Protein AF-A0A2U1MPW7-F1 (afdb_monomer_lite)

Structure (mmCIF, N/CA/C/O backbone):
data_AF-A0A2U1MPW7-F1
#
_entry.id   AF-A0A2U1MPW7-F1
#
loop_
_atom_site.group_PDB
_atom_site.id
_atom_site.type_symbol
_atom_site.label_atom_id
_atom_site.label_alt_id
_atom_site.label_comp_id
_atom_site.label_asym_id
_atom_site.label_entity_id
_atom_site.label_seq_id
_atom_site.pdbx_PDB_ins_code
_atom_site.Cartn_x
_atom_site.Cartn_y
_atom_site.Cartn_z
_atom_site.occupancy
_atom_site.B_iso_or_equiv
_atom_site.auth_seq_id
_atom_site.auth_comp_id
_atom_site.auth_asym_id
_atom_site.auth_atom_id
_atom_site.pdbx_PDB_model_num
ATOM 1 N N . MET A 1 1 ? -28.065 -15.973 38.147 1.00 27.39 1 MET A N 1
ATOM 2 C CA . MET A 1 1 ? -29.297 -15.316 38.639 1.00 27.39 1 MET A CA 1
ATOM 3 C C . MET A 1 1 ? -30.008 -14.612 37.486 1.00 27.39 1 MET A C 1
ATOM 5 O O . MET A 1 1 ? -29.347 -13.964 36.692 1.00 27.39 1 MET A O 1
ATOM 9 N N . LYS A 1 2 ? -31.325 -14.851 37.396 1.00 27.72 2 LYS A N 1
ATOM 10 C CA . LYS A 1 2 ? -32.430 -14.132 36.723 1.00 27.72 2 LYS A CA 1
ATOM 11 C C . LYS A 1 2 ? -32.122 -13.161 35.560 1.00 27.72 2 LYS A C 1
ATOM 13 O O . LYS A 1 2 ? -31.489 -12.128 35.736 1.00 27.72 2 LYS A O 1
ATOM 18 N N . LYS A 1 3 ? -32.734 -13.450 34.399 1.00 32.84 3 LYS A N 1
ATOM 19 C CA . LYS A 1 3 ? -32.978 -12.503 33.295 1.00 32.84 3 LYS A CA 1
ATOM 20 C C . LYS A 1 3 ? -33.675 -11.244 33.835 1.00 32.84 3 LYS A C 1
ATOM 22 O O . LYS A 1 3 ? -34.776 -11.351 34.372 1.00 32.84 3 LYS A O 1
ATOM 27 N N . SER A 1 4 ? -33.063 -10.075 33.654 1.00 26.64 4 SER A N 1
ATOM 28 C CA . SER A 1 4 ? -33.720 -8.784 33.870 1.00 26.64 4 SER A CA 1
ATOM 29 C C . SER A 1 4 ? -34.611 -8.460 32.667 1.00 26.64 4 SER A C 1
ATOM 31 O O . SER A 1 4 ? -34.146 -8.431 31.525 1.00 26.64 4 SER A O 1
ATOM 33 N N . LYS A 1 5 ? -35.908 -8.284 32.938 1.00 38.72 5 LYS A N 1
ATOM 34 C CA . LYS A 1 5 ? -36.922 -7.795 32.002 1.00 38.72 5 LYS A CA 1
ATOM 35 C C . LYS A 1 5 ? -36.612 -6.326 31.687 1.00 38.72 5 LYS A C 1
ATOM 37 O O . LYS A 1 5 ? -36.672 -5.494 32.586 1.00 38.72 5 LYS A O 1
ATOM 42 N N . ARG A 1 6 ? -36.311 -5.999 30.427 1.00 33.78 6 ARG A N 1
ATOM 43 C CA . ARG A 1 6 ? -36.421 -4.615 29.939 1.00 33.78 6 ARG A CA 1
ATOM 44 C C . ARG A 1 6 ? -37.906 -4.288 29.786 1.00 33.78 6 ARG A C 1
ATOM 46 O O . ARG A 1 6 ? -38.648 -5.107 29.249 1.00 33.78 6 ARG A O 1
ATOM 53 N N . GLY A 1 7 ? -38.315 -3.139 30.321 1.00 31.50 7 GLY A N 1
ATOM 54 C CA . GLY A 1 7 ? -39.684 -2.640 30.249 1.00 31.50 7 GLY A CA 1
ATOM 55 C C . GLY A 1 7 ? -40.140 -2.435 28.806 1.00 31.50 7 GLY A C 1
ATOM 56 O O . GLY A 1 7 ? -39.353 -2.025 27.953 1.00 31.50 7 GLY A O 1
ATOM 57 N N . ASN A 1 8 ? -41.409 -2.751 28.555 1.00 31.19 8 ASN A N 1
ATOM 58 C CA . ASN A 1 8 ? -42.095 -2.413 27.314 1.00 31.19 8 ASN A CA 1
ATOM 59 C C . ASN A 1 8 ? -42.257 -0.884 27.212 1.00 31.19 8 ASN A C 1
ATOM 61 O O . ASN A 1 8 ? -42.591 -0.260 28.223 1.00 31.19 8 ASN A O 1
ATOM 65 N N . PRO A 1 9 ? -42.080 -0.279 26.023 1.00 33.84 9 PRO A N 1
ATOM 66 C CA . PRO A 1 9 ? -42.582 1.061 25.753 1.00 33.84 9 PRO A CA 1
ATOM 67 C C . PRO A 1 9 ? -44.116 1.035 25.582 1.00 33.84 9 PRO A C 1
ATOM 69 O O . PRO A 1 9 ? -44.696 -0.051 25.470 1.00 33.84 9 PRO A O 1
ATOM 72 N N . PRO A 1 10 ? -44.790 2.201 25.596 1.00 37.34 10 PRO A N 1
ATOM 73 C CA . PRO A 1 10 ? -46.246 2.279 25.582 1.00 37.34 10 PRO A CA 1
ATOM 74 C C . PRO A 1 10 ? -46.813 1.686 24.290 1.00 37.34 10 PRO A C 1
ATOM 76 O O . PRO A 1 10 ? -46.226 1.840 23.219 1.00 37.34 10 PRO A O 1
ATOM 79 N N . ASN A 1 11 ? -47.961 1.019 24.410 1.00 39.53 11 ASN A N 1
ATOM 80 C CA . ASN A 1 11 ? -48.735 0.471 23.302 1.00 39.53 11 ASN A CA 1
ATOM 81 C C . ASN A 1 11 ? -48.994 1.540 22.223 1.00 39.53 11 ASN A C 1
ATOM 83 O O . ASN A 1 11 ? -49.811 2.433 22.428 1.00 39.53 11 ASN A O 1
ATOM 87 N N . LEU A 1 12 ? -48.345 1.406 21.062 1.00 37.03 12 LEU A N 1
ATOM 88 C CA . LEU A 1 12 ? -48.948 1.798 19.791 1.00 37.03 12 LEU A CA 1
ATOM 89 C C . LEU A 1 12 ? -49.812 0.623 19.337 1.00 37.03 12 LEU A C 1
ATOM 91 O O . LEU A 1 12 ? -49.301 -0.475 19.098 1.00 37.03 12 LEU A O 1
ATOM 95 N N . GLU A 1 13 ? -51.119 0.844 19.256 1.00 43.38 13 GLU A N 1
ATOM 96 C CA . GLU A 1 13 ? -52.045 -0.078 18.608 1.00 43.38 13 GLU A CA 1
ATOM 97 C C . GLU A 1 13 ? -51.536 -0.387 17.189 1.00 43.38 13 GLU A C 1
ATOM 99 O O . GLU A 1 13 ? -51.313 0.508 16.379 1.00 43.38 13 GLU A O 1
ATOM 104 N N . ASN A 1 14 ? -51.296 -1.675 16.925 1.00 46.03 14 ASN A N 1
ATOM 105 C CA . ASN A 1 14 ? -50.856 -2.246 15.649 1.00 46.03 14 ASN A CA 1
ATOM 106 C C . ASN A 1 14 ? -49.572 -1.640 15.055 1.00 46.03 14 ASN A C 1
ATOM 108 O O . ASN A 1 14 ? -49.578 -1.048 13.978 1.00 46.03 14 ASN A O 1
ATOM 112 N N . GLY A 1 15 ? -48.436 -1.892 15.711 1.00 45.19 15 GLY A N 1
ATOM 113 C CA . GLY A 1 15 ? -47.093 -1.682 15.156 1.00 45.19 15 GLY A CA 1
ATOM 114 C C . GLY A 1 15 ? -46.772 -2.602 13.969 1.00 45.19 15 GLY A C 1
ATOM 115 O O . GLY A 1 15 ? -45.897 -3.463 14.067 1.00 45.19 15 GLY A O 1
ATOM 116 N N . VAL A 1 16 ? -47.483 -2.442 12.854 1.00 54.16 16 VAL A N 1
ATOM 117 C CA . VAL A 1 16 ? -47.157 -3.087 11.583 1.00 54.16 16 VAL A CA 1
ATOM 118 C C . VAL A 1 16 ? -46.411 -2.074 10.724 1.00 54.16 16 VAL A C 1
ATOM 120 O O . VAL A 1 16 ? -46.959 -1.053 10.322 1.00 54.16 16 VAL A O 1
ATOM 123 N N . ASP A 1 17 ? -45.135 -2.351 10.474 1.00 62.78 17 ASP A N 1
ATOM 124 C CA . ASP A 1 17 ? -44.296 -1.585 9.555 1.00 62.78 17 ASP A CA 1
ATOM 125 C C . ASP A 1 17 ? -44.970 -1.480 8.169 1.00 62.78 17 ASP A C 1
ATOM 127 O O . ASP A 1 17 ? -45.277 -2.497 7.541 1.00 62.78 17 ASP A O 1
ATOM 131 N N . PHE A 1 18 ? -45.197 -0.246 7.699 1.00 67.88 18 PHE A N 1
ATOM 132 C CA . PHE A 1 18 ? -45.831 0.074 6.412 1.00 67.88 18 PHE A CA 1
ATOM 133 C C . PHE A 1 18 ? -45.154 -0.644 5.238 1.00 67.88 18 PHE A C 1
ATOM 135 O O . PHE A 1 18 ? -45.826 -1.138 4.333 1.00 67.88 18 PHE A O 1
ATOM 142 N N . ILE A 1 19 ? -43.826 -0.772 5.289 1.00 68.69 19 ILE A N 1
ATOM 143 C CA . ILE A 1 19 ? -43.022 -1.431 4.257 1.00 68.69 19 ILE A CA 1
ATOM 144 C C . ILE A 1 19 ? -43.286 -2.947 4.248 1.00 68.69 19 ILE A C 1
ATOM 146 O O . ILE A 1 19 ? -43.340 -3.571 3.192 1.00 68.69 19 ILE A O 1
ATOM 150 N N . SER A 1 20 ? -43.514 -3.560 5.409 1.00 69.06 20 SER A N 1
ATOM 151 C CA . SER A 1 20 ? -43.817 -4.994 5.531 1.00 69.06 20 SER A CA 1
ATOM 152 C C . SER A 1 20 ? -45.252 -5.374 5.117 1.00 69.06 20 SER A C 1
ATOM 154 O O . SER A 1 20 ? -45.516 -6.552 4.852 1.00 69.06 20 SER A O 1
ATOM 156 N N . ASN A 1 21 ? -46.160 -4.397 5.021 1.00 78.50 21 ASN A N 1
ATOM 157 C CA . ASN A 1 21 ? -47.552 -4.582 4.590 1.00 78.50 21 ASN A CA 1
ATOM 158 C C . ASN A 1 21 ? -47.783 -4.414 3.081 1.00 78.50 21 ASN A C 1
ATOM 160 O O . ASN A 1 21 ? -48.885 -4.687 2.604 1.00 78.50 21 ASN A O 1
ATOM 164 N N . MET A 1 22 ? -46.778 -3.985 2.318 1.00 81.38 22 MET A N 1
ATOM 165 C CA . MET A 1 22 ? -46.928 -3.813 0.874 1.00 81.38 22 MET A CA 1
ATOM 166 C C . MET A 1 22 ? -47.131 -5.158 0.141 1.00 81.38 22 MET A C 1
ATOM 168 O O . MET A 1 22 ? -46.574 -6.180 0.556 1.00 81.38 22 MET A O 1
ATOM 172 N N . PRO A 1 23 ? -47.891 -5.173 -0.972 1.00 83.75 23 PRO A N 1
ATOM 173 C CA . PRO A 1 23 ? -47.997 -6.330 -1.858 1.00 83.75 23 PRO A CA 1
ATOM 174 C C . PRO A 1 23 ? -46.641 -6.761 -2.425 1.00 83.75 23 PRO A C 1
ATOM 176 O O . PRO A 1 23 ? -45.826 -5.917 -2.805 1.00 83.75 23 PRO A O 1
ATOM 179 N N . ASP A 1 24 ? -46.437 -8.072 -2.576 1.00 76.00 24 ASP A N 1
ATOM 180 C CA . ASP A 1 24 ? -45.188 -8.649 -3.093 1.00 76.00 24 ASP A CA 1
ATOM 181 C C . ASP A 1 24 ? -44.716 -8.040 -4.431 1.00 76.00 24 ASP A C 1
ATOM 183 O O . ASP A 1 24 ? -43.516 -7.801 -4.550 1.00 76.00 24 ASP A O 1
ATOM 187 N N . PRO A 1 25 ? -45.587 -7.683 -5.402 1.00 80.00 25 PRO A N 1
ATOM 188 C CA . PRO A 1 25 ? -45.154 -7.001 -6.626 1.00 80.00 25 PRO A CA 1
ATOM 189 C C . PRO A 1 25 ? -44.447 -5.659 -6.381 1.00 80.00 25 PRO A C 1
ATOM 191 O O . PRO A 1 25 ? -43.469 -5.339 -7.053 1.00 80.00 25 PRO A O 1
ATOM 194 N N . ILE A 1 26 ? -44.899 -4.880 -5.391 1.00 81.06 26 ILE A N 1
ATOM 195 C CA . ILE A 1 26 ? -44.270 -3.599 -5.032 1.00 81.06 26 ILE A CA 1
ATOM 196 C C . ILE A 1 26 ? -42.929 -3.854 -4.347 1.00 81.06 26 ILE A C 1
ATOM 198 O O . ILE A 1 26 ? -41.939 -3.188 -4.640 1.00 81.06 26 ILE A O 1
ATOM 202 N N . LEU A 1 27 ? -42.866 -4.865 -3.480 1.00 81.31 27 LEU A N 1
ATOM 203 C CA . LEU A 1 27 ? -41.620 -5.250 -2.823 1.00 81.31 27 LEU A CA 1
ATOM 204 C C . LEU A 1 27 ? -40.571 -5.738 -3.825 1.00 81.31 27 LEU A C 1
ATOM 206 O O . LEU A 1 27 ? -39.396 -5.394 -3.715 1.00 81.31 27 LEU A O 1
ATOM 210 N N . GLN A 1 28 ? -41.000 -6.483 -4.841 1.00 76.62 28 GLN A N 1
ATOM 211 C CA . GLN A 1 28 ? -40.144 -6.903 -5.943 1.00 76.62 28 GLN A CA 1
ATOM 212 C C . GLN A 1 28 ? -39.645 -5.707 -6.764 1.00 76.62 28 GLN A C 1
ATOM 214 O O . GLN A 1 28 ? -38.462 -5.679 -7.088 1.00 76.62 28 GLN A O 1
ATOM 219 N N . LEU A 1 29 ? -40.484 -4.698 -7.036 1.00 79.00 29 LEU A N 1
ATOM 220 C CA . LEU A 1 29 ? -40.064 -3.451 -7.698 1.00 79.00 29 LEU A CA 1
ATOM 221 C C . LEU A 1 29 ? -39.019 -2.677 -6.879 1.00 79.00 29 LEU A C 1
ATOM 223 O O . LEU A 1 29 ? -38.037 -2.191 -7.436 1.00 79.00 29 LEU A O 1
ATOM 227 N N . ILE A 1 30 ? -39.180 -2.606 -5.554 1.00 82.38 30 ILE A N 1
ATOM 228 C CA . ILE A 1 30 ? -38.185 -1.975 -4.669 1.00 82.38 30 ILE A CA 1
ATOM 229 C C . ILE A 1 30 ? -36.849 -2.723 -4.749 1.00 82.38 30 ILE A C 1
ATOM 231 O O . ILE A 1 30 ? -35.796 -2.103 -4.890 1.00 82.38 30 ILE A O 1
ATOM 235 N N . LEU A 1 31 ? -36.884 -4.057 -4.696 1.00 77.06 31 LEU A N 1
ATOM 236 C CA . LEU A 1 31 ? -35.681 -4.883 -4.793 1.00 77.06 31 LEU A CA 1
ATOM 237 C C . LEU A 1 31 ? -35.023 -4.807 -6.180 1.00 77.06 31 LEU A C 1
ATOM 239 O O . LEU A 1 31 ? -33.799 -4.855 -6.255 1.00 77.06 31 LEU A O 1
ATOM 243 N N . GLN A 1 32 ? -35.795 -4.628 -7.256 1.00 72.38 32 GLN A N 1
ATOM 244 C CA . GLN A 1 32 ? -35.274 -4.384 -8.611 1.00 72.38 32 GLN A CA 1
ATOM 245 C C . GLN A 1 32 ? -34.520 -3.052 -8.733 1.00 72.38 32 GLN A C 1
ATOM 247 O O . GLN A 1 32 ? -33.635 -2.931 -9.575 1.00 72.38 32 GLN A O 1
ATOM 252 N N . GLY A 1 33 ? -34.827 -2.068 -7.884 1.00 70.94 33 GLY A N 1
ATOM 253 C CA . GLY A 1 33 ? -34.105 -0.795 -7.832 1.00 70.94 33 GLY A CA 1
ATOM 254 C C . GLY A 1 33 ? -32.721 -0.874 -7.174 1.00 70.94 33 GLY A C 1
ATOM 255 O O . GLY A 1 33 ? -31.994 0.119 -7.170 1.00 70.94 33 GLY A O 1
ATOM 256 N N . LEU A 1 34 ? -32.341 -2.021 -6.597 1.00 77.06 34 LEU A N 1
ATOM 257 C CA . LEU A 1 34 ? -31.064 -2.186 -5.904 1.00 77.06 34 LEU A CA 1
ATOM 258 C C . LEU A 1 34 ? -29.951 -2.655 -6.857 1.00 77.06 34 LEU A C 1
ATOM 260 O O . LEU A 1 34 ? -30.167 -3.526 -7.697 1.00 77.06 34 LEU A O 1
ATOM 264 N N . PRO A 1 35 ? -28.718 -2.137 -6.700 1.00 66.94 35 PRO A N 1
ATOM 265 C CA . PRO A 1 35 ? -27.664 -2.283 -7.705 1.00 66.94 35 PRO A CA 1
ATOM 266 C C . PRO A 1 35 ? -27.043 -3.684 -7.774 1.00 66.94 35 PRO A C 1
ATOM 268 O O . PRO A 1 35 ? -26.368 -4.006 -8.750 1.00 66.94 35 PRO A O 1
ATOM 271 N N . ASN A 1 36 ? -27.178 -4.507 -6.729 1.00 66.50 36 ASN A N 1
ATOM 272 C CA . ASN A 1 36 ? -26.606 -5.851 -6.695 1.00 66.50 36 ASN A CA 1
ATOM 273 C C . ASN A 1 36 ? -27.277 -6.757 -5.648 1.00 66.50 36 ASN A C 1
ATOM 275 O O . ASN A 1 36 ? -27.924 -6.299 -4.707 1.00 66.50 36 ASN A O 1
ATOM 279 N N . THR A 1 37 ? -27.042 -8.062 -5.789 1.00 67.81 37 THR A N 1
ATOM 280 C CA . THR A 1 37 ? -27.591 -9.129 -4.938 1.00 67.81 37 THR A CA 1
ATOM 281 C C . THR A 1 37 ? -27.194 -9.001 -3.466 1.00 67.81 37 THR A C 1
ATOM 283 O O . THR A 1 37 ? -27.939 -9.443 -2.598 1.00 67.81 37 THR A O 1
ATOM 286 N N . GLU A 1 38 ? -26.049 -8.386 -3.150 1.00 68.88 38 GLU A N 1
ATOM 287 C CA . GLU A 1 38 ? -25.628 -8.164 -1.761 1.00 68.88 38 GLU A CA 1
ATOM 288 C C . GLU A 1 38 ? -26.580 -7.182 -1.058 1.00 68.88 38 GLU A C 1
ATOM 290 O O . GLU A 1 38 ? -27.080 -7.490 0.023 1.00 68.88 38 GLU A O 1
ATOM 295 N N . GLU A 1 39 ? -26.895 -6.047 -1.692 1.00 72.50 39 GLU A N 1
ATOM 296 C CA . GLU A 1 39 ? -27.840 -5.054 -1.155 1.00 72.50 39 GLU A CA 1
ATOM 297 C C . GLU A 1 39 ? -29.265 -5.609 -1.068 1.00 72.50 39 GLU A C 1
ATOM 299 O O . GLU A 1 39 ? -29.955 -5.429 -0.064 1.00 72.50 39 GLU A O 1
ATOM 304 N N . VAL A 1 40 ? -29.677 -6.374 -2.079 1.00 74.81 40 VAL A N 1
ATOM 305 C CA . VAL A 1 40 ? -30.972 -7.065 -2.105 1.00 74.81 40 VAL A CA 1
ATOM 306 C C . VAL A 1 40 ? -31.080 -8.048 -0.939 1.00 74.81 40 VAL A C 1
ATOM 308 O O . VAL A 1 40 ? -32.052 -8.010 -0.189 1.00 74.81 40 VAL A O 1
ATOM 311 N N . VAL A 1 41 ? -30.063 -8.886 -0.712 1.00 73.75 41 VAL A N 1
ATOM 312 C CA . VAL A 1 41 ? -30.040 -9.817 0.426 1.00 73.75 41 VAL A CA 1
ATOM 313 C C . VAL A 1 41 ? -29.989 -9.062 1.756 1.00 73.75 41 VAL A C 1
ATOM 315 O O . VAL A 1 41 ? -30.627 -9.507 2.709 1.00 73.75 41 VAL A O 1
ATOM 318 N N . ARG A 1 42 ? -29.305 -7.911 1.853 1.00 74.75 42 ARG A N 1
ATOM 319 C CA . ARG A 1 42 ? -29.278 -7.099 3.086 1.00 74.75 42 ARG A CA 1
ATOM 320 C C . ARG A 1 42 ? -30.662 -6.624 3.514 1.00 74.75 42 ARG A C 1
ATOM 322 O O . ARG A 1 42 ? -30.912 -6.593 4.715 1.00 74.75 42 ARG A O 1
ATOM 329 N N . THR A 1 43 ? -31.587 -6.366 2.587 1.00 78.38 43 THR A N 1
ATOM 330 C CA . THR A 1 43 ? -32.983 -6.026 2.942 1.00 78.38 43 THR A CA 1
ATOM 331 C C . THR A 1 43 ? -33.699 -7.124 3.743 1.00 78.38 43 THR A C 1
ATOM 333 O O . THR A 1 43 ? -34.663 -6.847 4.451 1.00 78.38 43 THR A O 1
ATOM 336 N N . SER A 1 44 ? -33.171 -8.356 3.753 1.00 75.00 44 SER A N 1
ATOM 337 C CA . SER A 1 44 ? -33.657 -9.471 4.584 1.00 75.00 44 SER A CA 1
ATOM 338 C C . SER A 1 44 ? -33.644 -9.188 6.093 1.00 75.00 44 SER A C 1
ATOM 340 O O . SER A 1 44 ? -34.220 -9.964 6.863 1.00 75.00 44 SER A O 1
ATOM 342 N N . ILE A 1 45 ? -32.948 -8.132 6.538 1.00 76.00 45 ILE A N 1
ATOM 343 C CA . ILE A 1 45 ? -32.937 -7.686 7.938 1.00 76.00 45 ILE A CA 1
ATOM 344 C C . ILE A 1 45 ? -34.155 -6.831 8.304 1.00 76.00 45 ILE A C 1
ATOM 346 O O . ILE A 1 45 ? -34.441 -6.714 9.493 1.00 76.00 45 ILE A O 1
ATOM 350 N N . LEU A 1 46 ? -34.850 -6.251 7.315 1.00 73.69 46 LEU A N 1
ATOM 351 C CA . LEU A 1 46 ? -35.948 -5.305 7.534 1.00 73.69 46 LEU A CA 1
ATOM 352 C C . LEU A 1 46 ? -37.142 -5.992 8.204 1.00 73.69 46 LEU A C 1
ATOM 354 O O . LEU A 1 46 ? -37.651 -5.502 9.207 1.00 73.69 46 LEU A O 1
ATOM 358 N N . SER A 1 47 ? -37.541 -7.172 7.716 1.00 76.12 47 SER A N 1
ATOM 359 C CA . SER A 1 47 ? -38.528 -8.011 8.402 1.00 76.12 47 SER A CA 1
ATOM 360 C C . SER A 1 47 ? -38.465 -9.481 7.981 1.00 76.12 47 SER A C 1
ATOM 362 O O . SER A 1 47 ? -37.734 -9.876 7.069 1.00 76.12 47 SER A O 1
ATOM 364 N N . THR A 1 48 ? -39.236 -10.333 8.662 1.00 74.94 48 THR A N 1
ATOM 365 C CA . THR A 1 48 ? -39.352 -11.762 8.330 1.00 74.94 48 THR A CA 1
ATOM 366 C C . THR A 1 48 ? -39.908 -12.001 6.929 1.00 74.94 48 THR A C 1
ATOM 368 O O . THR A 1 48 ? -39.529 -12.997 6.318 1.00 74.94 48 THR A O 1
ATOM 371 N N . ARG A 1 49 ? -40.742 -11.085 6.415 1.00 77.06 49 ARG A N 1
ATOM 372 C CA . ARG A 1 49 ? -41.298 -11.147 5.057 1.00 77.06 49 ARG A CA 1
ATOM 373 C C . ARG A 1 49 ? -40.212 -10.931 4.004 1.00 77.06 49 ARG A C 1
ATOM 375 O O . ARG A 1 49 ? -40.104 -11.715 3.072 1.00 77.06 49 ARG A O 1
ATOM 382 N N . TRP A 1 50 ? -39.338 -9.945 4.209 1.00 76.19 50 TRP A N 1
ATOM 383 C CA . TRP A 1 50 ? -38.270 -9.583 3.267 1.00 76.19 50 TRP A CA 1
ATOM 384 C C . TRP A 1 50 ? -37.148 -10.611 3.158 1.00 76.19 50 TRP A C 1
ATOM 386 O O . TRP A 1 50 ? -36.428 -10.64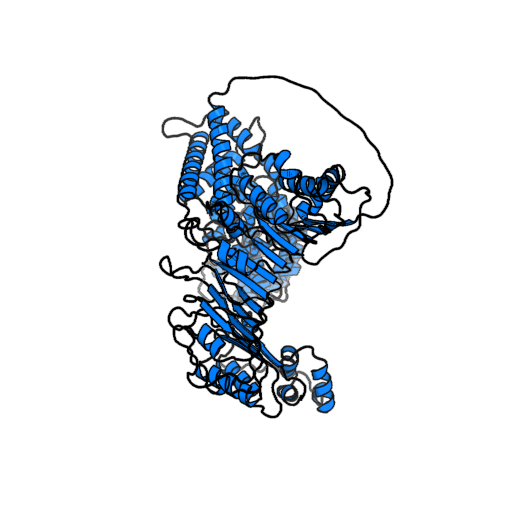6 2.163 1.00 76.19 50 TRP A O 1
ATOM 396 N N . ARG A 1 51 ? -37.030 -11.497 4.153 1.00 71.56 51 ARG A N 1
ATOM 397 C CA . ARG A 1 51 ? -35.972 -12.510 4.238 1.00 71.56 51 ARG A CA 1
ATOM 398 C C . ARG A 1 51 ? -35.853 -13.407 3.005 1.00 71.56 51 ARG A C 1
ATOM 400 O O . ARG A 1 51 ? -34.766 -13.913 2.726 1.00 71.56 51 ARG A O 1
ATOM 407 N N . TYR A 1 52 ? -36.963 -13.611 2.299 1.00 69.06 52 TYR A N 1
ATOM 408 C CA . TYR A 1 52 ? -37.071 -14.556 1.189 1.00 69.06 52 TYR A CA 1
ATOM 409 C C . TYR A 1 52 ? -37.608 -13.922 -0.102 1.00 69.06 52 TYR A C 1
ATOM 411 O O . TYR A 1 52 ? -37.731 -14.602 -1.112 1.00 69.06 52 TYR A O 1
ATOM 419 N N . LEU A 1 53 ? -37.902 -12.619 -0.122 1.00 72.19 53 LEU A N 1
ATOM 420 C CA . LEU A 1 53 ? -38.471 -11.979 -1.317 1.00 72.19 53 LEU A CA 1
ATOM 421 C C . LEU A 1 53 ? -37.501 -11.978 -2.494 1.00 72.19 53 LEU A C 1
ATOM 423 O O . LEU A 1 53 ? -37.908 -12.175 -3.635 1.00 72.19 53 LEU A O 1
ATOM 427 N N . TRP A 1 54 ? -36.209 -11.841 -2.208 1.00 71.94 54 TRP A N 1
ATOM 428 C CA . TRP A 1 54 ? -35.170 -11.822 -3.227 1.00 71.94 54 TRP A CA 1
ATOM 429 C C . TRP A 1 54 ? -35.055 -13.128 -4.022 1.00 71.94 54 TRP A C 1
ATOM 431 O O . TRP A 1 54 ? -34.594 -13.104 -5.159 1.00 71.94 54 TRP A O 1
ATOM 441 N N . THR A 1 55 ? -35.499 -14.260 -3.463 1.00 64.19 55 THR A N 1
ATOM 442 C CA . THR A 1 55 ? -35.479 -15.555 -4.159 1.00 64.19 55 THR A CA 1
ATOM 443 C C . THR A 1 55 ? -36.624 -15.697 -5.160 1.00 64.19 55 THR A C 1
ATOM 445 O O . THR A 1 55 ? -36.568 -16.556 -6.029 1.00 64.19 55 THR A O 1
ATOM 448 N N . SER A 1 56 ? -37.653 -14.856 -5.055 1.00 62.94 56 SER A N 1
ATOM 449 C CA . SER A 1 56 ? -38.831 -14.879 -5.932 1.00 62.94 56 SER A CA 1
ATOM 450 C C . SER A 1 56 ? -38.707 -13.906 -7.107 1.00 62.94 56 SER A C 1
ATOM 452 O O . SER A 1 56 ? -39.654 -13.747 -7.870 1.00 62.94 56 SER A O 1
ATOM 454 N N . ILE A 1 57 ? -37.565 -13.220 -7.237 1.00 64.25 57 ILE A N 1
ATOM 455 C CA . ILE A 1 57 ? -37.324 -12.242 -8.296 1.00 64.25 57 ILE A CA 1
ATOM 456 C C . ILE A 1 57 ? -36.668 -12.957 -9.484 1.00 64.25 57 ILE A C 1
ATOM 458 O O . ILE A 1 57 ? -35.517 -13.385 -9.364 1.00 64.25 57 ILE A O 1
ATOM 462 N N . PRO A 1 58 ? -37.346 -13.044 -10.644 1.00 55.72 58 PRO A N 1
ATOM 463 C CA . PRO A 1 58 ? -36.845 -13.751 -11.829 1.00 55.72 58 PRO A CA 1
ATOM 464 C C . PRO A 1 58 ? -35.565 -13.152 -12.434 1.00 55.72 58 PRO A C 1
ATOM 466 O O . PRO A 1 58 ? -34.925 -13.778 -13.268 1.00 55.72 58 PRO A O 1
ATOM 469 N N . TYR A 1 59 ? -35.197 -11.933 -12.028 1.00 55.31 59 TYR A N 1
ATOM 470 C CA . TYR A 1 59 ? -34.172 -11.105 -12.669 1.00 55.31 59 TYR A CA 1
ATOM 471 C C . TYR A 1 59 ? -32.863 -10.977 -11.877 1.00 55.31 59 TYR A C 1
ATOM 473 O O . TYR A 1 59 ? -32.033 -10.139 -12.222 1.00 55.31 59 TYR A O 1
ATOM 481 N N . PHE A 1 60 ? -32.631 -11.805 -10.849 1.00 62.66 60 PHE A N 1
ATOM 482 C CA . PHE A 1 60 ? -31.313 -11.906 -10.202 1.00 62.66 60 PHE A CA 1
ATOM 483 C C . PHE A 1 60 ? -30.578 -13.188 -10.615 1.00 62.66 60 PHE A C 1
ATOM 485 O O . PHE A 1 60 ? -30.415 -14.098 -9.800 1.00 62.66 60 PHE A O 1
ATOM 492 N N . PRO A 1 61 ? -30.078 -13.276 -11.860 1.00 65.88 61 PRO A N 1
ATOM 493 C CA . PRO A 1 61 ? -29.376 -14.458 -12.333 1.00 65.88 61 PRO A CA 1
ATOM 494 C C . PRO A 1 61 ? -27.917 -14.503 -11.843 1.00 65.88 61 PRO A C 1
ATOM 496 O O . PRO A 1 61 ? -27.202 -15.456 -12.124 1.00 65.88 61 PRO A O 1
ATOM 499 N N . SER A 1 62 ? -27.448 -13.492 -11.099 1.00 74.25 62 SER A N 1
ATOM 500 C CA . SER A 1 62 ? -26.080 -13.423 -10.578 1.00 74.25 62 SER A CA 1
ATOM 501 C C . SER A 1 62 ? -26.048 -13.459 -9.050 1.00 74.25 62 SER A C 1
ATOM 503 O O . SER A 1 62 ? -26.511 -12.538 -8.378 1.00 74.25 62 SER A O 1
ATOM 505 N N . LEU A 1 63 ? -25.457 -14.506 -8.478 1.00 78.75 63 LEU A N 1
ATOM 506 C CA . LEU A 1 63 ? -25.250 -14.661 -7.040 1.00 78.75 63 LEU A CA 1
ATOM 507 C C . LEU A 1 63 ? -23.763 -14.485 -6.715 1.00 78.75 63 LEU A C 1
ATOM 509 O O . LEU A 1 63 ? -22.952 -15.352 -7.028 1.00 78.75 63 LEU A O 1
ATOM 513 N N . ASN A 1 64 ? -23.400 -13.371 -6.073 1.00 80.12 64 ASN A N 1
ATOM 514 C CA . ASN A 1 64 ? -22.028 -13.083 -5.649 1.00 80.12 64 ASN A CA 1
ATOM 515 C C . ASN A 1 64 ? -21.934 -13.040 -4.121 1.00 80.12 64 ASN A C 1
ATOM 517 O O . ASN A 1 64 ? -22.498 -12.155 -3.481 1.00 80.12 64 ASN A O 1
ATOM 521 N N . LEU A 1 65 ? -21.216 -13.999 -3.546 1.00 78.75 65 LEU A N 1
ATOM 522 C CA . LEU A 1 65 ? -21.054 -14.174 -2.111 1.00 78.75 65 LEU A CA 1
ATOM 523 C C . LEU A 1 65 ? -19.576 -14.034 -1.747 1.00 78.75 65 LEU A C 1
ATOM 525 O O . LEU A 1 65 ? -18.761 -14.899 -2.069 1.00 78.75 65 LEU A O 1
ATOM 529 N N . ASP A 1 66 ? -19.236 -12.948 -1.057 1.00 75.25 66 ASP A N 1
ATOM 530 C CA . ASP A 1 66 ? -17.879 -12.655 -0.595 1.00 75.25 66 ASP A CA 1
ATOM 531 C C . ASP A 1 66 ? -17.847 -12.690 0.935 1.00 75.25 66 ASP A C 1
ATOM 533 O O . ASP A 1 66 ? -18.277 -11.749 1.607 1.00 75.25 66 ASP A O 1
ATOM 537 N N . CYS A 1 67 ? -17.399 -13.815 1.503 1.00 68.12 67 CYS A N 1
ATOM 538 C CA . CYS A 1 67 ? -17.385 -13.958 2.956 1.00 68.12 67 CYS A CA 1
ATOM 539 C C . CYS A 1 67 ? -16.252 -13.162 3.610 1.00 68.12 67 CYS A C 1
ATOM 541 O O . CYS A 1 67 ? -16.363 -12.827 4.787 1.00 68.12 67 CYS A O 1
ATOM 543 N N . ASP A 1 68 ? -15.204 -12.814 2.859 1.00 63.56 68 ASP A N 1
ATOM 544 C CA . ASP A 1 68 ? -14.014 -12.143 3.388 1.00 63.56 68 ASP A CA 1
ATOM 545 C C . ASP A 1 68 ? -14.307 -10.666 3.702 1.00 63.56 68 ASP A C 1
ATOM 547 O O . ASP A 1 68 ? -13.753 -10.101 4.647 1.00 63.56 68 ASP A O 1
ATOM 551 N N . ARG A 1 69 ? -15.282 -10.058 3.007 1.00 60.41 69 ARG A N 1
ATOM 552 C CA . ARG A 1 69 ? -15.829 -8.728 3.349 1.00 60.41 69 ARG A CA 1
ATOM 553 C C . ARG A 1 69 ? -16.466 -8.669 4.741 1.00 60.41 69 ARG A C 1
ATOM 555 O O . ARG A 1 69 ? -16.446 -7.618 5.378 1.00 60.41 69 ARG A O 1
ATOM 562 N N . VAL A 1 70 ? -17.006 -9.787 5.231 1.00 53.56 70 VAL A N 1
ATOM 563 C CA . VAL A 1 70 ? -17.716 -9.877 6.522 1.00 53.56 70 VAL A CA 1
ATOM 564 C C . VAL A 1 70 ? -16.737 -10.001 7.707 1.00 53.56 70 VAL A C 1
ATOM 566 O O . VAL A 1 70 ? -17.104 -9.741 8.852 1.00 53.56 70 VAL A O 1
ATOM 569 N N . VAL A 1 71 ? -15.465 -10.339 7.455 1.00 49.16 71 VAL A N 1
ATOM 570 C CA . VAL A 1 71 ? -14.455 -10.673 8.484 1.00 49.16 71 VAL A CA 1
ATOM 571 C C . VAL A 1 71 ? -13.850 -9.440 9.185 1.00 49.16 71 VAL A C 1
ATOM 573 O O . VAL A 1 71 ? -13.139 -9.587 10.174 1.00 49.16 71 VAL A O 1
ATOM 576 N N . LYS A 1 72 ? -14.205 -8.208 8.787 1.00 46.88 72 LYS A N 1
ATOM 577 C CA . LYS A 1 72 ? -13.829 -6.988 9.537 1.00 46.88 72 LYS A CA 1
ATOM 578 C C . LYS A 1 72 ? -14.604 -6.787 10.854 1.00 46.88 72 LYS A C 1
ATOM 580 O O . LYS A 1 72 ? -14.326 -5.834 11.573 1.00 46.88 72 LYS A O 1
ATOM 585 N N . ALA A 1 73 ? -15.552 -7.663 11.198 1.00 43.28 73 ALA A N 1
ATOM 586 C CA . ALA A 1 73 ? -16.283 -7.603 12.464 1.00 43.28 73 ALA A CA 1
ATOM 587 C C . ALA A 1 73 ? -15.658 -8.524 13.538 1.00 43.28 73 ALA A C 1
ATOM 589 O O . ALA A 1 73 ? -15.602 -9.746 13.345 1.00 43.28 73 ALA A O 1
ATOM 590 N N . PRO A 1 74 ? -15.250 -8.001 14.710 1.00 40.62 74 PRO A N 1
ATOM 591 C CA . PRO A 1 74 ? -14.798 -8.835 15.810 1.00 40.62 74 PRO A CA 1
ATOM 592 C C . PRO A 1 74 ? -16.011 -9.479 16.503 1.00 40.62 74 PRO A C 1
ATOM 594 O O . PRO A 1 74 ? -16.899 -8.786 16.992 1.00 40.62 74 PRO A O 1
ATOM 597 N N . LYS A 1 75 ? -15.984 -10.821 16.587 1.00 45.12 75 LYS A N 1
ATOM 598 C CA . LYS A 1 75 ? -16.813 -11.767 17.384 1.00 45.12 75 LYS A CA 1
ATOM 599 C C . LYS A 1 75 ? -17.715 -12.711 16.563 1.00 45.12 75 LYS A C 1
ATOM 601 O O . LYS A 1 75 ? -18.804 -12.378 16.115 1.00 45.12 75 LYS A O 1
ATOM 606 N N . LYS A 1 76 ? -17.280 -13.981 16.512 1.00 52.12 76 LYS A N 1
ATOM 607 C CA . LYS A 1 76 ? -18.070 -15.219 16.307 1.00 52.12 76 LYS A CA 1
ATOM 608 C C . LYS A 1 76 ? -19.141 -15.180 15.199 1.00 52.12 76 LYS A C 1
ATOM 610 O O . LYS A 1 76 ? -20.314 -15.467 15.453 1.00 52.12 76 LYS A O 1
ATOM 615 N N . PHE A 1 77 ? -18.737 -15.001 13.940 1.00 57.56 77 PHE A N 1
ATOM 616 C CA . PHE A 1 77 ? -19.583 -15.450 12.830 1.00 57.56 77 PHE A CA 1
ATOM 617 C C . PHE A 1 77 ? -19.694 -16.987 12.861 1.00 57.56 77 PHE A C 1
ATOM 619 O O . PHE A 1 77 ? -18.695 -17.707 12.797 1.00 57.56 77 PHE A O 1
ATOM 626 N N . LYS A 1 78 ? -20.908 -17.525 13.034 1.00 64.06 78 LYS A N 1
ATOM 627 C CA . LYS A 1 78 ? -21.118 -18.978 13.173 1.00 64.06 78 LYS A CA 1
ATOM 628 C C . LYS A 1 78 ? -20.965 -19.663 11.809 1.00 64.06 78 LYS A C 1
ATOM 630 O O . LYS A 1 78 ? -21.886 -19.586 10.999 1.00 64.06 78 LYS A O 1
ATOM 635 N N . LYS A 1 79 ? -19.871 -20.413 11.596 1.00 69.00 79 LYS A N 1
ATOM 636 C CA . LYS A 1 79 ? -19.572 -21.172 10.356 1.00 69.00 79 LYS A CA 1
ATOM 637 C C . LYS A 1 79 ? -20.768 -21.937 9.774 1.00 69.00 79 LYS A C 1
ATOM 639 O O . LYS A 1 79 ? -21.012 -21.892 8.573 1.00 69.00 79 LYS A O 1
ATOM 644 N N . ASN A 1 80 ? -21.572 -22.572 10.625 1.00 73.31 80 ASN A N 1
ATOM 645 C CA . ASN A 1 80 ? -22.739 -23.338 10.176 1.00 73.31 80 ASN A CA 1
ATOM 646 C C . ASN A 1 80 ? -23.891 -22.477 9.634 1.00 73.31 80 ASN A C 1
ATOM 648 O O . ASN A 1 80 ? -24.658 -22.969 8.812 1.00 73.31 80 ASN A O 1
ATOM 652 N N . LYS A 1 81 ? -24.029 -21.211 10.053 1.00 74.00 81 LYS A N 1
ATOM 653 C CA . LYS A 1 81 ? -25.067 -20.315 9.515 1.00 74.00 81 LYS A CA 1
ATOM 654 C C . LYS A 1 81 ? -24.765 -19.923 8.070 1.00 74.00 81 LYS A C 1
ATOM 656 O O . LYS A 1 81 ? -25.668 -19.977 7.247 1.00 74.00 81 LYS A O 1
ATOM 661 N N . PHE A 1 82 ? -23.501 -19.623 7.761 1.00 77.00 82 PHE A N 1
ATOM 662 C CA . PHE A 1 82 ? -23.062 -19.340 6.393 1.00 77.00 82 PHE A CA 1
ATOM 663 C C . PHE A 1 82 ? -23.318 -20.525 5.468 1.00 77.00 82 PHE A C 1
ATOM 665 O O . PHE A 1 82 ? -23.980 -20.385 4.448 1.00 77.00 82 PHE A O 1
ATOM 672 N N . LYS A 1 83 ? -22.879 -21.723 5.876 1.00 77.94 83 LYS A N 1
ATOM 673 C CA . LYS A 1 83 ? -23.074 -22.941 5.081 1.00 77.94 83 LYS A CA 1
ATOM 674 C C . LYS A 1 83 ? -24.544 -23.198 4.756 1.00 77.94 83 LYS A C 1
ATOM 676 O O . LYS A 1 83 ? -24.874 -23.523 3.618 1.00 77.94 83 LYS A O 1
ATOM 681 N N . LYS A 1 84 ? -25.418 -23.044 5.758 1.00 79.31 84 LYS A N 1
ATOM 682 C CA . LYS A 1 84 ? -26.870 -23.180 5.586 1.00 79.31 84 LYS A CA 1
ATOM 683 C C . LYS A 1 84 ? -27.421 -22.121 4.640 1.00 79.31 84 LYS A C 1
ATOM 685 O O . LYS A 1 84 ? -28.212 -22.469 3.779 1.00 79.31 84 LYS A O 1
ATOM 690 N N . PHE A 1 85 ? -26.966 -20.877 4.767 1.00 78.69 85 PHE A N 1
ATOM 691 C CA . PHE A 1 85 ? -27.373 -19.789 3.885 1.00 78.69 85 PHE A CA 1
ATOM 692 C C . PHE A 1 85 ? -26.989 -20.048 2.423 1.00 78.69 85 PHE A C 1
ATOM 694 O O . PHE A 1 85 ? -27.868 -20.003 1.576 1.00 78.69 85 PHE A O 1
ATOM 701 N N . VAL A 1 86 ? -25.726 -20.389 2.129 1.00 81.19 86 VAL A N 1
ATOM 702 C CA . VAL A 1 86 ? -25.276 -20.671 0.749 1.00 81.19 86 VAL A CA 1
ATOM 703 C C . VAL A 1 86 ? -26.048 -21.850 0.154 1.00 81.19 86 VAL A C 1
ATOM 705 O O . VAL A 1 86 ? -26.527 -21.774 -0.971 1.00 81.19 86 VAL A O 1
ATOM 708 N N . SER A 1 87 ? -26.209 -22.929 0.927 1.00 83.31 87 SER A N 1
ATOM 709 C CA . SER A 1 87 ? -26.944 -24.115 0.465 1.00 83.31 87 SER A CA 1
ATOM 710 C C . SER A 1 87 ? -28.411 -23.791 0.190 1.00 83.31 87 SER A C 1
ATOM 712 O O . SER A 1 87 ? -28.954 -24.233 -0.810 1.00 83.31 87 SER A O 1
ATOM 714 N N . TRP A 1 88 ? -29.039 -22.993 1.053 1.00 79.00 88 TRP A N 1
ATOM 715 C CA . TRP A 1 88 ? -30.418 -22.555 0.874 1.00 79.00 88 TRP A CA 1
ATOM 716 C C . TRP A 1 88 ? -30.579 -21.609 -0.328 1.00 79.00 88 TRP A C 1
ATOM 718 O O . TRP A 1 88 ? -31.488 -21.802 -1.126 1.00 79.00 88 TRP A O 1
ATOM 728 N N . ALA A 1 89 ? -29.668 -20.648 -0.508 1.00 77.12 89 ALA A N 1
ATOM 729 C CA . ALA A 1 89 ? -29.664 -19.724 -1.645 1.00 77.12 89 ALA A CA 1
ATOM 730 C C . ALA A 1 89 ? -29.582 -20.454 -2.998 1.00 77.12 89 ALA A C 1
ATOM 732 O O . ALA A 1 89 ? -30.187 -20.026 -3.980 1.00 77.12 89 ALA A O 1
ATOM 733 N N . LEU A 1 90 ? -28.837 -21.561 -3.043 1.00 79.50 90 LEU A N 1
ATOM 734 C CA . LEU A 1 90 ? -28.695 -22.393 -4.235 1.00 79.50 90 LEU A CA 1
ATOM 735 C C . LEU A 1 90 ? -29.831 -23.412 -4.408 1.00 79.50 90 LEU A C 1
ATOM 737 O O . LEU A 1 90 ? -30.090 -23.803 -5.538 1.00 79.50 90 LEU A O 1
ATOM 741 N N . ALA A 1 91 ? -30.517 -23.810 -3.330 1.00 75.19 91 ALA A N 1
ATOM 742 C CA . ALA A 1 91 ? -31.610 -24.791 -3.358 1.00 75.19 91 ALA A CA 1
ATOM 743 C C . ALA A 1 91 ? -32.919 -24.260 -3.966 1.00 75.19 91 ALA A C 1
ATOM 745 O O . ALA A 1 91 ? -33.856 -25.027 -4.163 1.00 75.19 91 ALA A O 1
ATOM 746 N N . ASN A 1 92 ? -33.017 -22.957 -4.241 1.00 68.38 92 ASN A N 1
ATOM 747 C CA . ASN A 1 92 ? -34.161 -22.414 -4.956 1.00 68.38 92 ASN A CA 1
ATOM 748 C C . ASN A 1 92 ? -34.007 -22.650 -6.470 1.00 68.38 92 ASN A C 1
ATOM 750 O O . ASN A 1 92 ? -33.283 -21.916 -7.143 1.00 68.38 92 ASN A O 1
ATOM 754 N N . GLU A 1 93 ? -34.684 -23.676 -6.985 1.00 63.16 93 GLU A N 1
ATOM 755 C CA . GLU A 1 93 ? -34.607 -24.145 -8.381 1.00 63.16 93 GLU A CA 1
ATOM 756 C C . GLU A 1 93 ? -35.541 -23.396 -9.348 1.00 63.16 93 GLU A C 1
ATOM 758 O O . GLU A 1 93 ? -35.659 -23.761 -10.511 1.00 63.16 93 GLU A O 1
ATOM 763 N N . THR A 1 94 ? -36.219 -22.341 -8.896 1.00 60.91 94 THR A N 1
ATOM 764 C CA . THR A 1 94 ? -37.269 -21.669 -9.684 1.00 60.91 94 THR A CA 1
ATOM 765 C C . THR A 1 94 ? -36.757 -20.850 -10.875 1.00 60.91 94 THR A C 1
ATOM 767 O O . THR A 1 94 ? -37.558 -20.483 -11.732 1.00 60.91 94 THR A O 1
ATOM 770 N N . VAL A 1 95 ? -35.450 -20.558 -10.952 1.00 70.00 95 VAL A N 1
ATOM 771 C CA . VAL A 1 95 ? -34.845 -19.717 -12.003 1.00 70.00 95 VAL A CA 1
ATOM 772 C C . VAL A 1 95 ? -33.423 -20.188 -12.337 1.00 70.00 95 VAL A C 1
ATOM 774 O O . VAL A 1 95 ? -32.628 -20.456 -11.424 1.00 70.00 95 VAL A O 1
ATOM 777 N N . ASP A 1 96 ? -33.083 -20.220 -13.628 1.00 78.06 96 ASP A N 1
ATOM 778 C CA . ASP A 1 96 ? -31.712 -20.423 -14.118 1.00 78.06 96 ASP A CA 1
ATOM 779 C C . ASP A 1 96 ? -30.758 -19.340 -13.561 1.00 78.06 96 ASP A C 1
ATOM 781 O O . ASP A 1 96 ? -31.152 -18.210 -13.264 1.00 78.06 96 ASP A O 1
ATOM 785 N N . LEU A 1 97 ? -29.488 -19.687 -13.364 1.00 80.94 97 LEU A N 1
ATOM 786 C CA . LEU A 1 97 ? -28.503 -18.847 -12.684 1.00 80.94 97 LEU A CA 1
ATOM 787 C C . LEU A 1 97 ? -27.390 -18.432 -13.650 1.00 80.94 97 LEU A C 1
ATOM 789 O O . LEU A 1 97 ? -26.403 -19.136 -13.745 1.00 80.94 97 LEU A O 1
ATOM 793 N N . ASP A 1 98 ? -27.461 -17.286 -14.328 1.00 83.81 98 ASP A N 1
ATOM 794 C CA . ASP A 1 98 ? -26.390 -16.863 -15.255 1.00 83.81 98 ASP A CA 1
ATOM 795 C C . ASP A 1 98 ? -24.984 -16.839 -14.621 1.00 83.81 98 ASP A C 1
ATOM 797 O O . ASP A 1 98 ? -24.004 -17.195 -15.274 1.00 83.81 98 ASP A O 1
ATOM 801 N N . SER A 1 99 ? -24.847 -16.429 -13.357 1.00 87.12 99 SER A N 1
ATOM 802 C CA . SER A 1 99 ? -23.545 -16.272 -12.703 1.00 87.12 99 SER A CA 1
ATOM 803 C C . SER A 1 99 ? -23.567 -16.672 -11.229 1.00 87.12 99 SER A C 1
ATOM 805 O O . SER A 1 99 ? -24.378 -16.196 -10.440 1.00 87.12 99 SER A O 1
ATOM 807 N N . PHE A 1 100 ? -22.596 -17.476 -10.809 1.00 89.75 100 PHE A N 1
ATOM 808 C CA . PHE A 1 100 ? -22.340 -17.793 -9.410 1.00 89.75 100 PHE A CA 1
ATOM 809 C C . PHE A 1 100 ? -20.891 -17.486 -9.056 1.00 89.75 100 PHE A C 1
ATOM 811 O O . PHE A 1 100 ? -19.965 -18.094 -9.590 1.00 89.75 100 PHE A O 1
ATOM 818 N N . ARG A 1 101 ? -20.679 -16.563 -8.116 1.00 88.69 101 ARG A N 1
ATOM 819 C CA . ARG A 1 101 ? -19.364 -16.250 -7.562 1.00 88.69 101 ARG A CA 1
ATOM 820 C C . ARG A 1 101 ? -19.356 -16.486 -6.060 1.00 88.69 101 ARG A C 1
ATOM 822 O O . ARG A 1 101 ? -20.136 -15.882 -5.333 1.00 88.69 101 ARG A O 1
ATOM 829 N N . LEU A 1 102 ? -18.428 -17.310 -5.588 1.00 86.94 102 LEU A N 1
ATOM 830 C CA . LEU A 1 102 ? -18.234 -17.583 -4.171 1.00 86.94 102 LEU A CA 1
ATOM 831 C C . LEU A 1 102 ? -16.765 -17.386 -3.790 1.00 86.94 102 LEU A C 1
ATOM 833 O O . LEU A 1 102 ? -15.878 -18.053 -4.324 1.00 86.94 102 LEU A O 1
ATOM 837 N N . ARG A 1 103 ? -16.516 -16.474 -2.847 1.00 83.75 103 ARG A N 1
ATOM 838 C CA . ARG A 1 103 ? -15.210 -16.263 -2.213 1.00 83.75 103 ARG A CA 1
ATOM 839 C C . ARG A 1 103 ? -15.304 -16.637 -0.747 1.00 83.75 103 ARG A C 1
ATOM 841 O O . ARG A 1 103 ? -16.064 -16.017 0.004 1.00 83.75 103 ARG A O 1
ATOM 848 N N . CYS A 1 104 ? -14.600 -17.701 -0.374 1.00 76.94 104 CYS A N 1
ATOM 849 C CA . CYS A 1 104 ? -14.655 -18.220 0.976 1.00 76.94 104 CYS A CA 1
ATOM 850 C C . CYS A 1 104 ? -13.374 -18.929 1.409 1.00 76.94 104 CYS A C 1
ATOM 852 O O . CYS A 1 104 ? -13.146 -20.074 1.030 1.00 76.94 104 CYS A O 1
ATOM 854 N N . ASP A 1 105 ? -12.596 -18.306 2.296 1.00 72.19 105 ASP A N 1
ATOM 855 C CA . ASP A 1 105 ? -11.312 -18.879 2.719 1.00 72.19 105 ASP A CA 1
ATOM 856 C C . ASP A 1 105 ? -11.389 -19.743 3.999 1.00 72.19 105 ASP A C 1
ATOM 858 O O . ASP A 1 105 ? -10.519 -20.583 4.215 1.00 72.19 105 ASP A O 1
ATOM 862 N N . SER A 1 106 ? -12.425 -19.620 4.849 1.00 66.88 106 SER A N 1
ATOM 863 C CA . SER A 1 106 ? -12.424 -20.294 6.175 1.00 66.88 106 SER A CA 1
ATOM 864 C C . SER A 1 106 ? -13.763 -20.868 6.692 1.00 66.88 106 SER A C 1
ATOM 866 O O . SER A 1 106 ? -13.827 -21.389 7.820 1.00 66.88 106 SER A O 1
ATOM 868 N N . TYR A 1 107 ? -14.832 -20.845 5.878 1.00 69.44 107 TYR A N 1
ATOM 869 C CA . TYR A 1 107 ? -16.211 -21.166 6.302 1.00 69.44 107 TYR A CA 1
ATOM 870 C C . TYR A 1 107 ? -16.880 -22.346 5.566 1.00 69.44 107 TYR A C 1
ATOM 872 O O . TYR A 1 107 ? -18.108 -22.437 5.540 1.00 69.44 107 TYR A O 1
ATOM 880 N N . TYR A 1 108 ? -16.119 -23.304 5.031 1.00 73.06 108 TYR A N 1
ATOM 881 C CA . TYR A 1 108 ? -16.669 -24.425 4.254 1.00 73.06 108 TYR A CA 1
ATOM 882 C C . TYR A 1 108 ? -16.088 -25.796 4.661 1.00 73.06 108 TYR A C 1
ATOM 884 O O . TYR A 1 108 ? -15.201 -25.893 5.505 1.00 73.06 108 TYR A O 1
ATOM 892 N N . THR A 1 109 ? -16.675 -26.872 4.133 1.00 78.00 109 THR A N 1
ATOM 893 C CA . THR A 1 109 ? -16.010 -28.180 3.966 1.00 78.00 109 THR A CA 1
ATOM 894 C C . THR A 1 109 ? -16.012 -28.508 2.480 1.00 78.00 109 THR A C 1
ATOM 896 O O . THR A 1 109 ? -16.889 -28.018 1.765 1.00 78.00 109 THR A O 1
ATOM 899 N N . MET A 1 110 ? -15.079 -29.331 1.999 1.00 77.06 110 MET A N 1
ATOM 900 C CA . MET A 1 110 ? -15.030 -29.683 0.573 1.00 77.06 110 MET A CA 1
ATOM 901 C C . MET A 1 110 ? -16.337 -30.303 0.069 1.00 77.06 110 MET A C 1
ATOM 903 O O . MET A 1 110 ? -16.799 -29.951 -1.012 1.00 77.06 110 MET A O 1
ATOM 907 N N . SER A 1 111 ? -17.009 -31.115 0.887 1.00 82.69 111 SER A N 1
ATOM 908 C CA . SER A 1 111 ? -18.337 -31.650 0.568 1.00 82.69 111 SER A CA 1
ATOM 909 C C . SER A 1 111 ? -19.378 -30.548 0.352 1.00 82.69 111 SER A C 1
ATOM 911 O O . SER A 1 111 ? -20.224 -30.668 -0.529 1.00 82.69 111 SER A O 1
ATOM 913 N N . ASN A 1 112 ? -19.312 -29.445 1.112 1.00 83.69 112 ASN A N 1
ATOM 914 C CA . ASN A 1 112 ? -20.188 -28.295 0.875 1.00 83.69 112 ASN A CA 1
ATOM 915 C C . ASN A 1 112 ? -19.885 -27.629 -0.468 1.00 83.69 112 ASN A C 1
ATOM 917 O O . ASN A 1 112 ? -20.816 -27.369 -1.216 1.00 83.69 112 ASN A O 1
ATOM 921 N N . VAL A 1 113 ? -18.608 -27.396 -0.783 1.00 82.44 113 VAL A N 1
ATOM 922 C CA . VAL A 1 113 ? -18.198 -26.770 -2.052 1.00 82.44 113 VAL A CA 1
ATOM 923 C C . VAL A 1 113 ? -18.650 -27.610 -3.243 1.00 82.44 113 VAL A C 1
ATOM 925 O O . VAL A 1 113 ? -19.257 -27.074 -4.162 1.00 82.44 113 VAL A O 1
ATOM 928 N N . ILE A 1 114 ? -18.441 -28.927 -3.195 1.00 84.94 114 ILE A N 1
ATOM 929 C CA . ILE A 1 114 ? -18.898 -29.852 -4.240 1.00 84.94 114 ILE A CA 1
ATOM 930 C C . ILE A 1 114 ? -20.424 -29.778 -4.406 1.00 84.94 114 ILE A C 1
ATOM 932 O O . ILE A 1 114 ? -20.915 -29.707 -5.531 1.00 84.94 114 ILE A O 1
ATOM 936 N N . ASN A 1 115 ? -21.181 -29.746 -3.305 1.00 87.62 115 ASN A N 1
ATOM 937 C CA . ASN A 1 115 ? -22.641 -29.637 -3.362 1.00 87.62 115 ASN A CA 1
ATOM 938 C C . ASN A 1 115 ? -23.112 -28.277 -3.895 1.00 87.62 115 ASN A C 1
ATOM 940 O O . ASN A 1 115 ? -24.086 -28.226 -4.639 1.00 87.62 115 ASN A O 1
ATOM 944 N N . TRP A 1 116 ? -22.422 -27.185 -3.564 1.00 88.81 116 TRP A N 1
ATOM 945 C CA . TRP A 1 116 ? -22.734 -25.858 -4.098 1.00 88.81 116 TRP A CA 1
ATOM 946 C C . TRP A 1 116 ? -22.447 -25.762 -5.595 1.00 88.81 116 TRP A C 1
ATOM 948 O O . TRP A 1 116 ? -23.250 -25.197 -6.329 1.00 88.81 116 TRP A O 1
ATOM 958 N N . ILE A 1 117 ? -21.347 -26.363 -6.055 1.00 88.38 117 ILE A N 1
ATOM 959 C CA . ILE A 1 117 ? -21.026 -26.467 -7.483 1.00 88.38 117 ILE A CA 1
ATOM 960 C C . ILE A 1 117 ? -22.119 -27.252 -8.212 1.00 88.38 117 ILE A C 1
ATOM 962 O O . ILE A 1 117 ? -22.638 -26.768 -9.212 1.00 88.38 117 ILE A O 1
ATOM 966 N N . ARG A 1 118 ? -22.521 -28.418 -7.683 1.00 88.62 118 ARG A N 1
ATOM 967 C CA . ARG A 1 118 ? -23.627 -29.211 -8.246 1.00 88.62 118 ARG A CA 1
ATOM 968 C C . ARG A 1 118 ? -24.913 -28.398 -8.351 1.00 88.62 118 ARG A C 1
ATOM 970 O O . ARG A 1 118 ? -25.496 -28.355 -9.421 1.00 88.62 118 ARG A O 1
ATOM 977 N N . ALA A 1 119 ? -25.312 -27.715 -7.279 1.00 87.88 119 ALA A N 1
ATOM 978 C CA . ALA A 1 119 ? -26.537 -26.919 -7.273 1.00 87.88 119 ALA A CA 1
ATOM 979 C C . ALA A 1 119 ? -26.494 -25.755 -8.282 1.00 87.88 119 ALA A C 1
ATOM 981 O O . ALA A 1 119 ? -27.485 -25.490 -8.954 1.00 87.88 119 ALA A O 1
ATOM 982 N N . ALA A 1 120 ? -25.343 -25.090 -8.439 1.00 88.88 120 ALA A N 1
ATOM 983 C CA . ALA A 1 120 ? -25.172 -24.057 -9.461 1.00 88.88 120 ALA A CA 1
ATOM 984 C C . ALA A 1 120 ? -25.276 -24.632 -10.887 1.00 88.88 120 ALA A C 1
ATOM 986 O O . ALA A 1 120 ? -25.908 -24.029 -11.749 1.00 88.88 120 ALA A O 1
ATOM 987 N N . ILE A 1 121 ? -24.703 -25.815 -11.127 1.00 88.12 121 ILE A N 1
ATOM 988 C CA . ILE A 1 121 ? -24.772 -26.511 -12.422 1.00 88.12 121 ILE A CA 1
ATOM 989 C C . ILE A 1 121 ? -26.198 -26.965 -12.745 1.00 88.12 121 ILE A C 1
ATOM 991 O O . ILE A 1 121 ? -26.644 -26.767 -13.870 1.00 88.12 121 ILE A O 1
ATOM 995 N N . THR A 1 122 ? -26.945 -27.499 -11.771 1.00 87.31 122 THR A N 1
ATOM 996 C CA . THR A 1 122 ? -28.364 -27.861 -11.951 1.00 87.31 122 THR A CA 1
ATOM 997 C C . THR A 1 122 ? -29.203 -26.661 -12.400 1.00 87.31 122 THR A C 1
ATOM 999 O O . THR A 1 122 ? -30.152 -26.821 -13.160 1.00 87.31 122 THR A O 1
ATOM 1002 N N . ARG A 1 123 ? -28.807 -25.446 -12.000 1.00 85.00 123 ARG A N 1
ATOM 1003 C CA . ARG A 1 123 ? -29.419 -24.176 -12.419 1.00 85.00 123 ARG A CA 1
ATOM 1004 C C . ARG A 1 123 ? -28.815 -23.594 -13.705 1.00 85.00 123 ARG A C 1
ATOM 1006 O O . ARG A 1 123 ? -28.919 -22.392 -13.929 1.00 85.00 123 ARG A O 1
ATOM 1013 N N . LYS A 1 124 ? -28.157 -24.422 -14.525 1.00 87.38 124 LYS A N 1
ATOM 1014 C CA . LYS A 1 124 ? -27.586 -24.064 -15.836 1.00 87.38 124 LYS A CA 1
ATOM 1015 C C . LYS A 1 124 ? -26.677 -22.836 -15.791 1.00 87.38 124 LYS A C 1
ATOM 1017 O O . LYS A 1 124 ? -26.811 -21.905 -16.587 1.00 87.38 124 LYS A O 1
ATOM 1022 N N . VAL A 1 125 ? -25.740 -22.830 -14.843 1.00 90.38 125 VAL A N 1
ATOM 1023 C CA . VAL A 1 125 ? -24.840 -21.689 -14.680 1.00 90.38 125 VAL A CA 1
ATOM 1024 C C . VAL A 1 125 ? -23.975 -21.431 -15.907 1.00 90.38 125 VAL A C 1
ATOM 1026 O O . VAL A 1 125 ? -23.360 -22.359 -16.435 1.00 90.38 125 VAL A O 1
ATOM 1029 N N . LYS A 1 126 ? -23.912 -20.164 -16.341 1.00 92.25 126 LYS A N 1
ATOM 1030 C CA . LYS A 1 126 ? -23.049 -19.725 -17.450 1.00 92.25 126 LYS A CA 1
ATOM 1031 C C . LYS A 1 126 ? -21.676 -19.273 -16.979 1.00 92.25 126 LYS A C 1
ATOM 1033 O O . LYS A 1 126 ? -20.678 -19.532 -17.642 1.00 92.25 126 LYS A O 1
ATOM 1038 N N . SER A 1 127 ? -21.604 -18.624 -15.819 1.00 93.62 127 SER A N 1
ATOM 1039 C CA . SER A 1 127 ? -20.364 -18.103 -15.243 1.00 93.62 127 SER A CA 1
ATOM 1040 C C . SER A 1 127 ? -20.160 -18.582 -13.812 1.00 93.62 127 SER A C 1
ATOM 1042 O O . SER A 1 127 ? -20.928 -18.247 -12.915 1.00 93.62 127 SER A O 1
ATOM 1044 N N . LEU A 1 128 ? -19.102 -19.354 -13.575 1.00 93.50 128 LEU A N 1
ATOM 1045 C CA . LEU A 1 128 ? -18.770 -19.912 -12.269 1.00 93.50 128 LEU A CA 1
ATOM 1046 C C . LEU A 1 128 ? -17.426 -19.367 -11.776 1.00 93.50 128 LEU A C 1
ATOM 1048 O O . LEU A 1 128 ? -16.381 -19.625 -12.366 1.00 93.50 128 LEU A O 1
ATOM 1052 N N . GLY A 1 129 ? -17.442 -18.626 -10.668 1.00 92.44 129 GLY A N 1
ATOM 1053 C CA . GLY A 1 129 ? -16.260 -18.048 -10.032 1.00 92.44 129 GLY A CA 1
ATOM 1054 C C . GLY A 1 129 ? -16.059 -18.555 -8.609 1.00 92.44 129 GLY A C 1
ATOM 1055 O O . GLY A 1 129 ? -16.893 -18.322 -7.742 1.00 92.44 129 GLY A O 1
ATOM 1056 N N . LEU A 1 130 ? -14.933 -19.199 -8.330 1.00 89.38 130 LEU A N 1
ATOM 1057 C CA . LEU A 1 130 ? -14.677 -19.879 -7.063 1.00 89.38 130 LEU A CA 1
ATOM 1058 C C . LEU A 1 130 ? -13.319 -19.471 -6.486 1.00 89.38 130 LEU A C 1
ATOM 1060 O O . LEU A 1 130 ? -12.294 -19.605 -7.154 1.00 89.38 130 LEU A O 1
ATOM 1064 N N . ARG A 1 131 ? -13.298 -19.002 -5.234 1.00 87.50 131 ARG A N 1
ATOM 1065 C CA . ARG A 1 131 ? -12.069 -18.764 -4.459 1.00 87.50 131 ARG A CA 1
ATOM 1066 C C . ARG A 1 131 ? -12.150 -19.484 -3.118 1.00 87.50 131 ARG A C 1
ATOM 1068 O O . ARG A 1 131 ? -13.011 -19.144 -2.307 1.00 87.50 131 ARG A O 1
ATOM 1075 N N . PHE A 1 132 ? -11.249 -20.442 -2.909 1.00 80.12 132 PHE A N 1
ATOM 1076 C CA . PHE A 1 132 ? -11.198 -21.288 -1.717 1.00 80.12 132 PHE A CA 1
ATOM 1077 C C . PHE A 1 132 ? -9.754 -21.675 -1.365 1.00 80.12 132 PHE A C 1
ATOM 1079 O O . PHE A 1 132 ? -8.912 -21.793 -2.254 1.00 80.12 132 PHE A O 1
ATOM 1086 N N . TYR A 1 133 ? -9.482 -21.951 -0.085 1.00 76.75 133 TYR A N 1
ATOM 1087 C CA . TYR A 1 133 ? -8.224 -22.545 0.406 1.00 76.75 133 TYR A CA 1
ATOM 1088 C C . TYR A 1 133 ? -8.414 -24.028 0.789 1.00 76.75 133 TYR A C 1
ATOM 1090 O O . TYR A 1 133 ? -8.749 -24.299 1.948 1.00 76.75 133 TYR A O 1
ATOM 1098 N N . PRO A 1 134 ? -8.316 -24.998 -0.141 1.00 66.00 134 PRO A N 1
ATOM 1099 C CA . PRO A 1 134 ? -8.706 -26.391 0.122 1.00 66.00 134 PRO A CA 1
ATOM 1100 C C . PRO A 1 134 ? -7.754 -27.144 1.074 1.00 66.00 134 PRO A C 1
ATOM 1102 O O . PRO A 1 134 ? -8.005 -28.306 1.390 1.00 66.00 134 PRO A O 1
ATOM 1105 N N . GLY A 1 135 ? -6.715 -26.480 1.593 1.00 65.69 135 GLY A N 1
ATOM 1106 C CA . GLY A 1 135 ? -5.719 -27.066 2.486 1.00 65.69 135 GLY A CA 1
ATOM 1107 C C . GLY A 1 135 ? -4.682 -27.920 1.744 1.00 65.69 135 GLY A C 1
ATOM 1108 O O . GLY A 1 135 ? -4.687 -27.978 0.514 1.00 65.69 135 GLY A O 1
ATOM 1109 N N . PRO A 1 136 ? -3.764 -28.574 2.476 1.00 56.06 136 PRO A N 1
ATOM 1110 C CA . PRO A 1 136 ? -2.761 -29.448 1.878 1.00 56.06 136 PRO A CA 1
ATOM 1111 C C . PRO A 1 136 ? -3.424 -30.739 1.365 1.00 56.06 136 PRO A C 1
ATOM 1113 O O . PRO A 1 136 ? -3.725 -31.646 2.137 1.00 56.06 136 PRO A O 1
ATOM 1116 N N . GLY A 1 137 ? -3.690 -30.812 0.057 1.00 63.56 137 GLY A N 1
ATOM 1117 C CA . GLY A 1 137 ? -4.291 -31.978 -0.597 1.00 63.56 137 GLY A CA 1
ATOM 1118 C C . GLY A 1 137 ? -4.651 -31.736 -2.067 1.00 63.56 137 GLY A C 1
ATOM 1119 O O . GLY A 1 137 ? -4.495 -30.630 -2.586 1.00 63.56 137 GLY A O 1
ATOM 1120 N N . TYR A 1 138 ? -5.133 -32.783 -2.746 1.00 65.19 138 TYR A N 1
ATOM 1121 C CA . TYR A 1 138 ? -5.701 -32.671 -4.092 1.00 65.19 138 TYR A CA 1
ATOM 1122 C C . TYR A 1 138 ? -7.188 -32.345 -4.005 1.00 65.19 138 TYR A C 1
ATOM 1124 O O . TYR A 1 138 ? -7.954 -33.068 -3.364 1.00 65.19 138 TYR A O 1
ATOM 1132 N N . MET A 1 139 ? -7.612 -31.294 -4.700 1.00 70.94 139 MET A N 1
ATOM 1133 C CA . MET A 1 139 ? -9.030 -31.043 -4.929 1.00 70.94 139 MET A CA 1
ATOM 1134 C C . MET A 1 139 ? -9.486 -31.807 -6.175 1.00 70.94 139 MET A C 1
ATOM 1136 O O . MET A 1 139 ? -8.884 -31.681 -7.241 1.00 70.94 139 MET A O 1
ATOM 1140 N N . VAL A 1 140 ? -10.569 -32.573 -6.039 1.00 73.56 140 VAL A N 1
ATOM 1141 C CA . VAL A 1 140 ? -11.258 -33.225 -7.160 1.00 73.56 140 VAL A CA 1
ATOM 1142 C C . VAL A 1 140 ? -12.549 -32.458 -7.429 1.00 73.56 140 VAL A C 1
ATOM 1144 O O . VAL A 1 140 ? -13.384 -32.316 -6.532 1.00 73.56 140 VAL A O 1
ATOM 1147 N N . PHE A 1 141 ? -12.704 -31.932 -8.644 1.00 76.56 141 PHE A N 1
ATOM 1148 C CA . PHE A 1 141 ? -13.976 -31.343 -9.071 1.00 76.56 141 PHE A CA 1
ATOM 1149 C C . PHE A 1 141 ? -14.998 -32.434 -9.409 1.00 76.56 141 PHE A C 1
ATOM 1151 O O . PHE A 1 141 ? -14.606 -33.515 -9.846 1.00 76.56 141 PHE A O 1
ATOM 1158 N N . PRO A 1 142 ? -16.305 -32.169 -9.225 1.00 77.19 142 PRO A N 1
ATOM 1159 C CA . PRO A 1 142 ? -17.332 -33.119 -9.618 1.00 77.19 142 PRO A CA 1
ATOM 1160 C C . PRO A 1 142 ? -17.425 -33.226 -11.146 1.00 77.19 142 PRO A C 1
ATOM 1162 O O . PRO A 1 142 ? -17.330 -32.218 -11.847 1.00 77.19 142 PRO A O 1
ATOM 1165 N N . ASP A 1 143 ? -17.701 -34.430 -11.647 1.00 79.44 143 ASP A N 1
ATOM 1166 C CA . ASP A 1 143 ? -17.833 -34.716 -13.087 1.00 79.44 143 ASP A CA 1
ATOM 1167 C C . ASP A 1 143 ? -18.931 -33.877 -13.762 1.00 79.44 143 ASP A C 1
ATOM 1169 O O . ASP A 1 143 ? -18.832 -33.526 -14.939 1.00 79.44 143 ASP A O 1
ATOM 1173 N N . CYS A 1 144 ? -19.944 -33.465 -12.988 1.00 80.06 144 CYS A N 1
ATOM 1174 C CA . CYS A 1 144 ? -21.013 -32.583 -13.452 1.00 80.06 144 CYS A CA 1
ATOM 1175 C C . CYS A 1 144 ? -20.500 -31.228 -13.975 1.00 80.06 144 CYS A C 1
ATOM 1177 O O . CYS A 1 144 ? -21.163 -30.587 -14.778 1.00 80.06 144 CYS A O 1
ATOM 1179 N N . LEU A 1 145 ? -19.321 -30.773 -13.526 1.00 82.50 145 LEU A N 1
ATOM 1180 C CA . LEU A 1 145 ? -18.730 -29.511 -13.977 1.00 82.50 145 LEU A CA 1
ATOM 1181 C C . LEU A 1 145 ? -18.321 -29.571 -15.451 1.00 82.50 145 LEU A C 1
ATOM 1183 O O . LEU A 1 145 ? -18.453 -28.584 -16.166 1.00 82.50 145 LEU A O 1
ATOM 1187 N N . VAL A 1 146 ? -17.836 -30.731 -15.891 1.00 78.88 146 VAL A N 1
ATOM 1188 C CA . VAL A 1 146 ? -17.355 -30.950 -17.260 1.00 78.88 146 VAL A CA 1
ATOM 1189 C C . VAL A 1 146 ? -18.519 -31.219 -18.219 1.00 78.88 146 VAL A C 1
ATOM 1191 O O . VAL A 1 146 ? -18.434 -30.880 -19.391 1.00 78.88 146 VAL A O 1
ATOM 1194 N N . THR A 1 147 ? -19.621 -31.774 -17.711 1.00 79.31 147 THR A N 1
ATOM 1195 C CA . THR A 1 147 ? -20.860 -32.051 -18.466 1.00 79.31 147 THR A CA 1
ATOM 1196 C C . THR A 1 147 ? -21.841 -30.881 -18.498 1.00 79.31 147 THR A C 1
ATOM 1198 O O . THR A 1 147 ? -22.944 -31.020 -19.015 1.00 79.31 147 THR A O 1
ATOM 1201 N N . CYS A 1 148 ? -21.476 -29.730 -17.931 1.00 83.31 148 CYS A N 1
ATOM 1202 C CA . CYS A 1 148 ? -22.334 -28.555 -17.934 1.00 83.31 148 CYS A CA 1
ATOM 1203 C C . CYS A 1 148 ? -22.298 -27.864 -19.307 1.00 83.31 148 CYS A C 1
ATOM 1205 O O . CYS A 1 148 ? -21.353 -27.134 -19.612 1.00 83.31 148 CYS A O 1
ATOM 1207 N N . ASP A 1 149 ? -23.346 -28.058 -20.109 1.00 86.19 149 ASP A N 1
ATOM 1208 C CA . ASP A 1 149 ? -23.457 -27.488 -21.462 1.00 86.19 149 ASP A CA 1
ATOM 1209 C C . ASP A 1 149 ? -23.725 -25.975 -21.477 1.00 86.19 149 ASP A C 1
ATOM 1211 O O . ASP A 1 149 ? -23.599 -25.337 -22.516 1.00 86.19 149 ASP A O 1
ATOM 1215 N N . SER A 1 150 ? -24.086 -25.378 -20.337 1.00 90.31 150 SER A N 1
ATOM 1216 C CA . SER A 1 150 ? -24.291 -23.930 -20.218 1.00 90.31 150 SER A CA 1
ATOM 1217 C C . SER A 1 150 ? -23.041 -23.171 -19.777 1.00 90.31 150 SER A C 1
ATOM 1219 O O . SER A 1 150 ? -23.030 -21.949 -19.869 1.00 90.31 150 SER A O 1
ATOM 1221 N N . LEU A 1 151 ? -22.014 -23.850 -19.246 1.00 92.75 151 LEU A N 1
ATOM 1222 C CA . LEU A 1 151 ? -20.883 -23.196 -18.583 1.00 92.75 151 LEU A CA 1
ATOM 1223 C C . LEU A 1 151 ? -19.905 -22.593 -19.598 1.00 92.75 151 LEU A C 1
ATOM 1225 O O . LEU A 1 151 ? -19.053 -23.288 -20.146 1.00 92.75 151 LEU A O 1
ATOM 1229 N N . GLU A 1 152 ? -19.985 -21.277 -19.777 1.00 94.69 152 GLU A N 1
ATOM 1230 C CA . GLU A 1 152 ? -19.143 -20.500 -20.689 1.00 94.69 152 GLU A CA 1
ATOM 1231 C C . GLU A 1 152 ? -17.891 -19.920 -20.015 1.00 94.69 152 GLU A C 1
ATOM 1233 O O . GLU A 1 152 ? -16.846 -19.786 -20.655 1.00 94.69 152 GLU A O 1
ATOM 1238 N N . VAL A 1 153 ? -17.972 -19.580 -18.723 1.00 95.56 153 VAL A N 1
ATOM 1239 C CA . VAL A 1 153 ? -16.899 -18.903 -17.978 1.00 95.56 153 VAL A CA 1
ATOM 1240 C C . VAL A 1 153 ? -16.589 -19.650 -16.685 1.00 95.56 153 VAL A C 1
ATOM 1242 O O . VAL A 1 153 ? -17.449 -19.782 -15.816 1.00 95.56 153 VAL A O 1
ATOM 1245 N N . LEU A 1 154 ? -15.335 -20.065 -16.504 1.00 94.00 154 LEU A N 1
ATOM 1246 C CA . LEU A 1 154 ? -14.847 -20.699 -15.280 1.00 94.00 154 LEU A CA 1
ATOM 1247 C C . LEU A 1 154 ? -13.664 -19.912 -14.710 1.00 94.00 154 LEU A C 1
ATOM 1249 O O . LEU A 1 154 ? -12.626 -19.778 -15.353 1.00 94.00 154 LEU A O 1
ATOM 1253 N N . ARG A 1 155 ? -13.803 -19.406 -13.480 1.00 94.06 155 ARG A N 1
ATOM 1254 C CA . ARG A 1 155 ? -12.744 -18.683 -12.760 1.00 94.06 155 ARG A CA 1
ATOM 1255 C C . ARG A 1 155 ? -12.431 -19.377 -11.444 1.00 94.06 155 ARG A C 1
ATOM 1257 O O . ARG A 1 155 ? -13.296 -19.464 -10.576 1.00 94.06 155 ARG A O 1
ATOM 1264 N N . LEU A 1 156 ? -11.200 -19.838 -11.268 1.00 90.00 156 LEU A N 1
ATOM 1265 C CA . LEU A 1 156 ? -10.770 -20.600 -10.098 1.00 90.00 156 LEU A CA 1
ATOM 1266 C C . LEU A 1 156 ? -9.596 -19.918 -9.402 1.00 90.00 156 LEU A C 1
ATOM 1268 O O . LEU A 1 156 ? -8.632 -19.509 -10.037 1.00 90.00 156 LEU A O 1
ATOM 1272 N N . SER A 1 157 ? -9.652 -19.825 -8.076 1.00 88.19 157 SER A N 1
ATOM 1273 C CA . SER A 1 157 ? -8.570 -19.307 -7.244 1.00 88.19 157 SER A CA 1
ATOM 1274 C C . SER A 1 157 ? -8.345 -20.229 -6.050 1.00 88.19 157 SER A C 1
ATOM 1276 O O . SER A 1 157 ? -9.175 -20.264 -5.144 1.00 88.19 157 SER A O 1
ATOM 1278 N N . LEU A 1 158 ? -7.254 -21.006 -6.073 1.00 78.00 158 LEU A N 1
ATOM 1279 C CA . LEU A 1 158 ? -7.064 -22.152 -5.165 1.00 78.00 158 LEU A CA 1
ATOM 1280 C C . LEU A 1 158 ? -5.802 -22.067 -4.287 1.00 78.00 158 LEU A C 1
ATOM 1282 O O . LEU A 1 158 ? -5.321 -23.094 -3.819 1.00 78.00 158 LEU A O 1
ATOM 1286 N N . HIS A 1 159 ? -5.256 -20.870 -4.048 1.00 78.31 159 HIS A N 1
ATOM 1287 C CA . HIS A 1 159 ? -4.198 -20.615 -3.046 1.00 78.31 159 HIS A CA 1
ATOM 1288 C C . HIS A 1 159 ? -3.047 -21.655 -3.004 1.00 78.31 159 HIS A C 1
ATOM 1290 O O . HIS A 1 159 ? -2.665 -22.140 -1.943 1.00 78.31 159 HIS A O 1
ATOM 1296 N N . ARG A 1 160 ? -2.480 -21.977 -4.170 1.00 73.44 160 ARG A N 1
ATOM 1297 C CA . ARG A 1 160 ? -1.385 -22.939 -4.422 1.00 73.44 160 ARG A CA 1
ATOM 1298 C C . ARG A 1 160 ? -1.734 -24.409 -4.174 1.00 73.44 160 ARG A C 1
ATOM 1300 O O . ARG A 1 160 ? -0.858 -25.211 -3.863 1.00 73.44 160 ARG A O 1
ATOM 1307 N N . SER A 1 161 ? -2.996 -24.779 -4.349 1.00 75.62 161 SER A N 1
ATOM 1308 C CA . SER A 1 161 ? -3.439 -26.169 -4.199 1.00 75.62 161 SER A CA 1
ATOM 1309 C C . SER A 1 161 ? -3.309 -26.958 -5.499 1.00 75.62 161 SER A C 1
ATOM 1311 O O . SER A 1 161 ? -3.387 -26.388 -6.591 1.00 75.62 161 SER A O 1
ATOM 1313 N N . ASN A 1 162 ? -3.143 -28.277 -5.373 1.00 74.25 162 ASN A N 1
ATOM 1314 C CA . ASN A 1 162 ? -3.115 -29.183 -6.515 1.00 74.25 162 ASN A CA 1
ATOM 1315 C C . ASN A 1 162 ? -4.541 -29.504 -6.965 1.00 74.25 162 ASN A C 1
ATOM 1317 O O . ASN A 1 162 ? -5.409 -29.825 -6.145 1.00 74.25 162 ASN A O 1
ATOM 1321 N N . LEU A 1 163 ? -4.769 -29.475 -8.276 1.00 77.31 163 LEU A N 1
ATOM 1322 C CA . LEU A 1 163 ? -6.066 -29.783 -8.858 1.00 77.31 163 LEU A CA 1
ATOM 1323 C C . LEU A 1 163 ? -6.020 -31.068 -9.681 1.00 77.31 163 LEU A C 1
ATOM 1325 O O . LEU A 1 163 ? -5.125 -31.252 -10.502 1.00 77.31 163 LEU A O 1
ATOM 1329 N N . ARG A 1 164 ? -7.024 -31.931 -9.496 1.00 77.75 164 ARG A N 1
ATOM 1330 C CA . ARG A 1 164 ? -7.250 -33.105 -10.340 1.00 77.75 164 ARG A CA 1
ATOM 1331 C C . ARG A 1 164 ? -8.593 -32.984 -11.051 1.00 77.75 164 ARG A C 1
ATOM 1333 O O . ARG A 1 164 ? -9.635 -32.844 -10.409 1.00 77.75 164 ARG A O 1
ATOM 1340 N N . LEU A 1 165 ? -8.553 -33.061 -12.377 1.00 75.12 165 LEU A N 1
ATOM 1341 C CA . LEU A 1 165 ? -9.743 -33.043 -13.219 1.00 75.12 165 LEU A CA 1
ATOM 1342 C C . LEU A 1 165 ? -10.235 -34.459 -13.552 1.00 75.12 165 LEU A C 1
ATOM 1344 O O . LEU A 1 165 ? -9.415 -35.383 -13.652 1.00 75.12 165 LEU A O 1
ATOM 1348 N N . PRO A 1 166 ? -11.550 -34.625 -13.780 1.00 73.69 166 PRO A N 1
ATOM 1349 C CA . PRO A 1 166 ? -12.129 -35.842 -14.344 1.00 73.69 166 PRO A CA 1
ATOM 1350 C C . PRO A 1 166 ? -11.471 -36.250 -15.668 1.00 73.69 166 PRO A C 1
ATOM 1352 O O . PRO A 1 166 ? -11.042 -35.405 -16.453 1.00 73.69 166 PRO A O 1
ATOM 1355 N N . SER A 1 167 ? -11.365 -37.556 -15.920 1.00 65.31 167 SER A N 1
ATOM 1356 C CA . SER A 1 167 ? -10.526 -38.103 -17.001 1.00 65.31 167 SER A CA 1
ATOM 1357 C C . SER A 1 167 ? -11.229 -38.244 -18.359 1.00 65.31 167 SER A C 1
ATOM 1359 O O . SER A 1 167 ? -10.541 -38.412 -19.364 1.00 65.31 167 SER A O 1
ATOM 1361 N N . SER A 1 168 ? -12.566 -38.215 -18.408 1.00 62.84 168 SER A N 1
ATOM 1362 C CA . SER A 1 168 ? -13.341 -38.831 -19.502 1.00 62.84 168 SER A CA 1
ATOM 1363 C C . SER A 1 168 ? -14.165 -37.886 -20.389 1.00 62.84 168 SER A C 1
ATOM 1365 O O . SER A 1 168 ? -14.511 -38.286 -21.497 1.00 62.84 168 SER A O 1
ATOM 1367 N N . GLN A 1 169 ? -14.474 -36.656 -19.968 1.00 72.44 169 GLN A N 1
ATOM 1368 C CA . GLN A 1 169 ? -15.384 -35.756 -20.700 1.00 72.44 169 GLN A CA 1
ATOM 1369 C C . GLN A 1 169 ? -14.741 -34.417 -21.082 1.00 72.44 169 GLN A C 1
ATOM 1371 O O . GLN A 1 169 ? -13.694 -34.044 -20.557 1.00 72.44 169 GLN A O 1
ATOM 1376 N N . LYS A 1 170 ? -15.355 -33.718 -22.044 1.00 82.19 170 LYS A N 1
ATOM 1377 C CA . LYS A 1 170 ? -14.941 -32.395 -22.536 1.00 82.19 170 LYS A CA 1
ATOM 1378 C C . LYS A 1 170 ? -15.973 -31.348 -22.126 1.00 82.19 170 LYS A C 1
ATOM 1380 O O . LYS A 1 170 ? -17.159 -31.652 -22.122 1.00 82.19 170 LYS A O 1
ATOM 1385 N N . PHE A 1 171 ? -15.517 -30.132 -21.847 1.00 86.06 171 PHE A N 1
ATOM 1386 C CA . PHE A 1 171 ? -16.384 -28.979 -21.643 1.00 86.06 171 PHE A CA 1
ATOM 1387 C C . PHE A 1 171 ? -17.072 -28.608 -22.962 1.00 86.06 171 PHE A C 1
ATOM 1389 O O . PHE A 1 171 ? -16.395 -28.294 -23.942 1.00 86.06 171 PHE A O 1
ATOM 1396 N N . GLY A 1 172 ? -18.406 -28.648 -22.982 1.00 83.62 172 GLY A N 1
ATOM 1397 C CA . GLY A 1 172 ? -19.205 -28.413 -24.190 1.00 83.62 172 GLY A CA 1
ATOM 1398 C C . GLY A 1 172 ? -19.268 -26.949 -24.632 1.00 83.62 172 GLY A C 1
ATOM 1399 O O . GLY A 1 172 ? -19.281 -26.687 -25.831 1.00 83.62 172 GLY A O 1
ATOM 1400 N N . ALA A 1 173 ? -19.253 -26.006 -23.683 1.00 90.12 173 ALA A N 1
ATOM 1401 C CA . ALA A 1 173 ? -19.480 -24.580 -23.948 1.00 90.12 173 ALA A CA 1
ATOM 1402 C C . ALA A 1 173 ? -18.420 -23.634 -23.358 1.00 90.12 173 ALA A C 1
ATOM 1404 O O . ALA A 1 173 ? -18.569 -22.420 -23.467 1.00 90.12 173 ALA A O 1
ATOM 1405 N N . LEU A 1 174 ? -17.348 -24.149 -22.742 1.00 93.25 174 LEU A N 1
ATOM 1406 C CA . LEU A 1 174 ? -16.382 -23.307 -22.031 1.00 93.25 174 LEU A CA 1
ATOM 1407 C C . LEU A 1 174 ? -15.553 -22.452 -23.000 1.00 93.25 174 LEU A C 1
ATOM 1409 O O . LEU A 1 174 ? -14.791 -22.982 -23.810 1.00 93.25 174 LEU A O 1
ATOM 1413 N N . ARG A 1 175 ? -15.668 -21.127 -22.854 1.00 94.88 175 ARG A N 1
ATOM 1414 C CA . ARG A 1 175 ? -15.008 -20.106 -23.684 1.00 94.88 175 ARG A CA 1
ATOM 1415 C C . ARG A 1 175 ? -13.947 -19.324 -22.920 1.00 94.88 175 ARG A C 1
ATOM 1417 O O . ARG A 1 175 ? -12.947 -18.941 -23.517 1.00 94.88 175 ARG A O 1
ATOM 1424 N N . VAL A 1 176 ? -14.133 -19.112 -21.616 1.00 96.50 176 VAL A N 1
ATOM 1425 C CA . VAL A 1 176 ? -13.213 -18.333 -20.773 1.00 96.50 176 VAL A CA 1
ATOM 1426 C C . VAL A 1 176 ? -12.777 -19.156 -19.569 1.00 96.50 176 VAL A C 1
ATOM 1428 O O . VAL A 1 176 ? -13.605 -19.567 -18.754 1.00 96.50 176 VAL A O 1
ATOM 1431 N N . LEU A 1 177 ? -11.467 -19.341 -19.421 1.00 94.94 177 LEU A N 1
ATOM 1432 C CA . LEU A 1 177 ? -10.857 -20.023 -18.286 1.00 94.94 177 LEU A CA 1
ATOM 1433 C C . LEU A 1 177 ? -9.845 -19.106 -17.594 1.00 94.94 177 LEU A C 1
ATOM 1435 O O . LEU A 1 177 ? -8.836 -18.720 -18.179 1.00 94.94 177 LEU A O 1
ATOM 1439 N N . GLU A 1 178 ? -10.093 -18.791 -16.324 1.00 94.62 178 GLU A N 1
ATOM 1440 C CA . GLU A 1 178 ? -9.166 -18.045 -15.469 1.00 94.62 178 GLU A CA 1
ATOM 1441 C C . GLU A 1 178 ? -8.730 -18.915 -14.290 1.00 94.62 178 GLU A C 1
ATOM 1443 O O . GLU A 1 178 ? -9.558 -19.362 -13.493 1.00 94.62 178 GLU A O 1
ATOM 1448 N N . LEU A 1 179 ? -7.427 -19.135 -14.155 1.00 90.50 179 LEU A N 1
ATOM 1449 C CA . LEU A 1 179 ? -6.834 -19.947 -13.103 1.00 90.50 179 LEU A CA 1
ATOM 1450 C C . LEU A 1 179 ? -5.839 -19.107 -12.302 1.00 90.50 179 LEU A C 1
ATOM 1452 O O . LEU A 1 179 ? -4.877 -18.577 -12.849 1.00 90.50 179 LEU A O 1
ATOM 1456 N N . ASN A 1 180 ? -6.063 -19.012 -10.993 1.00 88.81 180 ASN A N 1
ATOM 1457 C CA . ASN A 1 180 ? -5.305 -18.155 -10.089 1.00 88.81 180 ASN A CA 1
ATOM 1458 C C . ASN A 1 180 ? -4.696 -18.960 -8.934 1.00 88.81 180 ASN A C 1
ATOM 1460 O O . ASN A 1 180 ? -5.415 -19.653 -8.206 1.00 88.81 180 ASN A O 1
ATOM 1464 N N . ASN A 1 181 ? -3.400 -18.782 -8.677 1.00 80.75 181 ASN A N 1
ATOM 1465 C CA . ASN A 1 181 ? -2.656 -19.474 -7.625 1.00 80.75 181 ASN A CA 1
ATOM 1466 C C . ASN A 1 181 ? -2.860 -21.004 -7.688 1.00 80.75 181 ASN A C 1
ATOM 1468 O O . ASN A 1 181 ? -3.294 -21.598 -6.704 1.00 80.75 181 ASN A O 1
ATOM 1472 N N . LEU A 1 182 ? -2.619 -21.658 -8.826 1.00 78.94 182 LEU A N 1
ATOM 1473 C CA . LEU A 1 182 ? -2.616 -23.129 -8.906 1.00 78.94 182 LEU A CA 1
ATOM 1474 C C . LEU A 1 182 ? -1.214 -23.702 -8.704 1.00 78.94 182 LEU A C 1
ATOM 1476 O O . LEU A 1 182 ? -0.237 -23.094 -9.131 1.00 78.94 182 LEU A O 1
ATOM 1480 N N . CYS A 1 183 ? -1.118 -24.895 -8.112 1.00 76.31 183 CYS A N 1
ATOM 1481 C CA . CYS A 1 183 ? 0.107 -25.692 -8.128 1.00 76.31 183 CYS A CA 1
ATOM 1482 C C . CYS A 1 183 ? -0.057 -26.884 -9.085 1.00 76.31 183 CYS A C 1
ATOM 1484 O O . CYS A 1 183 ? -0.934 -27.723 -8.888 1.00 76.31 183 CYS A O 1
ATOM 1486 N N . CYS A 1 184 ? 0.759 -26.936 -10.140 1.00 68.12 184 CYS A N 1
ATOM 1487 C CA . CYS A 1 184 ? 0.731 -27.949 -11.206 1.00 68.12 184 CYS A CA 1
ATOM 1488 C C . CYS A 1 184 ? 2.085 -28.674 -11.356 1.00 68.12 184 CYS A C 1
ATOM 1490 O O . CYS A 1 184 ? 2.412 -29.176 -12.427 1.00 68.12 184 CYS A O 1
ATOM 1492 N N . LEU A 1 185 ? 2.896 -28.732 -10.294 1.00 63.06 185 LEU A N 1
ATOM 1493 C CA . LEU A 1 185 ? 4.235 -29.349 -10.330 1.00 63.06 185 LEU A CA 1
ATOM 1494 C C . LEU A 1 185 ? 4.200 -30.872 -10.549 1.00 63.06 185 LEU A C 1
ATOM 1496 O O . LEU A 1 185 ? 5.152 -31.445 -11.066 1.00 63.06 185 LEU A O 1
ATOM 1500 N N . TYR A 1 186 ? 3.101 -31.527 -10.165 1.00 59.59 186 TYR A N 1
ATOM 1501 C CA . TYR A 1 186 ? 2.949 -32.988 -10.223 1.00 59.59 186 TYR A CA 1
ATOM 1502 C C . TYR A 1 186 ? 1.873 -33.455 -11.211 1.00 59.59 186 TYR A C 1
ATOM 1504 O O . TYR A 1 186 ? 1.889 -34.600 -11.651 1.00 59.59 186 TYR A O 1
ATOM 1512 N N . LEU A 1 187 ? 0.921 -32.582 -11.546 1.00 62.97 187 LEU A N 1
ATOM 1513 C CA . LEU A 1 187 ? -0.196 -32.860 -12.443 1.00 62.97 187 LEU A CA 1
ATOM 1514 C C . LEU A 1 187 ? -0.337 -31.688 -13.409 1.00 62.97 187 LEU A C 1
ATOM 1516 O O . LEU A 1 187 ? -0.513 -30.553 -12.967 1.00 62.97 187 LEU A O 1
ATOM 1520 N N . ASP A 1 188 ? -0.311 -31.967 -14.712 1.00 74.75 188 ASP A N 1
ATOM 1521 C CA . ASP A 1 188 ? -0.511 -30.953 -15.752 1.00 74.75 188 ASP A CA 1
ATOM 1522 C C . ASP A 1 188 ? -2.007 -30.646 -15.946 1.00 74.75 188 ASP A C 1
ATOM 1524 O O . ASP A 1 188 ? -2.629 -30.922 -16.976 1.00 74.75 188 ASP A O 1
ATOM 1528 N N . ALA A 1 189 ? -2.618 -30.114 -14.885 1.00 78.50 189 ALA A N 1
ATOM 1529 C CA . ALA A 1 189 ? -4.035 -29.774 -14.864 1.00 78.50 189 ALA A CA 1
ATOM 1530 C C . ALA A 1 189 ? -4.383 -28.712 -15.920 1.00 78.50 189 ALA A C 1
ATOM 1532 O O . ALA A 1 189 ? -5.491 -28.719 -16.453 1.00 78.50 189 ALA A O 1
ATOM 1533 N N . ILE A 1 190 ? -3.441 -27.821 -16.248 1.00 83.75 190 ILE A N 1
ATOM 1534 C CA . ILE A 1 190 ? -3.642 -26.752 -17.231 1.00 83.75 190 ILE A CA 1
ATOM 1535 C C . ILE A 1 190 ? -3.710 -27.332 -18.643 1.00 83.75 190 ILE A C 1
ATOM 1537 O O . ILE A 1 190 ? -4.688 -27.063 -19.343 1.00 83.75 190 ILE A O 1
ATOM 1541 N N . ALA A 1 191 ? -2.754 -28.174 -19.055 1.00 83.00 191 ALA A N 1
ATOM 1542 C CA . ALA A 1 191 ? -2.847 -28.825 -20.362 1.00 83.00 191 ALA A CA 1
ATOM 1543 C C . ALA A 1 191 ? -4.093 -29.716 -20.456 1.00 83.00 191 ALA A C 1
ATOM 1545 O O . ALA A 1 191 ? -4.746 -29.769 -21.501 1.00 83.00 191 ALA A O 1
ATOM 1546 N N . GLN A 1 192 ? -4.482 -30.370 -19.353 1.00 83.75 192 GLN A N 1
ATOM 1547 C CA . GLN A 1 192 ? -5.725 -31.134 -19.300 1.00 83.75 192 GLN A CA 1
ATOM 1548 C C . GLN A 1 192 ? -6.962 -30.244 -19.514 1.00 83.75 192 GLN A C 1
ATOM 1550 O O . GLN A 1 192 ? -7.814 -30.613 -20.321 1.00 83.75 192 GLN A O 1
ATOM 1555 N N . PHE A 1 193 ? -7.051 -29.074 -18.872 1.00 87.12 193 PHE A N 1
ATOM 1556 C CA . PHE A 1 193 ? -8.134 -28.112 -19.112 1.00 87.12 193 PHE A CA 1
ATOM 1557 C C . PHE A 1 193 ? -8.206 -27.676 -20.572 1.00 87.12 193 PHE A C 1
ATOM 1559 O O . PHE A 1 193 ? -9.285 -27.711 -21.162 1.00 87.12 193 PHE A O 1
ATOM 1566 N N . VAL A 1 194 ? -7.067 -27.293 -21.156 1.00 87.19 194 VAL A N 1
ATOM 1567 C CA . VAL A 1 194 ? -6.997 -26.840 -22.553 1.00 87.19 194 VAL A CA 1
ATOM 1568 C C . VAL A 1 194 ? -7.451 -27.958 -23.494 1.00 87.19 194 VAL A C 1
ATOM 1570 O O . VAL A 1 194 ? -8.320 -27.746 -24.335 1.00 87.19 194 VAL A O 1
ATOM 1573 N N . ARG A 1 195 ? -6.963 -29.187 -23.286 1.00 86.75 195 ARG A N 1
ATOM 1574 C CA . ARG A 1 195 ? -7.366 -30.369 -24.068 1.00 86.75 195 ARG A CA 1
ATOM 1575 C C . ARG A 1 195 ? -8.854 -30.701 -23.925 1.00 86.75 195 ARG A C 1
ATOM 1577 O O . ARG A 1 195 ? -9.470 -31.203 -24.866 1.00 86.75 195 ARG A O 1
ATOM 1584 N N . MET A 1 196 ? -9.424 -30.465 -22.746 1.00 86.94 196 MET A N 1
ATOM 1585 C CA . MET A 1 196 ? -10.836 -30.713 -22.456 1.00 86.94 196 MET A CA 1
ATOM 1586 C C . MET A 1 196 ? -11.763 -29.592 -22.942 1.00 86.94 196 MET A C 1
ATOM 1588 O O . MET A 1 196 ? -12.970 -29.806 -22.930 1.00 86.94 196 MET A O 1
ATOM 1592 N N . SER A 1 197 ? -11.246 -28.441 -23.382 1.00 89.56 197 SER A N 1
ATOM 1593 C CA . SER A 1 197 ? -12.043 -27.242 -23.694 1.00 89.56 197 SER A CA 1
ATOM 1594 C C . SER A 1 197 ? -11.847 -26.809 -25.156 1.00 89.56 197 SER A C 1
ATOM 1596 O O . SER A 1 197 ? -11.078 -25.889 -25.432 1.00 89.56 197 SER A O 1
ATOM 1598 N N . PRO A 1 198 ? -12.511 -27.465 -26.126 1.00 87.50 198 PRO A N 1
ATOM 1599 C CA . PRO A 1 198 ? -12.266 -27.238 -27.554 1.00 87.50 198 PRO A CA 1
ATOM 1600 C C . PRO A 1 198 ? -12.712 -25.858 -28.067 1.00 87.50 198 PRO A C 1
ATOM 1602 O O . PRO A 1 198 ? -12.206 -25.408 -29.092 1.00 87.50 198 PRO A O 1
ATOM 1605 N N . LEU A 1 199 ? -13.647 -25.198 -27.376 1.00 91.94 199 LEU A N 1
ATOM 1606 C CA . LEU A 1 199 ? -14.178 -23.873 -27.727 1.00 91.94 199 LEU A CA 1
ATOM 1607 C C . LEU A 1 199 ? -13.527 -22.732 -26.926 1.00 91.94 199 LEU A C 1
ATOM 1609 O O . LEU A 1 199 ? -14.045 -21.619 -26.913 1.00 91.94 199 LEU A O 1
ATOM 1613 N N . LEU A 1 200 ? -12.411 -23.002 -26.241 1.00 95.00 200 LEU A N 1
ATOM 1614 C CA . LEU A 1 200 ? -11.758 -22.025 -25.376 1.00 95.00 200 LEU A CA 1
ATOM 1615 C C . LEU A 1 200 ? -11.205 -20.850 -26.194 1.00 95.00 200 LEU A C 1
ATOM 1617 O O . LEU A 1 200 ? -10.293 -21.036 -26.997 1.00 95.00 200 LEU A O 1
ATOM 1621 N N . GLU A 1 201 ? -11.728 -19.649 -25.942 1.00 96.50 201 GLU A N 1
ATOM 1622 C CA . GLU A 1 201 ? -11.339 -18.390 -26.588 1.00 96.50 201 GLU A CA 1
ATOM 1623 C C . GLU A 1 201 ? -10.366 -17.573 -25.728 1.00 96.50 201 GLU A C 1
ATOM 1625 O O . GLU A 1 201 ? -9.482 -16.907 -26.270 1.00 96.50 201 GLU A O 1
ATOM 1630 N N . GLU A 1 202 ? -10.481 -17.651 -24.399 1.00 97.12 202 GLU A N 1
ATOM 1631 C CA . GLU A 1 202 ? -9.652 -16.893 -23.458 1.00 97.12 202 GLU A CA 1
ATOM 1632 C C . GLU A 1 202 ? -9.089 -17.786 -22.347 1.00 97.12 202 GLU A C 1
ATOM 1634 O O . GLU A 1 202 ? -9.833 -18.443 -21.615 1.00 97.12 202 GLU A O 1
ATOM 1639 N N . LEU A 1 203 ? -7.767 -17.760 -22.178 1.00 96.00 203 LEU A N 1
ATOM 1640 C CA . LEU A 1 203 ? -7.056 -18.436 -21.098 1.00 96.00 203 LEU A CA 1
ATOM 1641 C C . LEU A 1 203 ? -6.228 -17.421 -20.312 1.00 96.00 203 LEU A C 1
ATOM 1643 O O . LEU A 1 203 ? -5.321 -16.793 -20.855 1.00 96.00 203 LEU A O 1
ATOM 1647 N N . THR A 1 204 ? -6.519 -17.290 -19.021 1.00 95.12 204 THR A N 1
ATOM 1648 C CA . THR A 1 204 ? -5.766 -16.439 -18.094 1.00 95.12 204 THR A CA 1
ATOM 1649 C C . THR A 1 204 ? -5.182 -17.278 -16.963 1.00 95.12 204 THR A C 1
ATOM 1651 O O . THR A 1 204 ? -5.911 -17.964 -16.249 1.00 95.12 204 THR A O 1
ATOM 1654 N N . LEU A 1 205 ? -3.868 -17.204 -16.778 1.00 91.12 205 LEU A N 1
ATOM 1655 C CA . LEU A 1 205 ? -3.120 -17.877 -15.721 1.00 91.12 205 LEU A CA 1
ATOM 1656 C C . LEU A 1 205 ? -2.460 -16.816 -14.837 1.00 91.12 205 LEU A C 1
ATOM 1658 O O . LEU A 1 205 ? -1.657 -16.030 -15.334 1.00 91.12 205 LEU A O 1
ATOM 1662 N N . ILE A 1 206 ? -2.773 -16.787 -13.540 1.00 88.94 206 ILE A N 1
ATOM 1663 C CA . ILE A 1 206 ? -2.180 -15.837 -12.585 1.00 88.94 206 ILE A CA 1
ATOM 1664 C C . ILE A 1 206 ? -1.522 -16.594 -11.433 1.00 88.94 206 ILE A C 1
ATOM 1666 O O . ILE A 1 206 ? -2.167 -17.412 -10.779 1.00 88.94 206 ILE A O 1
ATOM 1670 N N . ASP A 1 207 ? -0.251 -16.313 -11.155 1.00 82.12 207 ASP A N 1
ATOM 1671 C CA . ASP A 1 207 ? 0.549 -16.910 -10.077 1.00 82.12 207 ASP A CA 1
ATOM 1672 C C . ASP A 1 207 ? 0.473 -18.454 -10.029 1.00 82.12 207 ASP A C 1
ATOM 1674 O O . ASP A 1 207 ? 0.402 -19.055 -8.953 1.00 82.12 207 ASP A O 1
ATOM 1678 N N . CYS A 1 208 ? 0.438 -19.112 -11.191 1.00 79.38 208 CYS A N 1
ATOM 1679 C CA . CYS A 1 208 ? 0.355 -20.571 -11.293 1.00 79.38 208 CYS A CA 1
ATOM 1680 C C . CYS A 1 208 ? 1.759 -21.191 -11.362 1.00 79.38 208 CYS A C 1
ATOM 1682 O O . CYS A 1 208 ? 2.557 -20.811 -12.214 1.00 79.38 208 CYS A O 1
ATOM 1684 N N . LEU A 1 209 ? 2.050 -22.168 -10.495 1.00 70.81 209 LEU A N 1
ATOM 1685 C CA . LEU A 1 209 ? 3.279 -22.972 -10.530 1.00 70.81 209 LEU A CA 1
ATOM 1686 C C . LEU A 1 209 ? 3.095 -24.102 -11.543 1.00 70.81 209 LEU A C 1
ATOM 1688 O O . LEU A 1 209 ? 2.205 -24.929 -11.351 1.00 70.81 209 LEU A O 1
ATOM 1692 N N . VAL A 1 210 ? 3.900 -24.158 -12.603 1.00 68.38 210 VAL A N 1
ATOM 1693 C CA . VAL A 1 210 ? 3.720 -25.128 -13.694 1.00 68.38 210 VAL A CA 1
ATOM 1694 C C . VAL A 1 210 ? 5.042 -25.800 -14.072 1.00 68.38 210 VAL A C 1
ATOM 1696 O O . VAL A 1 210 ? 6.111 -25.213 -13.933 1.00 68.38 210 VAL A O 1
ATOM 1699 N N . ASN A 1 211 ? 4.940 -27.040 -14.548 1.00 66.56 211 ASN A N 1
ATOM 1700 C CA . ASN A 1 211 ? 5.963 -27.736 -15.341 1.00 66.56 211 ASN A CA 1
ATOM 1701 C C . ASN A 1 211 ? 5.998 -27.164 -16.780 1.00 66.56 211 ASN A C 1
ATOM 1703 O O . ASN A 1 211 ? 5.194 -26.269 -17.037 1.00 66.56 211 ASN A O 1
ATOM 1707 N N . PRO A 1 212 ? 6.882 -27.589 -17.719 1.00 72.31 212 PRO A N 1
ATOM 1708 C CA . PRO A 1 212 ? 6.978 -26.906 -19.013 1.00 72.31 212 PRO A CA 1
ATOM 1709 C C . PRO A 1 212 ? 5.605 -26.799 -19.673 1.00 72.31 212 PRO A C 1
ATOM 1711 O O . PRO A 1 212 ? 4.949 -27.807 -19.931 1.00 72.31 212 PRO A O 1
ATOM 1714 N N . LEU A 1 213 ? 5.156 -25.563 -19.881 1.00 81.38 213 LEU A N 1
ATOM 1715 C CA . LEU A 1 213 ? 3.767 -25.277 -20.207 1.00 81.38 213 LEU A CA 1
ATOM 1716 C C . LEU A 1 213 ? 3.578 -25.387 -21.713 1.00 81.38 213 LEU A C 1
ATOM 1718 O O . LEU A 1 213 ? 4.084 -24.551 -22.460 1.00 81.38 213 LEU A O 1
ATOM 1722 N N . ILE A 1 214 ? 2.843 -26.405 -22.154 1.00 85.25 214 ILE A N 1
ATOM 1723 C CA . ILE A 1 214 ? 2.516 -26.614 -23.566 1.00 85.25 214 ILE A CA 1
ATOM 1724 C C . ILE A 1 214 ? 1.041 -26.282 -23.770 1.00 85.25 214 ILE A C 1
ATOM 1726 O O . ILE A 1 214 ? 0.160 -26.992 -23.285 1.00 85.25 214 ILE A O 1
ATOM 1730 N N . ILE A 1 215 ? 0.769 -25.199 -24.494 1.00 88.50 215 ILE A N 1
ATOM 1731 C CA . ILE A 1 215 ? -0.593 -24.762 -24.805 1.00 88.50 215 ILE A CA 1
ATOM 1732 C C . ILE A 1 215 ? -0.831 -24.929 -26.298 1.00 88.50 215 ILE A C 1
ATOM 1734 O O . ILE A 1 215 ? -0.182 -24.286 -27.127 1.00 88.50 215 ILE A O 1
ATOM 1738 N N . SER A 1 216 ? -1.800 -25.778 -26.631 1.00 90.06 216 SER A N 1
ATOM 1739 C CA . SER A 1 216 ? -2.279 -25.953 -27.996 1.00 90.06 216 SER A CA 1
ATOM 1740 C C . SER A 1 216 ? -3.798 -25.954 -28.024 1.00 90.06 216 SER A C 1
ATOM 1742 O O . SER A 1 216 ? -4.429 -26.854 -27.474 1.00 90.06 216 SER A O 1
ATOM 1744 N N . SER A 1 217 ? -4.379 -24.927 -28.641 1.00 88.06 217 SER A N 1
ATOM 1745 C CA . SER A 1 217 ? -5.827 -24.773 -28.776 1.00 88.06 217 SER A CA 1
ATOM 1746 C C . SER A 1 217 ? -6.173 -24.135 -30.125 1.00 88.06 217 SER A C 1
ATOM 1748 O O . SER A 1 217 ? -5.552 -23.138 -30.496 1.00 88.06 217 SER A O 1
ATOM 1750 N N . PRO A 1 218 ? -7.157 -24.678 -30.865 1.00 88.06 218 PRO A N 1
ATOM 1751 C CA . PRO A 1 218 ? -7.508 -24.183 -32.194 1.00 88.06 218 PRO A CA 1
ATOM 1752 C C . PRO A 1 218 ? -8.285 -22.859 -32.172 1.00 88.06 218 PRO A C 1
ATOM 1754 O O . PRO A 1 218 ? -8.198 -22.107 -33.133 1.00 88.06 218 PRO A O 1
ATOM 1757 N N . LYS A 1 219 ? -9.041 -22.576 -31.100 1.00 92.81 219 LYS A N 1
ATOM 1758 C CA . LYS A 1 219 ? -9.958 -21.422 -30.992 1.00 92.81 219 LYS A CA 1
ATOM 1759 C C . LYS A 1 219 ? -9.499 -20.341 -30.014 1.00 92.81 219 LYS A C 1
ATOM 1761 O O . LYS A 1 219 ? -10.210 -19.358 -29.810 1.00 92.81 219 LYS A O 1
ATOM 1766 N N . LEU A 1 220 ? -8.323 -20.513 -29.412 1.00 95.62 220 LEU A N 1
ATOM 1767 C CA . LEU A 1 220 ? -7.817 -19.591 -28.403 1.00 95.62 220 LEU A CA 1
ATOM 1768 C C . LEU A 1 220 ? -7.392 -18.277 -29.053 1.00 95.62 220 LEU A C 1
ATOM 1770 O O . LEU A 1 220 ? -6.448 -18.261 -29.833 1.00 95.62 220 LEU A O 1
ATOM 1774 N N . LYS A 1 221 ? -8.068 -17.188 -28.680 1.00 96.31 221 LYS A N 1
ATOM 1775 C CA . LYS A 1 221 ? -7.823 -15.821 -29.162 1.00 96.31 221 LYS A CA 1
ATOM 1776 C C . LYS A 1 221 ? -6.971 -15.011 -28.194 1.00 96.31 221 LYS A C 1
ATOM 1778 O O . LYS A 1 221 ? -6.202 -14.160 -28.633 1.00 96.31 221 LYS A O 1
ATOM 1783 N N . THR A 1 222 ? -7.094 -15.273 -26.893 1.00 97.25 222 THR A N 1
ATOM 1784 C CA . THR A 1 222 ? -6.389 -14.529 -25.844 1.00 97.25 222 THR A CA 1
ATOM 1785 C C . THR A 1 222 ? -5.703 -15.474 -24.870 1.00 97.25 222 THR A C 1
ATOM 1787 O O . THR A 1 222 ? -6.352 -16.317 -24.251 1.00 97.25 222 THR A O 1
ATOM 1790 N N . LEU A 1 223 ? -4.394 -15.296 -24.699 1.00 96.06 223 LEU A N 1
ATOM 1791 C CA . LEU A 1 223 ? -3.591 -15.999 -23.706 1.00 96.06 223 LEU A CA 1
ATOM 1792 C C . LEU A 1 223 ? -2.859 -14.988 -22.821 1.00 96.06 223 LEU A C 1
ATOM 1794 O O . LEU A 1 223 ? -2.008 -14.243 -23.302 1.00 96.06 223 LEU A O 1
ATOM 1798 N N . ILE A 1 224 ? -3.172 -14.990 -21.527 1.00 94.81 224 ILE A N 1
ATOM 1799 C CA . ILE A 1 224 ? -2.564 -14.112 -20.523 1.00 94.81 224 ILE A CA 1
ATOM 1800 C C . ILE A 1 224 ? -1.913 -14.974 -19.442 1.00 94.81 224 ILE A C 1
ATOM 1802 O O . ILE A 1 224 ? -2.574 -15.796 -18.811 1.00 94.81 224 ILE A O 1
ATOM 1806 N N . ILE A 1 225 ? -0.623 -14.770 -19.197 1.00 90.81 225 ILE A N 1
ATOM 1807 C CA . ILE A 1 225 ? 0.165 -15.460 -18.173 1.00 90.81 225 ILE A CA 1
ATOM 1808 C C . ILE A 1 225 ? 0.823 -14.395 -17.290 1.00 90.81 225 ILE A C 1
ATOM 1810 O O . ILE A 1 225 ? 1.661 -13.633 -17.763 1.00 90.81 225 ILE A O 1
ATOM 1814 N N . ARG A 1 226 ? 0.448 -14.330 -16.007 1.00 89.19 226 ARG A N 1
ATOM 1815 C CA . ARG A 1 226 ? 0.938 -13.344 -15.027 1.00 89.19 226 ARG A CA 1
ATOM 1816 C C . ARG A 1 226 ? 1.393 -14.014 -13.733 1.00 89.19 226 ARG A C 1
ATOM 1818 O O . ARG A 1 226 ? 0.593 -14.233 -12.832 1.00 89.19 226 ARG A O 1
ATOM 1825 N N . ASN A 1 227 ? 2.676 -14.311 -13.607 1.00 76.81 227 ASN A N 1
ATOM 1826 C CA . ASN A 1 227 ? 3.270 -14.937 -12.428 1.00 76.81 227 ASN A CA 1
ATOM 1827 C C . ASN A 1 227 ? 4.138 -13.927 -11.672 1.00 76.81 227 ASN A C 1
ATOM 1829 O O . ASN A 1 227 ? 5.347 -13.877 -11.868 1.00 76.81 227 ASN A O 1
ATOM 1833 N N . CYS A 1 228 ? 3.521 -13.115 -10.814 1.00 60.59 228 CYS A N 1
ATOM 1834 C CA . CYS A 1 228 ? 4.184 -11.987 -10.151 1.00 60.59 228 CYS A CA 1
ATOM 1835 C C . CYS A 1 228 ? 4.637 -12.298 -8.714 1.00 60.59 228 CYS A C 1
ATOM 1837 O O . CYS A 1 228 ? 5.386 -11.525 -8.121 1.00 60.59 228 CYS A O 1
ATOM 1839 N N . LYS A 1 229 ? 4.179 -13.401 -8.107 1.00 60.06 229 LYS A N 1
ATOM 1840 C CA . LYS A 1 229 ? 4.577 -13.768 -6.736 1.00 60.06 229 LYS A CA 1
ATOM 1841 C C . LYS A 1 229 ? 5.839 -14.620 -6.709 1.00 60.06 229 LYS A C 1
ATOM 1843 O O . LYS A 1 229 ? 5.910 -15.653 -7.369 1.00 60.06 229 LYS A O 1
ATOM 1848 N N . GLN A 1 230 ? 6.780 -14.240 -5.840 1.00 50.41 230 GLN A N 1
ATOM 1849 C CA . GLN A 1 230 ? 8.000 -15.001 -5.582 1.00 50.41 230 GLN A CA 1
ATOM 1850 C C . GLN A 1 230 ? 7.667 -16.462 -5.232 1.00 50.41 230 GLN A C 1
ATOM 1852 O O . GLN A 1 230 ? 6.905 -16.754 -4.296 1.00 50.41 230 GLN A O 1
ATOM 1857 N N . ILE A 1 231 ? 8.260 -17.386 -5.987 1.00 51.59 231 ILE A N 1
ATOM 1858 C CA . ILE A 1 231 ? 8.319 -18.811 -5.661 1.00 51.59 231 ILE A CA 1
ATOM 1859 C C . ILE A 1 231 ? 9.380 -18.954 -4.563 1.00 51.59 231 ILE A C 1
ATOM 1861 O O . ILE A 1 231 ? 10.502 -19.383 -4.795 1.00 51.59 231 ILE A O 1
ATOM 1865 N N . VAL A 1 232 ? 9.059 -18.480 -3.362 1.00 42.06 232 VAL A N 1
ATOM 1866 C CA . VAL A 1 232 ? 9.907 -18.672 -2.185 1.00 42.06 232 VAL A CA 1
ATOM 1867 C C . VAL A 1 232 ? 9.687 -20.123 -1.748 1.00 42.06 232 VAL A C 1
ATOM 1869 O O . VAL A 1 232 ? 8.558 -20.459 -1.386 1.00 42.06 232 VAL A O 1
ATOM 1872 N N . ASN A 1 233 ? 10.729 -20.961 -1.805 1.00 40.12 233 ASN A N 1
ATOM 1873 C CA . ASN A 1 233 ? 10.824 -22.332 -1.251 1.00 40.12 233 ASN A CA 1
ATOM 1874 C C . ASN A 1 233 ? 10.709 -23.537 -2.206 1.00 40.12 233 ASN A C 1
ATOM 1876 O O . ASN A 1 233 ? 10.354 -24.620 -1.747 1.00 40.12 233 ASN A O 1
ATOM 1880 N N . LEU A 1 234 ? 11.037 -23.418 -3.490 1.00 45.56 234 LEU A N 1
ATOM 1881 C CA . LEU A 1 234 ? 11.445 -24.607 -4.249 1.00 45.56 234 LEU A CA 1
ATOM 1882 C C . LEU A 1 234 ? 12.929 -24.460 -4.540 1.00 45.56 234 LEU A C 1
ATOM 1884 O O . LEU A 1 234 ? 13.342 -23.389 -4.987 1.00 45.56 234 LEU A O 1
ATOM 1888 N N . ASP A 1 235 ? 13.701 -25.497 -4.212 1.00 43.75 235 ASP A N 1
ATOM 1889 C CA . ASP A 1 235 ? 15.117 -25.586 -4.553 1.00 43.75 235 ASP A CA 1
ATOM 1890 C C . ASP A 1 235 ? 15.321 -25.150 -6.012 1.00 43.75 235 ASP A C 1
ATOM 1892 O O . ASP A 1 235 ? 14.486 -25.424 -6.880 1.00 43.75 235 ASP A O 1
ATOM 1896 N N . ASP A 1 236 ? 16.393 -24.391 -6.233 1.00 44.53 236 ASP A N 1
ATOM 1897 C CA . ASP A 1 236 ? 16.758 -23.772 -7.505 1.00 44.53 236 ASP A CA 1
ATOM 1898 C C . ASP A 1 236 ? 16.462 -24.690 -8.721 1.00 44.53 236 ASP A C 1
ATOM 1900 O O . ASP A 1 236 ? 16.859 -25.850 -8.726 1.00 44.53 236 ASP A O 1
ATOM 1904 N N . ASP A 1 237 ? 15.823 -24.140 -9.771 1.00 48.47 237 ASP A N 1
ATOM 1905 C CA . ASP A 1 237 ? 15.703 -24.674 -11.155 1.00 48.47 237 ASP A CA 1
ATOM 1906 C C . ASP A 1 237 ? 14.348 -25.260 -11.678 1.00 48.47 237 ASP A C 1
ATOM 1908 O O . ASP A 1 237 ? 14.323 -25.749 -12.806 1.00 48.47 237 ASP A O 1
ATOM 1912 N N . VAL A 1 238 ? 13.181 -25.156 -11.014 1.00 50.09 238 VAL A N 1
ATOM 1913 C CA . VAL A 1 238 ? 11.940 -25.851 -11.499 1.00 50.09 238 VAL A CA 1
ATOM 1914 C C . VAL A 1 238 ? 10.950 -25.021 -12.359 1.00 50.09 238 VAL A C 1
ATOM 1916 O O . VAL A 1 238 ? 9.756 -25.307 -12.359 1.00 50.09 238 VAL A O 1
ATOM 1919 N N . TRP A 1 239 ? 11.376 -24.009 -13.130 1.00 54.22 239 TRP A N 1
ATOM 1920 C CA . TRP A 1 239 ? 10.503 -23.438 -14.186 1.00 54.22 239 TRP A CA 1
ATOM 1921 C C . TRP A 1 239 ? 11.037 -23.759 -15.580 1.00 54.22 239 TRP A C 1
ATOM 1923 O O . TRP A 1 239 ? 11.993 -23.153 -16.068 1.00 54.22 239 TRP A O 1
ATOM 1933 N N . PHE A 1 240 ? 10.385 -24.709 -16.241 1.00 62.53 240 PHE A N 1
ATOM 1934 C CA . PHE A 1 240 ? 10.681 -25.102 -17.612 1.00 62.53 240 PHE A CA 1
ATOM 1935 C C . PHE A 1 240 ? 9.809 -24.278 -18.578 1.00 62.53 240 PHE A C 1
ATOM 1937 O O . PHE A 1 240 ? 8.691 -23.905 -18.241 1.00 62.53 240 PHE A O 1
ATOM 1944 N N . GLY A 1 241 ? 10.340 -23.933 -19.753 1.00 75.44 241 GLY A N 1
ATOM 1945 C CA . GLY A 1 241 ? 9.784 -22.916 -20.660 1.00 75.44 241 GLY A CA 1
ATOM 1946 C C . GLY A 1 241 ? 8.323 -23.076 -21.110 1.00 75.44 241 GLY A C 1
ATOM 1947 O O . GLY A 1 241 ? 7.675 -24.096 -20.887 1.00 75.44 241 GLY A O 1
ATOM 1948 N N . VAL A 1 242 ? 7.820 -22.047 -21.795 1.00 83.88 242 VAL A N 1
ATOM 1949 C CA . VAL A 1 242 ? 6.457 -21.987 -22.341 1.00 83.88 242 VAL A CA 1
ATOM 1950 C C . VAL A 1 242 ? 6.494 -22.240 -23.847 1.00 83.88 242 VAL A C 1
ATOM 1952 O O . VAL A 1 242 ? 7.187 -21.539 -24.588 1.00 83.88 242 VAL A O 1
ATOM 1955 N N . LYS A 1 243 ? 5.721 -23.225 -24.307 1.00 88.44 243 LYS A N 1
ATOM 1956 C CA . LYS A 1 243 ? 5.476 -23.513 -25.721 1.00 88.44 243 LYS A CA 1
ATOM 1957 C C . LYS A 1 243 ? 4.019 -23.204 -26.059 1.00 88.44 243 LYS A C 1
ATOM 1959 O O . LYS A 1 243 ? 3.111 -23.795 -25.477 1.00 88.44 243 LYS A O 1
ATOM 1964 N N . VAL A 1 244 ? 3.796 -22.317 -27.026 1.00 91.06 244 VAL A N 1
ATOM 1965 C CA . VAL A 1 244 ? 2.452 -21.931 -27.480 1.00 91.06 244 VAL A CA 1
ATOM 1966 C C . VAL A 1 244 ? 2.289 -22.272 -28.954 1.00 91.06 244 VAL A C 1
ATOM 1968 O O . VAL A 1 244 ? 3.109 -21.865 -29.778 1.00 91.06 244 VAL A O 1
ATOM 1971 N N . SER A 1 245 ? 1.216 -22.996 -29.274 1.00 92.69 245 SER A N 1
ATOM 1972 C CA . SER A 1 245 ? 0.781 -23.218 -30.650 1.00 92.69 245 SER A CA 1
ATOM 1973 C C . SER A 1 245 ? -0.723 -23.054 -30.804 1.00 92.69 245 SER A C 1
ATOM 1975 O O . SER A 1 245 ? -1.495 -23.942 -30.449 1.00 92.69 245 SER A O 1
ATOM 1977 N N . CYS A 1 246 ? -1.149 -21.873 -31.247 1.00 92.62 246 CYS A N 1
ATOM 1978 C CA . CYS A 1 246 ? -2.552 -21.461 -31.284 1.00 92.62 246 CYS A CA 1
ATOM 1979 C C . CYS A 1 246 ? -2.791 -20.594 -32.538 1.00 92.62 246 CYS A C 1
ATOM 1981 O O . CYS A 1 246 ? -2.428 -19.418 -32.523 1.00 92.62 246 CYS A O 1
ATOM 1983 N N . PRO A 1 247 ? -3.390 -21.143 -33.613 1.00 92.44 247 PRO A N 1
ATOM 1984 C CA . PRO A 1 247 ? -3.464 -20.471 -34.915 1.00 92.44 247 PRO A CA 1
ATOM 1985 C C . PRO A 1 247 ? -4.370 -19.232 -34.928 1.00 92.44 247 PRO A C 1
ATOM 1987 O O . PRO A 1 247 ? -4.088 -18.286 -35.658 1.00 92.44 247 PRO A O 1
ATOM 1990 N N . GLU A 1 248 ? -5.432 -19.207 -34.116 1.00 94.56 248 GLU A N 1
ATOM 1991 C CA . GLU A 1 248 ? -6.359 -18.067 -33.984 1.00 94.56 248 GLU A CA 1
ATOM 1992 C C . GLU A 1 248 ? -5.958 -17.089 -32.854 1.00 94.56 248 GLU A C 1
ATOM 1994 O O . GLU A 1 248 ? -6.745 -16.217 -32.481 1.00 94.56 248 GLU A O 1
ATOM 1999 N N . LEU A 1 249 ? -4.748 -17.218 -32.285 1.00 96.62 249 LEU A N 1
ATOM 2000 C CA . LEU A 1 249 ? -4.304 -16.378 -31.170 1.00 96.62 249 LEU A CA 1
ATOM 2001 C C . LEU A 1 249 ? -4.075 -14.942 -31.634 1.00 96.62 249 LEU A C 1
ATOM 2003 O O . LEU A 1 249 ? -3.222 -14.696 -32.473 1.00 96.62 249 LEU A O 1
ATOM 2007 N N . MET A 1 250 ? -4.799 -13.996 -31.037 1.00 96.38 250 MET A N 1
ATOM 2008 C CA . MET A 1 250 ? -4.760 -12.568 -31.363 1.00 96.38 250 MET A CA 1
ATOM 2009 C C . MET A 1 250 ? -3.934 -11.767 -30.351 1.00 96.38 250 MET A C 1
ATOM 2011 O O . MET A 1 250 ? -3.268 -10.798 -30.726 1.00 96.38 250 MET A O 1
ATOM 2015 N N . LEU A 1 251 ? -3.989 -12.162 -29.073 1.00 97.25 251 LEU A N 1
ATOM 2016 C CA . LEU A 1 251 ? -3.301 -11.507 -27.961 1.00 97.25 251 LEU A CA 1
ATOM 2017 C C . LEU A 1 251 ? -2.531 -12.526 -27.123 1.00 97.25 251 LEU A C 1
ATOM 2019 O O . LEU A 1 251 ? -3.110 -13.475 -26.590 1.00 97.25 251 LEU A O 1
ATOM 2023 N N . PHE A 1 252 ? -1.237 -12.271 -26.953 1.00 96.25 252 PHE A N 1
ATOM 2024 C CA . PHE A 1 252 ? -0.370 -12.987 -26.027 1.00 96.25 252 PHE A CA 1
ATOM 2025 C C . PHE A 1 252 ? 0.225 -12.013 -25.008 1.00 96.25 252 PHE A C 1
ATOM 2027 O O . PHE A 1 252 ? 0.867 -11.034 -25.387 1.00 96.25 252 PHE A O 1
ATOM 2034 N N . GLU A 1 253 ? 0.039 -12.288 -23.720 1.00 95.12 253 GLU A N 1
ATOM 2035 C CA . GLU A 1 253 ? 0.648 -11.534 -22.626 1.00 95.12 253 GLU A CA 1
ATOM 2036 C C . GLU A 1 253 ? 1.387 -12.470 -21.668 1.00 95.12 253 GLU A C 1
ATOM 2038 O O . GLU A 1 253 ? 0.821 -13.434 -21.156 1.00 95.12 253 GLU A O 1
ATOM 2043 N N . TYR A 1 254 ? 2.648 -12.149 -21.397 1.00 90.62 254 TYR A N 1
ATOM 2044 C CA . TYR A 1 254 ? 3.515 -12.836 -20.456 1.00 90.62 254 TYR A CA 1
ATOM 2045 C C . TYR A 1 254 ? 4.156 -11.835 -19.493 1.00 90.62 254 TYR A C 1
ATOM 2047 O O . TYR A 1 254 ? 4.900 -10.950 -19.914 1.00 90.62 254 TYR A O 1
ATOM 2055 N N . ILE A 1 255 ? 3.910 -12.012 -18.197 1.00 88.00 255 ILE A N 1
ATOM 2056 C CA . ILE A 1 255 ? 4.543 -11.279 -17.098 1.00 88.00 255 ILE A CA 1
ATOM 2057 C C . ILE A 1 255 ? 4.964 -12.302 -16.044 1.00 88.00 255 ILE A C 1
ATOM 2059 O O . ILE A 1 255 ? 4.136 -13.091 -15.597 1.00 88.00 255 ILE A O 1
ATOM 2063 N N . GLY A 1 256 ? 6.230 -12.326 -15.637 1.00 79.88 256 GLY A N 1
ATOM 2064 C CA . GLY A 1 256 ? 6.720 -13.270 -14.621 1.00 79.88 256 GLY A CA 1
ATOM 2065 C C . GLY A 1 256 ? 8.141 -13.765 -14.883 1.00 79.88 256 GLY A C 1
ATOM 2066 O O . GLY A 1 256 ? 8.806 -13.213 -15.746 1.00 79.88 256 GLY A O 1
ATOM 2067 N N . PRO A 1 257 ? 8.648 -14.790 -14.180 1.00 75.50 257 PRO A N 1
ATOM 2068 C CA . PRO A 1 257 ? 10.056 -15.204 -14.223 1.00 75.50 257 PRO A CA 1
ATOM 2069 C C . PRO A 1 257 ? 10.660 -15.329 -15.629 1.00 75.50 257 PRO A C 1
ATOM 2071 O O . PRO A 1 257 ? 9.990 -15.761 -16.563 1.00 75.50 257 PRO A O 1
ATOM 2074 N N . ILE A 1 258 ? 11.945 -15.021 -15.809 1.00 74.75 258 ILE A N 1
ATOM 2075 C CA . ILE A 1 258 ? 12.627 -15.291 -17.090 1.00 74.75 258 ILE A CA 1
ATOM 2076 C C . ILE A 1 258 ? 12.542 -16.793 -17.426 1.00 74.75 258 ILE A C 1
ATOM 2078 O O . ILE A 1 258 ? 13.072 -17.622 -16.686 1.00 74.75 258 ILE A O 1
ATOM 2082 N N . CYS A 1 259 ? 11.933 -17.138 -18.566 1.00 75.25 259 CYS A N 1
ATOM 2083 C CA . CYS A 1 259 ? 11.834 -18.514 -19.052 1.00 75.25 259 CYS A CA 1
ATOM 2084 C C . CYS A 1 259 ? 12.022 -18.623 -20.580 1.00 75.25 259 CYS A C 1
ATOM 2086 O O . CYS A 1 259 ? 11.808 -17.643 -21.299 1.00 75.25 259 CYS A O 1
ATOM 2088 N N . PRO A 1 260 ? 12.407 -19.804 -21.103 1.00 76.81 260 PRO A N 1
ATOM 2089 C CA . PRO A 1 260 ? 12.431 -20.047 -22.543 1.00 76.81 260 PRO A CA 1
ATOM 2090 C C . PRO A 1 260 ? 11.022 -19.964 -23.148 1.00 76.81 260 PRO A C 1
ATOM 2092 O O . PRO A 1 260 ? 10.108 -20.622 -22.658 1.00 76.81 260 PRO A O 1
ATOM 2095 N N . LEU A 1 261 ? 10.861 -19.206 -24.235 1.00 83.06 261 LEU A N 1
ATOM 2096 C CA . LEU A 1 261 ? 9.617 -19.117 -25.007 1.00 83.06 261 LEU A CA 1
ATOM 2097 C C . LEU A 1 261 ? 9.793 -19.799 -26.367 1.00 83.06 261 LEU A C 1
ATOM 2099 O O . LEU A 1 261 ? 10.798 -19.574 -27.049 1.00 83.06 261 LEU A O 1
ATOM 2103 N N . ASN A 1 262 ? 8.814 -20.610 -26.764 1.00 86.19 262 ASN A N 1
ATOM 2104 C CA . ASN A 1 262 ? 8.730 -21.212 -28.091 1.00 86.19 262 ASN A CA 1
ATOM 2105 C C . ASN A 1 262 ? 7.338 -20.979 -28.695 1.00 86.19 262 ASN A C 1
ATOM 2107 O O . ASN A 1 262 ? 6.322 -21.285 -28.069 1.00 86.19 262 ASN A O 1
ATOM 2111 N N . PHE A 1 263 ? 7.308 -20.459 -29.917 1.00 89.31 263 PHE A N 1
ATOM 2112 C CA . PHE A 1 263 ? 6.097 -20.094 -30.640 1.00 89.31 263 PHE A CA 1
ATOM 2113 C C . PHE A 1 263 ? 6.041 -20.846 -31.966 1.00 89.31 263 PHE A C 1
ATOM 2115 O O . PHE A 1 263 ? 6.986 -20.791 -32.752 1.00 89.31 263 PHE A O 1
ATOM 2122 N N . GLU A 1 264 ? 4.929 -21.534 -32.208 1.00 87.88 264 GLU A N 1
ATOM 2123 C CA . GLU A 1 264 ? 4.677 -22.319 -33.420 1.00 87.88 264 GLU A CA 1
ATOM 2124 C C . GLU A 1 264 ? 3.247 -22.029 -33.902 1.00 87.88 264 GLU A C 1
ATOM 2126 O O . GLU A 1 264 ? 2.328 -22.089 -33.096 1.00 87.88 264 GLU A O 1
ATOM 2131 N N . ASN A 1 265 ? 3.015 -21.761 -35.190 1.00 86.62 265 ASN A N 1
ATOM 2132 C CA . ASN A 1 265 ? 1.677 -21.481 -35.749 1.00 86.62 265 ASN A CA 1
ATOM 2133 C C . ASN A 1 265 ? 0.928 -20.344 -35.021 1.00 86.62 265 ASN A C 1
ATOM 2135 O O . ASN A 1 265 ? -0.124 -20.574 -34.423 1.00 86.62 265 ASN A O 1
ATOM 2139 N N . LEU A 1 266 ? 1.488 -19.131 -35.037 1.00 88.69 266 LEU A N 1
ATOM 2140 C CA . LEU A 1 266 ? 0.888 -17.932 -34.431 1.00 88.69 266 LEU A CA 1
ATOM 2141 C C . LEU A 1 266 ? 0.527 -16.870 -35.480 1.00 88.69 266 LEU A C 1
ATOM 2143 O O . LEU A 1 266 ? 0.646 -15.686 -35.204 1.00 88.69 266 LEU A O 1
ATOM 2147 N N . ASP A 1 267 ? 0.106 -17.274 -36.679 1.00 87.62 267 ASP A N 1
ATOM 2148 C CA . ASP A 1 267 ? -0.029 -16.372 -37.838 1.00 87.62 267 ASP A CA 1
ATOM 2149 C C . ASP A 1 267 ? -1.084 -15.259 -37.661 1.00 87.62 267 ASP A C 1
ATOM 2151 O O . ASP A 1 267 ? -1.048 -14.251 -38.365 1.00 87.62 267 ASP A O 1
ATOM 2155 N N . SER A 1 268 ? -2.017 -15.423 -36.715 1.00 93.12 268 SER A N 1
ATOM 2156 C CA . SER A 1 268 ? -3.059 -14.431 -36.399 1.00 93.12 268 SER A CA 1
ATOM 2157 C C . SER A 1 268 ? -2.661 -13.433 -35.301 1.00 93.12 268 SER A C 1
ATOM 2159 O O . SER A 1 268 ? -3.466 -12.563 -34.947 1.00 93.12 268 SER A O 1
ATOM 2161 N N . LEU A 1 269 ? -1.452 -13.541 -34.733 1.00 95.75 269 LEU A N 1
ATOM 2162 C CA . LEU A 1 269 ? -1.056 -12.757 -33.565 1.00 95.75 269 LEU A CA 1
ATOM 2163 C C . LEU A 1 269 ? -0.938 -11.273 -33.915 1.00 95.75 269 LEU A C 1
ATOM 2165 O O . LEU A 1 269 ? -0.104 -10.855 -34.713 1.00 95.75 269 LEU A O 1
ATOM 2169 N N . LYS A 1 270 ? -1.758 -10.448 -33.256 1.00 95.81 270 LYS A N 1
ATOM 2170 C CA . LYS A 1 270 ? -1.748 -8.989 -33.433 1.00 95.81 270 LYS A CA 1
ATOM 2171 C C . LYS A 1 270 ? -0.989 -8.269 -32.335 1.00 95.81 270 LYS A C 1
ATOM 2173 O O . LYS A 1 270 ? -0.334 -7.267 -32.613 1.00 95.81 270 LYS A O 1
ATOM 2178 N N . LYS A 1 271 ? -1.087 -8.752 -31.094 1.00 97.00 271 LYS A N 1
ATOM 2179 C CA . LYS A 1 271 ? -0.473 -8.111 -29.928 1.00 97.00 271 LYS A CA 1
ATOM 2180 C C . LYS A 1 271 ? 0.326 -9.103 -29.094 1.00 97.00 271 LYS A C 1
ATOM 2182 O O . LYS A 1 271 ? -0.223 -10.098 -28.626 1.00 97.00 271 LYS A O 1
ATOM 2187 N N . ALA A 1 272 ? 1.590 -8.774 -28.845 1.00 95.88 272 ALA A N 1
ATOM 2188 C CA . ALA A 1 272 ? 2.470 -9.519 -27.953 1.00 95.88 272 ALA A CA 1
ATOM 2189 C C . ALA A 1 272 ? 3.001 -8.608 -26.836 1.00 95.88 272 ALA A C 1
ATOM 2191 O O . ALA A 1 272 ? 3.596 -7.566 -27.101 1.00 95.88 272 ALA A O 1
ATOM 2192 N N . VAL A 1 273 ? 2.809 -9.010 -25.582 1.00 94.81 273 VAL A N 1
ATOM 2193 C CA . VAL A 1 273 ? 3.331 -8.331 -24.387 1.00 94.81 273 VAL A CA 1
ATOM 2194 C C . VAL A 1 273 ? 4.211 -9.320 -23.635 1.00 94.81 273 VAL A C 1
ATOM 2196 O O . VAL A 1 273 ? 3.723 -10.348 -23.183 1.00 94.81 273 VAL A O 1
ATOM 2199 N N . ILE A 1 274 ? 5.513 -9.055 -23.534 1.00 91.19 274 ILE A N 1
ATOM 2200 C CA . ILE A 1 274 ? 6.495 -9.976 -22.945 1.00 91.19 274 ILE A CA 1
ATOM 2201 C C . ILE A 1 274 ? 7.369 -9.195 -21.962 1.00 91.19 274 ILE A C 1
ATOM 2203 O O . ILE A 1 274 ? 8.339 -8.537 -22.341 1.00 91.19 274 ILE A O 1
ATOM 2207 N N . LEU A 1 275 ? 7.011 -9.278 -20.681 1.00 88.19 275 LEU A N 1
ATOM 2208 C CA . LEU A 1 275 ? 7.602 -8.515 -19.582 1.00 88.19 275 LEU A CA 1
ATOM 2209 C C . LEU A 1 275 ? 8.126 -9.462 -18.479 1.00 88.19 275 LEU A C 1
ATOM 2211 O O . LEU A 1 275 ? 7.525 -9.568 -17.408 1.00 88.19 275 LEU A O 1
ATOM 2215 N N . PRO A 1 276 ? 9.222 -10.202 -18.726 1.00 82.44 276 PRO A N 1
ATOM 2216 C CA . PRO A 1 276 ? 9.780 -11.121 -17.743 1.00 82.44 276 PRO A CA 1
ATOM 2217 C C . PRO A 1 276 ? 10.373 -10.410 -16.510 1.00 82.44 276 PRO A C 1
ATOM 2219 O O . PRO A 1 276 ? 10.882 -9.307 -16.628 1.00 82.44 276 PRO A O 1
ATOM 2222 N N . ASP A 1 277 ? 10.378 -11.046 -15.343 1.00 74.31 277 ASP A N 1
ATOM 2223 C CA . ASP A 1 277 ? 10.910 -10.528 -14.075 1.00 74.31 277 ASP A CA 1
ATOM 2224 C C . ASP A 1 277 ? 12.180 -11.291 -13.639 1.00 74.31 277 ASP A C 1
ATOM 2226 O O . ASP A 1 277 ? 12.371 -12.471 -13.967 1.00 74.31 277 ASP A O 1
ATOM 2230 N N . ALA A 1 278 ? 13.074 -10.619 -12.909 1.00 61.88 278 ALA A N 1
ATOM 2231 C CA . ALA A 1 278 ? 14.351 -11.166 -12.465 1.00 61.88 278 ALA A CA 1
ATOM 2232 C C . ALA A 1 278 ? 14.176 -12.249 -11.392 1.00 61.88 278 ALA A C 1
ATOM 2234 O O . ALA A 1 278 ? 13.956 -11.961 -10.217 1.00 61.88 278 ALA A O 1
ATOM 2235 N N . MET A 1 279 ? 14.433 -13.502 -11.768 1.00 52.91 279 MET A N 1
ATOM 2236 C CA . MET A 1 279 ? 14.875 -14.516 -10.808 1.00 52.91 279 MET A CA 1
ATOM 2237 C C . MET A 1 279 ? 16.360 -14.292 -10.470 1.00 52.91 279 MET A C 1
ATOM 2239 O O . MET A 1 279 ? 17.107 -13.710 -11.258 1.00 52.91 279 MET A O 1
ATOM 2243 N N . THR A 1 280 ? 16.760 -14.720 -9.272 1.00 45.78 280 THR A N 1
ATOM 2244 C CA . THR A 1 280 ? 18.115 -14.727 -8.683 1.00 45.78 280 THR A CA 1
ATOM 2245 C C . THR A 1 280 ? 19.291 -14.561 -9.667 1.00 45.78 280 THR A C 1
ATOM 2247 O O . THR A 1 280 ? 19.381 -15.205 -10.708 1.00 45.78 280 THR A O 1
ATOM 2250 N N . ARG A 1 281 ? 20.260 -13.706 -9.289 1.00 40.25 281 ARG A N 1
ATOM 2251 C CA . ARG A 1 281 ? 21.409 -13.183 -10.077 1.00 40.25 281 ARG A CA 1
ATOM 2252 C C . ARG A 1 281 ? 22.310 -14.193 -10.820 1.00 40.25 281 ARG A C 1
ATOM 2254 O O . ARG A 1 281 ? 23.294 -13.760 -11.416 1.00 40.25 281 ARG A O 1
ATOM 2261 N N . GLN A 1 282 ? 22.050 -15.496 -10.783 1.00 41.69 282 GLN A N 1
ATOM 2262 C CA . GLN A 1 282 ? 23.036 -16.509 -11.150 1.00 41.69 282 GLN A CA 1
ATOM 2263 C C . GLN A 1 282 ? 22.966 -17.088 -12.575 1.00 41.69 282 GLN A C 1
ATOM 2265 O O . GLN A 1 282 ? 23.937 -17.729 -12.957 1.00 41.69 282 GLN A O 1
ATOM 2270 N N . LYS A 1 283 ? 21.946 -16.838 -13.415 1.00 47.31 283 LYS A N 1
ATOM 2271 C CA . LYS A 1 283 ? 21.893 -17.449 -14.775 1.00 47.31 283 LYS A CA 1
ATOM 2272 C C . LYS A 1 283 ? 21.218 -16.594 -15.879 1.00 47.31 283 LYS A C 1
ATOM 2274 O O . LYS A 1 283 ? 20.485 -17.107 -16.718 1.00 47.31 283 LYS A O 1
ATOM 2279 N N . ILE A 1 284 ? 21.479 -15.281 -15.955 1.00 48.16 284 ILE A N 1
ATOM 2280 C CA . ILE A 1 284 ? 20.932 -14.427 -17.048 1.00 48.16 284 ILE A CA 1
ATOM 2281 C C . ILE A 1 284 ? 21.497 -14.820 -18.433 1.00 48.16 284 ILE A C 1
ATOM 2283 O O . ILE A 1 284 ? 20.825 -14.649 -19.448 1.00 48.16 284 ILE A O 1
ATOM 2287 N N . SER A 1 285 ? 22.705 -15.392 -18.502 1.00 46.56 285 SER A N 1
ATOM 2288 C CA . SER A 1 285 ? 23.347 -15.760 -19.774 1.00 46.56 285 SER A CA 1
ATOM 2289 C C . SER A 1 285 ? 22.794 -17.032 -20.432 1.00 46.56 285 SER A C 1
ATOM 2291 O O . SER A 1 285 ? 23.023 -17.220 -21.624 1.00 46.56 285 SER A O 1
ATOM 2293 N N . SER A 1 286 ? 22.066 -17.895 -19.708 1.00 49.75 286 SER A N 1
ATOM 2294 C CA . SER A 1 286 ? 21.618 -19.205 -20.218 1.00 49.75 286 SER A CA 1
ATOM 2295 C C . SER A 1 286 ? 20.110 -19.337 -20.467 1.00 49.75 286 SER A C 1
ATOM 2297 O O . SER A 1 286 ? 19.708 -20.252 -21.185 1.00 49.75 286 SER A O 1
ATOM 2299 N N . ASN A 1 287 ? 19.267 -18.450 -19.919 1.00 52.03 287 ASN A N 1
ATOM 2300 C CA . ASN A 1 287 ? 17.836 -18.757 -19.738 1.00 52.03 287 ASN A CA 1
ATOM 2301 C C . ASN A 1 287 ? 16.877 -18.195 -20.810 1.00 52.03 287 ASN A C 1
ATOM 2303 O O . ASN A 1 287 ? 15.724 -18.612 -20.855 1.00 52.03 287 ASN A O 1
ATOM 2307 N N . LEU A 1 288 ? 17.341 -17.339 -21.731 1.00 58.06 288 LEU A N 1
ATOM 2308 C CA . LEU A 1 288 ? 16.584 -16.919 -22.931 1.00 58.06 288 LEU A CA 1
ATOM 2309 C C . LEU A 1 288 ? 17.177 -17.518 -24.216 1.00 58.06 288 LEU A C 1
ATOM 2311 O O . LEU A 1 288 ? 17.330 -16.859 -25.250 1.00 58.06 288 LEU A O 1
ATOM 2315 N N . ARG A 1 289 ? 17.537 -18.804 -24.149 1.00 57.97 289 ARG A N 1
ATOM 2316 C CA . ARG A 1 289 ? 17.954 -19.583 -25.318 1.00 57.97 289 ARG A CA 1
ATOM 2317 C C . ARG A 1 289 ? 16.819 -19.553 -26.348 1.00 57.97 289 ARG A C 1
ATOM 2319 O O . ARG A 1 289 ? 15.693 -19.915 -26.035 1.00 57.97 289 ARG A O 1
ATOM 2326 N N . GLY A 1 290 ? 17.111 -19.103 -27.568 1.00 66.56 290 GLY A N 1
ATOM 2327 C CA . GLY A 1 290 ? 16.108 -19.011 -28.634 1.00 66.56 290 GLY A CA 1
ATOM 2328 C C . GLY A 1 290 ? 15.365 -17.676 -28.739 1.00 66.56 290 GLY A C 1
ATOM 2329 O O . GLY A 1 290 ? 14.410 -17.621 -29.507 1.00 66.56 290 GLY A O 1
ATOM 2330 N N . ILE A 1 291 ? 15.822 -16.600 -28.071 1.00 76.81 291 ILE A N 1
ATOM 2331 C CA . ILE A 1 291 ? 15.217 -15.254 -28.184 1.00 76.81 291 ILE A CA 1
ATOM 2332 C C . ILE A 1 291 ? 14.943 -14.819 -29.626 1.00 76.81 291 ILE A C 1
ATOM 2334 O O . ILE A 1 291 ? 13.883 -14.305 -29.955 1.00 76.81 291 ILE A O 1
ATOM 2338 N N . ARG A 1 292 ? 15.886 -15.123 -30.515 1.00 74.75 292 ARG A N 1
ATOM 2339 C CA . ARG A 1 292 ? 15.792 -14.833 -31.947 1.00 74.75 292 ARG A CA 1
ATOM 2340 C C . ARG A 1 292 ? 14.694 -15.619 -32.650 1.00 74.75 292 ARG A C 1
ATOM 2342 O O . ARG A 1 292 ? 14.000 -15.057 -33.485 1.00 74.75 292 ARG A O 1
ATOM 2349 N N . LYS A 1 293 ? 14.539 -16.905 -32.311 1.00 78.56 293 LYS A N 1
ATOM 2350 C CA . LYS A 1 293 ? 13.548 -17.791 -32.937 1.00 78.56 293 LYS A CA 1
ATOM 2351 C C . LYS A 1 293 ? 12.140 -17.307 -32.633 1.00 78.56 293 LYS A C 1
ATOM 2353 O O . LYS A 1 293 ? 11.329 -17.190 -33.543 1.00 78.56 293 LYS A O 1
ATOM 2358 N N . TRP A 1 294 ? 11.877 -16.976 -31.372 1.00 84.50 294 TRP A N 1
ATOM 2359 C CA . TRP A 1 294 ? 10.554 -16.512 -30.992 1.00 84.50 294 TRP A CA 1
ATOM 2360 C C . TRP A 1 294 ? 10.296 -15.066 -31.439 1.00 84.50 294 TRP A C 1
ATOM 2362 O O . TRP A 1 294 ? 9.184 -14.784 -31.866 1.00 84.50 294 TRP A O 1
ATOM 2372 N N . LEU A 1 295 ? 11.303 -14.175 -31.458 1.00 85.44 295 LEU A N 1
ATOM 2373 C CA . LEU A 1 295 ? 11.160 -12.830 -32.046 1.00 85.44 295 LEU A CA 1
ATOM 2374 C C . LEU A 1 295 ? 10.834 -12.884 -33.545 1.00 85.44 295 LEU A C 1
ATOM 2376 O O . LEU A 1 295 ? 10.007 -12.112 -34.018 1.00 85.44 295 LEU A O 1
ATOM 2380 N N . ALA A 1 296 ? 11.456 -13.805 -34.287 1.00 84.19 296 ALA A N 1
ATOM 2381 C CA . ALA A 1 296 ? 11.127 -14.035 -35.691 1.00 84.19 296 ALA A CA 1
ATOM 2382 C C . ALA A 1 296 ? 9.692 -14.561 -35.858 1.00 84.19 296 ALA A C 1
ATOM 2384 O O . ALA A 1 296 ? 8.966 -14.074 -36.725 1.00 84.19 296 ALA A O 1
ATOM 2385 N N . ALA A 1 297 ? 9.264 -15.489 -34.995 1.00 86.88 297 ALA A N 1
ATOM 2386 C CA . ALA A 1 297 ? 7.913 -16.053 -35.019 1.00 86.88 297 ALA A CA 1
ATOM 2387 C C . ALA A 1 297 ? 6.808 -15.004 -34.789 1.00 86.88 297 ALA A C 1
ATOM 2389 O O . ALA A 1 297 ? 5.716 -15.158 -35.324 1.00 86.88 297 ALA A O 1
ATOM 2390 N N . ILE A 1 298 ? 7.091 -13.926 -34.049 1.00 90.06 298 ILE A N 1
ATOM 2391 C CA . ILE A 1 298 ? 6.137 -12.831 -33.787 1.00 90.06 298 ILE A CA 1
ATOM 2392 C C . ILE A 1 298 ? 6.425 -11.564 -34.606 1.00 90.06 298 ILE A C 1
ATOM 2394 O O . ILE A 1 298 ? 5.922 -10.494 -34.288 1.00 90.06 298 ILE A O 1
ATOM 2398 N N . SER A 1 299 ? 7.254 -11.638 -35.648 1.00 89.81 299 SER A N 1
ATOM 2399 C CA . SER A 1 299 ? 7.663 -10.448 -36.416 1.00 89.81 299 SER A CA 1
ATOM 2400 C C . SER A 1 299 ? 6.510 -9.730 -37.137 1.00 89.81 299 SER A C 1
ATOM 2402 O O . SER A 1 299 ? 6.624 -8.550 -37.460 1.00 89.81 299 SER A O 1
ATOM 2404 N N . HIS A 1 300 ? 5.389 -10.419 -37.360 1.00 90.88 300 HIS A N 1
ATOM 2405 C CA . HIS A 1 300 ? 4.211 -9.927 -38.077 1.00 90.88 300 HIS A CA 1
ATOM 2406 C C . HIS A 1 300 ? 3.197 -9.163 -37.199 1.00 90.88 300 HIS A C 1
ATOM 2408 O O . HIS A 1 300 ? 2.180 -8.720 -37.734 1.00 90.88 300 HIS A O 1
ATOM 2414 N N . VAL A 1 301 ? 3.443 -9.014 -35.889 1.00 94.81 301 VAL A N 1
ATOM 2415 C CA . VAL A 1 301 ? 2.511 -8.364 -34.943 1.00 94.81 301 VAL A CA 1
ATOM 2416 C C . VAL A 1 301 ? 2.334 -6.865 -35.214 1.00 94.81 301 VAL A C 1
ATOM 2418 O O . VAL A 1 301 ? 3.257 -6.181 -35.652 1.00 94.81 301 VAL A O 1
ATOM 2421 N N . GLU A 1 302 ? 1.155 -6.334 -34.883 1.00 95.75 302 GLU A N 1
ATOM 2422 C CA . GLU A 1 302 ? 0.826 -4.903 -34.975 1.00 95.75 302 GLU A CA 1
ATOM 2423 C C . GLU A 1 302 ? 1.259 -4.123 -33.721 1.00 95.75 302 GLU A C 1
ATOM 2425 O O . GLU A 1 302 ? 1.572 -2.932 -33.797 1.00 95.75 302 GLU A O 1
ATOM 2430 N N . SER A 1 303 ? 1.297 -4.789 -32.561 1.00 96.81 303 SER A N 1
ATOM 2431 C CA . SER A 1 303 ? 1.682 -4.201 -31.276 1.00 96.81 303 SER A CA 1
ATOM 2432 C C . SER A 1 303 ? 2.622 -5.117 -30.490 1.00 96.81 303 SER A C 1
ATOM 2434 O O . SER A 1 303 ? 2.312 -6.287 -30.251 1.00 96.81 303 SER A O 1
ATOM 2436 N N . LEU A 1 304 ? 3.758 -4.572 -30.053 1.00 95.62 304 LEU A N 1
ATOM 2437 C CA . LEU A 1 304 ? 4.787 -5.295 -29.308 1.00 95.62 304 LEU A CA 1
ATOM 2438 C C . LEU A 1 304 ? 5.180 -4.516 -28.051 1.00 95.62 304 LEU A C 1
ATOM 2440 O O . LEU A 1 304 ? 5.541 -3.346 -28.142 1.00 95.62 304 LEU A O 1
ATOM 2444 N N . SER A 1 305 ? 5.143 -5.175 -26.892 1.00 95.19 305 SER A N 1
ATOM 2445 C CA . SER A 1 305 ? 5.583 -4.615 -25.612 1.00 95.19 305 SER A CA 1
ATOM 2446 C C . SER A 1 305 ? 6.674 -5.484 -24.989 1.00 95.19 305 SER A C 1
ATOM 2448 O O . SER A 1 305 ? 6.458 -6.678 -24.774 1.00 95.19 305 SER A O 1
ATOM 2450 N N . LEU A 1 306 ? 7.852 -4.907 -24.735 1.00 91.62 306 LEU A N 1
ATOM 2451 C CA . LEU A 1 306 ? 9.036 -5.601 -24.212 1.00 91.62 306 LEU A CA 1
ATOM 2452 C C . LEU A 1 306 ? 9.634 -4.843 -23.027 1.00 91.62 306 LEU A C 1
ATOM 2454 O O . LEU A 1 306 ? 9.599 -3.613 -22.987 1.00 91.62 306 LEU A O 1
ATOM 2458 N N . ASN A 1 307 ? 10.267 -5.558 -22.097 1.00 87.50 307 ASN A N 1
ATOM 2459 C CA . ASN A 1 307 ? 10.993 -4.926 -20.998 1.00 87.50 307 ASN A CA 1
ATOM 2460 C C . ASN A 1 307 ? 12.523 -5.081 -21.071 1.00 87.50 307 ASN A C 1
ATOM 2462 O O . ASN A 1 307 ? 13.082 -5.749 -21.947 1.00 87.50 307 ASN A O 1
ATOM 2466 N N . PHE A 1 308 ? 13.191 -4.471 -20.093 1.00 84.19 308 PHE A N 1
ATOM 2467 C CA . PHE A 1 308 ? 14.634 -4.382 -19.940 1.00 84.19 308 PHE A CA 1
ATOM 2468 C C . PHE A 1 308 ? 15.326 -5.738 -20.068 1.00 84.19 308 PHE A C 1
ATOM 2470 O O . PHE A 1 308 ? 16.356 -5.838 -20.731 1.00 84.19 308 PHE A O 1
ATOM 2477 N N . PHE A 1 309 ? 14.767 -6.795 -19.477 1.00 80.12 309 PHE A N 1
ATOM 2478 C CA . PHE A 1 309 ? 15.390 -8.116 -19.491 1.00 80.12 309 PHE A CA 1
ATOM 2479 C C . PHE A 1 309 ? 15.441 -8.705 -20.899 1.00 80.12 309 PHE A C 1
ATOM 2481 O O . PHE A 1 309 ? 16.474 -9.248 -21.288 1.00 80.12 309 PHE A O 1
ATOM 2488 N N . VAL A 1 310 ? 14.377 -8.537 -21.690 1.00 81.69 310 VAL A N 1
ATOM 2489 C CA . VAL A 1 310 ? 14.366 -8.965 -23.097 1.00 81.69 310 VAL A CA 1
ATOM 2490 C C . VAL A 1 310 ? 15.395 -8.168 -23.898 1.00 81.69 310 VAL A C 1
ATOM 2492 O O . VAL A 1 310 ? 16.215 -8.758 -24.603 1.00 81.69 310 VAL A O 1
ATOM 2495 N N . ILE A 1 311 ? 15.405 -6.838 -23.746 1.00 81.31 311 ILE A N 1
ATOM 2496 C CA . ILE A 1 311 ? 16.327 -5.934 -24.456 1.00 81.31 311 ILE A CA 1
ATOM 2497 C C . ILE A 1 311 ? 17.786 -6.270 -24.122 1.00 81.31 311 ILE A C 1
ATOM 2499 O O . ILE A 1 311 ? 18.633 -6.406 -25.008 1.00 81.31 311 ILE A O 1
ATOM 2503 N N . ARG A 1 312 ? 18.077 -6.495 -22.841 1.00 78.44 312 ARG A N 1
ATOM 2504 C CA . ARG A 1 312 ? 19.389 -6.920 -22.358 1.00 78.44 312 ARG A CA 1
ATOM 2505 C C . ARG A 1 312 ? 19.771 -8.297 -22.897 1.00 78.44 312 ARG A C 1
ATOM 2507 O O . ARG A 1 312 ? 20.919 -8.509 -23.272 1.00 78.44 312 ARG A O 1
ATOM 2514 N N . SER A 1 313 ? 18.842 -9.242 -22.995 1.00 74.94 313 SER A N 1
ATOM 2515 C CA . SER A 1 313 ? 19.131 -10.555 -23.585 1.00 74.94 313 SER A CA 1
ATOM 2516 C C . SER A 1 313 ? 19.416 -10.498 -25.085 1.00 74.94 313 SER A C 1
ATOM 2518 O O . SER A 1 313 ? 20.235 -11.283 -25.565 1.00 74.94 313 SER A O 1
ATOM 2520 N N . ILE A 1 314 ? 18.830 -9.543 -25.817 1.00 76.12 314 ILE A N 1
ATOM 2521 C CA . ILE A 1 314 ? 19.195 -9.277 -27.218 1.00 76.12 314 ILE A CA 1
ATOM 2522 C C . ILE A 1 314 ? 20.667 -8.847 -27.315 1.00 76.12 314 ILE A C 1
ATOM 2524 O O . ILE A 1 314 ? 21.380 -9.342 -28.186 1.00 76.12 314 ILE A O 1
ATOM 2528 N N . GLN A 1 315 ? 21.145 -7.995 -26.398 1.00 70.00 315 GLN A N 1
ATOM 2529 C CA . GLN A 1 315 ? 22.544 -7.545 -26.353 1.00 70.00 315 GLN A CA 1
ATOM 2530 C C . GLN A 1 315 ? 23.540 -8.711 -26.203 1.00 70.00 315 GLN A C 1
ATOM 2532 O O . GLN A 1 315 ? 24.593 -8.712 -26.838 1.00 70.00 315 GLN A O 1
ATOM 2537 N N . PHE A 1 316 ? 23.231 -9.707 -25.362 1.00 66.19 316 PHE A N 1
ATOM 2538 C CA . PHE A 1 316 ? 24.138 -10.833 -25.086 1.00 66.19 316 PHE A CA 1
ATOM 2539 C C . PHE A 1 316 ? 24.150 -11.918 -26.167 1.00 66.19 316 PHE A C 1
ATOM 2541 O O . PHE A 1 316 ? 25.061 -12.750 -26.182 1.00 66.19 316 PHE A O 1
ATOM 2548 N N . ALA A 1 317 ? 23.178 -11.930 -27.080 1.00 64.44 317 ALA A N 1
ATOM 2549 C CA . ALA A 1 317 ? 23.173 -12.860 -28.199 1.00 64.44 317 ALA A CA 1
ATOM 2550 C C . ALA A 1 317 ? 24.263 -12.437 -29.210 1.00 64.44 317 ALA A C 1
ATOM 2552 O O . ALA A 1 317 ? 24.020 -11.590 -30.065 1.00 64.44 317 ALA A O 1
ATOM 2553 N N . ARG A 1 318 ? 25.474 -13.000 -29.089 1.00 52.09 318 ARG A N 1
ATOM 2554 C CA . ARG A 1 318 ? 26.695 -12.604 -29.827 1.00 52.09 318 ARG A CA 1
ATOM 2555 C C . ARG A 1 318 ? 26.743 -12.971 -31.321 1.00 52.09 318 ARG A C 1
ATOM 2557 O O . ARG A 1 318 ? 27.615 -12.459 -32.014 1.00 52.09 318 ARG A O 1
ATOM 2564 N N . ASP A 1 319 ? 25.836 -13.794 -31.846 1.00 49.00 319 ASP A N 1
ATOM 2565 C CA . ASP A 1 319 ? 25.934 -14.246 -33.246 1.00 49.00 319 ASP A CA 1
ATOM 2566 C C . ASP A 1 319 ? 25.411 -13.200 -34.243 1.00 49.00 319 ASP A C 1
ATOM 2568 O O . ASP A 1 319 ? 24.354 -12.610 -34.045 1.00 49.00 319 ASP A O 1
ATOM 2572 N N . ARG A 1 320 ? 26.109 -12.942 -35.348 1.00 48.53 320 ARG A N 1
ATOM 2573 C CA . ARG A 1 320 ? 25.686 -11.925 -36.335 1.00 48.53 320 ARG A CA 1
ATOM 2574 C C . ARG A 1 320 ? 24.528 -12.362 -37.242 1.00 48.53 320 ARG A C 1
ATOM 2576 O O . ARG A 1 320 ? 23.977 -11.525 -37.948 1.00 48.53 320 ARG A O 1
ATOM 2583 N N . GLU A 1 321 ? 24.101 -13.617 -37.171 1.00 46.97 321 GLU A N 1
ATOM 2584 C CA . GLU A 1 321 ? 23.086 -14.177 -38.065 1.00 46.97 321 GLU A CA 1
ATOM 2585 C C . GLU A 1 321 ? 21.726 -14.307 -37.345 1.00 46.97 321 GLU A C 1
ATOM 2587 O O . GLU A 1 321 ? 21.600 -14.981 -36.320 1.00 46.97 321 GLU A O 1
ATOM 2592 N N . ASN A 1 322 ? 20.693 -13.640 -37.876 1.00 52.91 322 ASN A N 1
ATOM 2593 C CA . ASN A 1 322 ? 19.262 -13.830 -37.562 1.00 52.91 322 ASN A CA 1
ATOM 2594 C C . ASN A 1 322 ? 18.664 -13.087 -36.343 1.00 52.91 322 ASN A C 1
ATOM 2596 O O . ASN A 1 322 ? 17.842 -13.643 -35.617 1.00 52.91 322 ASN A O 1
ATOM 2600 N N . PHE A 1 323 ? 18.997 -11.811 -36.118 1.00 62.41 323 PHE A N 1
ATOM 2601 C CA . PHE A 1 323 ? 17.988 -10.895 -35.542 1.00 62.41 323 PHE A CA 1
ATOM 2602 C C . PHE A 1 323 ? 16.891 -10.679 -36.605 1.00 62.41 323 PHE A C 1
ATOM 2604 O O . PHE A 1 323 ? 17.265 -10.656 -37.781 1.00 62.41 323 PHE A O 1
ATOM 2611 N N . PRO A 1 324 ? 15.588 -10.550 -36.266 1.00 65.94 324 PRO A N 1
ATOM 2612 C CA . PRO A 1 324 ? 14.561 -10.310 -37.281 1.00 65.94 324 PRO A CA 1
ATOM 2613 C C . PRO A 1 324 ? 14.964 -9.131 -38.170 1.00 65.94 324 PRO A C 1
ATOM 2615 O O . PRO A 1 324 ? 15.350 -8.074 -37.672 1.00 65.94 324 PRO A O 1
ATOM 2618 N N . ALA A 1 325 ? 14.928 -9.348 -39.486 1.00 66.81 325 ALA A N 1
ATOM 2619 C CA . ALA A 1 325 ? 15.342 -8.345 -40.462 1.00 66.81 325 ALA A CA 1
ATOM 2620 C C . ALA A 1 325 ? 14.406 -7.126 -40.448 1.00 66.81 325 ALA A C 1
ATOM 2622 O O . ALA A 1 325 ? 14.843 -6.011 -40.720 1.00 66.81 325 ALA A O 1
ATOM 2623 N N . SER A 1 326 ? 13.128 -7.341 -40.115 1.00 80.56 326 SER A N 1
ATOM 2624 C CA . SER A 1 326 ? 12.111 -6.302 -40.004 1.00 80.56 326 SER A CA 1
ATOM 2625 C C . SER A 1 326 ? 10.895 -6.793 -39.202 1.00 80.56 326 SER A C 1
ATOM 2627 O O . SER A 1 326 ? 10.632 -7.993 -39.135 1.00 80.56 326 SER A O 1
ATOM 2629 N N . PHE A 1 327 ? 10.159 -5.847 -38.624 1.00 87.44 327 PHE A N 1
ATOM 2630 C CA . PHE A 1 327 ? 8.811 -5.946 -38.078 1.00 87.44 327 PHE A CA 1
ATOM 2631 C C . PHE A 1 327 ? 7.866 -5.154 -39.002 1.00 87.44 327 PHE A C 1
ATOM 2633 O O . PHE A 1 327 ? 7.582 -3.982 -38.742 1.00 87.44 327 PHE A O 1
ATOM 2640 N N . PRO A 1 328 ? 7.424 -5.740 -40.128 1.00 86.50 328 PRO A N 1
ATOM 2641 C CA . PRO A 1 328 ? 6.790 -4.993 -41.216 1.00 86.50 328 PRO A CA 1
ATOM 2642 C C . PRO A 1 328 ? 5.418 -4.412 -40.854 1.00 86.50 328 PRO A C 1
ATOM 2644 O O . PRO A 1 328 ? 5.046 -3.370 -41.384 1.00 86.50 328 PRO A O 1
ATOM 2647 N N . ASN A 1 329 ? 4.677 -5.049 -39.947 1.00 91.44 329 ASN A N 1
ATOM 2648 C CA . ASN A 1 329 ? 3.314 -4.643 -39.588 1.00 91.44 329 ASN A CA 1
ATOM 2649 C C . ASN A 1 329 ? 3.244 -3.856 -38.274 1.00 91.44 329 ASN A C 1
ATOM 2651 O O . ASN A 1 329 ? 2.152 -3.478 -37.849 1.00 91.44 329 ASN A O 1
ATOM 2655 N N . LEU A 1 330 ? 4.381 -3.638 -37.608 1.00 93.31 330 LEU A N 1
ATOM 2656 C CA . LEU A 1 330 ? 4.402 -3.085 -36.262 1.00 93.31 330 LEU A CA 1
ATOM 2657 C C . LEU A 1 330 ? 4.039 -1.600 -36.281 1.00 93.31 330 LEU A C 1
ATOM 2659 O O . LEU A 1 330 ? 4.817 -0.778 -36.758 1.00 93.31 330 LEU A O 1
ATOM 2663 N N . LYS A 1 331 ? 2.881 -1.272 -35.705 1.00 93.44 331 LYS A N 1
ATOM 2664 C CA . LYS A 1 331 ? 2.366 0.096 -35.559 1.00 93.44 331 LYS A CA 1
ATOM 2665 C C . LYS A 1 331 ? 2.631 0.672 -34.179 1.00 93.44 331 LYS A C 1
ATOM 2667 O O . LYS A 1 331 ? 2.814 1.879 -34.052 1.00 93.44 331 LYS A O 1
ATOM 2672 N N . THR A 1 332 ? 2.648 -0.166 -33.142 1.00 94.12 332 THR A N 1
ATOM 2673 C CA . THR A 1 332 ? 2.860 0.275 -31.757 1.00 94.12 332 THR A CA 1
ATOM 2674 C C . THR A 1 332 ? 3.967 -0.519 -31.082 1.00 94.12 332 THR A C 1
ATOM 2676 O O . THR A 1 332 ? 3.850 -1.732 -30.909 1.00 94.12 332 THR A O 1
ATOM 2679 N N . LEU A 1 333 ? 5.011 0.175 -30.637 1.00 93.69 333 LEU A N 1
ATOM 2680 C CA . LEU A 1 333 ? 6.121 -0.406 -29.888 1.00 93.69 333 LEU A CA 1
ATOM 2681 C C . LEU A 1 333 ? 6.164 0.208 -28.492 1.00 93.69 333 LEU A C 1
ATOM 2683 O O . LEU A 1 333 ? 6.327 1.417 -28.354 1.00 93.69 333 LEU A O 1
ATOM 2687 N N . GLU A 1 334 ? 6.049 -0.626 -27.465 1.00 93.88 334 GLU A N 1
ATOM 2688 C CA . GLU A 1 334 ? 6.168 -0.230 -26.066 1.00 93.88 334 GLU A CA 1
ATOM 2689 C C . GLU A 1 334 ? 7.412 -0.869 -25.450 1.00 93.88 334 GLU A C 1
ATOM 2691 O O . GLU A 1 334 ? 7.570 -2.088 -25.440 1.00 93.88 334 GLU A O 1
ATOM 2696 N N . LEU A 1 335 ? 8.326 -0.048 -24.943 1.00 91.94 335 LEU A N 1
ATOM 2697 C CA . LEU A 1 335 ? 9.558 -0.513 -24.319 1.00 91.94 335 LEU A CA 1
ATOM 2698 C C . LEU A 1 335 ? 9.632 -0.013 -22.887 1.00 91.94 335 LEU A C 1
ATOM 2700 O O . LEU A 1 335 ? 9.546 1.182 -22.630 1.00 91.94 335 LEU A O 1
ATOM 2704 N N . THR A 1 336 ? 9.861 -0.931 -21.957 1.00 87.88 336 THR A N 1
ATOM 2705 C CA . THR A 1 336 ? 10.179 -0.604 -20.566 1.00 87.88 336 THR A CA 1
ATOM 2706 C C . THR A 1 336 ? 11.650 -0.904 -20.319 1.00 87.88 336 THR A C 1
ATOM 2708 O O . THR A 1 336 ? 12.025 -2.066 -20.275 1.00 87.88 336 THR A O 1
ATOM 2711 N N . THR A 1 337 ? 12.517 0.098 -20.215 1.00 84.19 337 THR A N 1
ATOM 2712 C CA . THR A 1 337 ? 13.976 -0.116 -20.220 1.00 84.19 337 THR A CA 1
ATOM 2713 C C . THR A 1 337 ? 14.727 0.898 -19.366 1.00 84.19 337 THR A C 1
ATOM 2715 O O . THR A 1 337 ? 14.115 1.794 -18.810 1.00 84.19 337 THR A O 1
ATOM 2718 N N . ILE A 1 338 ? 16.050 0.780 -19.259 1.00 77.00 338 ILE A N 1
ATOM 2719 C CA . ILE A 1 338 ? 16.909 1.751 -18.563 1.00 77.00 338 ILE A CA 1
ATOM 2720 C C . ILE A 1 338 ? 17.735 2.545 -19.580 1.00 77.00 338 ILE A C 1
ATOM 2722 O O . ILE A 1 338 ? 17.934 2.094 -20.711 1.00 77.00 338 ILE A O 1
ATOM 2726 N N . VAL A 1 339 ? 18.287 3.689 -19.169 1.00 70.38 339 VAL A N 1
ATOM 2727 C CA . VAL A 1 339 ? 19.167 4.489 -20.036 1.00 70.38 339 VAL A CA 1
ATOM 2728 C C . VAL A 1 339 ? 20.631 4.069 -19.870 1.00 70.38 339 VAL A C 1
ATOM 2730 O O . VAL A 1 339 ? 21.327 4.480 -18.939 1.00 70.38 339 VAL A O 1
ATOM 2733 N N . ASP A 1 340 ? 21.103 3.251 -20.808 1.00 71.06 340 ASP A N 1
ATOM 2734 C CA . ASP A 1 340 ? 22.500 2.836 -20.975 1.00 71.06 340 ASP A CA 1
ATOM 2735 C C . ASP A 1 340 ? 22.892 2.884 -22.459 1.00 71.06 340 ASP A C 1
ATOM 2737 O O . ASP A 1 340 ? 22.060 2.606 -23.322 1.00 71.06 340 ASP A O 1
ATOM 2741 N N . ALA A 1 341 ? 24.162 3.172 -22.758 1.00 66.69 341 ALA A N 1
ATOM 2742 C CA . ALA A 1 341 ? 24.672 3.251 -24.129 1.00 66.69 341 ALA A CA 1
ATOM 2743 C C . ALA A 1 341 ? 24.373 1.983 -24.950 1.00 66.69 341 ALA A C 1
ATOM 2745 O O . ALA A 1 341 ? 23.932 2.060 -26.096 1.00 66.69 341 ALA A O 1
ATOM 2746 N N . PHE A 1 342 ? 24.573 0.797 -24.366 1.00 70.00 342 PHE A N 1
ATOM 2747 C CA . PHE A 1 342 ? 24.363 -0.457 -25.085 1.00 70.00 342 PHE A CA 1
ATOM 2748 C C . PHE A 1 342 ? 22.884 -0.753 -25.297 1.00 70.00 342 PHE A C 1
ATOM 2750 O O . PHE A 1 342 ? 22.492 -1.239 -26.355 1.00 70.00 342 PHE A O 1
ATOM 2757 N N . ILE A 1 343 ? 22.058 -0.450 -24.301 1.00 74.75 343 ILE A N 1
ATOM 2758 C CA . ILE A 1 343 ? 20.613 -0.676 -24.358 1.00 74.75 343 ILE A CA 1
ATOM 2759 C C . ILE A 1 343 ? 19.966 0.259 -25.368 1.00 74.75 343 ILE A C 1
ATOM 2761 O O . ILE A 1 343 ? 19.134 -0.184 -26.159 1.00 74.75 343 ILE A O 1
ATOM 2765 N N . MET A 1 344 ? 20.407 1.514 -25.414 1.00 76.81 344 MET A N 1
ATOM 2766 C CA . MET A 1 344 ? 19.931 2.476 -26.399 1.00 76.81 344 MET A CA 1
ATOM 2767 C C . MET A 1 344 ? 20.300 2.074 -27.827 1.00 76.81 344 MET A C 1
ATOM 2769 O O . MET A 1 344 ? 19.465 2.222 -28.715 1.00 76.81 344 MET A O 1
ATOM 2773 N N . ASN A 1 345 ? 21.460 1.449 -28.056 1.00 76.12 345 ASN A N 1
ATOM 2774 C CA . ASN A 1 345 ? 21.780 0.869 -29.367 1.00 76.12 345 ASN A CA 1
ATOM 2775 C C . ASN A 1 345 ? 20.789 -0.236 -29.773 1.00 76.12 345 ASN A C 1
ATOM 2777 O O . ASN A 1 345 ? 20.425 -0.345 -30.945 1.00 76.12 345 ASN A O 1
ATOM 2781 N N . ILE A 1 346 ? 20.306 -1.044 -28.821 1.00 79.25 346 ILE A N 1
ATOM 2782 C CA . ILE A 1 346 ? 19.274 -2.053 -29.100 1.00 79.25 346 ILE A CA 1
ATOM 2783 C C . ILE A 1 346 ? 17.910 -1.403 -29.353 1.00 79.25 346 ILE A C 1
ATOM 2785 O O . ILE A 1 346 ? 17.219 -1.818 -30.281 1.00 79.25 346 ILE A O 1
ATOM 2789 N N . VAL A 1 347 ? 17.534 -0.370 -28.593 1.00 82.38 347 VAL A N 1
ATOM 2790 C CA . VAL A 1 347 ? 16.307 0.412 -28.837 1.00 82.38 347 VAL A CA 1
ATOM 2791 C C . VAL A 1 347 ? 16.333 1.016 -30.242 1.00 82.38 347 VAL A C 1
ATOM 2793 O O . VAL A 1 347 ? 15.396 0.824 -31.011 1.00 82.38 347 VAL A O 1
ATOM 2796 N N . ILE A 1 348 ? 17.442 1.655 -30.621 1.00 78.56 348 ILE A N 1
ATOM 2797 C CA . ILE A 1 348 ? 17.664 2.190 -31.968 1.00 78.56 348 ILE A CA 1
ATOM 2798 C C . ILE A 1 348 ? 17.541 1.082 -33.018 1.00 78.56 348 ILE A C 1
ATOM 2800 O O . ILE A 1 348 ? 16.871 1.259 -34.034 1.00 78.56 348 ILE A O 1
ATOM 2804 N N . ARG A 1 349 ? 18.144 -0.087 -32.778 1.00 79.75 349 ARG A N 1
ATOM 2805 C CA . ARG A 1 349 ? 18.032 -1.233 -33.686 1.00 79.75 349 ARG A CA 1
ATOM 2806 C C . ARG A 1 349 ? 16.584 -1.706 -33.842 1.00 79.75 349 ARG A C 1
ATOM 2808 O O . ARG A 1 349 ? 16.183 -1.997 -34.964 1.00 79.75 349 ARG A O 1
ATOM 2815 N N . LEU A 1 350 ? 15.802 -1.759 -32.762 1.00 84.25 350 LEU A N 1
ATOM 2816 C CA . LEU A 1 350 ? 14.379 -2.118 -32.797 1.00 84.25 350 LEU A CA 1
ATOM 2817 C C . LEU A 1 350 ? 13.559 -1.100 -33.598 1.00 84.25 350 LEU A C 1
ATOM 2819 O O . LEU A 1 350 ? 12.769 -1.502 -34.451 1.00 84.25 350 LEU A O 1
ATOM 2823 N N . LEU A 1 351 ? 13.806 0.198 -33.397 1.00 83.81 351 LEU A N 1
ATOM 2824 C CA . LEU A 1 351 ? 13.176 1.265 -34.180 1.00 83.81 351 LEU A CA 1
ATOM 2825 C C . LEU A 1 351 ? 13.509 1.134 -35.674 1.00 83.81 351 LEU A C 1
ATOM 2827 O O . LEU A 1 351 ? 12.615 1.206 -36.509 1.00 83.81 351 LEU A O 1
ATOM 2831 N N . ARG A 1 352 ? 14.769 0.837 -36.025 1.00 79.31 352 ARG A N 1
ATOM 2832 C CA . ARG A 1 352 ? 15.192 0.609 -37.425 1.00 79.31 352 ARG A CA 1
ATOM 2833 C C . ARG A 1 352 ? 14.547 -0.618 -38.056 1.00 79.31 352 ARG A C 1
ATOM 2835 O O . ARG A 1 352 ? 14.308 -0.630 -39.257 1.00 79.31 352 ARG A O 1
ATOM 2842 N N . CYS A 1 353 ? 14.271 -1.647 -37.261 1.00 82.56 353 CYS A N 1
ATOM 2843 C CA . CYS A 1 353 ? 13.581 -2.835 -37.748 1.00 82.56 353 CYS A CA 1
ATOM 2844 C C . CYS A 1 353 ? 12.076 -2.594 -37.937 1.00 82.56 353 CYS A C 1
ATOM 2846 O O . CYS A 1 353 ? 11.427 -3.457 -38.512 1.00 82.56 353 CYS A O 1
ATOM 2848 N N . SER A 1 354 ? 11.521 -1.459 -37.503 1.00 87.94 354 SER A N 1
ATOM 2849 C CA . SER A 1 354 ? 10.077 -1.191 -37.464 1.00 87.94 354 SER A CA 1
ATOM 2850 C C . SER A 1 354 ? 9.694 -0.065 -38.441 1.00 87.94 354 SER A C 1
ATOM 2852 O O . SER A 1 354 ? 9.458 1.064 -38.012 1.00 87.94 354 SER A O 1
ATOM 2854 N N . PRO A 1 355 ? 9.664 -0.326 -39.764 1.00 85.25 355 PRO A N 1
ATOM 2855 C CA . PRO A 1 355 ? 9.517 0.721 -40.779 1.00 85.25 355 PRO A CA 1
ATOM 2856 C C . PRO A 1 355 ? 8.176 1.465 -40.710 1.00 85.25 355 PRO A C 1
ATOM 2858 O O . PRO A 1 355 ? 8.145 2.666 -40.951 1.00 85.25 355 PRO A O 1
ATOM 2861 N N . ASN A 1 356 ? 7.092 0.777 -40.338 1.00 87.62 356 ASN A N 1
ATOM 2862 C CA . ASN A 1 356 ? 5.725 1.313 -40.311 1.00 87.62 356 ASN A CA 1
ATOM 2863 C C . ASN A 1 356 ? 5.262 1.724 -38.903 1.00 87.62 356 ASN A C 1
ATOM 2865 O O . ASN A 1 356 ? 4.065 1.753 -38.621 1.00 87.62 356 ASN A O 1
ATOM 2869 N N . LEU A 1 357 ? 6.207 2.009 -38.003 1.00 89.69 357 LEU A N 1
ATOM 2870 C CA . LEU A 1 357 ? 5.898 2.349 -36.620 1.00 89.69 357 LEU A CA 1
ATOM 2871 C C . LEU A 1 357 ? 5.182 3.701 -36.537 1.00 89.69 357 LEU A C 1
ATOM 2873 O O . LEU A 1 357 ? 5.767 4.720 -36.886 1.00 89.69 357 LEU A O 1
ATOM 2877 N N . GLU A 1 358 ? 3.949 3.710 -36.027 1.00 91.06 358 GLU A N 1
ATOM 2878 C CA . GLU A 1 358 ? 3.118 4.912 -35.867 1.00 91.06 358 GLU A CA 1
ATOM 2879 C C . GLU A 1 358 ? 3.212 5.496 -34.450 1.00 91.06 358 GLU A C 1
ATOM 2881 O O . GLU A 1 358 ? 3.183 6.715 -34.266 1.00 91.06 358 GLU A O 1
ATOM 2886 N N . SER A 1 359 ? 3.340 4.630 -33.441 1.00 91.19 359 SER A N 1
ATOM 2887 C CA . SER A 1 359 ? 3.331 5.004 -32.029 1.00 91.19 359 SER A CA 1
ATOM 2888 C C . SER A 1 359 ? 4.441 4.306 -31.244 1.00 91.19 359 SER A C 1
ATOM 2890 O O . SER A 1 359 ? 4.565 3.079 -31.259 1.00 91.19 359 SER A O 1
ATOM 2892 N N . PHE A 1 360 ? 5.242 5.091 -30.528 1.00 91.00 360 PHE A N 1
ATOM 2893 C CA . PHE A 1 360 ? 6.323 4.601 -29.681 1.00 91.00 360 PHE A CA 1
ATOM 2894 C C . PHE A 1 360 ? 6.089 5.001 -28.226 1.00 91.00 360 PHE A C 1
ATOM 2896 O O . PHE A 1 360 ? 5.976 6.183 -27.908 1.00 91.00 360 PHE A O 1
ATOM 2903 N N . HIS A 1 361 ? 6.030 4.021 -27.330 1.00 91.31 361 HIS A N 1
ATOM 2904 C CA . HIS A 1 361 ? 5.903 4.229 -25.893 1.00 91.31 361 HIS A CA 1
ATOM 2905 C C . HIS A 1 361 ? 7.195 3.799 -25.202 1.00 91.31 361 HIS A C 1
ATOM 2907 O O . HIS A 1 361 ? 7.653 2.670 -25.373 1.00 91.31 361 HIS A O 1
ATOM 2913 N N . LEU A 1 362 ? 7.775 4.690 -24.407 1.00 88.00 362 LEU A N 1
ATOM 2914 C CA . LEU A 1 362 ? 8.999 4.432 -23.668 1.00 88.00 362 LEU A CA 1
ATOM 2915 C C . LEU A 1 362 ? 8.767 4.681 -22.181 1.00 88.00 362 LEU A C 1
ATOM 2917 O O . LEU A 1 362 ? 8.494 5.804 -21.764 1.00 88.00 362 LEU A O 1
ATOM 2921 N N . THR A 1 363 ? 8.926 3.629 -21.389 1.00 85.12 363 THR A N 1
ATOM 2922 C CA . THR A 1 363 ? 8.938 3.681 -19.928 1.00 85.12 363 THR A CA 1
ATOM 2923 C C . THR A 1 363 ? 10.377 3.522 -19.462 1.00 85.12 363 THR A C 1
ATOM 2925 O O . THR A 1 363 ? 10.988 2.473 -19.685 1.00 85.12 363 THR A O 1
ATOM 2928 N N . ILE A 1 364 ? 10.937 4.547 -18.825 1.00 75.44 364 ILE A N 1
ATOM 2929 C CA . ILE A 1 364 ? 12.313 4.502 -18.325 1.00 75.44 364 ILE A CA 1
ATOM 2930 C C . ILE A 1 364 ? 12.299 4.052 -16.862 1.00 75.44 364 ILE A C 1
ATOM 2932 O O . ILE A 1 364 ? 11.761 4.719 -15.984 1.00 75.44 364 ILE A O 1
ATOM 2936 N N . GLN A 1 365 ? 12.880 2.885 -16.599 1.00 67.81 365 GLN A N 1
ATOM 2937 C CA . GLN A 1 365 ? 13.088 2.347 -15.261 1.00 67.81 365 GLN A CA 1
ATOM 2938 C C . GLN A 1 365 ? 14.447 2.801 -14.721 1.00 67.81 365 GLN A C 1
ATOM 2940 O O . GLN A 1 365 ? 15.464 2.764 -15.416 1.00 67.81 365 GLN A O 1
ATOM 2945 N N . MET A 1 366 ? 14.478 3.196 -13.451 1.00 54.53 366 MET A N 1
ATOM 2946 C CA . MET A 1 366 ? 15.709 3.552 -12.748 1.00 54.53 366 MET A CA 1
ATOM 2947 C C . MET A 1 366 ? 16.475 2.282 -12.352 1.00 54.53 366 MET A C 1
ATOM 2949 O O . MET A 1 366 ? 16.209 1.709 -11.299 1.00 54.53 366 MET A O 1
ATOM 2953 N N . GLU A 1 367 ? 17.446 1.836 -13.157 1.00 43.09 367 GLU A N 1
ATOM 2954 C CA . GLU A 1 367 ? 18.454 0.867 -12.698 1.00 43.09 367 GLU A CA 1
ATOM 2955 C C . GLU A 1 367 ? 19.797 1.535 -12.383 1.00 43.09 367 GLU A C 1
ATOM 2957 O O . GLU A 1 367 ? 20.278 2.440 -13.060 1.00 43.09 367 GLU A O 1
ATOM 2962 N N . HIS A 1 368 ? 20.454 1.009 -11.354 1.00 39.78 368 HIS A N 1
ATOM 2963 C CA . HIS A 1 368 ? 21.655 1.551 -10.709 1.00 39.78 368 HIS A CA 1
ATOM 2964 C C . HIS A 1 368 ? 22.970 1.181 -11.394 1.00 39.78 368 HIS A C 1
ATOM 2966 O O . HIS A 1 368 ? 24.019 1.083 -10.745 1.00 39.78 368 HIS A O 1
ATOM 2972 N N . LEU A 1 369 ? 22.936 0.915 -12.697 1.00 35.12 369 LEU A N 1
ATOM 2973 C CA . LEU A 1 369 ? 24.158 0.644 -13.435 1.00 35.12 369 LEU A CA 1
ATOM 2974 C C . LEU A 1 369 ? 24.900 1.970 -13.641 1.00 35.12 369 LEU A C 1
ATOM 2976 O O . LEU A 1 369 ? 24.370 2.923 -14.204 1.00 35.12 369 LEU A O 1
ATOM 2980 N N . ARG A 1 370 ? 26.144 2.035 -13.144 1.00 37.78 370 ARG A N 1
ATOM 2981 C CA . ARG A 1 370 ? 27.106 3.090 -13.486 1.00 37.78 370 ARG A CA 1
ATOM 2982 C C . ARG A 1 370 ? 27.339 3.023 -14.989 1.00 37.78 370 ARG A C 1
ATOM 2984 O O . ARG A 1 370 ? 28.164 2.237 -15.448 1.00 37.78 370 ARG A O 1
ATOM 2991 N N . THR A 1 371 ? 26.616 3.825 -15.747 1.00 35.78 371 THR A N 1
ATOM 2992 C CA . THR A 1 371 ? 26.821 3.930 -17.183 1.00 35.78 371 THR A CA 1
ATOM 2993 C C . THR A 1 371 ? 27.558 5.232 -17.444 1.00 35.78 371 THR A C 1
ATOM 2995 O O . THR A 1 371 ? 27.214 6.296 -16.924 1.00 35.78 371 THR A O 1
ATOM 2998 N N . LYS A 1 372 ? 28.683 5.115 -18.159 1.00 40.84 372 LYS A N 1
ATOM 2999 C CA . LYS A 1 372 ? 29.423 6.267 -18.677 1.00 40.84 372 LYS A CA 1
ATOM 3000 C C . LYS A 1 372 ? 28.448 7.102 -19.507 1.00 40.84 372 LYS A C 1
ATOM 3002 O O . LYS A 1 372 ? 27.563 6.530 -20.140 1.00 40.84 372 LYS A O 1
ATOM 3007 N N . PHE A 1 373 ? 28.618 8.424 -19.500 1.00 40.97 373 PHE A N 1
ATOM 3008 C CA . PHE A 1 373 ? 27.890 9.311 -20.406 1.00 40.97 373 PHE A CA 1
ATOM 3009 C C . PHE A 1 373 ? 27.894 8.705 -21.813 1.00 40.97 373 PHE A C 1
ATOM 3011 O O . PHE A 1 373 ? 28.955 8.442 -22.378 1.00 40.97 373 PHE A O 1
ATOM 3018 N N . TRP A 1 374 ? 26.703 8.422 -22.330 1.00 45.62 374 TRP A N 1
ATOM 3019 C CA . TRP A 1 374 ? 26.523 8.024 -23.713 1.00 45.62 374 TRP A CA 1
ATOM 3020 C C . TRP A 1 374 ? 26.453 9.293 -24.555 1.00 45.62 374 TRP A C 1
ATOM 3022 O O . TRP A 1 374 ? 25.677 10.197 -24.245 1.00 45.62 374 TRP A O 1
ATOM 3032 N N . ALA A 1 375 ? 27.274 9.356 -25.597 1.00 47.84 375 ALA A N 1
ATOM 3033 C CA . ALA A 1 375 ? 27.090 10.270 -26.711 1.00 47.84 375 ALA A CA 1
ATOM 3034 C C . ALA A 1 375 ? 26.588 9.434 -27.893 1.00 47.84 375 ALA A C 1
ATOM 3036 O O . ALA A 1 375 ? 27.134 8.361 -28.162 1.00 47.84 375 ALA A O 1
ATOM 3037 N N . LEU A 1 376 ? 25.526 9.898 -28.551 1.00 53.34 376 LEU A N 1
ATOM 3038 C CA . LEU A 1 376 ? 25.053 9.316 -29.803 1.00 53.34 376 LEU A CA 1
ATOM 3039 C C . LEU A 1 376 ? 26.148 9.477 -30.860 1.00 53.34 376 LEU A C 1
ATOM 3041 O O . LEU A 1 376 ? 26.664 10.575 -31.046 1.00 53.34 376 LEU A O 1
ATOM 3045 N N . ASP A 1 377 ? 26.501 8.388 -31.538 1.00 51.44 377 ASP A N 1
ATOM 3046 C CA . ASP A 1 377 ? 27.364 8.456 -32.714 1.00 51.44 377 ASP A CA 1
ATOM 3047 C C . ASP A 1 377 ? 26.545 9.058 -33.874 1.00 51.44 377 ASP A C 1
ATOM 3049 O O . ASP A 1 377 ? 25.530 8.487 -34.294 1.00 51.44 377 ASP A O 1
ATOM 3053 N N . GLU A 1 378 ? 26.936 10.245 -34.351 1.00 46.50 378 GLU A N 1
ATOM 3054 C CA . GLU A 1 378 ? 26.246 11.020 -35.404 1.00 46.50 378 GLU A CA 1
ATOM 3055 C C . GLU A 1 378 ? 26.142 10.248 -36.738 1.00 46.50 378 GLU A C 1
ATOM 3057 O O . GLU A 1 378 ? 25.267 10.507 -37.567 1.00 46.50 378 GLU A O 1
ATOM 3062 N N . VAL A 1 379 ? 27.002 9.245 -36.948 1.00 46.22 379 VAL A N 1
ATOM 3063 C CA . VAL A 1 379 ? 27.055 8.478 -38.202 1.00 46.22 379 VAL A CA 1
ATOM 3064 C C . VAL A 1 379 ? 26.010 7.354 -38.239 1.00 46.22 379 VAL A C 1
ATOM 3066 O O . VAL A 1 379 ? 25.386 7.126 -39.280 1.00 46.22 379 VAL A O 1
ATOM 3069 N N . GLU A 1 380 ? 25.748 6.671 -37.115 1.00 49.75 380 GLU A N 1
ATOM 3070 C CA . GLU A 1 380 ? 24.728 5.606 -37.048 1.00 49.75 380 GLU A CA 1
ATOM 3071 C C . GLU A 1 380 ? 23.286 6.141 -36.976 1.00 49.75 380 GLU A C 1
ATOM 3073 O O . GLU A 1 380 ? 22.340 5.436 -37.350 1.00 49.75 380 GLU A O 1
ATOM 3078 N N . THR A 1 381 ? 23.127 7.387 -36.525 1.00 51.59 381 THR A N 1
ATOM 3079 C CA . THR A 1 381 ? 21.852 8.070 -36.242 1.00 51.59 381 THR A CA 1
ATOM 3080 C C . THR A 1 381 ? 21.161 8.642 -37.481 1.00 51.59 381 THR A C 1
ATOM 3082 O O . THR A 1 381 ? 19.932 8.623 -37.554 1.00 51.59 381 THR A O 1
ATOM 3085 N N . SER A 1 382 ? 21.925 9.007 -38.515 1.00 48.56 382 SER A N 1
ATOM 3086 C CA . SER A 1 382 ? 21.431 9.579 -39.785 1.00 48.56 382 SER A CA 1
ATOM 3087 C C . SER A 1 382 ? 20.481 8.684 -40.608 1.00 48.56 382 SER A C 1
ATOM 3089 O O . SER A 1 382 ? 19.900 9.129 -41.597 1.00 48.56 382 SER A O 1
ATOM 3091 N N . ARG A 1 383 ? 20.301 7.410 -40.224 1.00 53.00 383 ARG A N 1
ATOM 3092 C CA . ARG A 1 383 ? 19.465 6.419 -40.935 1.00 53.00 383 ARG A CA 1
ATOM 3093 C C . ARG A 1 383 ? 18.236 5.947 -40.150 1.00 53.00 383 ARG A C 1
ATOM 3095 O O . ARG A 1 383 ? 17.593 4.983 -40.566 1.00 53.00 383 ARG A O 1
ATOM 3102 N N . ILE A 1 384 ? 17.898 6.584 -39.029 1.00 55.47 384 ILE A N 1
ATOM 3103 C CA . ILE A 1 384 ? 16.679 6.281 -38.259 1.00 55.47 384 ILE A CA 1
ATOM 3104 C C . ILE A 1 384 ? 15.534 7.102 -38.859 1.00 55.47 384 ILE A C 1
ATOM 3106 O O . ILE A 1 384 ? 15.033 8.055 -38.278 1.00 55.47 384 ILE A O 1
ATOM 3110 N N . LEU A 1 385 ? 15.150 6.754 -40.085 1.00 52.88 385 LEU A N 1
ATOM 3111 C CA . LEU A 1 385 ? 14.000 7.351 -40.756 1.00 52.88 385 LEU A CA 1
ATOM 3112 C C . LEU A 1 385 ? 12.748 6.605 -40.300 1.00 52.88 385 LEU A C 1
ATOM 3114 O O . LEU A 1 385 ? 12.241 5.727 -40.992 1.00 52.88 385 LEU A O 1
ATOM 3118 N N . THR A 1 386 ? 12.255 6.949 -39.112 1.00 61.00 386 THR A N 1
ATOM 3119 C CA . THR A 1 386 ? 10.898 6.577 -38.688 1.00 61.00 386 THR A CA 1
ATOM 3120 C C . THR A 1 386 ? 9.894 7.460 -39.437 1.00 61.00 386 THR A C 1
ATOM 3122 O O . THR A 1 386 ? 9.247 8.327 -38.862 1.00 61.00 386 THR A O 1
ATOM 3125 N N . GLN A 1 387 ? 9.802 7.277 -40.761 1.00 65.06 387 GLN A N 1
ATOM 3126 C CA . GLN A 1 387 ? 9.004 8.122 -41.670 1.00 65.06 387 GLN A CA 1
ATOM 3127 C C . GLN A 1 387 ? 7.505 8.128 -41.353 1.00 65.06 387 GLN A C 1
ATOM 3129 O O . GLN A 1 387 ? 6.762 8.903 -41.943 1.00 65.06 387 GLN A O 1
ATOM 3134 N N . HIS A 1 388 ? 7.055 7.236 -40.474 1.00 77.25 388 HIS A N 1
ATOM 3135 C CA . HIS A 1 388 ? 5.655 7.061 -40.122 1.00 77.25 388 HIS A CA 1
ATOM 3136 C C . HIS A 1 388 ? 5.378 7.272 -38.630 1.00 77.25 388 HIS A C 1
ATOM 3138 O O . HIS A 1 388 ? 4.224 7.163 -38.223 1.00 77.25 388 HIS A O 1
ATOM 3144 N N . LEU A 1 389 ? 6.392 7.608 -37.820 1.00 83.81 389 LEU A N 1
ATOM 3145 C CA . LEU A 1 389 ? 6.212 7.802 -36.382 1.00 83.81 389 LEU A CA 1
ATOM 3146 C C . LEU A 1 389 ? 5.478 9.117 -36.134 1.00 83.81 389 LEU A C 1
ATOM 3148 O O . LEU A 1 389 ? 6.005 10.192 -36.422 1.00 83.81 389 LEU A O 1
ATOM 3152 N N . LYS A 1 390 ? 4.256 9.008 -35.608 1.00 83.88 390 LYS A N 1
ATOM 3153 C CA . LYS A 1 390 ? 3.351 10.129 -35.328 1.00 83.88 390 LYS A CA 1
ATOM 3154 C C . LYS A 1 390 ? 3.333 10.491 -33.856 1.00 83.88 390 LYS A C 1
ATOM 3156 O O . LYS A 1 390 ? 3.380 11.671 -33.526 1.00 83.88 390 LYS A O 1
ATOM 3161 N N . THR A 1 391 ? 3.318 9.490 -32.978 1.00 83.94 391 THR A N 1
ATOM 3162 C CA . THR A 1 391 ? 3.166 9.707 -31.536 1.00 83.94 391 THR A CA 1
ATOM 3163 C C . THR A 1 391 ? 4.301 9.064 -30.753 1.00 83.94 391 THR A C 1
ATOM 3165 O O . THR A 1 391 ? 4.549 7.865 -30.876 1.00 83.94 391 THR A O 1
ATOM 3168 N N . VAL A 1 392 ? 4.938 9.833 -29.872 1.00 86.00 392 VAL A N 1
ATOM 3169 C CA . VAL A 1 392 ? 5.880 9.319 -28.868 1.00 86.00 392 VAL A CA 1
ATOM 3170 C C . VAL A 1 392 ? 5.324 9.590 -27.477 1.00 86.00 392 VAL A C 1
ATOM 3172 O O . VAL A 1 392 ? 4.980 10.727 -27.169 1.00 86.00 392 VAL A O 1
ATOM 3175 N N . LYS A 1 393 ? 5.256 8.573 -26.615 1.00 85.69 393 LYS A N 1
ATOM 3176 C CA . LYS A 1 393 ? 4.847 8.738 -25.214 1.00 85.69 393 LYS A CA 1
ATOM 3177 C C . LYS A 1 393 ? 5.953 8.288 -24.275 1.00 85.69 393 LYS A C 1
ATOM 3179 O O . LYS A 1 393 ? 6.342 7.125 -24.288 1.00 85.69 393 LYS A O 1
ATOM 3184 N N . PHE A 1 394 ? 6.416 9.199 -23.435 1.00 83.31 394 PHE A N 1
ATOM 3185 C CA . PHE A 1 394 ? 7.250 8.895 -22.284 1.00 83.31 394 PHE A CA 1
ATOM 3186 C C . PHE A 1 394 ? 6.335 8.613 -21.095 1.00 83.31 394 PHE A C 1
ATOM 3188 O O . PHE A 1 394 ? 5.605 9.496 -20.646 1.00 83.31 394 PHE A O 1
ATOM 3195 N N . LEU A 1 395 ? 6.340 7.372 -20.616 1.00 79.00 395 LEU A N 1
ATOM 3196 C CA . LEU A 1 395 ? 5.511 6.919 -19.501 1.00 79.00 395 LEU A CA 1
ATOM 3197 C C . LEU A 1 395 ? 6.361 6.851 -18.226 1.00 79.00 395 LEU A C 1
ATOM 3199 O O . LEU A 1 395 ? 7.447 6.275 -18.238 1.00 79.00 395 LEU A O 1
ATOM 3203 N N . GLY A 1 396 ? 5.876 7.428 -17.124 1.00 66.81 396 GLY A N 1
ATOM 3204 C CA . GLY A 1 396 ? 6.639 7.501 -15.870 1.00 66.81 396 GLY A CA 1
ATOM 3205 C C . GLY A 1 396 ? 7.827 8.470 -15.930 1.00 66.81 396 GLY A C 1
ATOM 3206 O O . GLY A 1 396 ? 8.866 8.202 -15.336 1.00 66.81 396 GLY A O 1
ATOM 3207 N N . PHE A 1 397 ? 7.677 9.562 -16.680 1.00 69.69 397 PHE A N 1
ATOM 3208 C CA . PHE A 1 397 ? 8.697 10.584 -16.901 1.00 69.69 397 PHE A CA 1
ATOM 3209 C C . PHE A 1 397 ? 9.007 11.370 -15.616 1.00 69.69 397 PHE A C 1
ATOM 3211 O O . PHE A 1 397 ? 8.086 11.779 -14.905 1.00 69.69 397 PHE A O 1
ATOM 3218 N N . ASN A 1 398 ? 10.293 11.611 -15.343 1.00 69.25 398 ASN A N 1
ATOM 3219 C CA . ASN A 1 398 ? 10.774 12.273 -14.116 1.00 69.25 398 ASN A CA 1
ATOM 3220 C C . ASN A 1 398 ? 11.566 13.570 -14.388 1.00 69.25 398 ASN A C 1
ATOM 3222 O O . ASN A 1 398 ? 11.980 14.255 -13.444 1.00 69.25 398 ASN A O 1
ATOM 3226 N N . GLY A 1 399 ? 11.766 13.923 -15.664 1.00 66.06 399 GLY A N 1
ATOM 3227 C CA . GLY A 1 399 ? 12.440 15.157 -16.076 1.00 66.06 399 GLY A CA 1
ATOM 3228 C C . GLY A 1 399 ? 13.967 15.089 -16.030 1.00 66.06 399 GLY A C 1
ATOM 3229 O O . GLY A 1 399 ? 14.631 16.124 -16.011 1.00 66.06 399 GLY A O 1
ATOM 3230 N N . GLU A 1 400 ? 14.566 13.897 -15.989 1.00 70.75 400 GLU A N 1
ATOM 3231 C CA . GLU A 1 400 ? 16.021 13.773 -16.013 1.00 70.75 400 GLU A CA 1
ATOM 3232 C C . GLU A 1 400 ? 16.626 14.135 -17.379 1.00 70.75 400 GLU A C 1
ATOM 3234 O O . GLU A 1 400 ? 16.136 13.750 -18.442 1.00 70.75 400 GLU A O 1
ATOM 3239 N N . LYS A 1 401 ? 17.806 14.776 -17.353 1.00 69.56 401 LYS A N 1
ATOM 3240 C CA . LYS A 1 401 ? 18.574 15.152 -18.560 1.00 69.56 401 LYS A CA 1
ATOM 3241 C C . LYS A 1 401 ? 18.781 13.993 -19.540 1.00 69.56 401 LYS A C 1
ATOM 3243 O O . LYS A 1 401 ? 18.884 14.214 -20.740 1.00 69.56 401 LYS A O 1
ATOM 3248 N N . ARG A 1 402 ? 18.860 12.755 -19.045 1.00 69.81 402 ARG A N 1
ATOM 3249 C CA . ARG A 1 402 ? 19.050 11.548 -19.865 1.00 69.81 402 ARG A CA 1
ATOM 3250 C C . ARG A 1 402 ? 17.809 11.201 -20.688 1.00 69.81 402 ARG A C 1
ATOM 3252 O O . ARG A 1 402 ? 17.944 10.829 -21.849 1.00 69.81 402 ARG A O 1
ATOM 3259 N N . GLU A 1 403 ? 16.620 11.353 -20.109 1.00 69.75 403 GLU A N 1
ATOM 3260 C CA . GLU A 1 403 ? 15.342 11.153 -20.805 1.00 69.75 403 GLU A CA 1
ATOM 3261 C C . GLU A 1 403 ? 15.161 12.229 -21.885 1.00 69.75 403 GLU A C 1
ATOM 3263 O O . GLU A 1 403 ? 14.747 11.938 -23.008 1.00 69.75 403 GLU A O 1
ATOM 3268 N N . LEU A 1 404 ? 15.597 13.457 -21.579 1.00 73.31 404 LEU A N 1
ATOM 3269 C CA . LEU A 1 404 ? 15.598 14.584 -22.511 1.00 73.31 404 LEU A CA 1
ATOM 3270 C C . LEU A 1 404 ? 16.527 14.394 -23.710 1.00 73.31 404 LEU A C 1
ATOM 3272 O O . LEU A 1 404 ? 16.194 14.854 -24.797 1.00 73.31 404 LEU A O 1
ATOM 3276 N N . VAL A 1 405 ? 17.649 13.680 -23.567 1.00 74.69 405 VAL A N 1
ATOM 3277 C CA . VAL A 1 405 ? 18.511 13.326 -24.713 1.00 74.69 405 VAL A CA 1
ATOM 3278 C C . VAL A 1 405 ? 17.769 12.424 -25.701 1.00 74.69 405 VAL A C 1
ATOM 3280 O O . VAL A 1 405 ? 17.902 12.604 -26.908 1.00 74.69 405 VAL A O 1
ATOM 3283 N N . ILE A 1 406 ? 16.952 11.488 -25.210 1.00 76.31 406 ILE A N 1
ATOM 3284 C CA . ILE A 1 406 ? 16.157 10.595 -26.066 1.00 76.31 406 ILE A CA 1
ATOM 3285 C C . ILE A 1 406 ? 15.025 11.376 -26.735 1.00 76.31 406 ILE A C 1
ATOM 3287 O O . ILE A 1 406 ? 14.814 11.237 -27.939 1.00 76.31 406 ILE A O 1
ATOM 3291 N N . ALA A 1 407 ? 14.328 12.226 -25.974 1.00 77.75 407 ALA A N 1
ATOM 3292 C CA . ALA A 1 407 ? 13.302 13.112 -26.518 1.00 77.75 407 ALA A CA 1
ATOM 3293 C C . ALA A 1 407 ? 13.882 14.024 -27.609 1.00 77.75 407 ALA A C 1
ATOM 3295 O O . ALA A 1 407 ? 13.330 14.093 -28.705 1.00 77.75 407 ALA A O 1
ATOM 3296 N N . ARG A 1 408 ? 15.043 14.639 -27.348 1.00 75.94 408 ARG A N 1
ATOM 3297 C CA . ARG A 1 408 ? 15.794 15.441 -28.319 1.00 75.94 408 ARG A CA 1
ATOM 3298 C C . ARG A 1 408 ? 16.110 14.643 -29.575 1.00 75.94 408 ARG A C 1
ATOM 3300 O O . ARG A 1 408 ? 15.779 15.079 -30.667 1.00 75.94 408 ARG A O 1
ATOM 3307 N N . PHE A 1 409 ? 16.700 13.464 -29.415 1.00 75.94 409 PHE A N 1
ATOM 3308 C CA . PHE A 1 409 ? 17.054 12.598 -30.530 1.00 75.94 409 PHE A CA 1
ATOM 3309 C C . PHE A 1 409 ? 15.834 12.265 -31.415 1.00 75.94 409 PHE A C 1
ATOM 3311 O O . PHE A 1 409 ? 15.913 12.386 -32.638 1.00 75.94 409 PHE A O 1
ATOM 3318 N N . LEU A 1 410 ? 14.694 11.908 -30.812 1.00 77.81 410 LEU A N 1
ATOM 3319 C CA . LEU A 1 410 ? 13.458 11.605 -31.545 1.00 77.81 410 LEU A CA 1
ATOM 3320 C C . LEU A 1 410 ? 12.846 12.850 -32.213 1.00 77.81 410 LEU A C 1
ATOM 3322 O O . LEU A 1 410 ? 12.272 12.730 -33.292 1.00 77.81 410 LEU A O 1
ATOM 3326 N N . LEU A 1 411 ? 12.991 14.039 -31.619 1.00 74.50 411 LEU A N 1
ATOM 3327 C CA . LEU A 1 411 ? 12.561 15.312 -32.217 1.00 74.50 411 LEU A CA 1
ATOM 3328 C C . LEU A 1 411 ? 13.434 15.726 -33.413 1.00 74.50 411 LEU A C 1
ATOM 3330 O O . LEU A 1 411 ? 12.912 16.230 -34.411 1.00 74.50 411 LEU A O 1
ATOM 3334 N N . GLU A 1 412 ? 14.745 15.494 -33.332 1.00 71.19 412 GLU A N 1
ATOM 3335 C CA . GLU A 1 412 ? 15.710 15.820 -34.390 1.00 71.19 412 GLU A CA 1
ATOM 3336 C C . GLU A 1 412 ? 15.581 14.906 -35.622 1.00 71.19 412 GLU A C 1
ATOM 3338 O O . GLU A 1 412 ? 16.003 15.303 -36.702 1.00 71.19 412 GLU A O 1
ATOM 3343 N N . HIS A 1 413 ? 14.986 13.712 -35.491 1.00 70.75 413 HIS A N 1
ATOM 3344 C CA . HIS A 1 413 ? 14.911 12.711 -36.573 1.00 70.75 413 HIS A CA 1
ATOM 3345 C C . HIS A 1 413 ? 13.474 12.272 -36.937 1.00 70.75 413 HIS A C 1
ATOM 3347 O O . HIS A 1 413 ? 13.274 11.518 -37.891 1.00 70.75 413 HIS A O 1
ATOM 3353 N N . GLY A 1 414 ? 12.458 12.724 -36.193 1.00 69.38 414 GLY A N 1
ATOM 3354 C CA . GLY A 1 414 ? 11.047 12.384 -36.400 1.00 69.38 414 GLY A CA 1
ATOM 3355 C C . GLY A 1 414 ? 10.328 13.354 -37.339 1.00 69.38 414 GLY A C 1
ATOM 3356 O O . GLY A 1 414 ? 9.580 14.219 -36.885 1.00 69.38 414 GLY A O 1
ATOM 3357 N N . ASN A 1 415 ? 10.523 13.207 -38.652 1.00 68.69 415 ASN A N 1
ATOM 3358 C CA . ASN A 1 415 ? 9.969 14.131 -39.657 1.00 68.69 415 ASN A CA 1
ATOM 3359 C C . ASN A 1 415 ? 8.430 14.207 -39.660 1.00 68.69 415 ASN A C 1
ATOM 3361 O O . ASN A 1 415 ? 7.872 15.235 -40.037 1.00 68.69 415 ASN A O 1
ATOM 3365 N N . THR A 1 416 ? 7.749 13.139 -39.241 1.00 73.94 416 THR A N 1
ATOM 3366 C CA . THR A 1 416 ? 6.279 13.023 -39.214 1.00 73.94 416 THR A CA 1
ATOM 3367 C C . THR A 1 416 ? 5.686 13.073 -37.809 1.00 73.94 416 THR A C 1
ATOM 3369 O O . THR A 1 416 ? 4.521 12.735 -37.630 1.00 73.94 416 THR A O 1
ATOM 3372 N N . LEU A 1 417 ? 6.475 13.457 -36.801 1.00 73.94 417 LEU A N 1
ATOM 3373 C CA . LEU A 1 417 ? 6.049 13.414 -35.406 1.00 73.94 417 LEU A CA 1
ATOM 3374 C C . LEU A 1 417 ? 5.011 14.511 -35.091 1.00 73.94 417 LEU A C 1
ATOM 3376 O O . LEU A 1 417 ? 5.342 15.699 -34.973 1.00 73.94 417 LEU A O 1
ATOM 3380 N N . GLU A 1 418 ? 3.763 14.082 -34.904 1.00 77.38 418 GLU A N 1
ATOM 3381 C CA . GLU A 1 418 ? 2.566 14.888 -34.624 1.00 77.38 418 GLU A CA 1
ATOM 3382 C C . GLU A 1 418 ? 2.345 15.143 -33.126 1.00 77.38 418 GLU A C 1
ATOM 3384 O O . GLU A 1 418 ? 1.792 16.178 -32.752 1.00 77.38 418 GLU A O 1
ATOM 3389 N N . GLU A 1 419 ? 2.774 14.224 -32.260 1.00 76.69 419 GLU A N 1
ATOM 3390 C CA . GLU A 1 419 ? 2.501 14.301 -30.826 1.00 76.69 419 GLU A CA 1
ATOM 3391 C C . GLU A 1 419 ? 3.658 13.728 -29.998 1.00 76.69 419 GLU A C 1
ATOM 3393 O O . GLU A 1 419 ? 4.143 12.621 -30.247 1.00 76.69 419 GLU A O 1
ATOM 3398 N N . MET A 1 420 ? 4.087 14.470 -28.974 1.00 80.25 420 MET A N 1
ATOM 3399 C CA . MET A 1 420 ? 4.974 13.945 -27.934 1.00 80.25 420 MET A CA 1
ATOM 3400 C C . MET A 1 420 ? 4.330 14.152 -26.566 1.00 80.25 420 MET A C 1
ATOM 3402 O O . MET A 1 420 ? 3.963 15.269 -26.198 1.00 80.25 420 MET A O 1
ATOM 3406 N N . VAL A 1 421 ? 4.171 13.058 -25.831 1.00 77.75 421 VAL A N 1
ATOM 3407 C CA . VAL A 1 421 ? 3.441 13.008 -24.568 1.00 77.75 421 VAL A CA 1
ATOM 3408 C C . VAL A 1 421 ? 4.397 12.663 -23.440 1.00 77.75 421 VAL A C 1
ATOM 3410 O O . VAL A 1 421 ? 5.094 11.653 -23.506 1.00 77.75 421 VAL A O 1
ATOM 3413 N N . PHE A 1 422 ? 4.388 13.467 -22.384 1.00 78.56 422 PHE A N 1
ATOM 3414 C CA . PHE A 1 422 ? 5.122 13.206 -21.151 1.00 78.56 422 PHE A CA 1
ATOM 3415 C C . PHE A 1 422 ? 4.120 12.908 -20.038 1.00 78.56 422 PHE A C 1
ATOM 3417 O O . PHE A 1 422 ? 3.444 13.804 -19.526 1.00 78.56 422 PHE A O 1
ATOM 3424 N N . SER A 1 423 ? 3.998 11.632 -19.687 1.00 74.06 423 SER A N 1
ATOM 3425 C CA . SER A 1 423 ? 3.192 11.166 -18.562 1.00 74.06 423 SER A CA 1
ATOM 3426 C C . SER A 1 423 ? 4.091 11.031 -17.342 1.00 74.06 423 SER A C 1
ATOM 3428 O O . SER A 1 423 ? 4.939 10.142 -17.285 1.00 74.06 423 SER A O 1
ATOM 3430 N N . TRP A 1 424 ? 3.912 11.924 -16.375 1.00 67.38 424 TRP A N 1
ATOM 3431 C CA . TRP A 1 424 ? 4.791 12.038 -15.214 1.00 67.38 424 TRP A CA 1
ATOM 3432 C C . TRP A 1 424 ? 4.559 10.912 -14.208 1.00 67.38 424 TRP A C 1
ATOM 3434 O O . TRP A 1 424 ? 3.421 10.483 -14.001 1.00 67.38 424 TRP A O 1
ATOM 3444 N N . SER A 1 425 ? 5.635 10.444 -13.570 1.00 62.97 425 SER A N 1
ATOM 3445 C CA . SER A 1 425 ? 5.588 9.354 -12.584 1.00 62.97 425 SER A CA 1
ATOM 3446 C C . SER A 1 425 ? 4.813 9.699 -11.315 1.00 62.97 425 SER A C 1
ATOM 3448 O O . SER A 1 425 ? 4.218 8.808 -10.715 1.00 62.97 425 SER A O 1
ATOM 3450 N N . ASN A 1 426 ? 4.818 10.962 -10.879 1.00 62.50 426 ASN A N 1
ATOM 3451 C CA . ASN A 1 426 ? 4.046 11.415 -9.722 1.00 62.50 426 ASN A CA 1
ATOM 3452 C C . ASN A 1 426 ? 3.690 12.915 -9.805 1.00 62.50 426 ASN A C 1
ATOM 3454 O O . ASN A 1 426 ? 4.283 13.675 -10.571 1.00 62.50 426 ASN A O 1
ATOM 3458 N N . GLN A 1 427 ? 2.707 13.337 -9.000 1.00 50.16 427 GLN A N 1
ATOM 3459 C CA . GLN A 1 427 ? 2.189 14.714 -8.975 1.00 50.16 427 GLN A CA 1
ATOM 3460 C C . GLN A 1 427 ? 3.192 15.749 -8.465 1.00 50.16 427 GLN A C 1
ATOM 3462 O O . GLN A 1 427 ? 3.125 16.905 -8.875 1.00 50.16 427 GLN A O 1
ATOM 3467 N N . VAL A 1 428 ? 4.130 15.344 -7.610 1.00 56.44 428 VAL A N 1
ATOM 3468 C CA . VAL A 1 428 ? 5.147 16.238 -7.045 1.00 56.44 428 VAL A CA 1
ATOM 3469 C C . VAL A 1 428 ? 6.161 16.634 -8.119 1.00 56.44 428 VAL A C 1
ATOM 3471 O O . VAL A 1 428 ? 6.325 17.819 -8.389 1.00 56.44 428 VAL A O 1
ATOM 3474 N N . GLU A 1 429 ? 6.750 15.659 -8.819 1.00 57.28 429 GLU A N 1
ATOM 3475 C CA . GLU A 1 429 ? 7.690 15.882 -9.927 1.00 57.28 429 GLU A CA 1
ATOM 3476 C C . GLU A 1 429 ? 7.037 16.683 -11.060 1.00 57.28 429 GLU A C 1
ATOM 3478 O O . GLU A 1 429 ? 7.661 17.592 -11.608 1.00 57.28 429 GLU A O 1
ATOM 3483 N N . TYR A 1 430 ? 5.764 16.403 -11.366 1.00 57.03 430 TYR A N 1
ATOM 3484 C CA . TYR A 1 430 ? 4.991 17.216 -12.303 1.00 57.03 430 TYR A CA 1
ATOM 3485 C C . TYR A 1 430 ? 4.889 18.677 -11.839 1.00 57.03 430 TYR A C 1
ATOM 3487 O O . TYR A 1 430 ? 5.204 19.581 -12.608 1.00 57.03 430 TYR A O 1
ATOM 3495 N N . ASN A 1 431 ? 4.483 18.939 -10.594 1.00 50.97 431 ASN A N 1
ATOM 3496 C CA . ASN A 1 431 ? 4.310 20.309 -10.103 1.00 50.97 431 ASN A CA 1
ATOM 3497 C C . ASN A 1 431 ? 5.642 21.079 -10.010 1.00 50.97 431 ASN A C 1
ATOM 3499 O O . ASN A 1 431 ? 5.665 22.279 -10.271 1.00 50.97 431 ASN A O 1
ATOM 3503 N N . GLU A 1 432 ? 6.739 20.404 -9.660 1.00 64.69 432 GLU A N 1
ATOM 3504 C CA . GLU A 1 432 ? 8.055 21.027 -9.468 1.00 64.69 432 GLU A CA 1
ATOM 3505 C C . GLU A 1 432 ? 8.820 21.243 -10.778 1.00 64.69 432 GLU A C 1
ATOM 3507 O O . GLU A 1 432 ? 9.388 22.312 -10.996 1.00 64.69 432 GLU A O 1
ATOM 3512 N N . LYS A 1 433 ? 8.869 20.226 -11.647 1.00 65.62 433 LYS A N 1
ATOM 3513 C CA . LYS A 1 433 ? 9.823 20.173 -12.769 1.00 65.62 433 LYS A CA 1
ATOM 3514 C C . LYS A 1 433 ? 9.179 20.272 -14.137 1.00 65.62 433 LYS A C 1
ATOM 3516 O O . LYS A 1 433 ? 9.901 20.500 -15.111 1.00 65.62 433 LYS A O 1
ATOM 3521 N N . SER A 1 434 ? 7.860 20.096 -14.257 1.00 62.91 434 SER A N 1
ATOM 3522 C CA . SER A 1 434 ? 7.233 20.057 -15.583 1.00 62.91 434 SER A CA 1
ATOM 3523 C C . SER A 1 434 ? 7.420 21.355 -16.346 1.00 62.91 434 SER A C 1
ATOM 3525 O O . SER A 1 434 ? 7.823 21.312 -17.501 1.00 62.91 434 SER A O 1
ATOM 3527 N N . MET A 1 435 ? 7.237 22.509 -15.707 1.00 62.75 435 MET A N 1
ATOM 3528 C CA . MET A 1 435 ? 7.349 23.796 -16.392 1.00 62.75 435 MET A CA 1
ATOM 3529 C C . MET A 1 435 ? 8.773 24.061 -16.904 1.00 62.75 435 MET A C 1
ATOM 3531 O O . MET A 1 435 ? 8.950 24.460 -18.053 1.00 62.75 435 MET A O 1
ATOM 3535 N N . GLU A 1 436 ? 9.795 23.781 -16.091 1.00 67.12 436 GLU A N 1
ATOM 3536 C CA . GLU A 1 436 ? 11.203 23.906 -16.491 1.00 67.12 436 GLU A CA 1
ATOM 3537 C C . GLU A 1 436 ? 11.561 22.911 -17.601 1.00 67.12 436 GLU A C 1
ATOM 3539 O O . GLU A 1 436 ? 12.118 23.295 -18.629 1.00 67.12 436 GLU A O 1
ATOM 3544 N N . THR A 1 437 ? 11.153 21.651 -17.449 1.00 66.56 437 THR A N 1
ATOM 3545 C CA . THR A 1 437 ? 11.433 20.597 -18.429 1.00 66.56 437 THR A CA 1
ATOM 3546 C C . THR A 1 437 ? 10.761 20.882 -19.771 1.00 66.56 437 THR A C 1
ATOM 3548 O O . THR A 1 437 ? 11.375 20.741 -20.826 1.00 66.56 437 THR A O 1
ATOM 3551 N N . MET A 1 438 ? 9.514 21.355 -19.753 1.00 64.25 438 MET A N 1
ATOM 3552 C CA . MET A 1 438 ? 8.791 21.743 -20.964 1.00 64.25 438 MET A CA 1
ATOM 3553 C C . MET A 1 438 ? 9.404 22.979 -21.630 1.00 64.25 438 MET A C 1
ATOM 3555 O O . MET A 1 438 ? 9.381 23.072 -22.858 1.00 64.25 438 MET A O 1
ATOM 3559 N N . ASN A 1 439 ? 9.987 23.895 -20.848 1.00 65.12 439 ASN A N 1
ATOM 3560 C CA . ASN A 1 439 ? 10.766 25.021 -21.364 1.00 65.12 439 ASN A CA 1
ATOM 3561 C C . ASN A 1 439 ? 12.105 24.587 -21.976 1.00 65.12 439 ASN A C 1
ATOM 3563 O O . ASN A 1 439 ? 12.604 25.268 -22.869 1.00 65.12 439 ASN A O 1
ATOM 3567 N N . GLU A 1 440 ? 12.718 23.499 -21.509 1.00 68.56 440 GLU A N 1
ATOM 3568 C CA . GLU A 1 440 ? 13.910 22.929 -22.147 1.00 68.56 440 GLU A CA 1
ATOM 3569 C C . GLU A 1 440 ? 13.554 22.185 -23.437 1.00 68.56 440 GLU A C 1
ATOM 3571 O O . GLU A 1 440 ? 14.172 22.437 -24.472 1.00 68.56 440 GLU A O 1
ATOM 3576 N N . VAL A 1 441 ? 12.525 21.329 -23.412 1.00 66.56 441 VAL A N 1
ATOM 3577 C CA . VAL A 1 441 ? 12.077 20.557 -24.585 1.00 66.56 441 VAL A CA 1
ATOM 3578 C C . VAL A 1 441 ? 11.611 21.474 -25.717 1.00 66.56 441 VAL A C 1
ATOM 3580 O O . VAL A 1 441 ? 11.914 21.207 -26.879 1.00 66.56 441 VAL A O 1
ATOM 3583 N N . SER A 1 442 ? 10.932 22.584 -25.405 1.00 63.41 442 SER A N 1
ATOM 3584 C CA . SER A 1 442 ? 10.465 23.548 -26.415 1.00 63.41 442 SER A CA 1
ATOM 3585 C C . SER A 1 442 ? 11.595 24.295 -27.134 1.00 63.41 442 SER A C 1
ATOM 3587 O O . SER A 1 442 ? 11.375 24.824 -28.222 1.00 63.41 442 SER A O 1
ATOM 3589 N N . LYS A 1 443 ? 12.805 24.324 -26.559 1.00 64.81 443 LYS A N 1
ATOM 3590 C CA . LYS A 1 443 ? 13.993 24.960 -27.154 1.00 64.81 443 LYS A CA 1
ATOM 3591 C C . LYS A 1 443 ? 14.781 24.025 -28.078 1.00 64.81 443 LYS A C 1
ATOM 3593 O O . LYS A 1 443 ? 15.733 24.478 -28.713 1.00 64.81 443 LYS A O 1
ATOM 3598 N N . LEU A 1 444 ? 14.439 22.736 -28.134 1.00 64.31 444 LEU A N 1
ATOM 3599 C CA . LEU A 1 444 ? 15.166 21.743 -28.925 1.00 64.31 444 LEU A CA 1
ATOM 3600 C C . LEU A 1 444 ? 14.866 21.871 -30.424 1.00 64.31 444 LEU A C 1
ATOM 3602 O O . LEU A 1 444 ? 13.752 22.201 -30.828 1.00 64.31 444 LEU A O 1
ATOM 3606 N N . TYR A 1 445 ? 15.873 21.585 -31.255 1.00 56.12 445 TYR A N 1
ATOM 3607 C CA . TYR A 1 445 ? 15.715 21.542 -32.709 1.00 56.12 445 TYR A CA 1
ATOM 3608 C C . TYR A 1 445 ? 14.775 20.398 -33.109 1.00 56.12 445 TYR A C 1
ATOM 3610 O O . TYR A 1 445 ? 14.915 19.274 -32.626 1.00 56.12 445 TYR A O 1
ATOM 3618 N N . LYS A 1 446 ? 13.825 20.686 -34.004 1.00 54.84 446 LYS A N 1
ATOM 3619 C CA . LYS A 1 446 ? 12.857 19.716 -34.526 1.00 54.84 446 LYS A CA 1
ATOM 3620 C C . LYS A 1 446 ? 13.002 19.626 -36.041 1.00 54.84 446 LYS A C 1
ATOM 3622 O O . LYS A 1 446 ? 13.030 20.655 -36.713 1.00 54.84 446 LYS A O 1
ATOM 3627 N N . ALA A 1 447 ? 13.046 18.408 -36.577 1.00 55.12 447 ALA A N 1
ATOM 3628 C CA . ALA A 1 447 ? 13.077 18.200 -38.026 1.00 55.12 447 ALA A CA 1
ATOM 3629 C C . ALA A 1 447 ? 11.739 18.525 -38.715 1.00 55.12 447 ALA A C 1
ATOM 3631 O O . ALA A 1 447 ? 11.724 18.880 -39.891 1.00 55.12 447 ALA A O 1
ATOM 3632 N N . SER A 1 448 ? 10.614 18.454 -37.995 1.00 52.25 448 SER A N 1
ATOM 3633 C CA . SER A 1 448 ? 9.311 18.899 -38.502 1.00 52.25 448 SER A CA 1
ATOM 3634 C C . SER A 1 448 ? 9.094 20.392 -38.206 1.00 52.25 448 SER A C 1
ATOM 3636 O O . SER A 1 448 ? 9.188 20.810 -37.049 1.00 52.25 448 SER A O 1
ATOM 3638 N N . SER A 1 449 ? 8.729 21.190 -39.205 1.00 42.31 449 SER A N 1
ATOM 3639 C CA . SER A 1 449 ? 8.380 22.608 -39.042 1.00 42.31 449 SER A CA 1
ATOM 3640 C C . SER A 1 449 ? 7.064 22.802 -38.261 1.00 42.31 449 SER A C 1
ATOM 3642 O O . SER A 1 449 ? 6.077 22.172 -38.636 1.00 42.31 449 SER A O 1
ATOM 3644 N N . ASN A 1 450 ? 7.048 23.722 -37.268 1.00 49.62 450 ASN A N 1
ATOM 3645 C CA . ASN A 1 450 ? 5.899 24.429 -36.623 1.00 49.62 450 ASN A CA 1
ATOM 3646 C C . ASN A 1 450 ? 5.663 24.138 -35.114 1.00 49.62 450 ASN A C 1
ATOM 3648 O O . ASN A 1 450 ? 5.612 22.979 -34.711 1.00 49.62 450 ASN A O 1
ATOM 3652 N N . ALA A 1 451 ? 5.484 25.187 -34.283 1.00 37.28 451 ALA A N 1
ATOM 3653 C CA . ALA A 1 451 ? 5.302 25.084 -32.822 1.00 37.28 451 ALA A CA 1
ATOM 3654 C C . ALA A 1 451 ? 4.351 26.138 -32.200 1.00 37.28 451 ALA A C 1
ATOM 3656 O O . ALA A 1 451 ? 4.547 27.331 -32.418 1.00 37.28 451 ALA A O 1
ATOM 3657 N N . LEU A 1 452 ? 3.405 25.673 -31.361 1.00 35.75 452 LEU A N 1
ATOM 3658 C CA . LEU A 1 452 ? 2.696 26.371 -30.262 1.00 35.75 452 LEU A CA 1
ATOM 3659 C C . LEU A 1 452 ? 2.238 25.316 -29.214 1.00 35.75 452 LEU A C 1
ATOM 3661 O O . LEU A 1 452 ? 2.118 24.143 -29.555 1.00 35.75 452 LEU A O 1
ATOM 3665 N N . GLN A 1 453 ? 2.036 25.706 -27.944 1.00 39.78 453 GLN A N 1
ATOM 3666 C CA . GLN A 1 453 ? 1.904 24.823 -26.757 1.00 39.78 453 GLN A CA 1
ATOM 3667 C C . GLN A 1 453 ? 0.509 24.923 -26.064 1.00 39.78 453 GLN A C 1
ATOM 3669 O O . GLN A 1 453 ? -0.033 26.025 -26.006 1.00 39.78 453 GLN A O 1
ATOM 3674 N N . TYR A 1 454 ? 0.035 23.807 -25.451 1.00 37.56 454 TYR A N 1
ATOM 3675 C CA . TYR A 1 454 ? -1.143 23.569 -24.544 1.00 37.56 454 TYR A CA 1
ATOM 3676 C C . TYR A 1 454 ? -2.527 23.256 -25.189 1.00 37.56 454 TYR A C 1
ATOM 3678 O O . TYR A 1 454 ? -2.813 23.839 -26.231 1.00 37.56 454 TYR A O 1
ATOM 3686 N N . PRO A 1 455 ? -3.408 22.370 -24.614 1.00 40.19 455 PRO A N 1
ATOM 3687 C CA . PRO A 1 455 ? -3.705 22.210 -23.174 1.00 40.19 455 PRO A CA 1
ATOM 3688 C C . PRO A 1 455 ? -3.871 20.782 -22.578 1.00 40.19 455 PRO A C 1
ATOM 3690 O O . PRO A 1 455 ? -3.912 19.762 -23.257 1.00 40.19 455 PRO A O 1
ATOM 3693 N N . ASN A 1 456 ? -3.985 20.795 -21.241 1.00 43.19 456 ASN A N 1
ATOM 3694 C CA . A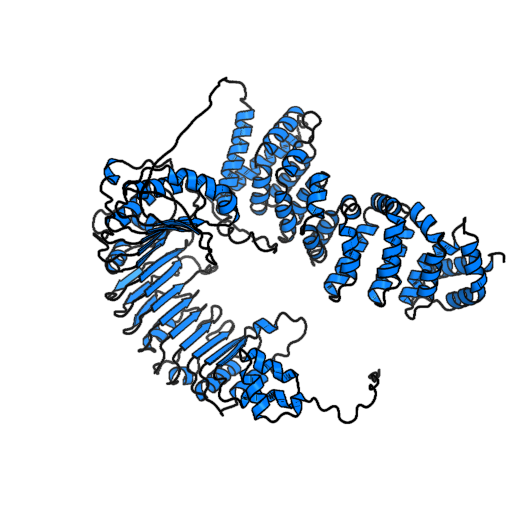SN A 1 456 ? -4.240 19.726 -20.267 1.00 43.19 456 ASN A CA 1
ATOM 3695 C C . ASN A 1 456 ? -5.321 18.697 -20.637 1.00 43.19 456 ASN A C 1
ATOM 3697 O O . ASN A 1 456 ? -6.467 19.060 -20.901 1.00 43.19 456 ASN A O 1
ATOM 3701 N N . VAL A 1 457 ? -5.007 17.415 -20.407 1.00 33.66 457 VAL A N 1
ATOM 3702 C CA . VAL A 1 457 ? -6.009 16.371 -20.145 1.00 33.66 457 VAL A CA 1
ATOM 3703 C C . VAL A 1 457 ? -5.603 15.589 -18.893 1.00 33.66 457 VAL A C 1
ATOM 3705 O O . VAL A 1 457 ? -4.566 14.928 -18.855 1.00 33.66 457 VAL A O 1
ATOM 3708 N N . MET A 1 458 ? -6.435 15.656 -17.851 1.00 28.75 458 MET A N 1
ATOM 3709 C CA . MET A 1 458 ? -6.313 14.788 -16.678 1.00 28.75 458 MET A CA 1
ATOM 3710 C C . MET A 1 458 ? -6.814 13.385 -17.029 1.00 28.75 458 MET A C 1
ATOM 3712 O O . MET A 1 458 ? -7.985 13.202 -17.361 1.00 28.75 458 MET A O 1
ATOM 3716 N N . SER A 1 459 ? -5.933 12.388 -16.919 1.00 29.45 459 SER A N 1
ATOM 3717 C CA . SER A 1 459 ? -6.304 10.971 -16.924 1.00 29.45 459 SER A CA 1
ATOM 3718 C C . SER A 1 459 ? -6.242 10.421 -15.491 1.00 29.45 459 SER A C 1
ATOM 3720 O O . SER A 1 459 ? -5.395 10.859 -14.713 1.00 29.45 459 SER A O 1
ATOM 3722 N N . PRO A 1 460 ? -7.065 9.429 -15.116 1.00 26.09 460 PRO A N 1
ATOM 3723 C CA . PRO A 1 460 ? -7.128 8.916 -13.744 1.00 26.09 460 PRO A CA 1
ATOM 3724 C C . PRO A 1 460 ? -5.904 8.084 -13.296 1.00 26.09 460 PRO A C 1
ATOM 3726 O O . PRO A 1 460 ? -5.939 7.516 -12.208 1.00 26.09 460 PRO A O 1
ATOM 3729 N N . LYS A 1 461 ? -4.837 7.973 -14.109 1.00 27.59 461 LYS A N 1
ATOM 3730 C CA . LYS A 1 461 ? -3.612 7.213 -13.772 1.00 27.59 461 LYS A CA 1
ATOM 3731 C C . LYS A 1 461 ? -2.289 7.978 -13.924 1.00 27.59 461 LYS A C 1
ATOM 3733 O O . LYS A 1 461 ? -1.331 7.595 -13.269 1.00 27.59 461 LYS A O 1
ATOM 3738 N N . TYR A 1 462 ? -2.225 9.031 -14.741 1.00 27.45 462 TYR A N 1
ATOM 3739 C CA . TYR A 1 462 ? -1.016 9.840 -14.957 1.00 27.45 462 TYR A CA 1
ATOM 3740 C C . TYR A 1 462 ? -1.381 11.298 -15.247 1.00 27.45 462 TYR A C 1
ATOM 3742 O O . TYR A 1 462 ? -2.366 11.557 -15.953 1.00 27.45 462 TYR A O 1
ATOM 3750 N N . ILE A 1 463 ? -0.546 12.240 -14.792 1.00 34.34 463 ILE A N 1
ATOM 3751 C CA . ILE A 1 463 ? -0.624 13.638 -15.237 1.00 34.34 463 ILE A CA 1
ATOM 3752 C C . ILE A 1 463 ? 0.159 13.736 -16.529 1.00 34.34 463 ILE A C 1
ATOM 3754 O O . ILE A 1 463 ? 1.338 13.382 -16.596 1.00 34.34 463 ILE A O 1
ATOM 3758 N N . THR A 1 464 ? -0.539 14.149 -17.570 1.00 33.78 464 THR A N 1
ATOM 3759 C CA . THR A 1 464 ? -0.055 14.017 -18.931 1.00 33.78 464 THR A CA 1
ATOM 3760 C C . THR A 1 464 ? 0.102 15.405 -19.521 1.00 33.78 464 THR A C 1
ATOM 3762 O O . THR A 1 464 ? -0.871 16.152 -19.604 1.00 33.78 464 THR A O 1
ATOM 3765 N N . VAL A 1 465 ? 1.329 15.749 -19.915 1.00 44.19 465 VAL A N 1
ATOM 3766 C CA . VAL A 1 465 ? 1.582 16.911 -20.766 1.00 44.19 465 VAL A CA 1
ATOM 3767 C C . VAL A 1 465 ? 1.646 16.418 -22.195 1.00 44.19 465 VAL A C 1
ATOM 3769 O O . VAL A 1 465 ? 2.519 15.625 -22.545 1.00 44.19 465 VAL A O 1
ATOM 3772 N N . THR A 1 466 ? 0.723 16.899 -23.012 1.00 40.38 466 THR A N 1
ATOM 3773 C CA . THR A 1 466 ? 0.664 16.565 -24.428 1.00 40.38 466 THR A CA 1
ATOM 3774 C C . THR A 1 466 ? 1.107 17.762 -25.255 1.00 40.38 466 THR A C 1
ATOM 3776 O O . THR A 1 466 ? 0.567 18.860 -25.112 1.00 40.38 466 THR A O 1
ATOM 3779 N N . LEU A 1 467 ? 2.089 17.554 -26.129 1.00 42.12 467 LEU A N 1
ATOM 3780 C CA . LEU A 1 467 ? 2.465 18.518 -27.158 1.00 42.12 467 LEU A CA 1
ATOM 3781 C C . LEU A 1 467 ? 1.767 18.141 -28.468 1.00 42.12 467 LEU A C 1
ATOM 3783 O O . LEU A 1 467 ? 2.160 17.161 -29.099 1.00 42.12 467 LEU A O 1
ATOM 3787 N N . HIS A 1 468 ? 0.757 18.918 -28.866 1.00 33.28 468 HIS A N 1
ATOM 3788 C CA . HIS A 1 468 ? 0.113 18.844 -30.183 1.00 33.28 468 HIS A CA 1
ATOM 3789 C C . HIS A 1 468 ? 0.682 19.927 -31.112 1.00 33.28 468 HIS A C 1
ATOM 3791 O O . HIS A 1 468 ? 0.926 21.045 -30.660 1.00 33.28 468 HIS A O 1
ATOM 3797 N N . TRP A 1 469 ? 0.858 19.639 -32.408 1.00 45.50 469 TRP A N 1
ATOM 3798 C CA . TRP A 1 469 ? 1.439 20.591 -33.369 1.00 45.50 469 TRP A CA 1
ATOM 3799 C C . TRP A 1 469 ? 0.450 20.967 -34.489 1.00 45.50 469 TRP A C 1
ATOM 3801 O O . TRP A 1 469 ? 0.109 20.129 -35.318 1.00 45.50 469 TRP A O 1
ATOM 3811 N N . LEU A 1 470 ? 0.026 22.239 -34.548 1.00 32.41 470 LEU A N 1
ATOM 3812 C CA . LEU A 1 470 ? -0.792 22.823 -35.628 1.00 32.41 470 LEU A CA 1
ATOM 3813 C C . LEU A 1 470 ? -0.379 24.293 -35.896 1.00 32.41 470 LEU A C 1
ATOM 3815 O O . LEU A 1 470 ? -0.601 25.151 -35.050 1.00 32.41 470 LEU A O 1
ATOM 3819 N N . GLY A 1 471 ? 0.161 24.589 -37.090 1.00 36.75 471 GLY A N 1
ATOM 3820 C CA . GLY A 1 471 ? 0.258 25.947 -37.687 1.00 36.75 471 GLY A CA 1
ATOM 3821 C C . GLY A 1 471 ? 1.325 26.939 -37.143 1.00 36.75 471 GLY A C 1
ATOM 3822 O O . GLY A 1 471 ? 1.911 26.676 -36.098 1.00 36.75 471 GLY A O 1
ATOM 3823 N N . PRO A 1 472 ? 1.650 28.055 -37.856 1.00 29.53 472 PRO A N 1
ATOM 3824 C CA . PRO A 1 472 ? 2.937 28.772 -37.717 1.00 29.53 472 PRO A CA 1
ATOM 3825 C C . PRO A 1 472 ? 2.900 30.116 -36.938 1.00 29.53 472 PRO A C 1
ATOM 3827 O O . PRO A 1 472 ? 1.939 30.866 -37.104 1.00 29.53 472 PRO A O 1
ATOM 3830 N N . SER A 1 473 ? 3.980 30.464 -36.187 1.00 27.19 473 SER A N 1
ATOM 3831 C CA . SER A 1 473 ? 4.752 31.759 -36.202 1.00 27.19 473 SER A CA 1
ATOM 3832 C C . SER A 1 473 ? 5.612 32.088 -34.934 1.00 27.19 473 SER A C 1
ATOM 3834 O O . SER A 1 473 ? 5.076 32.380 -33.877 1.00 27.19 473 SER A O 1
ATOM 3836 N N . ASN A 1 474 ? 6.950 32.117 -35.111 1.00 26.39 474 ASN A N 1
ATOM 3837 C CA . ASN A 1 474 ? 8.085 32.933 -34.567 1.00 26.39 474 ASN A CA 1
ATOM 3838 C C . ASN A 1 474 ? 8.230 33.580 -33.138 1.00 26.39 474 ASN A C 1
ATOM 3840 O O . ASN A 1 474 ? 7.526 34.522 -32.801 1.00 26.39 474 ASN A O 1
ATOM 3844 N N . ARG A 1 475 ? 9.397 33.244 -32.512 1.00 25.52 475 ARG A N 1
ATOM 3845 C CA . ARG A 1 475 ? 10.493 34.014 -31.802 1.00 25.52 475 ARG A CA 1
ATOM 3846 C C . ARG A 1 475 ? 10.296 34.813 -30.480 1.00 25.52 475 ARG A C 1
ATOM 3848 O O . ARG A 1 475 ? 9.488 35.726 -30.454 1.00 25.52 475 ARG A O 1
ATOM 3855 N N . LEU A 1 476 ? 11.246 34.654 -29.512 1.00 20.27 476 LEU A N 1
ATOM 3856 C CA . LEU A 1 476 ? 12.160 35.701 -28.932 1.00 20.27 476 LEU A CA 1
ATOM 3857 C C . LEU A 1 476 ? 13.152 35.206 -27.819 1.00 20.27 476 LEU A C 1
ATOM 3859 O O . LEU A 1 476 ? 13.014 34.101 -27.311 1.00 20.27 476 LEU A O 1
ATOM 3863 N N . PHE A 1 477 ? 14.182 36.028 -27.514 1.00 20.67 477 PHE A N 1
ATOM 3864 C CA . PHE A 1 477 ? 15.519 35.796 -26.883 1.00 20.67 477 PHE A CA 1
ATOM 3865 C C . PHE A 1 477 ? 15.733 36.453 -25.471 1.00 20.67 477 PHE A C 1
ATOM 3867 O O . PHE A 1 477 ? 14.988 37.368 -25.141 1.00 20.67 477 PHE A O 1
ATOM 3874 N N . VAL A 1 478 ? 16.845 36.102 -24.759 1.00 21.95 478 VAL A N 1
ATOM 3875 C CA . VAL A 1 478 ? 17.931 36.967 -24.137 1.00 21.95 478 VAL A CA 1
ATOM 3876 C C . VAL A 1 478 ? 18.442 36.610 -22.689 1.00 21.95 478 VAL A C 1
ATOM 3878 O O . VAL A 1 478 ? 17.647 36.529 -21.765 1.00 21.95 478 VAL A O 1
ATOM 3881 N N . GLN A 1 479 ? 19.795 36.459 -22.573 1.00 22.16 479 GLN A N 1
ATOM 3882 C CA . GLN A 1 479 ? 20.876 36.716 -21.537 1.00 22.16 479 GLN A CA 1
ATOM 3883 C C . GLN A 1 479 ? 20.617 36.766 -20.002 1.00 22.16 479 GLN A C 1
ATOM 3885 O O . GLN A 1 479 ? 19.539 37.131 -19.575 1.00 22.16 479 GLN A O 1
ATOM 3890 N N . GLY A 1 480 ? 21.574 36.545 -19.070 1.00 21.62 480 GLY A N 1
ATOM 3891 C CA . GLY A 1 480 ? 23.046 36.354 -19.064 1.00 21.62 480 GLY A CA 1
ATOM 3892 C C . GLY A 1 480 ? 23.637 36.461 -17.622 1.00 21.62 480 GLY A C 1
ATOM 3893 O O . GLY A 1 480 ? 22.891 36.747 -16.693 1.00 21.62 480 GLY A O 1
ATOM 3894 N N . GLY A 1 481 ? 24.958 36.261 -17.424 1.00 19.83 481 GLY A N 1
ATOM 3895 C CA . GLY A 1 481 ? 25.699 36.616 -16.180 1.00 19.83 481 GLY A CA 1
ATOM 3896 C C . GLY A 1 481 ? 26.835 35.651 -15.763 1.00 19.83 481 GLY A C 1
ATOM 3897 O O . GLY A 1 481 ? 26.653 34.443 -15.817 1.00 19.83 481 GLY A O 1
ATOM 3898 N N . LYS A 1 482 ? 28.024 36.160 -15.383 1.00 20.28 482 LYS A N 1
ATOM 3899 C CA . LYS A 1 482 ? 29.324 35.437 -15.298 1.00 20.28 482 LYS A CA 1
ATOM 3900 C C . LYS A 1 482 ? 30.186 35.916 -14.094 1.00 20.28 482 LYS A C 1
ATOM 3902 O O . LYS A 1 482 ? 29.975 37.039 -13.652 1.00 20.28 482 LYS A O 1
ATOM 3907 N N . ILE A 1 483 ? 31.244 35.137 -13.756 1.00 21.70 483 ILE A N 1
ATOM 3908 C CA . ILE A 1 483 ? 32.497 35.427 -12.968 1.00 21.70 483 ILE A CA 1
ATOM 3909 C C . ILE A 1 483 ? 32.436 35.049 -11.459 1.00 21.70 483 ILE A C 1
ATOM 3911 O O . ILE A 1 483 ? 31.416 35.303 -10.841 1.00 21.70 483 ILE A O 1
ATOM 3915 N N . GLY A 1 484 ? 33.432 34.458 -10.758 1.00 22.30 484 GLY A N 1
ATOM 3916 C CA . GLY A 1 484 ? 34.840 34.032 -10.988 1.00 22.30 484 GLY A CA 1
ATOM 3917 C C . GLY A 1 484 ? 35.385 33.267 -9.738 1.00 22.30 484 GLY A C 1
ATOM 3918 O O . GLY A 1 484 ? 34.838 33.430 -8.657 1.00 22.30 484 GLY A O 1
ATOM 3919 N N . SER A 1 485 ? 36.209 32.214 -9.892 1.00 22.41 485 SER A N 1
ATOM 3920 C CA . SER A 1 485 ? 37.681 32.084 -9.663 1.00 22.41 485 SER A CA 1
ATOM 3921 C C . SER A 1 485 ? 38.211 31.959 -8.211 1.00 22.41 485 SER A C 1
ATOM 3923 O O . SER A 1 485 ? 38.024 32.876 -7.422 1.00 22.41 485 SER A O 1
ATOM 3925 N N . GLY A 1 486 ? 39.022 30.915 -7.929 1.00 22.17 486 GLY A N 1
ATOM 3926 C CA . GLY A 1 486 ? 40.060 30.926 -6.870 1.00 22.17 486 GLY A CA 1
ATOM 3927 C C . GLY A 1 486 ? 40.346 29.595 -6.136 1.00 22.17 486 GLY A C 1
ATOM 3928 O O . GLY A 1 486 ? 39.510 29.125 -5.381 1.00 22.17 486 GLY A O 1
ATOM 3929 N N . SER A 1 487 ? 41.542 29.027 -6.348 1.00 23.14 487 SER A N 1
ATOM 3930 C CA . SER A 1 487 ? 42.185 27.780 -5.841 1.00 23.14 487 SER A CA 1
ATOM 3931 C C . SER A 1 487 ? 42.433 27.697 -4.313 1.00 23.14 487 SER A C 1
ATOM 3933 O O . SER A 1 487 ? 42.641 28.736 -3.702 1.00 23.14 487 SER A O 1
ATOM 3935 N N . GLY A 1 488 ? 42.370 26.532 -3.629 1.00 24.08 488 GLY A N 1
ATOM 3936 C CA . GLY A 1 488 ? 43.421 25.484 -3.448 1.00 24.08 488 GLY A CA 1
ATOM 3937 C C . GLY A 1 488 ? 44.408 25.858 -2.311 1.00 24.08 488 GLY A C 1
ATOM 3938 O O . GLY A 1 488 ? 44.885 26.979 -2.320 1.00 24.08 488 GLY A O 1
ATOM 3939 N N . LEU A 1 489 ? 44.813 25.077 -1.294 1.00 24.64 489 LEU A N 1
ATOM 3940 C CA . LEU A 1 489 ? 44.948 23.632 -1.024 1.00 24.64 489 LEU A CA 1
ATOM 3941 C C . LEU A 1 489 ? 45.329 23.472 0.478 1.00 24.64 489 LEU A C 1
ATOM 3943 O O . LEU A 1 489 ? 46.136 24.272 0.945 1.00 24.64 489 LEU A O 1
ATOM 3947 N N . ARG A 1 490 ? 44.845 22.437 1.196 1.00 24.20 490 ARG A N 1
ATOM 3948 C CA . ARG A 1 490 ? 45.550 21.680 2.280 1.00 24.20 490 ARG A CA 1
ATOM 3949 C C . ARG A 1 490 ? 44.572 20.802 3.069 1.00 24.20 490 ARG A C 1
ATOM 3951 O O . ARG A 1 490 ? 44.067 21.245 4.089 1.00 24.20 490 ARG A O 1
ATOM 3958 N N . LEU A 1 491 ? 44.317 19.559 2.649 1.00 31.70 491 LEU A N 1
ATOM 3959 C CA . LEU A 1 491 ? 43.404 18.674 3.388 1.00 31.70 491 LEU A CA 1
ATOM 3960 C C . LEU A 1 491 ? 43.681 17.172 3.161 1.00 31.70 491 LEU A C 1
ATOM 3962 O O . LEU A 1 491 ? 42.860 16.441 2.624 1.00 31.70 491 LEU A O 1
ATOM 3966 N N . PHE A 1 492 ? 44.824 16.676 3.644 1.00 32.22 492 PHE A N 1
ATOM 3967 C CA . PHE A 1 492 ? 45.148 15.238 3.580 1.00 32.22 492 PHE A CA 1
ATOM 3968 C C . PHE A 1 492 ? 44.326 14.374 4.569 1.00 32.22 492 PHE A C 1
ATOM 3970 O O . PHE A 1 492 ? 44.242 13.159 4.423 1.00 32.22 492 PHE A O 1
ATOM 3977 N N . TRP A 1 493 ? 43.659 14.992 5.554 1.00 29.16 493 TRP A N 1
ATOM 3978 C CA . TRP A 1 493 ? 42.745 14.304 6.483 1.00 29.16 493 TRP A CA 1
ATOM 3979 C C . TRP A 1 493 ? 41.264 14.455 6.113 1.00 29.16 493 TRP A C 1
ATOM 3981 O O . TRP A 1 493 ? 40.475 13.541 6.348 1.00 29.16 493 TRP A O 1
ATOM 3991 N N . VAL A 1 494 ? 40.891 15.546 5.440 1.00 33.84 494 VAL A N 1
ATOM 3992 C CA . VAL A 1 494 ? 39.519 15.748 4.953 1.00 33.84 494 VAL A CA 1
ATOM 3993 C C . VAL A 1 494 ? 39.268 15.022 3.632 1.00 33.84 494 VAL A C 1
ATOM 3995 O O . VAL A 1 494 ? 38.142 14.618 3.402 1.00 33.84 494 VAL A O 1
ATOM 3998 N N . GLU A 1 495 ? 40.282 14.682 2.829 1.00 35.78 495 GLU A N 1
ATOM 3999 C CA . GLU A 1 495 ? 40.092 13.746 1.704 1.00 35.78 495 GLU A CA 1
ATOM 4000 C C . GLU A 1 495 ? 39.685 12.338 2.162 1.00 35.78 495 GLU A C 1
ATOM 4002 O O . GLU A 1 495 ? 38.915 11.681 1.469 1.00 35.78 495 GLU A O 1
ATOM 4007 N N . LYS A 1 496 ? 40.106 11.880 3.350 1.00 36.31 496 LYS A N 1
ATOM 4008 C CA . LYS A 1 496 ? 39.635 10.604 3.920 1.00 36.31 496 LYS A CA 1
ATOM 4009 C C . LYS A 1 496 ? 38.216 10.691 4.479 1.00 36.31 496 LYS A C 1
ATOM 4011 O O . LYS A 1 496 ? 37.486 9.720 4.350 1.00 36.31 496 LYS A O 1
ATOM 4016 N N . LEU A 1 497 ? 37.808 11.833 5.038 1.00 36.00 497 LEU A N 1
ATOM 4017 C CA . LEU A 1 497 ? 36.445 12.079 5.537 1.00 36.00 497 LEU A CA 1
ATOM 4018 C C . LEU A 1 497 ? 35.445 12.399 4.415 1.00 36.00 497 LEU A C 1
ATOM 4020 O O . LEU A 1 497 ? 34.306 11.954 4.481 1.00 36.00 497 LEU A O 1
ATOM 4024 N N . ILE A 1 498 ? 35.879 13.074 3.349 1.00 40.22 498 ILE A N 1
ATOM 4025 C CA . ILE A 1 498 ? 35.114 13.286 2.114 1.00 40.22 498 ILE A CA 1
ATOM 4026 C C . ILE A 1 498 ? 35.060 11.991 1.307 1.00 40.22 498 ILE A C 1
ATOM 4028 O O . ILE A 1 498 ? 33.998 11.667 0.804 1.00 40.22 498 ILE A O 1
ATOM 4032 N N . SER A 1 499 ? 36.130 11.190 1.255 1.00 39.78 499 SER A N 1
ATOM 4033 C CA . SER A 1 499 ? 36.116 9.859 0.629 1.00 39.78 499 SER A CA 1
ATOM 4034 C C . SER A 1 499 ? 35.315 8.845 1.442 1.00 39.78 499 SER A C 1
ATOM 4036 O O . SER A 1 499 ? 34.607 8.046 0.852 1.00 39.78 499 SER A O 1
ATOM 4038 N N . ALA A 1 500 ? 35.322 8.910 2.777 1.00 38.84 500 ALA A N 1
ATOM 4039 C CA . ALA A 1 500 ? 34.459 8.105 3.642 1.00 38.84 500 ALA A CA 1
ATOM 4040 C C . ALA A 1 500 ? 33.005 8.585 3.613 1.00 38.84 500 ALA A C 1
ATOM 4042 O O . ALA A 1 500 ? 32.106 7.761 3.611 1.00 38.84 500 ALA A O 1
ATOM 4043 N N . GLY A 1 501 ? 32.751 9.891 3.546 1.00 37.75 501 GLY A N 1
ATOM 4044 C CA . GLY A 1 501 ? 31.423 10.486 3.398 1.00 37.75 501 GLY A CA 1
ATOM 4045 C C . GLY A 1 501 ? 30.838 10.254 2.006 1.00 37.75 501 GLY A C 1
ATOM 4046 O O . GLY A 1 501 ? 29.667 9.916 1.903 1.00 37.75 501 GLY A O 1
ATOM 4047 N N . GLN A 1 502 ? 31.650 10.322 0.945 1.00 43.31 502 GLN A N 1
ATOM 4048 C CA . GLN A 1 502 ? 31.296 9.965 -0.433 1.00 43.31 502 GLN A CA 1
ATOM 4049 C C . GLN A 1 502 ? 31.275 8.459 -0.654 1.00 43.31 502 GLN A C 1
ATOM 4051 O O . GLN A 1 502 ? 30.411 8.015 -1.385 1.00 43.31 502 GLN A O 1
ATOM 4056 N N . GLN A 1 503 ? 32.113 7.642 -0.010 1.00 43.72 503 GLN A N 1
ATOM 4057 C CA . GLN A 1 503 ? 31.926 6.189 0.023 1.00 43.72 503 GLN A CA 1
ATOM 4058 C C . GLN A 1 503 ? 30.684 5.865 0.822 1.00 43.72 503 GLN A C 1
ATOM 4060 O O . GLN A 1 503 ? 29.925 5.027 0.375 1.00 43.72 503 GLN A O 1
ATOM 4065 N N . PHE A 1 504 ? 30.409 6.528 1.943 1.00 43.28 504 PHE A N 1
ATOM 4066 C CA . PHE A 1 504 ? 29.165 6.355 2.676 1.00 43.28 504 PHE A CA 1
ATOM 4067 C C . PHE A 1 504 ? 27.995 6.757 1.791 1.00 43.28 504 PHE A C 1
ATOM 4069 O O . PHE A 1 504 ? 27.054 5.997 1.695 1.00 43.28 504 PHE A O 1
ATOM 4076 N N . LYS A 1 505 ? 28.077 7.853 1.035 1.00 43.78 505 LYS A N 1
ATOM 4077 C CA . LYS A 1 505 ? 27.055 8.266 0.067 1.00 43.78 505 LYS A CA 1
ATOM 4078 C C . LYS A 1 505 ? 26.930 7.286 -1.090 1.00 43.78 505 LYS A C 1
ATOM 4080 O O . LYS A 1 505 ? 25.847 6.808 -1.338 1.00 43.78 505 LYS A O 1
ATOM 4085 N N . GLU A 1 506 ? 28.002 6.914 -1.772 1.00 44.28 506 GLU A N 1
ATOM 4086 C CA . GLU A 1 506 ? 28.012 5.981 -2.903 1.00 44.28 506 GLU A CA 1
ATOM 4087 C C . GLU A 1 506 ? 27.649 4.558 -2.488 1.00 44.28 506 GLU A C 1
ATOM 4089 O O . GLU A 1 506 ? 27.119 3.795 -3.291 1.00 44.28 506 GLU A O 1
ATOM 4094 N N . THR A 1 507 ? 27.933 4.183 -1.246 1.00 42.84 507 THR A N 1
ATOM 4095 C CA . THR A 1 507 ? 27.682 2.856 -0.686 1.00 42.84 507 THR A CA 1
ATOM 4096 C C . THR A 1 507 ? 26.307 2.809 -0.042 1.00 42.84 507 THR A C 1
ATOM 4098 O O . THR A 1 507 ? 25.617 1.830 -0.268 1.00 42.84 507 THR A O 1
ATOM 4101 N N . ALA A 1 508 ? 25.850 3.860 0.645 1.00 38.78 508 ALA A N 1
ATOM 4102 C CA . ALA A 1 508 ? 24.475 4.031 1.120 1.00 38.78 508 ALA A CA 1
ATOM 4103 C C . ALA A 1 508 ? 23.542 4.177 -0.073 1.00 38.78 508 ALA A C 1
ATOM 4105 O O . ALA A 1 508 ? 22.607 3.412 -0.163 1.00 38.78 508 ALA A O 1
ATOM 4106 N N . ILE A 1 509 ? 23.853 5.006 -1.068 1.00 44.03 509 ILE A N 1
ATOM 4107 C CA . ILE A 1 509 ? 23.121 5.073 -2.339 1.00 44.03 509 ILE A CA 1
ATOM 4108 C C . ILE A 1 509 ? 23.166 3.704 -3.025 1.00 44.03 509 ILE A C 1
ATOM 4110 O O . ILE A 1 509 ? 22.110 3.175 -3.321 1.00 44.03 509 ILE A O 1
ATOM 4114 N N . ALA A 1 510 ? 24.320 3.038 -3.185 1.00 40.00 510 ALA A N 1
ATOM 4115 C CA . ALA A 1 510 ? 24.378 1.717 -3.840 1.00 40.00 510 ALA A CA 1
ATOM 4116 C C . ALA A 1 510 ? 23.789 0.542 -3.036 1.00 40.00 510 ALA A C 1
ATOM 4118 O O . ALA A 1 510 ? 23.640 -0.554 -3.594 1.00 40.00 510 ALA A O 1
ATOM 4119 N N . ALA A 1 511 ? 23.523 0.717 -1.745 1.00 37.91 511 ALA A N 1
ATOM 4120 C CA . ALA A 1 511 ? 22.963 -0.305 -0.871 1.00 37.91 511 ALA A CA 1
ATOM 4121 C C . ALA A 1 511 ? 21.487 -0.006 -0.530 1.00 37.91 511 ALA A C 1
ATOM 4123 O O . ALA A 1 511 ? 20.694 -0.932 -0.364 1.00 37.91 511 ALA A O 1
ATOM 4124 N N . ASP A 1 512 ? 21.080 1.261 -0.587 1.00 40.00 512 ASP A N 1
ATOM 4125 C CA . ASP A 1 512 ? 19.702 1.741 -0.555 1.00 40.00 512 ASP A CA 1
ATOM 4126 C C . ASP A 1 512 ? 18.958 1.425 -1.846 1.00 40.00 512 ASP A C 1
ATOM 4128 O O . ASP A 1 512 ? 17.916 0.775 -1.849 1.00 40.00 512 ASP A O 1
ATOM 4132 N N . MET A 1 513 ? 19.630 1.657 -2.961 1.00 33.78 513 MET A N 1
ATOM 4133 C CA . MET A 1 513 ? 19.220 1.234 -4.293 1.00 33.78 513 MET A CA 1
ATOM 4134 C C . MET A 1 513 ? 19.162 -0.299 -4.496 1.00 33.78 513 MET A C 1
ATOM 4136 O O . MET A 1 513 ? 18.658 -0.783 -5.502 1.00 33.78 513 MET A O 1
ATOM 4140 N N . LYS A 1 514 ? 19.665 -1.114 -3.556 1.00 37.44 514 LYS A N 1
ATOM 4141 C CA . LYS A 1 514 ? 19.545 -2.589 -3.620 1.00 37.44 514 LYS A CA 1
ATOM 4142 C C . LYS A 1 514 ? 18.424 -3.163 -2.754 1.00 37.44 514 LYS A C 1
ATOM 4144 O O . LYS A 1 514 ? 18.108 -4.339 -2.916 1.00 37.44 514 LYS A O 1
ATOM 4149 N N . SER A 1 515 ? 17.826 -2.374 -1.865 1.00 35.41 515 SER A N 1
ATOM 4150 C CA . SER A 1 515 ? 16.656 -2.779 -1.073 1.00 35.41 515 SER A CA 1
ATOM 4151 C C . SER A 1 515 ? 15.373 -2.065 -1.510 1.00 35.41 515 SER A C 1
ATOM 4153 O O . SER A 1 515 ? 14.292 -2.613 -1.340 1.00 35.41 515 SER A O 1
ATOM 4155 N N . CYS A 1 516 ? 15.489 -0.892 -2.135 1.00 31.56 516 CYS A N 1
ATOM 4156 C CA . CYS A 1 516 ? 14.390 -0.163 -2.764 1.00 31.56 516 CYS A CA 1
ATOM 4157 C C . CYS A 1 516 ? 14.075 -0.723 -4.159 1.00 31.56 516 CYS A C 1
ATOM 4159 O O . CYS A 1 516 ? 14.202 -0.007 -5.146 1.00 31.56 516 CYS A O 1
ATOM 4161 N N . THR A 1 517 ? 13.683 -1.995 -4.280 1.00 29.31 517 THR A N 1
ATOM 4162 C CA . THR A 1 517 ? 13.057 -2.457 -5.538 1.00 29.31 517 THR A CA 1
ATOM 4163 C C . THR A 1 517 ? 11.536 -2.375 -5.528 1.00 29.31 517 THR A C 1
ATOM 4165 O O . THR A 1 517 ? 10.957 -2.562 -6.584 1.00 29.31 517 THR A O 1
ATOM 4168 N N . HIS A 1 518 ? 10.881 -1.976 -4.430 1.00 30.59 518 HIS A N 1
ATOM 4169 C CA . HIS A 1 518 ? 9.438 -1.671 -4.397 1.00 30.59 518 HIS A CA 1
ATOM 4170 C C . HIS A 1 518 ? 9.136 -0.482 -3.465 1.00 30.59 518 HIS A C 1
ATOM 4172 O O . HIS A 1 518 ? 8.631 -0.669 -2.362 1.00 30.59 518 HIS A O 1
ATOM 4178 N N . TYR A 1 519 ? 9.465 0.748 -3.873 1.00 25.84 519 TYR A N 1
ATOM 4179 C CA . TYR A 1 519 ? 8.979 1.948 -3.176 1.00 25.84 519 TYR A CA 1
ATOM 4180 C C . TYR A 1 519 ? 8.870 3.133 -4.140 1.00 25.84 519 TYR A C 1
ATOM 4182 O O . TYR A 1 519 ? 9.765 3.967 -4.211 1.00 25.84 519 TYR A O 1
ATOM 4190 N N . ARG A 1 520 ? 7.792 3.170 -4.931 1.00 29.05 520 ARG A N 1
ATOM 4191 C CA . ARG A 1 520 ? 7.222 4.398 -5.519 1.00 29.05 520 ARG A CA 1
ATOM 4192 C C . ARG A 1 520 ? 5.795 4.131 -6.014 1.00 29.05 520 ARG A C 1
ATOM 4194 O O . ARG A 1 520 ? 5.475 4.279 -7.177 1.00 29.05 520 ARG A O 1
ATOM 4201 N N . ASP A 1 521 ? 4.971 3.711 -5.067 1.00 27.22 521 ASP A N 1
ATOM 4202 C CA . ASP A 1 521 ? 3.537 3.979 -5.005 1.00 27.22 521 ASP A CA 1
ATOM 4203 C C . ASP A 1 521 ? 3.271 4.117 -3.507 1.00 27.22 521 ASP A C 1
ATOM 4205 O O . ASP A 1 521 ? 3.240 3.105 -2.824 1.00 27.22 521 ASP A O 1
ATOM 4209 N N . VAL A 1 522 ? 3.288 5.351 -2.992 1.00 28.31 522 VAL A N 1
ATOM 4210 C CA . VAL A 1 522 ? 2.608 5.892 -1.790 1.00 28.31 522 VAL A CA 1
ATOM 4211 C C . VAL A 1 522 ? 3.315 7.213 -1.449 1.00 28.31 522 VAL A C 1
ATOM 4213 O O . VAL A 1 522 ? 4.232 7.254 -0.638 1.00 28.31 522 VAL A O 1
ATOM 4216 N N . GLN A 1 523 ? 2.875 8.309 -2.064 1.00 29.89 523 GLN A N 1
ATOM 4217 C CA . GLN A 1 523 ? 2.637 9.556 -1.334 1.00 29.89 523 GLN A CA 1
ATOM 4218 C C . GLN A 1 523 ? 1.410 10.214 -1.958 1.00 29.89 523 GLN A C 1
ATOM 4220 O O . GLN A 1 523 ? 1.408 10.628 -3.113 1.00 29.89 523 GLN A O 1
ATOM 4225 N N . GLY A 1 524 ? 0.332 10.168 -1.185 1.00 26.98 524 GLY A N 1
ATOM 4226 C CA . GLY A 1 524 ? -1.030 10.424 -1.625 1.00 26.98 524 GLY A CA 1
ATOM 4227 C C . GLY A 1 524 ? -2.057 9.500 -0.973 1.00 26.98 524 GLY A C 1
ATOM 4228 O O . GLY A 1 524 ? -3.117 9.318 -1.547 1.00 26.98 524 GLY A O 1
ATOM 4229 N N . LEU A 1 525 ? -1.747 8.883 0.176 1.00 24.62 525 LEU A N 1
ATOM 4230 C CA . LEU A 1 525 ? -2.711 8.471 1.198 1.00 24.62 525 LEU A CA 1
ATOM 4231 C C . LEU A 1 525 ? -1.959 8.195 2.504 1.00 24.62 525 LEU A C 1
ATOM 4233 O O . LEU A 1 525 ? -0.913 7.549 2.527 1.00 24.62 525 LEU A O 1
ATOM 4237 N N . GLU A 1 526 ? -2.518 8.712 3.589 1.00 28.16 526 GLU A N 1
ATOM 4238 C CA . GLU A 1 526 ? -2.151 8.403 4.960 1.00 28.16 526 GLU A CA 1
ATOM 4239 C C . GLU A 1 526 ? -2.309 6.900 5.235 1.00 28.16 526 GLU A C 1
ATOM 4241 O O . GLU A 1 526 ? -3.387 6.432 5.585 1.00 28.16 526 GLU A O 1
ATOM 4246 N N . THR A 1 527 ? -1.230 6.132 5.155 1.00 24.67 527 THR A N 1
ATOM 4247 C CA . THR A 1 527 ? -1.060 4.935 5.985 1.00 24.67 527 THR A CA 1
ATOM 4248 C C . THR A 1 527 ? 0.419 4.736 6.236 1.00 24.67 527 THR A C 1
ATOM 4250 O O . THR A 1 527 ? 1.188 4.765 5.273 1.00 24.67 527 THR A O 1
ATOM 4253 N N . PRO A 1 528 ? 0.837 4.525 7.484 1.00 29.81 528 PRO A N 1
ATOM 4254 C CA . PRO A 1 528 ? 2.206 4.173 7.754 1.00 29.81 528 PRO A CA 1
ATOM 4255 C C . PRO A 1 528 ? 2.229 2.614 7.647 1.00 29.81 528 PRO A C 1
ATOM 4257 O O . PRO A 1 528 ? 1.291 1.936 8.055 1.00 29.81 528 PRO A O 1
ATOM 4260 N N . PHE A 1 529 ? 3.207 2.030 6.945 1.00 28.00 529 PHE A N 1
ATOM 4261 C CA . PHE A 1 529 ? 3.653 0.641 7.164 1.00 28.00 529 PHE A CA 1
ATOM 4262 C C . PHE A 1 529 ? 5.012 0.461 6.477 1.00 28.00 529 PHE A C 1
ATOM 4264 O O . PHE A 1 529 ? 5.113 0.441 5.250 1.00 28.00 529 PHE A O 1
ATOM 4271 N N . LEU A 1 530 ? 6.070 0.327 7.273 1.00 27.77 530 LEU A N 1
ATOM 4272 C CA . LEU A 1 530 ? 7.422 -0.005 6.816 1.00 27.77 530 LEU A CA 1
ATOM 4273 C C . LEU A 1 530 ? 7.493 -1.442 6.259 1.00 27.77 530 LEU A C 1
ATOM 4275 O O . LEU A 1 530 ? 7.161 -2.391 6.976 1.00 27.77 530 LEU A O 1
ATOM 4279 N N . PRO A 1 531 ? 7.962 -1.666 5.015 1.00 29.48 531 PRO A N 1
ATOM 4280 C CA . PRO A 1 531 ? 8.210 -3.008 4.512 1.00 29.48 531 PRO A CA 1
ATOM 4281 C C . PRO A 1 531 ? 9.566 -3.524 5.009 1.00 29.48 531 PRO A C 1
ATOM 4283 O O . PRO A 1 531 ? 10.617 -2.973 4.688 1.00 29.48 531 PRO A O 1
ATOM 4286 N N . ARG A 1 532 ? 9.547 -4.646 5.737 1.00 26.23 532 ARG A N 1
ATOM 4287 C CA . ARG A 1 532 ? 10.738 -5.441 6.078 1.00 26.23 532 ARG A CA 1
ATOM 4288 C C . ARG A 1 532 ? 11.519 -5.817 4.809 1.00 26.23 532 ARG A C 1
ATOM 4290 O O . ARG A 1 532 ? 11.027 -6.578 3.975 1.00 26.23 532 ARG A O 1
ATOM 4297 N N . TRP A 1 533 ? 12.753 -5.328 4.676 1.00 31.89 533 TRP A N 1
ATOM 4298 C CA . TRP A 1 533 ? 13.650 -5.627 3.551 1.00 31.89 533 TRP A CA 1
ATOM 4299 C C . TRP A 1 533 ? 14.777 -6.586 3.954 1.00 31.89 533 TRP A C 1
ATOM 4301 O O . TRP A 1 533 ? 15.639 -6.241 4.759 1.00 31.89 533 TRP A O 1
ATOM 4311 N N . SER A 1 534 ? 14.842 -7.768 3.332 1.00 28.00 534 SER A N 1
ATOM 4312 C CA . SER A 1 534 ? 15.993 -8.680 3.426 1.00 28.00 534 SER A CA 1
ATOM 4313 C C . SER A 1 534 ? 16.751 -8.738 2.094 1.00 28.00 534 SER A C 1
ATOM 4315 O O . SER A 1 534 ? 16.354 -9.441 1.167 1.00 28.00 534 SER A O 1
ATOM 4317 N N . CYS A 1 535 ? 17.865 -8.009 1.982 1.00 33.09 535 CYS A N 1
ATOM 4318 C CA . CYS A 1 535 ? 18.728 -8.010 0.794 1.00 33.09 535 CYS A CA 1
ATOM 4319 C C . CYS A 1 535 ? 19.893 -9.014 0.955 1.00 33.09 535 CYS A C 1
ATOM 4321 O O . CYS A 1 535 ? 20.893 -8.708 1.601 1.00 33.09 535 CYS A O 1
ATOM 4323 N N . GLN A 1 536 ? 19.810 -10.195 0.325 1.00 36.44 536 GLN A N 1
ATOM 4324 C CA . GLN A 1 536 ? 20.842 -11.257 0.374 1.00 36.44 536 GLN A CA 1
ATOM 4325 C C . GLN A 1 536 ? 21.840 -11.244 -0.808 1.00 36.44 536 GLN A C 1
ATOM 4327 O O . GLN A 1 536 ? 22.430 -12.258 -1.175 1.00 36.44 536 GLN A O 1
ATOM 4332 N N . ALA A 1 537 ? 22.097 -10.091 -1.430 1.00 37.38 537 ALA A N 1
ATOM 4333 C CA . ALA A 1 537 ? 23.142 -9.991 -2.450 1.00 37.38 537 ALA A CA 1
ATOM 4334 C C . ALA A 1 537 ? 24.549 -9.907 -1.816 1.00 37.38 537 ALA A C 1
ATOM 4336 O O . ALA A 1 537 ? 24.863 -8.923 -1.149 1.00 37.38 537 ALA A O 1
ATOM 4337 N N . LYS A 1 538 ? 25.444 -10.863 -2.114 1.00 35.44 538 LYS A N 1
ATOM 4338 C CA . LYS A 1 538 ? 26.837 -10.934 -1.597 1.00 35.44 538 LYS A CA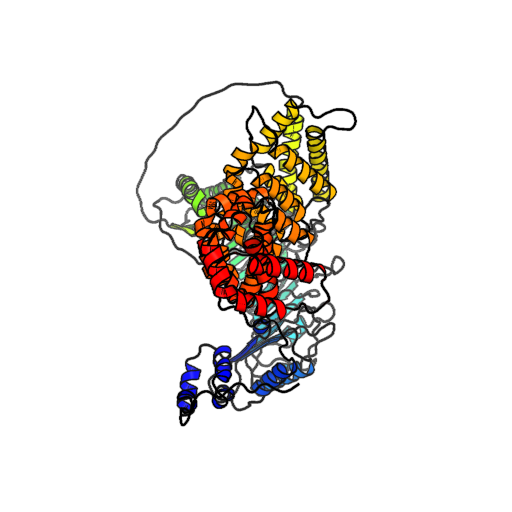 1
ATOM 4339 C C . LYS A 1 538 ? 27.632 -9.617 -1.751 1.00 35.44 538 LYS A C 1
ATOM 4341 O O . LYS A 1 538 ? 28.339 -9.214 -0.842 1.00 35.44 538 LYS A O 1
ATOM 4346 N N . SER A 1 539 ? 27.432 -8.880 -2.851 1.00 37.78 539 SER A N 1
ATOM 4347 C CA . SER A 1 539 ? 28.025 -7.544 -3.094 1.00 37.78 539 SER A CA 1
ATOM 4348 C C . SER A 1 539 ? 27.392 -6.403 -2.271 1.00 37.78 539 SER A C 1
ATOM 4350 O O . SER A 1 539 ? 28.030 -5.378 -2.056 1.00 37.78 539 SER A O 1
ATOM 4352 N N . CYS A 1 540 ? 26.133 -6.537 -1.842 1.00 41.75 540 CYS A N 1
ATOM 4353 C CA . CYS A 1 540 ? 25.472 -5.575 -0.951 1.00 41.75 540 CYS A CA 1
ATOM 4354 C C . CYS A 1 540 ? 25.952 -5.743 0.496 1.00 41.75 540 CYS A C 1
ATOM 4356 O O . CYS A 1 540 ? 26.185 -4.762 1.188 1.00 41.75 540 CYS A O 1
ATOM 4358 N N . LEU A 1 541 ? 26.184 -6.991 0.916 1.00 45.22 541 LEU A N 1
ATOM 4359 C CA . LEU A 1 541 ? 26.698 -7.313 2.249 1.00 45.22 541 LEU A CA 1
ATOM 4360 C C . LEU A 1 541 ? 28.108 -6.752 2.491 1.00 45.22 541 LEU A C 1
ATOM 4362 O O . LEU A 1 541 ? 28.370 -6.254 3.579 1.00 45.22 541 LEU A O 1
ATOM 4366 N N . VAL A 1 542 ? 28.985 -6.769 1.477 1.00 49.91 542 VAL A N 1
ATOM 4367 C CA . VAL A 1 542 ? 30.329 -6.154 1.557 1.00 49.91 542 VAL A CA 1
ATOM 4368 C C . VAL A 1 542 ? 30.228 -4.637 1.741 1.00 49.91 542 VAL A C 1
ATOM 4370 O O . VAL A 1 542 ? 30.857 -4.071 2.626 1.00 49.91 542 VAL A O 1
ATOM 4373 N N . LYS A 1 543 ? 29.345 -3.994 0.975 1.00 53.22 543 LYS A N 1
ATOM 4374 C CA . LYS A 1 543 ? 29.089 -2.552 1.032 1.00 53.22 543 LYS A CA 1
ATOM 4375 C C . LYS A 1 543 ? 28.478 -2.098 2.367 1.00 53.22 543 LYS A C 1
ATOM 4377 O O . LYS A 1 543 ? 28.924 -1.121 2.958 1.00 53.22 543 LYS A O 1
ATOM 4382 N N . PHE A 1 544 ? 27.507 -2.835 2.905 1.00 56.25 544 PHE A N 1
ATOM 4383 C CA . PHE A 1 544 ? 26.975 -2.556 4.244 1.00 56.25 544 PHE A CA 1
ATOM 4384 C C . PHE A 1 544 ? 27.985 -2.829 5.364 1.00 56.25 544 PHE A C 1
ATOM 4386 O O . PHE A 1 544 ? 27.925 -2.172 6.403 1.00 56.25 544 PHE A O 1
ATOM 4393 N N . ALA A 1 545 ? 28.921 -3.763 5.168 1.00 65.62 545 ALA A N 1
ATOM 4394 C CA . ALA A 1 545 ? 30.017 -3.978 6.108 1.00 65.62 545 ALA A CA 1
ATOM 4395 C C . ALA A 1 545 ? 31.010 -2.802 6.106 1.00 65.62 545 ALA A C 1
ATOM 4397 O O . ALA A 1 545 ? 31.431 -2.378 7.180 1.00 65.62 545 ALA A O 1
ATOM 4398 N N . GLU A 1 546 ? 31.320 -2.233 4.936 1.00 62.44 546 GLU A N 1
ATOM 4399 C CA . GLU A 1 546 ? 32.132 -1.013 4.804 1.00 62.44 546 GLU A CA 1
ATOM 4400 C C . GLU A 1 546 ? 31.447 0.193 5.462 1.00 62.44 546 GLU A C 1
ATOM 4402 O O . GLU A 1 546 ? 32.042 0.843 6.318 1.00 62.44 546 GLU A O 1
ATOM 4407 N N . LEU A 1 547 ? 30.163 0.427 5.170 1.00 63.41 547 LEU A N 1
ATOM 4408 C CA . LEU A 1 547 ? 29.358 1.458 5.842 1.00 63.41 547 LEU A CA 1
ATOM 4409 C C . LEU A 1 547 ? 29.346 1.285 7.368 1.00 63.41 547 LEU A C 1
ATOM 4411 O O . LEU A 1 547 ? 29.483 2.252 8.113 1.00 63.41 547 LEU A O 1
ATOM 4415 N N . GLY A 1 548 ? 29.219 0.045 7.844 1.00 70.69 548 GLY A N 1
ATOM 4416 C CA . GLY A 1 548 ? 29.258 -0.269 9.270 1.00 70.69 548 GLY A CA 1
ATOM 4417 C C . GLY A 1 548 ? 30.635 -0.108 9.920 1.00 70.69 548 GLY A C 1
ATOM 4418 O O . GLY A 1 548 ? 30.716 -0.034 11.147 1.00 70.69 548 GLY A O 1
ATOM 4419 N N . LYS A 1 549 ? 31.717 -0.061 9.134 1.00 76.69 549 LYS A N 1
ATOM 4420 C CA . LYS A 1 549 ? 33.055 0.314 9.609 1.00 76.69 549 LYS A CA 1
ATOM 4421 C C . LYS A 1 549 ? 33.168 1.834 9.728 1.00 76.69 549 LYS A C 1
ATOM 4423 O O . LYS A 1 549 ? 33.588 2.319 10.771 1.00 76.69 549 LYS A O 1
ATOM 4428 N N . LEU A 1 550 ? 32.680 2.567 8.728 1.00 70.50 550 LEU A N 1
ATOM 4429 C CA . LEU A 1 550 ? 32.664 4.033 8.730 1.00 70.50 550 LEU A CA 1
ATOM 4430 C C . LEU A 1 550 ? 31.838 4.608 9.889 1.00 70.50 550 LEU A C 1
ATOM 4432 O O . LEU A 1 550 ? 32.297 5.507 10.579 1.00 70.50 550 LEU A O 1
ATOM 4436 N N . ILE A 1 551 ? 30.659 4.044 10.178 1.00 78.00 551 ILE A N 1
ATOM 4437 C CA . ILE A 1 551 ? 29.839 4.458 11.335 1.00 78.00 551 ILE A CA 1
ATOM 4438 C C . ILE A 1 551 ? 30.602 4.277 12.659 1.00 78.00 551 ILE A C 1
ATOM 4440 O O . ILE A 1 551 ? 30.481 5.099 13.566 1.00 78.00 551 ILE A O 1
ATOM 4444 N N . ARG A 1 552 ? 31.423 3.227 12.772 1.00 81.31 552 ARG A N 1
ATOM 4445 C CA . ARG A 1 552 ? 32.262 2.999 13.955 1.00 81.31 552 ARG A CA 1
ATOM 4446 C C . ARG A 1 552 ? 33.417 3.990 14.055 1.00 81.31 552 ARG A C 1
ATOM 4448 O O . ARG A 1 552 ? 33.715 4.438 15.156 1.00 81.31 552 ARG A O 1
ATOM 4455 N N . GLU A 1 553 ? 34.013 4.371 12.931 1.00 77.88 553 GLU A N 1
ATOM 4456 C CA . GLU A 1 553 ? 35.028 5.431 12.880 1.00 77.88 553 GLU A CA 1
ATOM 4457 C C . GLU A 1 553 ? 34.427 6.789 13.288 1.00 77.88 553 GLU A C 1
ATOM 4459 O O . GLU A 1 553 ? 34.996 7.480 14.129 1.00 77.88 553 GLU A O 1
ATOM 4464 N N . LEU A 1 554 ? 33.221 7.129 12.807 1.00 78.38 554 LEU A N 1
ATOM 4465 C CA . LEU A 1 554 ? 32.489 8.329 13.243 1.00 78.38 554 LEU A CA 1
ATOM 4466 C C . LEU A 1 554 ? 32.227 8.324 14.755 1.00 78.38 554 LEU A C 1
ATOM 4468 O O . LEU A 1 554 ? 32.418 9.335 15.428 1.00 78.38 554 LEU A O 1
ATOM 4472 N N . LYS A 1 555 ? 31.830 7.174 15.309 1.00 84.06 555 LYS A N 1
ATOM 4473 C CA . LYS A 1 555 ? 31.632 7.013 16.753 1.00 84.06 555 LYS A CA 1
ATOM 4474 C C . LYS A 1 555 ? 32.932 7.218 17.536 1.00 84.06 555 LYS A C 1
ATOM 4476 O O . LYS A 1 555 ? 32.897 7.886 18.561 1.00 84.06 555 LYS A O 1
ATOM 4481 N N . GLN A 1 556 ? 34.062 6.695 17.059 1.00 81.38 556 GLN A N 1
ATOM 4482 C CA . GLN A 1 556 ? 35.368 6.901 17.701 1.00 81.38 556 GLN A CA 1
ATOM 4483 C C . GLN A 1 556 ? 35.803 8.370 17.680 1.00 81.38 556 GLN A C 1
ATOM 4485 O O . GLN A 1 556 ? 36.380 8.837 18.653 1.00 81.38 556 GLN A O 1
ATOM 4490 N N . ILE A 1 557 ? 35.488 9.119 16.619 1.00 77.06 557 ILE A N 1
ATOM 4491 C CA . ILE A 1 557 ? 35.763 10.564 16.569 1.00 77.06 557 ILE A CA 1
ATOM 4492 C C . ILE A 1 557 ? 34.924 11.312 17.616 1.00 77.06 557 ILE A C 1
ATOM 4494 O O . ILE A 1 557 ? 35.447 12.181 18.307 1.00 77.06 557 ILE A O 1
ATOM 4498 N N . LEU A 1 558 ? 33.640 10.962 17.753 1.00 78.94 558 LEU A N 1
ATOM 4499 C CA . LEU A 1 558 ? 32.686 11.672 18.618 1.00 78.94 558 LEU A CA 1
ATOM 4500 C C . LEU A 1 558 ? 32.757 11.286 20.102 1.00 78.94 558 LEU A C 1
ATOM 4502 O O . LEU A 1 558 ? 32.361 12.077 20.956 1.00 78.94 558 LEU A O 1
ATOM 4506 N N . TYR A 1 559 ? 33.208 10.070 20.411 1.00 80.75 559 TYR A N 1
ATOM 4507 C CA . TYR A 1 559 ? 33.252 9.529 21.774 1.00 80.75 559 TYR A CA 1
ATOM 4508 C C . TYR A 1 559 ? 34.668 9.182 22.257 1.00 80.75 559 TYR A C 1
ATOM 4510 O O . TYR A 1 559 ? 34.827 8.828 23.422 1.00 80.75 559 TYR A O 1
ATOM 4518 N N . GLY A 1 560 ? 35.684 9.289 21.397 1.00 73.62 560 GLY A N 1
ATOM 4519 C CA . GLY A 1 560 ? 37.045 8.842 21.690 1.00 73.62 560 GLY A CA 1
ATOM 4520 C C . GLY A 1 560 ? 37.215 7.322 21.589 1.00 73.62 560 GLY A C 1
ATOM 4521 O O . GLY A 1 560 ? 36.292 6.574 21.243 1.00 73.62 560 GLY A O 1
ATOM 4522 N N . ASN A 1 561 ? 38.422 6.848 21.887 1.00 75.00 561 ASN A N 1
ATOM 4523 C CA . ASN A 1 561 ? 38.739 5.427 22.046 1.00 75.00 561 ASN A CA 1
ATOM 4524 C C . ASN A 1 561 ? 39.424 5.191 23.409 1.00 75.00 561 ASN A C 1
ATOM 4526 O O . ASN A 1 561 ? 39.510 6.097 24.230 1.00 75.00 561 ASN A O 1
ATOM 4530 N N . SER A 1 562 ? 39.903 3.975 23.676 1.00 64.00 562 SER A N 1
ATOM 4531 C CA . SER A 1 562 ? 40.585 3.643 24.939 1.00 64.00 562 SER A CA 1
ATOM 4532 C C . SER A 1 562 ? 41.906 4.393 25.171 1.00 64.00 562 SER A C 1
ATOM 4534 O O . SER A 1 562 ? 42.461 4.290 26.259 1.00 64.00 562 SER A O 1
ATOM 4536 N N . GLU A 1 563 ? 42.415 5.112 24.167 1.00 57.00 563 GLU A N 1
ATOM 4537 C CA . GLU A 1 563 ? 43.729 5.767 24.175 1.00 57.00 563 GLU A CA 1
ATOM 4538 C C . GLU A 1 563 ? 43.656 7.299 24.005 1.00 57.00 563 GLU A C 1
ATOM 4540 O O . GLU A 1 563 ? 44.612 7.985 24.359 1.00 57.00 563 GLU A O 1
ATOM 4545 N N . ALA A 1 564 ? 42.553 7.857 23.486 1.00 64.25 564 ALA A N 1
ATOM 4546 C CA . ALA A 1 564 ? 42.409 9.284 23.193 1.00 64.25 564 ALA A CA 1
ATOM 4547 C C . ALA A 1 564 ? 40.965 9.793 23.366 1.00 64.25 564 ALA A C 1
ATOM 4549 O O . ALA A 1 564 ? 40.007 9.178 22.886 1.00 64.25 564 ALA A O 1
ATOM 4550 N N . GLU A 1 565 ? 40.830 10.960 24.004 1.00 71.44 565 GLU A N 1
ATOM 4551 C CA . GLU A 1 565 ? 39.573 11.707 24.129 1.00 71.44 565 GLU A CA 1
ATOM 4552 C C . GLU A 1 565 ? 39.138 12.341 22.789 1.00 71.44 565 GLU A C 1
ATOM 4554 O O . GLU A 1 565 ? 39.980 12.631 21.932 1.00 71.44 565 GLU A O 1
ATOM 4559 N N . PRO A 1 566 ? 37.826 12.567 22.577 1.00 76.81 566 PRO A N 1
ATOM 4560 C CA . PRO A 1 566 ? 37.321 13.171 21.347 1.00 76.81 566 PRO A CA 1
ATOM 4561 C C . PRO A 1 566 ? 37.825 14.611 21.174 1.00 76.81 566 PRO A C 1
ATOM 4563 O O . PRO A 1 566 ? 37.636 15.476 22.028 1.00 76.81 566 PRO A O 1
ATOM 4566 N N . VAL A 1 567 ? 38.442 14.892 20.024 1.00 77.69 567 VAL A N 1
ATOM 4567 C CA . VAL A 1 567 ? 38.957 16.228 19.695 1.00 77.69 567 VAL A CA 1
ATOM 4568 C C . VAL A 1 567 ? 37.792 17.143 19.306 1.00 77.69 567 VAL A C 1
ATOM 4570 O O . VAL A 1 567 ? 37.133 16.914 18.291 1.00 77.69 567 VAL A O 1
ATOM 4573 N N . SER A 1 568 ? 37.563 18.205 20.086 1.00 71.19 568 SER A N 1
ATOM 4574 C CA . SER A 1 568 ? 36.443 19.149 19.902 1.00 71.19 568 SER A CA 1
ATOM 4575 C C . SER A 1 568 ? 36.390 19.764 18.495 1.00 71.19 568 SER A C 1
ATOM 4577 O O . SER A 1 568 ? 35.333 19.807 17.867 1.00 71.19 568 SER A O 1
ATOM 4579 N N . GLU A 1 569 ? 37.543 20.146 17.935 1.00 73.38 569 GLU A N 1
ATOM 4580 C CA . GLU A 1 569 ? 37.623 20.707 16.580 1.00 73.38 569 GLU A CA 1
ATOM 4581 C C . GLU A 1 569 ? 37.238 19.683 15.497 1.00 73.38 569 GLU A C 1
ATOM 4583 O O . GLU A 1 569 ? 36.506 20.011 14.562 1.00 73.38 569 GLU A O 1
ATOM 4588 N N . ALA A 1 570 ? 37.645 18.419 15.658 1.00 70.00 570 ALA A N 1
ATOM 4589 C CA . ALA A 1 570 ? 37.257 17.340 14.752 1.00 70.00 570 ALA A CA 1
ATOM 4590 C C . ALA A 1 570 ? 35.756 17.018 14.861 1.00 70.00 570 ALA A C 1
ATOM 4592 O O . ALA A 1 570 ? 35.105 16.776 13.845 1.00 70.00 570 ALA A O 1
ATOM 4593 N N . CYS A 1 571 ? 35.186 17.073 16.071 1.00 75.62 571 CYS A N 1
ATOM 4594 C CA . CYS A 1 571 ? 33.747 16.910 16.296 1.00 75.62 571 CYS A CA 1
ATOM 4595 C C . CYS A 1 571 ? 32.941 18.032 15.626 1.00 75.62 571 CYS A C 1
ATOM 4597 O O . CYS A 1 571 ? 31.922 17.763 14.983 1.00 75.62 571 CYS A O 1
ATOM 4599 N N . ALA A 1 572 ? 33.411 19.280 15.724 1.00 76.12 572 ALA A N 1
ATOM 4600 C CA . ALA A 1 572 ? 32.761 20.435 15.114 1.00 76.12 572 ALA A CA 1
ATOM 4601 C C . ALA A 1 572 ? 32.810 20.387 13.576 1.00 76.12 572 ALA A C 1
ATOM 4603 O O . ALA A 1 572 ? 31.781 20.569 12.923 1.00 76.12 572 ALA A O 1
ATOM 4604 N N . GLN A 1 573 ? 33.973 20.066 12.996 1.00 73.81 573 GLN A N 1
ATOM 4605 C CA . GLN A 1 573 ? 34.128 19.903 11.544 1.00 73.81 573 GLN A CA 1
ATOM 4606 C C . GLN A 1 573 ? 33.282 18.742 11.005 1.00 73.81 573 GLN A C 1
ATOM 4608 O O . GLN A 1 573 ? 32.603 18.892 9.988 1.00 73.81 573 GLN A O 1
ATOM 4613 N N . LEU A 1 574 ? 33.259 17.604 11.710 1.00 78.50 574 LEU A N 1
ATOM 4614 C CA . LEU A 1 574 ? 32.408 16.472 11.348 1.00 78.50 574 LEU A CA 1
ATOM 4615 C C . LEU A 1 574 ? 30.923 16.851 11.386 1.00 78.50 574 LEU A C 1
ATOM 4617 O O . LEU A 1 574 ? 30.182 16.498 10.472 1.00 78.50 574 LEU A O 1
ATOM 4621 N N . THR A 1 575 ? 30.492 17.585 12.414 1.00 81.62 575 THR A N 1
ATOM 4622 C CA . THR A 1 575 ? 29.102 18.049 12.542 1.00 81.62 575 THR A CA 1
ATOM 4623 C C . THR A 1 575 ? 28.714 18.953 11.375 1.00 81.62 575 THR A C 1
ATOM 4625 O O . THR A 1 575 ? 27.660 18.756 10.770 1.00 81.62 575 THR A O 1
ATOM 4628 N N . GLN A 1 576 ? 29.581 19.897 11.004 1.00 78.56 576 GLN A N 1
ATOM 4629 C CA . GLN A 1 576 ? 29.334 20.804 9.886 1.00 78.56 576 GLN A CA 1
ATOM 4630 C C . GLN A 1 576 ? 29.202 20.061 8.549 1.00 78.56 576 GLN A C 1
ATOM 4632 O O . GLN A 1 576 ? 28.259 20.314 7.802 1.00 78.56 576 GLN A O 1
ATOM 4637 N N . GLU A 1 577 ? 30.099 19.117 8.260 1.00 73.56 577 GLU A N 1
ATOM 4638 C CA . GLU A 1 577 ? 30.054 18.347 7.011 1.00 73.56 577 GLU A CA 1
ATOM 4639 C C . GLU A 1 577 ? 28.907 17.324 6.986 1.00 73.56 577 GLU A C 1
ATOM 4641 O O . GLU A 1 577 ? 28.292 17.108 5.940 1.00 73.56 577 GLU A O 1
ATOM 4646 N N . PHE A 1 578 ? 28.546 16.735 8.131 1.00 77.25 578 PHE A N 1
ATOM 4647 C CA . PHE A 1 578 ? 27.431 15.789 8.215 1.00 77.25 578 PHE A CA 1
ATOM 4648 C C . PHE A 1 578 ? 26.088 16.442 7.848 1.00 77.25 578 PHE A C 1
ATOM 4650 O O . PHE A 1 578 ? 25.292 15.833 7.133 1.00 77.25 578 PHE A O 1
ATOM 4657 N N . PHE A 1 579 ? 25.849 17.682 8.286 1.00 80.06 579 PHE A N 1
ATOM 4658 C CA . PHE A 1 579 ? 24.595 18.411 8.045 1.00 80.06 579 PHE A CA 1
ATOM 4659 C C . PHE A 1 579 ? 24.600 19.308 6.794 1.00 80.06 579 PHE A C 1
ATOM 4661 O O . PHE A 1 579 ? 23.593 19.942 6.494 1.00 80.06 579 PHE A O 1
ATOM 4668 N N . ARG A 1 580 ? 25.696 19.360 6.025 1.00 70.38 580 ARG A N 1
ATOM 4669 C CA . ARG A 1 580 ? 25.805 20.209 4.821 1.00 70.38 580 ARG A CA 1
ATOM 4670 C C . ARG A 1 580 ? 24.899 19.766 3.661 1.00 70.38 580 ARG A C 1
ATOM 4672 O O . ARG A 1 580 ? 24.540 20.579 2.815 1.00 70.38 580 ARG A O 1
ATOM 4679 N N . GLU A 1 581 ? 24.550 18.480 3.602 1.00 67.38 581 GLU A N 1
ATOM 4680 C CA . GLU A 1 581 ? 23.769 17.852 2.524 1.00 67.38 581 GLU A CA 1
ATOM 4681 C C . GLU A 1 581 ? 22.825 16.757 3.087 1.00 67.38 581 GLU A C 1
ATOM 4683 O O . GLU A 1 581 ? 22.530 16.716 4.274 1.00 67.38 581 GLU A O 1
ATOM 4688 N N . ASN A 1 582 ? 22.344 15.814 2.266 1.00 66.19 582 ASN A N 1
ATOM 4689 C CA . ASN A 1 582 ? 21.363 14.784 2.659 1.00 66.19 582 ASN A CA 1
ATOM 4690 C C . ASN A 1 582 ? 21.923 13.574 3.445 1.00 66.19 582 ASN A C 1
ATOM 4692 O O . ASN A 1 582 ? 21.392 12.466 3.343 1.00 66.19 582 ASN A O 1
ATOM 4696 N N . THR A 1 583 ? 22.996 13.737 4.221 1.00 69.38 583 THR A N 1
ATOM 4697 C CA . THR A 1 583 ? 23.667 12.610 4.901 1.00 69.38 583 THR A CA 1
ATOM 4698 C C . THR A 1 583 ? 22.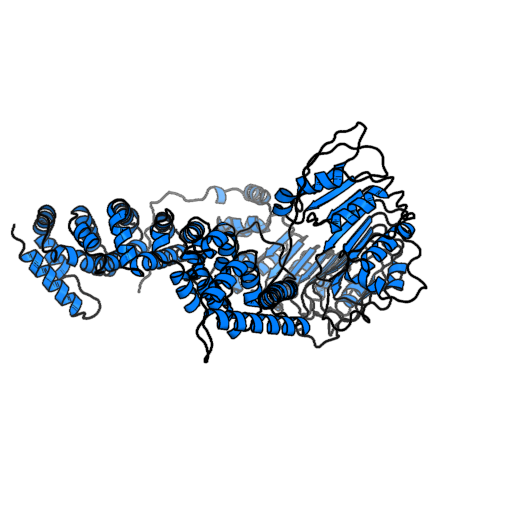793 11.980 5.988 1.00 69.38 583 THR A C 1
ATOM 4700 O O . THR A 1 583 ? 22.661 10.754 6.021 1.00 69.38 583 THR A O 1
ATOM 4703 N N . LEU A 1 584 ? 22.128 12.793 6.823 1.00 78.19 584 LEU A N 1
ATOM 4704 C CA . LEU A 1 584 ? 21.201 12.297 7.852 1.00 78.19 584 LEU A CA 1
ATOM 4705 C C . LEU A 1 584 ? 20.050 11.494 7.226 1.00 78.19 584 LEU A C 1
ATOM 4707 O O . LEU A 1 584 ? 19.742 10.392 7.679 1.00 78.19 584 LEU A O 1
ATOM 4711 N N . ARG A 1 585 ? 19.470 12.006 6.135 1.00 81.12 585 ARG A N 1
ATOM 4712 C CA . ARG A 1 585 ? 18.414 11.327 5.372 1.00 81.12 585 ARG A CA 1
ATOM 4713 C C . ARG A 1 585 ? 18.856 9.949 4.882 1.00 81.12 585 ARG A C 1
ATOM 4715 O O . ARG A 1 585 ? 18.169 8.960 5.114 1.00 81.12 585 ARG A O 1
ATOM 4722 N N . LEU A 1 586 ? 20.019 9.870 4.234 1.00 68.56 586 LEU A N 1
ATOM 4723 C CA . LEU A 1 586 ? 20.554 8.608 3.710 1.00 68.56 586 LEU A CA 1
ATOM 4724 C C . LEU A 1 586 ? 20.838 7.592 4.826 1.00 68.56 586 LEU A C 1
ATOM 4726 O O . LEU A 1 586 ? 20.592 6.397 4.646 1.00 68.56 586 LEU A O 1
ATOM 4730 N N . LEU A 1 587 ? 21.310 8.055 5.988 1.00 73.62 587 LEU A N 1
ATOM 4731 C CA . LEU A 1 587 ? 21.527 7.204 7.158 1.00 73.62 587 LEU A CA 1
ATOM 4732 C C . LEU A 1 587 ? 20.206 6.641 7.708 1.00 73.62 587 LEU A C 1
ATOM 4734 O O . LEU A 1 587 ? 20.138 5.440 7.974 1.00 73.62 587 LEU A O 1
ATOM 4738 N N . ILE A 1 588 ? 19.155 7.466 7.811 1.00 79.06 588 ILE A N 1
ATOM 4739 C CA . ILE A 1 588 ? 17.812 7.044 8.252 1.00 79.06 588 ILE A CA 1
ATOM 4740 C C . ILE A 1 588 ? 17.240 5.965 7.317 1.00 79.06 588 ILE A C 1
ATOM 4742 O O . ILE A 1 588 ? 16.723 4.954 7.799 1.00 79.06 588 ILE A O 1
ATOM 4746 N N . ILE A 1 589 ? 17.391 6.122 5.996 1.00 75.94 589 ILE A N 1
ATOM 4747 C CA . ILE A 1 589 ? 16.882 5.150 5.009 1.00 75.94 589 ILE A CA 1
ATOM 4748 C C . ILE A 1 589 ? 17.715 3.849 5.001 1.00 75.94 589 ILE A C 1
ATOM 4750 O O . ILE A 1 589 ? 17.195 2.751 4.779 1.00 75.94 589 ILE A O 1
ATOM 4754 N N . CYS A 1 590 ? 19.022 3.925 5.273 1.00 72.69 590 CYS A N 1
ATOM 4755 C CA . CYS A 1 590 ? 19.887 2.741 5.332 1.00 72.69 590 CYS A CA 1
ATOM 4756 C C . CYS A 1 590 ? 19.787 1.959 6.647 1.00 72.69 590 CYS A C 1
ATOM 4758 O O . CYS A 1 590 ? 20.152 0.780 6.670 1.00 72.69 590 CYS A O 1
ATOM 4760 N N . LEU A 1 591 ? 19.282 2.578 7.717 1.00 75.88 591 LEU A N 1
ATOM 4761 C CA . LEU A 1 591 ? 19.245 2.012 9.066 1.00 75.88 591 LEU A CA 1
ATOM 4762 C C . LEU A 1 591 ? 18.662 0.582 9.141 1.00 75.88 591 LEU A C 1
ATOM 4764 O O . LEU A 1 591 ? 19.306 -0.276 9.755 1.00 75.88 591 LEU A O 1
ATOM 4768 N N . PRO A 1 592 ? 17.543 0.248 8.458 1.00 77.69 592 PRO A N 1
ATOM 4769 C CA . PRO A 1 592 ? 16.958 -1.097 8.502 1.00 77.69 592 PRO A CA 1
ATOM 4770 C C . PRO A 1 592 ? 17.859 -2.201 7.932 1.00 77.69 592 PRO A C 1
ATOM 4772 O O . PRO A 1 592 ? 17.709 -3.373 8.275 1.00 77.69 592 PRO A O 1
ATOM 4775 N N . LYS A 1 593 ? 18.845 -1.853 7.099 1.00 75.00 593 LYS A N 1
ATOM 4776 C CA . LYS A 1 593 ? 19.721 -2.820 6.410 1.00 75.00 593 LYS A CA 1
ATOM 4777 C C . LYS A 1 593 ? 20.970 -3.183 7.206 1.00 75.00 593 LYS A C 1
ATOM 4779 O O . LYS A 1 593 ? 21.674 -4.130 6.853 1.00 75.00 593 LYS A O 1
ATOM 4784 N N . PHE A 1 594 ? 21.255 -2.449 8.278 1.00 75.81 594 PHE A N 1
ATOM 4785 C CA . PHE A 1 594 ? 22.383 -2.733 9.155 1.00 75.81 594 PHE A CA 1
ATOM 4786 C C . PHE A 1 594 ? 22.074 -3.855 10.147 1.00 75.81 594 PHE A C 1
ATOM 4788 O O . PHE A 1 594 ? 20.922 -4.102 10.490 1.00 75.81 594 PHE A O 1
ATOM 4795 N N . LYS A 1 595 ? 23.119 -4.526 10.645 1.00 82.00 595 LYS A N 1
ATOM 4796 C CA . LYS A 1 595 ? 23.005 -5.417 11.810 1.00 82.00 595 LYS A CA 1
ATOM 4797 C C . LYS A 1 595 ? 22.774 -4.585 13.076 1.00 82.00 595 LYS A C 1
ATOM 4799 O O . LYS A 1 595 ? 23.210 -3.438 13.130 1.00 82.00 595 LYS A O 1
ATOM 4804 N N . LEU A 1 596 ? 22.169 -5.191 14.098 1.00 79.38 596 LEU A N 1
ATOM 4805 C CA . LEU A 1 596 ? 21.787 -4.535 15.357 1.00 79.38 596 LEU A CA 1
ATOM 4806 C C . LEU A 1 596 ? 22.887 -3.639 15.956 1.00 79.38 596 LEU A C 1
ATOM 4808 O O . LEU A 1 596 ? 22.620 -2.492 16.292 1.00 79.38 596 LEU A O 1
ATOM 4812 N N . GLU A 1 597 ? 24.129 -4.121 16.028 1.00 82.94 597 GLU A N 1
ATOM 4813 C CA . GLU A 1 597 ? 25.243 -3.347 16.599 1.00 82.94 597 GLU A CA 1
ATOM 4814 C C . GLU A 1 597 ? 25.555 -2.072 15.802 1.00 82.94 597 GLU A C 1
ATOM 4816 O O . GLU A 1 597 ? 25.707 -0.999 16.376 1.00 82.94 597 GLU A O 1
ATOM 4821 N N . VAL A 1 598 ? 25.525 -2.143 14.469 1.00 82.81 598 VAL A N 1
ATOM 4822 C CA . VAL A 1 598 ? 25.741 -0.962 13.618 1.00 82.81 598 VAL A CA 1
ATOM 4823 C C . VAL A 1 598 ? 24.551 0.005 13.688 1.00 82.81 598 VAL A C 1
ATOM 4825 O O . VAL A 1 598 ? 24.750 1.215 13.617 1.00 82.81 598 VAL A O 1
ATOM 4828 N N . ARG A 1 599 ? 23.319 -0.493 13.887 1.00 84.62 599 ARG A N 1
ATOM 4829 C CA . ARG A 1 599 ? 22.143 0.365 14.139 1.00 84.62 599 ARG A CA 1
ATOM 4830 C C . ARG A 1 599 ? 22.288 1.143 15.449 1.00 84.62 599 ARG A C 1
ATOM 4832 O O . ARG A 1 599 ? 21.983 2.335 15.484 1.00 84.62 599 ARG A O 1
ATOM 4839 N N . LYS A 1 600 ? 22.780 0.494 16.512 1.00 83.50 600 LYS A N 1
ATOM 4840 C CA . LYS A 1 600 ? 23.069 1.148 17.801 1.00 83.50 600 LYS A CA 1
ATOM 4841 C C . LYS A 1 600 ? 24.151 2.217 17.651 1.00 83.50 600 LYS A C 1
ATOM 4843 O O . LYS A 1 600 ? 23.941 3.338 18.107 1.00 83.50 600 LYS A O 1
ATOM 4848 N N . ASP A 1 601 ? 25.250 1.897 16.966 1.00 86.12 601 ASP A N 1
ATOM 4849 C CA . ASP A 1 601 ? 26.331 2.856 16.710 1.00 86.12 601 ASP A CA 1
ATOM 4850 C C . ASP A 1 601 ? 25.829 4.066 15.907 1.00 86.12 601 ASP A C 1
ATOM 4852 O O . ASP A 1 601 ? 26.076 5.206 16.293 1.00 86.12 601 ASP A O 1
ATOM 4856 N N . ALA A 1 602 ? 25.046 3.838 14.846 1.00 84.19 602 ALA A N 1
ATOM 4857 C CA . ALA A 1 602 ? 24.439 4.905 14.048 1.00 84.19 602 ALA A CA 1
ATOM 4858 C C . ALA A 1 602 ? 23.498 5.794 14.873 1.00 84.19 602 ALA A C 1
ATOM 4860 O O . ALA A 1 602 ? 23.528 7.015 14.739 1.00 84.19 602 ALA A O 1
ATOM 4861 N N . THR A 1 603 ? 22.691 5.189 15.750 1.00 83.81 603 THR A N 1
ATOM 4862 C CA . THR A 1 603 ? 21.796 5.924 16.656 1.00 83.81 603 THR A CA 1
ATOM 4863 C C . THR A 1 603 ? 22.602 6.836 17.583 1.00 83.81 603 THR A C 1
ATOM 4865 O O . THR A 1 603 ? 22.291 8.016 17.690 1.00 83.81 603 THR A O 1
ATOM 4868 N N . GLN A 1 604 ? 23.684 6.330 18.184 1.00 84.88 604 GLN A N 1
ATOM 4869 C CA . GLN A 1 604 ? 24.553 7.112 19.073 1.00 84.88 604 GLN A CA 1
ATOM 4870 C C . GLN A 1 604 ? 25.273 8.256 18.351 1.00 84.88 604 GLN A C 1
ATOM 4872 O O . GLN A 1 604 ? 25.311 9.371 18.865 1.00 84.88 604 GLN A O 1
ATOM 4877 N N . VAL A 1 605 ? 25.805 8.001 17.150 1.00 86.50 605 VAL A N 1
ATOM 4878 C CA . VAL A 1 605 ? 26.441 9.031 16.311 1.00 86.50 605 VAL A CA 1
ATOM 4879 C C . VAL A 1 605 ? 25.461 10.170 16.038 1.00 86.50 605 VAL A C 1
ATOM 4881 O O . VAL A 1 605 ? 25.781 11.326 16.299 1.00 86.50 605 VAL A O 1
ATOM 4884 N N . VAL A 1 606 ? 24.242 9.849 15.595 1.00 86.12 606 VAL A N 1
ATOM 4885 C CA . VAL A 1 606 ? 23.200 10.848 15.319 1.00 86.12 606 VAL A CA 1
ATOM 4886 C C . VAL A 1 606 ? 22.811 11.620 16.582 1.00 86.12 606 VAL A C 1
ATOM 4888 O O . VAL A 1 606 ? 22.727 12.845 16.535 1.00 86.12 606 VAL A O 1
ATOM 4891 N N . SER A 1 607 ? 22.631 10.939 17.718 1.00 83.38 607 SER A N 1
ATOM 4892 C CA . SER A 1 607 ? 22.314 11.599 18.991 1.00 83.38 607 SER A CA 1
ATOM 4893 C C . SER A 1 607 ? 23.408 12.564 19.453 1.00 83.38 607 SER A C 1
ATOM 4895 O O . SER A 1 607 ? 23.095 13.609 20.015 1.00 83.38 607 SER A O 1
ATOM 4897 N N . ASN A 1 608 ? 24.685 12.235 19.238 1.00 87.06 608 ASN A N 1
ATOM 4898 C CA . ASN A 1 608 ? 25.794 13.122 19.585 1.00 87.06 608 ASN A CA 1
ATOM 4899 C C . ASN A 1 608 ? 25.825 14.343 18.654 1.00 87.06 608 ASN A C 1
ATOM 4901 O O . ASN A 1 608 ? 25.788 15.471 19.138 1.00 87.06 608 ASN A O 1
ATOM 4905 N N . LEU A 1 609 ? 25.785 14.121 17.335 1.00 85.31 609 LEU A N 1
ATOM 4906 C CA . LEU A 1 609 ? 25.846 15.182 16.322 1.00 85.31 609 LEU A CA 1
ATOM 4907 C C . LEU A 1 609 ? 24.722 16.216 16.470 1.00 85.31 609 LEU A C 1
ATOM 4909 O O . LEU A 1 609 ? 24.963 17.403 16.285 1.00 85.31 609 LEU A O 1
ATOM 4913 N N . GLN A 1 610 ? 23.512 15.794 16.853 1.00 82.12 610 GLN A N 1
ATOM 4914 C CA . GLN A 1 610 ? 22.394 16.718 17.093 1.00 82.12 610 GLN A CA 1
ATOM 4915 C C . GLN A 1 610 ? 22.603 17.638 18.310 1.00 82.12 610 GLN A C 1
ATOM 4917 O O . GLN A 1 610 ? 21.985 18.696 18.398 1.00 82.12 610 GLN A O 1
ATOM 4922 N N . ARG A 1 611 ? 23.483 17.260 19.245 1.00 81.81 611 ARG A N 1
ATOM 4923 C CA . ARG A 1 611 ? 23.801 18.046 20.450 1.00 81.81 611 ARG A CA 1
ATOM 4924 C C . ARG A 1 611 ? 25.041 18.924 20.289 1.00 81.81 611 ARG A C 1
ATOM 4926 O O . ARG A 1 611 ? 25.267 19.790 21.132 1.00 81.81 611 ARG A O 1
ATOM 4933 N N . GLN A 1 612 ? 25.851 18.686 19.259 1.00 81.25 612 GLN A N 1
ATOM 4934 C CA . GLN A 1 612 ? 27.097 19.413 19.038 1.00 81.25 612 GLN A CA 1
ATOM 4935 C C . GLN A 1 612 ? 26.821 20.870 18.664 1.00 81.25 612 GLN A C 1
ATOM 4937 O O . GLN A 1 612 ? 26.023 21.166 17.774 1.00 81.25 612 GLN A O 1
ATOM 4942 N N . GLN A 1 613 ? 27.522 21.785 19.331 1.00 77.62 613 GLN A N 1
ATOM 4943 C CA . GLN A 1 613 ? 27.517 23.200 18.983 1.00 77.62 613 GLN A CA 1
ATOM 4944 C C . GLN A 1 613 ? 28.737 23.506 18.121 1.00 77.62 613 GLN A C 1
ATOM 4946 O O . GLN A 1 613 ? 29.875 23.301 18.539 1.00 77.62 613 GLN A O 1
ATOM 4951 N N . VAL A 1 614 ? 28.503 24.042 16.929 1.00 78.69 614 VAL A N 1
ATOM 4952 C CA . VAL A 1 614 ? 29.561 24.520 16.038 1.00 78.69 614 VAL A CA 1
ATOM 4953 C C . VAL A 1 614 ? 29.486 26.038 16.034 1.00 78.69 614 VAL A C 1
ATOM 4955 O O . VAL A 1 614 ? 28.455 26.602 15.677 1.00 78.69 614 VAL A O 1
ATOM 4958 N N . GLN A 1 615 ? 30.551 26.704 16.489 1.00 75.06 615 GLN A N 1
ATOM 4959 C CA . GLN A 1 615 ? 30.587 28.169 16.634 1.00 75.06 615 GLN A CA 1
ATOM 4960 C C . GLN A 1 615 ? 29.398 28.714 17.456 1.00 75.06 615 GLN A C 1
ATOM 4962 O O . GLN A 1 615 ? 28.772 29.709 17.091 1.00 75.06 615 GLN A O 1
ATOM 4967 N N . SER A 1 616 ? 29.056 28.024 18.551 1.00 73.62 616 SER A N 1
ATOM 4968 C CA . SER A 1 616 ? 27.929 28.359 19.440 1.00 73.62 616 SER A CA 1
ATOM 4969 C C . SER A 1 616 ? 26.538 28.293 18.786 1.00 73.62 616 SER A C 1
ATOM 4971 O O . SER A 1 616 ? 25.578 28.842 19.324 1.00 73.62 616 SER A O 1
ATOM 4973 N N . ARG A 1 617 ? 26.404 27.607 17.640 1.00 77.38 617 ARG A N 1
ATOM 4974 C CA . ARG A 1 617 ? 25.126 27.338 16.964 1.00 77.38 617 ARG A CA 1
ATOM 4975 C C . ARG A 1 617 ? 24.882 25.839 16.821 1.00 77.38 617 ARG A C 1
ATOM 4977 O O . ARG A 1 617 ? 25.811 25.057 16.621 1.00 77.38 617 ARG A O 1
ATOM 4984 N N . LEU A 1 618 ? 23.617 25.437 16.902 1.00 80.94 618 LEU A N 1
ATOM 4985 C CA . LEU A 1 618 ? 23.185 24.062 16.655 1.00 80.94 618 LEU A CA 1
ATOM 4986 C C . LEU A 1 618 ? 22.867 23.898 15.164 1.00 80.94 618 LEU A C 1
ATOM 4988 O O . LEU A 1 618 ? 21.719 24.062 14.765 1.00 80.94 618 LEU A O 1
ATOM 4992 N N . ILE A 1 619 ? 23.869 23.543 14.350 1.00 82.88 619 ILE A N 1
ATOM 4993 C CA . ILE A 1 619 ? 23.704 23.333 12.892 1.00 82.88 619 ILE A CA 1
ATOM 4994 C C . ILE A 1 619 ? 22.603 22.299 12.591 1.00 82.88 619 ILE A C 1
ATOM 4996 O O . ILE A 1 619 ? 21.883 22.411 11.601 1.00 82.88 619 ILE A O 1
ATOM 5000 N N . ALA A 1 620 ? 22.437 21.306 13.470 1.00 83.50 620 ALA A N 1
ATOM 5001 C CA . ALA A 1 620 ? 21.375 20.314 13.360 1.00 83.50 620 ALA A CA 1
ATOM 5002 C C . ALA A 1 620 ? 19.967 20.939 13.350 1.00 83.50 620 ALA A C 1
ATOM 5004 O O . ALA A 1 620 ? 19.101 20.446 12.635 1.00 83.50 620 ALA A O 1
ATOM 5005 N N . CYS A 1 621 ? 19.744 22.027 14.097 1.00 81.56 621 CYS A N 1
ATOM 5006 C CA . CYS A 1 621 ? 18.454 22.716 14.152 1.00 81.56 621 CYS A CA 1
ATOM 5007 C C . CYS A 1 621 ? 18.104 23.323 12.786 1.00 81.56 621 CYS A C 1
ATOM 5009 O O . CYS A 1 621 ? 17.049 23.014 12.237 1.00 81.56 621 CYS A O 1
ATOM 5011 N N . ASP A 1 622 ? 19.034 24.084 12.201 1.00 83.88 622 ASP A N 1
ATOM 5012 C CA . ASP A 1 622 ? 18.862 24.730 10.891 1.00 83.88 622 ASP A CA 1
ATOM 5013 C C . ASP A 1 622 ? 18.615 23.688 9.782 1.00 83.88 622 ASP A C 1
ATOM 5015 O O . ASP A 1 622 ? 17.762 23.863 8.909 1.00 83.88 622 ASP A O 1
ATOM 5019 N N . TYR A 1 623 ? 19.332 22.558 9.834 1.00 85.12 623 TYR A N 1
ATOM 5020 C CA . TYR A 1 623 ? 19.140 21.458 8.888 1.00 85.12 623 TYR A CA 1
ATOM 5021 C C . TYR A 1 623 ? 17.763 20.794 9.022 1.00 85.12 623 TYR A C 1
ATOM 5023 O O . TYR A 1 623 ? 17.119 20.505 8.011 1.00 85.12 623 TYR A O 1
ATOM 5031 N N . LEU A 1 624 ? 17.324 20.519 10.255 1.00 84.19 624 LEU A N 1
ATOM 5032 C CA . LEU A 1 624 ? 16.046 19.858 10.523 1.00 84.19 624 LEU A CA 1
ATOM 5033 C C . LEU A 1 624 ? 14.854 20.753 10.162 1.00 84.19 624 LEU A C 1
ATOM 5035 O O . LEU A 1 624 ? 13.852 20.239 9.672 1.00 84.19 624 LEU A O 1
ATOM 5039 N N . GLU A 1 625 ? 14.976 22.072 10.324 1.00 81.44 625 GLU A N 1
ATOM 5040 C CA . GLU A 1 625 ? 13.967 23.034 9.860 1.00 81.44 625 GLU A CA 1
ATOM 5041 C C . GLU A 1 625 ? 13.800 23.011 8.337 1.00 81.44 625 GLU A C 1
ATOM 5043 O O . GLU A 1 625 ? 12.675 23.033 7.840 1.00 81.44 625 GLU A O 1
ATOM 5048 N N . ALA A 1 626 ? 14.902 22.887 7.592 1.00 82.81 626 ALA A N 1
ATOM 5049 C CA . ALA A 1 626 ? 14.874 22.763 6.135 1.00 82.81 626 ALA A CA 1
ATOM 5050 C C . ALA A 1 626 ? 14.445 21.365 5.630 1.00 82.81 626 ALA A C 1
ATOM 5052 O O . ALA A 1 626 ? 14.188 21.205 4.437 1.00 82.81 626 ALA A O 1
ATOM 5053 N N . ASN A 1 627 ? 14.383 20.351 6.505 1.00 83.44 627 ASN A N 1
ATOM 5054 C CA . ASN A 1 627 ? 14.102 18.945 6.170 1.00 83.44 627 ASN A CA 1
ATOM 5055 C C . ASN A 1 627 ? 13.063 18.325 7.126 1.00 83.44 627 ASN A C 1
ATOM 5057 O O . ASN A 1 627 ? 13.268 17.232 7.667 1.00 83.44 627 ASN A O 1
ATOM 5061 N N . SER A 1 628 ? 11.954 19.029 7.363 1.00 78.25 628 SER A N 1
ATOM 5062 C CA . SER A 1 628 ? 10.915 18.619 8.319 1.00 78.25 628 SER A CA 1
ATOM 5063 C C . SER A 1 628 ? 10.246 17.279 7.977 1.00 78.25 628 SER A C 1
ATOM 5065 O O . SER A 1 628 ? 9.842 16.545 8.879 1.00 78.25 628 SER A O 1
ATOM 5067 N N . ASP A 1 629 ? 10.229 16.888 6.701 1.00 81.06 629 ASP A N 1
ATOM 5068 C CA . ASP A 1 629 ? 9.711 15.601 6.218 1.00 81.06 629 ASP A CA 1
ATOM 5069 C C . ASP A 1 629 ? 10.492 14.382 6.757 1.00 81.06 629 ASP A C 1
ATOM 5071 O O . ASP A 1 629 ? 9.974 13.263 6.787 1.00 81.06 629 ASP A O 1
ATOM 5075 N N . LEU A 1 630 ? 11.720 14.575 7.260 1.00 81.56 630 LEU A N 1
ATOM 5076 C CA . LEU A 1 630 ? 12.451 13.524 7.979 1.00 81.56 630 LEU A CA 1
ATOM 5077 C C . LEU A 1 630 ? 11.708 13.058 9.232 1.00 81.56 630 LEU A C 1
ATOM 5079 O O . LEU A 1 630 ? 11.825 11.889 9.610 1.00 81.56 630 LEU A O 1
ATOM 5083 N N . MET A 1 631 ? 10.932 13.941 9.865 1.00 82.75 631 MET A N 1
ATOM 5084 C CA . MET A 1 631 ? 10.129 13.571 11.028 1.00 82.75 631 MET A CA 1
ATOM 5085 C C . MET A 1 631 ? 9.021 12.600 10.636 1.00 82.75 631 MET A C 1
ATOM 5087 O O . MET A 1 631 ? 8.757 11.651 11.369 1.00 82.75 631 MET A O 1
ATOM 5091 N N . ASP A 1 632 ? 8.443 12.756 9.448 1.00 79.88 632 ASP A N 1
ATOM 5092 C CA . ASP A 1 632 ? 7.377 11.883 8.954 1.00 79.88 632 ASP A CA 1
ATOM 5093 C C . ASP A 1 632 ? 7.894 10.454 8.729 1.00 79.88 632 ASP A C 1
ATOM 5095 O O . ASP A 1 632 ? 7.206 9.469 9.036 1.00 79.88 632 ASP A O 1
ATOM 5099 N N . ILE A 1 633 ? 9.142 10.339 8.257 1.00 78.69 633 ILE A N 1
ATOM 5100 C CA . ILE A 1 633 ? 9.858 9.066 8.098 1.00 78.69 633 ILE A CA 1
ATOM 5101 C C . ILE A 1 633 ? 10.137 8.438 9.469 1.00 78.69 633 ILE A C 1
ATOM 5103 O O . ILE A 1 633 ? 9.840 7.261 9.670 1.00 78.69 633 ILE A O 1
ATOM 5107 N N . LEU A 1 634 ? 10.661 9.212 10.427 1.00 76.69 634 LEU A N 1
ATOM 5108 C CA . LEU A 1 634 ? 10.976 8.722 11.774 1.00 76.69 634 LEU A CA 1
ATOM 5109 C C . LEU A 1 634 ? 9.725 8.315 12.571 1.00 76.69 634 LEU A C 1
ATOM 5111 O O . LEU A 1 634 ? 9.763 7.318 13.288 1.00 76.69 634 LEU A O 1
ATOM 5115 N N . VAL A 1 635 ? 8.607 9.034 12.424 1.00 74.12 635 VAL A N 1
ATOM 5116 C CA . VAL A 1 635 ? 7.327 8.689 13.068 1.00 74.12 635 VAL A CA 1
ATOM 5117 C C . VAL A 1 635 ? 6.726 7.429 12.452 1.00 74.12 635 VAL A C 1
ATOM 5119 O O . VAL A 1 635 ? 6.304 6.534 13.180 1.00 74.12 635 VAL A O 1
ATOM 5122 N N . SER A 1 636 ? 6.712 7.319 11.119 1.00 73.94 636 SER A N 1
ATOM 5123 C CA . SER A 1 636 ? 6.257 6.091 10.438 1.00 73.94 636 SER A CA 1
ATOM 5124 C C . SER A 1 636 ? 7.181 4.896 10.753 1.00 73.94 636 SER A C 1
ATOM 5126 O O . SER A 1 636 ? 6.762 3.744 10.709 1.00 73.94 636 SER A O 1
ATOM 5128 N N . GLY A 1 637 ? 8.409 5.202 11.190 1.00 69.25 637 GLY A N 1
ATOM 5129 C CA . GLY A 1 637 ? 9.373 4.351 11.884 1.00 69.25 637 GLY A CA 1
ATOM 5130 C C . GLY A 1 637 ? 8.819 3.334 12.882 1.00 69.25 637 GLY A C 1
ATOM 5131 O O . GLY A 1 637 ? 9.305 2.206 12.960 1.00 69.25 637 GLY A O 1
ATOM 5132 N N . TYR A 1 638 ? 7.817 3.745 13.659 1.00 67.75 638 TYR A N 1
ATOM 5133 C CA . TYR A 1 638 ? 7.293 2.991 14.803 1.00 67.75 638 TYR A CA 1
ATOM 5134 C C . TYR A 1 638 ? 6.544 1.705 14.443 1.00 67.75 638 TYR A C 1
ATOM 5136 O O . TYR A 1 638 ? 6.307 0.868 15.313 1.00 67.75 638 TYR A O 1
ATOM 5144 N N . GLU A 1 639 ? 6.174 1.524 13.180 1.00 71.25 639 GLU A N 1
ATOM 5145 C CA . GLU A 1 639 ? 5.395 0.360 12.742 1.00 71.25 639 GLU A CA 1
ATOM 5146 C C . GLU A 1 639 ? 6.239 -0.848 12.387 1.00 71.25 639 GLU A C 1
ATOM 5148 O O . GLU A 1 639 ? 5.733 -1.971 12.364 1.00 71.25 639 GLU A O 1
ATOM 5153 N N . ASP A 1 640 ? 7.524 -0.632 12.115 1.00 72.62 640 ASP A N 1
ATOM 5154 C CA . ASP A 1 640 ? 8.472 -1.729 12.046 1.00 72.62 640 ASP A CA 1
ATOM 5155 C C . ASP A 1 640 ? 8.960 -2.033 13.458 1.00 72.62 640 ASP A C 1
ATOM 5157 O O . ASP A 1 640 ? 9.779 -1.307 14.026 1.00 72.62 640 ASP A O 1
ATOM 5161 N N . HIS A 1 641 ? 8.475 -3.139 14.023 1.00 69.94 641 HIS A N 1
ATOM 5162 C CA . HIS A 1 641 ? 8.829 -3.550 15.377 1.00 69.94 641 HIS A CA 1
ATOM 5163 C C . HIS A 1 641 ? 10.342 -3.723 15.600 1.00 69.94 641 HIS A C 1
ATOM 5165 O O . HIS A 1 641 ? 10.802 -3.560 16.728 1.00 69.94 641 HIS A O 1
ATOM 5171 N N . ASP A 1 642 ? 11.123 -4.015 14.551 1.00 70.44 642 ASP A N 1
ATOM 5172 C CA . ASP A 1 642 ? 12.576 -4.202 14.660 1.00 70.44 642 ASP A CA 1
ATOM 5173 C C . ASP A 1 642 ? 13.355 -2.869 14.608 1.00 70.44 642 ASP A C 1
ATOM 5175 O O . ASP A 1 642 ? 14.547 -2.831 14.934 1.00 70.44 642 ASP A O 1
ATOM 5179 N N . MET A 1 643 ? 12.703 -1.780 14.180 1.00 77.31 643 MET A N 1
ATOM 5180 C CA . MET A 1 643 ? 13.304 -0.453 13.979 1.00 77.31 643 MET A CA 1
ATOM 5181 C C . MET A 1 643 ? 12.720 0.633 14.881 1.00 77.31 643 MET A C 1
ATOM 5183 O O . MET A 1 643 ? 13.377 1.657 15.082 1.00 77.31 643 MET A O 1
ATOM 5187 N N . ALA A 1 644 ? 11.542 0.395 15.459 1.00 72.00 644 ALA A N 1
ATOM 5188 C CA . ALA A 1 644 ? 10.791 1.354 16.259 1.00 72.00 644 ALA A CA 1
ATOM 5189 C C . ALA A 1 644 ? 11.639 2.026 17.349 1.00 72.00 644 ALA A C 1
ATOM 5191 O O . ALA A 1 644 ? 11.653 3.247 17.442 1.00 72.00 644 ALA A O 1
ATOM 5192 N N . LEU A 1 645 ? 12.434 1.260 18.105 1.00 71.94 645 LEU A N 1
ATOM 5193 C CA . LEU A 1 645 ? 13.282 1.811 19.173 1.00 71.94 645 LEU A CA 1
ATOM 5194 C C . LEU A 1 645 ? 14.446 2.670 18.648 1.00 71.94 645 LEU A C 1
ATOM 5196 O O . LEU A 1 645 ? 14.872 3.615 19.309 1.00 71.94 645 LEU A O 1
ATOM 5200 N N . HIS A 1 646 ? 14.971 2.365 17.459 1.00 80.19 646 HIS A N 1
ATOM 5201 C CA . HIS A 1 646 ? 16.052 3.141 16.845 1.00 80.19 646 HIS A CA 1
ATOM 5202 C C . HIS A 1 646 ? 15.534 4.458 16.263 1.00 80.19 646 HIS A C 1
ATOM 5204 O O . HIS A 1 646 ? 16.129 5.512 16.490 1.00 80.19 646 HIS A O 1
ATOM 5210 N N . TYR A 1 647 ? 14.408 4.407 15.549 1.00 80.31 647 TYR A N 1
ATOM 5211 C CA . TYR A 1 647 ? 13.767 5.606 15.019 1.00 80.31 647 TYR A CA 1
ATOM 5212 C C . TYR A 1 647 ? 13.168 6.474 16.120 1.00 80.31 647 TYR A C 1
ATOM 5214 O O . TYR A 1 647 ? 13.335 7.689 16.075 1.00 80.31 647 TYR A O 1
ATOM 5222 N N . GLY A 1 648 ? 12.596 5.866 17.158 1.00 72.38 648 GLY A N 1
ATOM 5223 C CA . GLY A 1 648 ? 12.150 6.562 18.357 1.00 72.38 648 GLY A CA 1
ATOM 5224 C C . GLY A 1 648 ? 13.280 7.289 19.078 1.00 72.38 648 GLY A C 1
ATOM 5225 O O . GLY A 1 648 ? 13.148 8.466 19.407 1.00 72.38 648 GLY A O 1
ATOM 5226 N N . ALA A 1 649 ? 14.438 6.642 19.246 1.00 76.62 649 ALA A N 1
ATOM 5227 C CA . ALA A 1 649 ? 15.613 7.284 19.832 1.00 76.62 649 ALA A CA 1
ATOM 5228 C C . ALA A 1 649 ? 16.119 8.476 19.002 1.00 76.62 649 ALA A C 1
ATOM 5230 O O . ALA A 1 649 ? 16.416 9.521 19.574 1.00 76.62 649 ALA A O 1
ATOM 5231 N N . MET A 1 650 ? 16.186 8.355 17.670 1.00 81.38 650 MET A N 1
ATOM 5232 C CA . MET A 1 650 ? 16.578 9.472 16.797 1.00 81.38 650 MET A CA 1
ATOM 5233 C C . MET A 1 650 ? 15.552 10.609 16.829 1.00 81.38 650 MET A C 1
ATOM 5235 O O . MET A 1 650 ? 15.934 11.771 16.947 1.00 81.38 650 MET A O 1
ATOM 5239 N N . LEU A 1 651 ? 14.260 10.277 16.784 1.00 78.81 651 LEU A N 1
ATOM 5240 C CA . LEU A 1 651 ? 13.169 11.246 16.829 1.00 78.81 651 LEU A CA 1
ATOM 5241 C C . LEU A 1 651 ? 13.160 12.030 18.140 1.00 78.81 651 LEU A C 1
ATOM 5243 O O . LEU A 1 651 ? 12.999 13.247 18.115 1.00 78.81 651 LEU A O 1
ATOM 5247 N N . ARG A 1 652 ? 13.403 11.362 19.274 1.00 75.56 652 ARG A N 1
ATOM 5248 C CA . ARG A 1 652 ? 13.518 12.016 20.586 1.00 75.56 652 ARG A CA 1
ATOM 5249 C C . ARG A 1 652 ? 14.645 13.030 20.672 1.00 75.56 652 ARG A C 1
ATOM 5251 O O . ARG A 1 652 ? 14.549 13.959 21.466 1.00 75.56 652 ARG A O 1
ATOM 5258 N N . GLU A 1 653 ? 15.713 12.848 19.905 1.00 78.75 653 GLU A N 1
ATOM 5259 C CA . GLU A 1 653 ? 16.770 13.852 19.812 1.00 78.75 653 GLU A CA 1
ATOM 5260 C C . GLU A 1 653 ? 16.333 15.015 18.916 1.00 78.75 653 GLU A C 1
ATOM 5262 O O . GLU A 1 653 ? 16.532 16.165 19.300 1.00 78.75 653 GLU A O 1
ATOM 5267 N N . CYS A 1 654 ? 15.626 14.742 17.814 1.00 79.56 654 CYS A N 1
ATOM 5268 C CA . CYS A 1 654 ? 15.162 15.784 16.895 1.00 79.56 654 CYS A CA 1
ATOM 5269 C C . CYS A 1 654 ? 14.124 16.713 17.539 1.00 79.56 654 CYS A C 1
ATOM 5271 O O . CYS A 1 654 ? 14.223 17.931 17.416 1.00 79.56 654 CYS A O 1
ATOM 5273 N N . ILE A 1 655 ? 13.168 16.166 18.295 1.00 71.75 655 ILE A N 1
ATOM 5274 C CA . ILE A 1 655 ? 12.146 16.956 19.006 1.00 71.75 655 ILE A CA 1
ATOM 5275 C C . ILE A 1 655 ? 12.699 17.742 20.205 1.00 71.75 655 ILE A C 1
ATOM 5277 O O . ILE A 1 655 ? 11.937 18.412 20.891 1.00 71.75 655 ILE A O 1
ATOM 5281 N N . ARG A 1 656 ? 14.005 17.676 20.502 1.00 71.62 656 ARG A N 1
ATOM 5282 C CA . ARG A 1 656 ? 14.629 18.621 21.449 1.00 71.62 656 ARG A CA 1
ATOM 5283 C C . ARG A 1 656 ? 14.670 20.032 20.876 1.00 71.62 656 ARG A C 1
ATOM 5285 O O . ARG A 1 656 ? 14.754 20.998 21.631 1.00 71.62 656 ARG A O 1
ATOM 5292 N N . HIS A 1 657 ? 14.637 20.145 19.551 1.00 74.69 657 HIS A N 1
ATOM 5293 C CA . HIS A 1 657 ? 14.553 21.413 18.853 1.00 74.69 657 HIS A CA 1
ATOM 5294 C C . HIS A 1 657 ? 13.089 21.858 18.789 1.00 74.69 657 HIS A C 1
ATOM 5296 O O . HIS A 1 657 ? 12.218 21.122 18.324 1.00 74.69 657 HIS A O 1
ATOM 5302 N N . GLN A 1 658 ? 12.819 23.076 19.262 1.00 67.25 658 GLN A N 1
ATOM 5303 C CA . GLN A 1 658 ? 11.461 23.606 19.407 1.00 67.25 658 GLN A CA 1
ATOM 5304 C C . GLN A 1 658 ? 10.689 23.645 18.078 1.00 67.25 658 GLN A C 1
ATOM 5306 O O . GLN A 1 658 ? 9.507 23.305 18.043 1.00 67.25 658 GLN A O 1
ATOM 5311 N N . SER A 1 659 ? 11.350 24.015 16.980 1.00 71.44 659 SER A N 1
ATOM 5312 C CA . SER A 1 659 ? 10.763 24.063 15.635 1.00 71.44 659 SER A CA 1
ATOM 5313 C C . SER A 1 659 ? 10.313 22.687 15.138 1.00 71.44 659 SER A C 1
ATOM 5315 O O . SER A 1 659 ? 9.215 22.538 14.601 1.00 71.44 659 SER A O 1
ATOM 5317 N N . VAL A 1 660 ? 11.117 21.659 15.399 1.00 73.38 660 VAL A N 1
ATOM 5318 C CA . VAL A 1 660 ? 10.826 20.269 15.034 1.00 73.38 660 VAL A CA 1
ATOM 5319 C C . VAL A 1 660 ? 9.706 19.689 15.895 1.00 73.38 660 VAL A C 1
ATOM 5321 O O . VAL A 1 660 ? 8.785 19.055 15.377 1.00 73.38 660 VAL A O 1
ATOM 5324 N N . ALA A 1 661 ? 9.746 19.931 17.208 1.00 66.12 661 ALA A N 1
ATOM 5325 C CA . ALA A 1 661 ? 8.693 19.492 18.117 1.00 66.12 661 ALA A CA 1
ATOM 5326 C C . ALA A 1 661 ? 7.333 20.085 17.729 1.00 66.12 661 ALA A C 1
ATOM 5328 O O . ALA A 1 661 ? 6.333 19.368 17.665 1.00 66.12 661 ALA A O 1
ATOM 5329 N N . ARG A 1 662 ? 7.312 21.378 17.385 1.00 64.81 662 ARG A N 1
ATOM 5330 C CA . ARG A 1 662 ? 6.123 22.062 16.876 1.00 64.81 662 ARG A CA 1
ATOM 5331 C C . ARG A 1 662 ? 5.578 21.392 15.610 1.00 64.81 662 ARG A C 1
ATOM 5333 O O . ARG A 1 662 ? 4.389 21.092 15.566 1.00 64.81 662 ARG A O 1
ATOM 5340 N N . TYR A 1 663 ? 6.433 21.075 14.635 1.00 71.81 663 TYR A N 1
ATOM 5341 C CA . TYR A 1 663 ? 6.031 20.385 13.401 1.00 71.81 663 TYR A CA 1
ATOM 5342 C C . TYR A 1 663 ? 5.392 19.005 13.661 1.00 71.81 663 TYR A C 1
ATOM 5344 O O . TYR A 1 663 ? 4.328 18.686 13.123 1.00 71.81 663 TYR A O 1
ATOM 5352 N N . VAL A 1 664 ? 5.996 18.185 14.530 1.00 66.19 664 VAL A N 1
ATOM 5353 C CA . VAL A 1 664 ? 5.471 16.843 14.863 1.00 66.19 664 VAL A CA 1
ATOM 5354 C C . VAL A 1 664 ? 4.103 16.923 15.550 1.00 66.19 664 VAL A C 1
ATOM 5356 O O . VAL A 1 664 ? 3.254 16.056 15.338 1.00 66.19 664 VAL A O 1
ATOM 5359 N N . LEU A 1 665 ? 3.871 17.969 16.344 1.00 60.75 665 LEU A N 1
ATOM 5360 C CA . LEU A 1 665 ? 2.626 18.158 17.088 1.00 60.75 665 LEU A CA 1
ATOM 5361 C C . LEU A 1 665 ? 1.513 18.828 16.300 1.00 60.75 665 LEU A C 1
ATOM 5363 O O . LEU A 1 665 ? 0.348 18.510 16.524 1.00 60.75 665 LEU A O 1
ATOM 5367 N N . GLU A 1 666 ? 1.857 19.764 15.418 1.00 60.50 666 GLU A N 1
ATOM 5368 C CA . GLU A 1 666 ? 0.893 20.452 14.559 1.00 60.50 666 GLU A CA 1
ATOM 5369 C C . GLU A 1 666 ? 0.449 19.588 13.371 1.00 60.50 666 GLU A C 1
ATOM 5371 O O . GLU A 1 666 ? -0.624 19.817 12.809 1.00 60.50 666 GLU A O 1
ATOM 5376 N N . SER A 1 667 ? 1.237 18.574 13.008 1.00 65.38 667 SER A N 1
ATOM 5377 C CA . SER A 1 667 ? 0.919 17.659 11.913 1.00 65.38 667 SER A CA 1
ATOM 5378 C C . SER A 1 667 ? 0.007 16.496 12.330 1.00 65.38 667 SER A C 1
ATOM 5380 O O . SER A 1 667 ? -0.152 16.142 13.500 1.00 65.38 667 SER A O 1
ATOM 5382 N N . GLU A 1 668 ? -0.569 15.822 11.332 1.00 65.44 668 GLU A N 1
ATOM 5383 C CA . GLU A 1 668 ? -1.406 14.621 11.505 1.00 65.44 668 GLU A CA 1
ATOM 5384 C C . GLU A 1 668 ? -0.654 13.435 12.158 1.00 65.44 668 GLU A C 1
ATOM 5386 O O . GLU A 1 668 ? -1.264 12.456 12.602 1.00 65.44 668 GLU A O 1
ATOM 5391 N N . HIS A 1 669 ? 0.671 13.537 12.297 1.00 62.16 669 HIS A N 1
ATOM 5392 C CA . HIS A 1 669 ? 1.548 12.546 12.917 1.00 62.16 669 HIS A CA 1
ATOM 5393 C C . HIS A 1 669 ? 1.218 12.283 14.386 1.00 62.16 669 HIS A C 1
ATOM 5395 O O . HIS A 1 669 ? 1.294 11.129 14.814 1.00 62.16 669 HIS A O 1
ATOM 5401 N N . VAL A 1 670 ? 0.744 13.290 15.132 1.00 62.25 670 VAL A N 1
ATOM 5402 C CA . VAL A 1 670 ? 0.308 13.116 16.530 1.00 62.25 670 VAL A CA 1
ATOM 5403 C C . VAL A 1 670 ? -0.780 12.041 16.665 1.00 62.25 670 VAL A C 1
ATOM 5405 O O . VAL A 1 670 ? -0.812 11.305 17.649 1.00 62.25 670 VAL A O 1
ATOM 5408 N N . LYS A 1 671 ? -1.632 11.865 15.641 1.00 63.16 671 LYS A N 1
ATOM 5409 C CA . LYS A 1 671 ? -2.689 10.841 15.650 1.00 63.16 671 LYS A CA 1
ATOM 5410 C C . LYS A 1 671 ? -2.144 9.423 15.484 1.00 63.16 671 LYS A C 1
ATOM 5412 O O . LYS A 1 671 ? -2.733 8.480 16.013 1.00 63.16 671 LYS A O 1
ATOM 5417 N N . LYS A 1 672 ? -1.039 9.255 14.746 1.00 65.62 672 LYS A N 1
ATOM 5418 C CA . LYS A 1 672 ? -0.396 7.945 14.527 1.00 65.62 672 LYS A CA 1
ATOM 5419 C C . LYS A 1 672 ? 0.149 7.386 15.835 1.00 65.62 672 LYS A C 1
ATOM 5421 O O . LYS A 1 672 ? -0.009 6.204 16.114 1.00 65.62 672 LYS A O 1
ATOM 5426 N N . PHE A 1 673 ? 0.691 8.251 16.679 1.00 61.66 673 PHE A N 1
ATOM 5427 C CA . PHE A 1 673 ? 1.218 7.842 17.965 1.00 61.66 673 PHE A CA 1
ATOM 5428 C C . PHE A 1 673 ? 0.185 7.290 18.947 1.00 61.66 673 PHE A C 1
ATOM 5430 O O . PHE A 1 673 ? 0.534 6.391 19.708 1.00 61.66 673 PHE A O 1
ATOM 5437 N N . PHE A 1 674 ? -1.068 7.761 18.918 1.00 62.41 674 PHE A N 1
ATOM 5438 C CA . PHE A 1 674 ? -2.116 7.119 19.715 1.00 62.41 674 PHE A CA 1
ATOM 5439 C C . PHE A 1 674 ? -2.215 5.646 19.357 1.00 62.41 674 PHE A C 1
ATOM 5441 O O . PHE A 1 674 ? -2.247 4.827 20.254 1.00 62.41 674 PHE A O 1
ATOM 5448 N N . LYS A 1 675 ? -2.121 5.287 18.073 1.00 63.88 675 LYS A N 1
ATOM 5449 C CA . LYS A 1 675 ? -2.095 3.880 17.649 1.00 63.88 675 LYS A CA 1
ATOM 5450 C C . LYS A 1 675 ? -0.837 3.141 18.121 1.00 63.88 675 LYS A C 1
ATOM 5452 O O . LYS A 1 675 ? -0.914 1.950 18.387 1.00 63.88 675 LYS A O 1
ATOM 5457 N N . PHE A 1 676 ? 0.311 3.815 18.229 1.00 61.56 676 PHE A N 1
ATOM 5458 C CA . PHE A 1 676 ? 1.569 3.188 18.659 1.00 61.56 676 PHE A CA 1
ATOM 5459 C C . PHE A 1 676 ? 1.612 2.897 20.160 1.00 61.56 676 PHE A C 1
ATOM 5461 O O . PHE A 1 676 ? 2.104 1.846 20.560 1.00 61.56 676 PHE A O 1
ATOM 5468 N N . ILE A 1 677 ? 1.027 3.770 20.981 1.00 61.12 677 ILE A N 1
ATOM 5469 C CA . ILE A 1 677 ? 0.885 3.562 22.433 1.00 61.12 677 ILE A CA 1
ATOM 5470 C C . ILE A 1 677 ? -0.025 2.354 22.734 1.00 61.12 677 ILE A C 1
ATOM 5472 O O . ILE A 1 677 ? 0.101 1.716 23.774 1.00 61.12 677 ILE A O 1
ATOM 5476 N N . GLN A 1 678 ? -0.902 1.999 21.795 1.00 57.22 678 GLN A N 1
ATOM 5477 C CA . GLN A 1 678 ? -1.851 0.883 21.889 1.00 57.22 678 GLN A CA 1
ATOM 5478 C C . GLN A 1 678 ? -1.277 -0.452 21.420 1.00 57.22 678 GLN A C 1
ATOM 5480 O O . GLN A 1 678 ? -1.960 -1.480 21.469 1.00 57.22 678 GLN A O 1
ATOM 5485 N N . LEU A 1 679 ? -0.044 -0.460 20.904 1.00 59.56 679 LEU A N 1
ATOM 5486 C CA . LEU A 1 679 ? 0.550 -1.681 20.385 1.00 59.56 679 LEU A CA 1
ATOM 5487 C C . LEU A 1 679 ? 0.771 -2.687 21.525 1.00 59.56 679 LEU A C 1
ATOM 5489 O O . LEU A 1 679 ? 1.240 -2.320 22.600 1.00 59.56 679 LEU A O 1
ATOM 5493 N N . PRO A 1 680 ? 0.521 -3.988 21.292 1.00 54.78 680 PRO A N 1
ATOM 5494 C CA . PRO A 1 680 ? 0.732 -5.026 22.301 1.00 54.78 680 PRO A CA 1
ATOM 5495 C C . PRO A 1 680 ? 2.214 -5.226 22.673 1.00 54.78 680 PRO A C 1
ATOM 5497 O O . PRO A 1 680 ? 2.516 -5.966 23.608 1.00 54.78 680 PRO A O 1
ATOM 5500 N N . ASN A 1 681 ? 3.145 -4.602 21.942 1.00 65.88 681 ASN A N 1
ATOM 5501 C CA . ASN A 1 681 ? 4.571 -4.615 22.242 1.00 65.88 681 ASN A CA 1
ATOM 5502 C C . ASN A 1 681 ? 4.911 -3.503 23.253 1.00 65.88 681 ASN A C 1
ATOM 5504 O O . ASN A 1 681 ? 4.947 -2.327 22.891 1.00 65.88 681 ASN A O 1
ATOM 5508 N N . PHE A 1 682 ? 5.180 -3.900 24.502 1.00 62.06 682 PHE A N 1
ATOM 5509 C CA . PHE A 1 682 ? 5.436 -2.996 25.629 1.00 62.06 682 PHE A CA 1
ATOM 5510 C C . PHE A 1 682 ? 6.570 -1.997 25.368 1.00 62.06 682 PHE A C 1
ATOM 5512 O O . PHE A 1 682 ? 6.413 -0.821 25.683 1.00 62.06 682 PHE A O 1
ATOM 5519 N N . ASP A 1 683 ? 7.678 -2.430 24.761 1.00 56.06 683 ASP A N 1
ATOM 5520 C CA . ASP A 1 683 ? 8.840 -1.561 24.543 1.00 56.06 683 ASP A CA 1
ATOM 5521 C C . ASP A 1 683 ? 8.521 -0.444 23.543 1.00 56.06 683 ASP A C 1
ATOM 5523 O O . ASP A 1 683 ? 8.918 0.701 23.737 1.00 56.06 683 ASP A O 1
ATOM 5527 N N . ILE A 1 684 ? 7.744 -0.754 22.501 1.00 64.75 684 ILE A N 1
ATOM 5528 C CA . ILE A 1 684 ? 7.335 0.213 21.472 1.00 64.75 684 ILE A CA 1
ATOM 5529 C C . ILE A 1 684 ? 6.276 1.166 22.016 1.00 64.75 684 ILE A C 1
ATOM 5531 O O . ILE A 1 684 ? 6.371 2.369 21.787 1.00 64.75 684 ILE A O 1
ATOM 5535 N N . ALA A 1 685 ? 5.295 0.648 22.756 1.00 56.41 685 ALA A N 1
ATOM 5536 C CA . ALA A 1 685 ? 4.270 1.465 23.394 1.00 56.41 685 ALA A CA 1
ATOM 5537 C C . ALA A 1 685 ? 4.889 2.443 24.408 1.00 56.41 685 ALA A C 1
ATOM 5539 O O . ALA A 1 685 ? 4.586 3.637 24.384 1.00 56.41 685 ALA A O 1
ATOM 5540 N N . ALA A 1 686 ? 5.819 1.961 25.240 1.00 58.16 686 ALA A N 1
ATOM 5541 C CA . ALA A 1 686 ? 6.555 2.786 26.192 1.00 58.16 686 ALA A CA 1
ATOM 5542 C C . ALA A 1 686 ? 7.457 3.817 25.492 1.00 58.16 686 ALA A C 1
ATOM 5544 O O . ALA A 1 686 ? 7.538 4.960 25.941 1.00 58.16 686 ALA A O 1
ATOM 5545 N N . ASP A 1 687 ? 8.115 3.445 24.391 1.00 63.12 687 ASP A N 1
ATOM 5546 C CA . ASP A 1 687 ? 8.980 4.336 23.613 1.00 63.12 687 ASP A CA 1
ATOM 5547 C C . ASP A 1 687 ? 8.180 5.409 22.846 1.00 63.12 687 ASP A C 1
ATOM 5549 O O . ASP A 1 687 ? 8.548 6.582 22.867 1.00 63.12 687 ASP A O 1
ATOM 5553 N N . ALA A 1 688 ? 7.035 5.050 22.257 1.00 65.19 688 ALA A N 1
ATOM 5554 C CA . ALA A 1 688 ? 6.104 5.981 21.615 1.00 65.19 688 ALA A CA 1
ATOM 5555 C C . ALA A 1 688 ? 5.554 7.001 22.620 1.00 65.19 688 ALA A C 1
ATOM 5557 O O . ALA A 1 688 ? 5.453 8.192 22.319 1.00 65.19 688 ALA A O 1
ATOM 5558 N N . ALA A 1 689 ? 5.266 6.548 23.839 1.00 60.62 689 ALA A N 1
ATOM 5559 C CA . ALA A 1 689 ? 4.845 7.421 24.918 1.00 60.62 689 ALA A CA 1
ATOM 5560 C C . ALA A 1 689 ? 5.983 8.295 25.479 1.00 60.62 689 ALA A C 1
ATOM 5562 O O . ALA A 1 689 ? 5.726 9.390 25.980 1.00 60.62 689 ALA A O 1
ATOM 5563 N N . LEU A 1 690 ? 7.242 7.842 25.409 1.00 61.25 690 LEU A N 1
ATOM 5564 C CA . LEU A 1 690 ? 8.427 8.642 25.764 1.00 61.25 690 LEU A CA 1
ATOM 5565 C C . LEU A 1 690 ? 8.716 9.731 24.729 1.00 61.25 690 LEU A C 1
ATOM 5567 O O . LEU A 1 690 ? 9.296 10.762 25.068 1.00 61.25 690 LEU A O 1
ATOM 5571 N N . THR A 1 691 ? 8.349 9.491 23.471 1.00 60.88 691 THR A N 1
ATOM 5572 C CA . THR A 1 691 ? 8.574 10.423 22.363 1.00 60.88 691 THR A CA 1
ATOM 5573 C C . THR A 1 691 ? 7.680 11.651 22.437 1.00 60.88 691 THR A C 1
ATOM 5575 O O . THR A 1 691 ? 8.088 12.717 21.992 1.00 60.88 691 THR A O 1
ATOM 5578 N N . PHE A 1 692 ? 6.549 11.594 23.136 1.00 60.03 692 PHE A N 1
ATOM 5579 C CA . PHE A 1 692 ? 5.961 12.821 23.664 1.00 60.03 692 PHE A CA 1
ATOM 5580 C C . PHE A 1 692 ? 6.658 13.190 24.947 1.00 60.03 692 PHE A C 1
ATOM 5582 O O . PHE A 1 692 ? 6.215 12.878 26.054 1.00 60.03 692 PHE A O 1
ATOM 5589 N N . LYS A 1 693 ? 7.738 13.947 24.793 1.00 51.09 693 LYS A N 1
ATOM 5590 C CA . LYS A 1 693 ? 8.132 14.825 25.876 1.00 51.09 693 LYS A CA 1
ATOM 5591 C C . LYS A 1 693 ? 6.947 15.773 26.100 1.00 51.09 693 LYS A C 1
ATOM 5593 O O . LYS A 1 693 ? 6.650 16.626 25.268 1.00 51.09 693 LYS A O 1
ATOM 5598 N N . VAL A 1 694 ? 6.238 15.525 27.198 1.00 50.59 694 VAL A N 1
ATOM 5599 C CA . VAL A 1 694 ? 5.015 16.186 27.687 1.00 50.59 694 VAL A CA 1
ATOM 5600 C C . VAL A 1 694 ? 5.010 17.707 27.476 1.00 50.59 694 VAL A C 1
ATOM 5602 O O . VAL A 1 694 ? 3.966 18.272 27.189 1.00 50.59 694 VAL A O 1
ATOM 5605 N N . GLU A 1 695 ? 6.179 18.344 27.533 1.00 50.66 695 GLU A N 1
ATOM 5606 C CA . GLU A 1 695 ? 6.417 19.777 27.307 1.00 50.66 695 GLU A CA 1
ATOM 5607 C C . GLU A 1 695 ? 5.757 20.318 26.048 1.00 50.66 695 GLU A C 1
ATOM 5609 O O . GLU A 1 695 ? 4.927 21.218 26.124 1.00 50.66 695 GLU A O 1
ATOM 5614 N N . TYR A 1 696 ? 6.015 19.702 24.901 1.00 51.53 696 TYR A N 1
ATOM 5615 C CA . TYR A 1 696 ? 5.578 20.281 23.641 1.00 51.53 696 TYR A CA 1
ATOM 5616 C C . TYR A 1 696 ? 4.081 20.028 23.372 1.00 51.53 696 TYR A C 1
ATOM 5618 O O . TYR A 1 696 ? 3.393 20.899 22.843 1.00 51.53 696 TYR A O 1
ATOM 5626 N N . VAL A 1 697 ? 3.541 18.857 23.755 1.00 55.44 697 VAL A N 1
ATOM 5627 C CA . VAL A 1 697 ? 2.110 18.526 23.550 1.00 55.44 697 VAL A CA 1
ATOM 5628 C C . VAL A 1 697 ? 1.222 19.448 24.372 1.00 55.44 697 VAL A C 1
ATOM 5630 O O . VAL A 1 697 ? 0.203 19.922 23.863 1.00 55.44 697 VAL A O 1
ATOM 5633 N N . LEU A 1 698 ? 1.615 19.691 25.625 1.00 60.22 698 LEU A N 1
ATOM 5634 C CA . LEU A 1 698 ? 0.889 20.561 26.540 1.00 60.22 698 LEU A CA 1
ATOM 5635 C C . LEU A 1 698 ? 0.851 22.009 26.033 1.00 60.22 698 LEU A C 1
ATOM 5637 O O . LEU A 1 698 ? -0.153 22.687 26.209 1.00 60.22 698 LEU A O 1
ATOM 5641 N N . GLU A 1 699 ? 1.884 22.469 25.330 1.00 55.09 699 GLU A N 1
ATOM 5642 C CA . GLU A 1 699 ? 1.911 23.815 24.743 1.00 55.09 699 GLU A CA 1
ATOM 5643 C C . GLU A 1 699 ? 1.126 23.956 23.426 1.00 55.09 699 GLU A C 1
ATOM 5645 O O . GLU A 1 699 ? 0.944 25.069 22.933 1.00 55.09 699 GLU A O 1
ATOM 5650 N N . SER A 1 700 ? 0.630 22.858 22.850 1.00 60.72 700 SER A N 1
ATOM 5651 C CA . SER A 1 700 ? -0.062 22.867 21.556 1.00 60.72 700 SER A CA 1
ATOM 5652 C C . SER A 1 700 ? -1.592 22.915 21.684 1.00 60.72 700 SER A C 1
ATOM 5654 O O . SER A 1 700 ? -2.182 22.345 22.601 1.00 60.72 700 SER A O 1
ATOM 5656 N N . GLU A 1 701 ? -2.280 23.463 20.674 1.00 60.75 701 GLU A N 1
ATOM 5657 C CA . GLU A 1 701 ? -3.755 23.413 20.564 1.00 60.75 701 GLU A CA 1
ATOM 5658 C C . GLU A 1 701 ? -4.320 21.973 20.481 1.00 60.75 701 GLU A C 1
ATOM 5660 O O . GLU A 1 701 ? -5.529 21.748 20.584 1.00 60.75 701 GLU A O 1
ATOM 5665 N N . HIS A 1 702 ? -3.458 20.962 20.318 1.00 59.12 702 HIS A N 1
ATOM 5666 C CA . HIS A 1 702 ? -3.845 19.559 20.185 1.00 59.12 702 HIS A CA 1
ATOM 5667 C C . HIS A 1 702 ? -4.263 18.925 21.512 1.00 59.12 702 HIS A C 1
ATOM 5669 O O . HIS A 1 702 ? -5.058 17.982 21.485 1.00 59.12 702 HIS A O 1
ATOM 5675 N N . VAL A 1 703 ? -3.841 19.467 22.664 1.00 70.56 703 VAL A N 1
ATOM 5676 C CA . VAL A 1 703 ? -4.293 18.976 23.978 1.00 70.56 703 VAL A CA 1
ATOM 5677 C C . VAL A 1 703 ? -5.823 19.061 24.114 1.00 70.56 703 VAL A C 1
ATOM 5679 O O . VAL A 1 703 ? -6.455 18.154 24.651 1.00 70.56 703 VAL A O 1
ATOM 5682 N N . LYS A 1 704 ? -6.456 20.074 23.502 1.00 75.25 704 LYS A N 1
ATOM 5683 C CA . LYS A 1 704 ? -7.921 20.238 23.477 1.00 75.25 704 LYS A CA 1
ATOM 5684 C C . LYS A 1 704 ? -8.628 19.147 22.667 1.00 75.25 704 LYS A C 1
ATOM 5686 O O . LYS A 1 704 ? -9.778 18.812 22.944 1.00 75.25 704 LYS A O 1
ATOM 5691 N N . LYS A 1 705 ? -7.960 18.547 21.671 1.00 70.12 705 LYS A N 1
ATOM 5692 C CA . LYS A 1 705 ? -8.549 17.473 20.848 1.00 70.12 705 LYS A CA 1
ATOM 5693 C C . LYS A 1 705 ? -8.793 16.197 21.665 1.00 70.12 705 LYS A C 1
ATOM 5695 O O . LYS A 1 705 ? -9.748 15.480 21.369 1.00 70.12 705 LYS A O 1
ATOM 5700 N N . PHE A 1 706 ? -8.021 15.951 22.729 1.00 70.69 706 PHE A N 1
ATOM 5701 C CA . PHE A 1 706 ? -8.231 14.801 23.620 1.00 70.69 706 PHE A CA 1
ATOM 5702 C C . PHE A 1 706 ? -9.597 14.805 24.298 1.00 70.69 706 PHE A C 1
ATOM 5704 O O . PHE A 1 706 ? -10.203 13.744 24.430 1.00 70.69 706 PHE A O 1
ATOM 5711 N N . PHE A 1 707 ? -10.122 15.983 24.640 1.00 76.56 707 PHE A N 1
ATOM 5712 C CA . PHE A 1 707 ? -11.459 16.117 25.216 1.00 76.56 707 PHE A CA 1
ATOM 5713 C C . PHE A 1 707 ? -12.538 15.564 24.288 1.00 76.56 707 PHE A C 1
ATOM 5715 O O . PHE A 1 707 ? -13.481 14.937 24.757 1.00 76.56 707 PHE A O 1
ATOM 5722 N N . LYS A 1 708 ? -12.352 15.680 22.967 1.00 72.88 708 LYS A N 1
ATOM 5723 C CA . LYS A 1 708 ? -13.244 15.073 21.969 1.00 72.88 708 LYS A CA 1
ATOM 5724 C C . LYS A 1 708 ? -12.965 13.584 21.768 1.00 72.88 708 LYS A C 1
ATOM 5726 O O . LYS A 1 708 ? -13.901 12.806 21.632 1.00 72.88 708 LYS A O 1
ATOM 5731 N N . PHE A 1 709 ? -11.694 13.180 21.737 1.00 65.94 709 PHE A N 1
ATOM 5732 C CA . PHE A 1 709 ? -11.311 11.791 21.454 1.00 65.94 709 PHE A CA 1
ATOM 5733 C C . PHE A 1 709 ? -11.724 10.814 22.553 1.00 65.94 709 PHE A C 1
ATOM 5735 O O . PHE A 1 709 ? -12.209 9.727 22.246 1.00 65.94 709 PHE A O 1
ATOM 5742 N N . ILE A 1 710 ? -11.606 11.222 23.816 1.00 72.00 710 ILE A N 1
ATOM 5743 C CA . ILE A 1 710 ? -12.014 10.417 24.979 1.00 72.00 710 ILE A CA 1
ATOM 5744 C C . ILE A 1 710 ? -13.535 10.189 25.001 1.00 72.00 710 ILE A C 1
ATOM 5746 O O . ILE A 1 710 ? -14.008 9.198 25.549 1.00 72.00 710 ILE A O 1
ATOM 5750 N N . GLN A 1 711 ? -14.303 11.071 24.355 1.00 72.06 711 GLN A N 1
ATOM 5751 C CA . GLN A 1 711 ? -15.762 10.997 24.261 1.00 72.06 711 GLN A CA 1
ATOM 5752 C C . GLN A 1 711 ? -16.263 10.276 22.993 1.00 72.06 711 GLN A C 1
ATOM 5754 O O . GLN A 1 711 ? -17.466 10.245 22.734 1.00 72.06 711 GLN A O 1
ATOM 5759 N N . LEU A 1 712 ? -15.375 9.699 22.171 1.00 70.62 712 LEU A N 1
ATOM 5760 C CA . LEU A 1 712 ? -15.791 9.000 20.953 1.00 70.62 712 LEU A CA 1
ATOM 5761 C C . LEU A 1 712 ? -16.596 7.724 21.268 1.00 70.62 712 LEU A C 1
ATOM 5763 O O . LEU A 1 712 ? -16.251 6.982 22.186 1.00 70.62 712 LEU A O 1
ATOM 5767 N N . PRO A 1 713 ? -17.608 7.377 20.446 1.00 61.59 713 PRO A N 1
ATOM 5768 C CA . PRO A 1 713 ? -18.421 6.173 20.648 1.00 61.59 713 PRO A CA 1
ATOM 5769 C C . PRO A 1 713 ? -17.647 4.867 20.402 1.00 61.59 713 PRO A C 1
ATOM 5771 O O . PRO A 1 713 ? -18.113 3.786 20.765 1.00 61.59 713 PRO A O 1
ATOM 5774 N N . ASN A 1 714 ? -16.476 4.942 19.762 1.00 66.12 714 ASN A N 1
ATOM 5775 C CA . ASN A 1 714 ? -15.593 3.796 19.593 1.00 66.12 714 ASN A CA 1
ATOM 5776 C C . ASN A 1 714 ? -14.776 3.581 20.872 1.00 66.12 714 ASN A C 1
ATOM 5778 O O . ASN A 1 714 ? -13.808 4.299 21.115 1.00 66.12 714 ASN A O 1
ATOM 5782 N N . PHE A 1 715 ? -15.166 2.566 21.645 1.00 63.66 715 PHE A N 1
ATOM 5783 C CA . PHE A 1 715 ? -14.581 2.242 22.944 1.00 63.66 715 PHE A CA 1
ATOM 5784 C C . PHE A 1 715 ? -13.058 2.065 22.917 1.00 63.66 715 PHE A C 1
ATOM 5786 O O . PHE A 1 715 ? -12.396 2.584 23.808 1.00 63.66 715 PHE A O 1
ATOM 5793 N N . ASP A 1 716 ? -12.504 1.385 21.909 1.00 52.25 716 ASP A N 1
ATOM 5794 C CA . ASP A 1 716 ? -11.061 1.116 21.849 1.00 52.25 716 ASP A CA 1
ATOM 5795 C C . ASP A 1 716 ? -10.286 2.436 21.665 1.00 52.25 716 ASP A C 1
ATOM 5797 O O . ASP A 1 716 ? -9.380 2.757 22.427 1.00 52.25 716 ASP A O 1
ATOM 5801 N N . ILE A 1 717 ? -10.747 3.292 20.745 1.00 53.66 717 ILE A N 1
ATOM 5802 C CA . ILE A 1 717 ? -10.129 4.603 20.484 1.00 53.66 717 ILE A CA 1
ATOM 5803 C C . ILE A 1 717 ? -10.256 5.538 21.697 1.00 53.66 717 ILE A C 1
ATOM 5805 O O . ILE A 1 717 ? -9.295 6.226 22.043 1.00 53.66 717 ILE A O 1
ATOM 5809 N N . ALA A 1 718 ? -11.427 5.578 22.339 1.00 61.31 718 ALA A N 1
ATOM 5810 C CA . ALA A 1 718 ? -11.668 6.436 23.500 1.00 61.31 718 ALA A CA 1
ATOM 5811 C C . ALA A 1 718 ? -10.860 5.990 24.732 1.00 61.31 718 ALA A C 1
ATOM 5813 O O . ALA A 1 718 ? -10.277 6.833 25.417 1.00 61.31 718 ALA A O 1
ATOM 5814 N N . ALA A 1 719 ? -10.785 4.679 24.994 1.00 65.75 719 ALA A N 1
ATOM 5815 C CA . ALA A 1 719 ? -10.026 4.125 26.115 1.00 65.75 719 ALA A CA 1
ATOM 5816 C C . ALA A 1 719 ? -8.533 4.441 25.996 1.00 65.75 719 ALA A C 1
ATOM 5818 O O . ALA A 1 719 ? -7.896 4.835 26.973 1.00 65.75 719 ALA A O 1
ATOM 5819 N N . ASP A 1 720 ? -7.995 4.340 24.790 1.00 58.50 720 ASP A N 1
ATOM 5820 C CA . ASP A 1 720 ? -6.583 4.584 24.570 1.00 58.50 720 ASP A CA 1
ATOM 5821 C C . ASP A 1 720 ? -6.233 6.071 24.506 1.00 58.50 720 ASP A C 1
ATOM 5823 O O . ASP A 1 720 ? -5.201 6.479 25.036 1.00 58.50 720 ASP A O 1
ATOM 5827 N N . ALA A 1 721 ? -7.119 6.911 23.956 1.00 62.94 721 ALA A N 1
ATOM 5828 C CA . ALA A 1 721 ? -6.988 8.360 24.085 1.00 62.94 721 ALA A CA 1
ATOM 5829 C C . ALA A 1 721 ? -6.955 8.784 25.565 1.00 62.94 721 ALA A C 1
ATOM 5831 O O . ALA A 1 721 ? -6.172 9.660 25.933 1.00 62.94 721 ALA A O 1
ATOM 5832 N N . ALA A 1 722 ? -7.751 8.134 26.425 1.00 67.44 722 ALA A N 1
ATOM 5833 C CA . ALA A 1 722 ? -7.756 8.389 27.864 1.00 67.44 722 ALA A CA 1
ATOM 5834 C C . ALA A 1 722 ? -6.460 7.926 28.550 1.00 67.44 722 ALA A C 1
ATOM 5836 O O . ALA A 1 722 ? -5.953 8.628 29.427 1.00 67.44 722 ALA A O 1
ATOM 5837 N N . LEU A 1 723 ? -5.892 6.785 28.138 1.00 71.38 723 LEU A N 1
ATOM 5838 C CA . LEU A 1 723 ? -4.594 6.312 28.632 1.00 71.38 723 LEU A CA 1
ATOM 5839 C C . LEU A 1 723 ? -3.462 7.262 28.239 1.00 71.38 723 LEU A C 1
ATOM 5841 O O . LEU A 1 723 ? -2.685 7.669 29.104 1.00 71.38 723 LEU A O 1
ATOM 5845 N N . THR A 1 724 ? -3.404 7.675 26.971 1.00 64.50 724 THR A N 1
ATOM 5846 C CA . THR A 1 724 ? -2.380 8.621 26.519 1.00 64.50 724 THR A CA 1
ATOM 5847 C C . THR A 1 724 ? -2.533 9.981 27.191 1.00 64.50 724 THR A C 1
ATOM 5849 O O . THR A 1 724 ? -1.543 10.565 27.622 1.00 64.50 724 THR A O 1
ATOM 5852 N N . PHE A 1 725 ? -3.764 10.477 27.343 1.00 74.44 725 PHE A N 1
ATOM 5853 C CA . PHE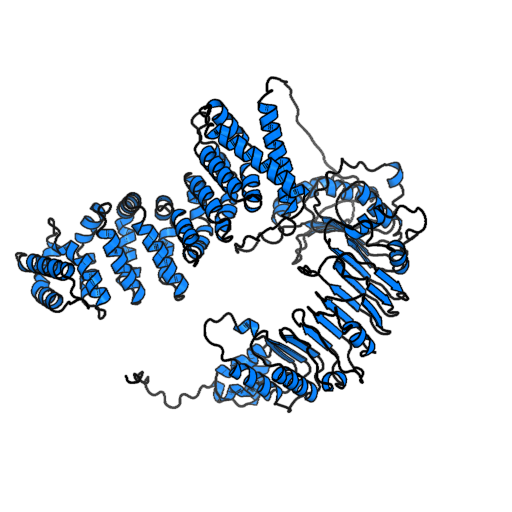 A 1 725 ? -4.013 11.725 28.061 1.00 74.44 725 PHE A CA 1
ATOM 5854 C C . PHE A 1 725 ? -3.572 11.635 29.524 1.00 74.44 725 PHE A C 1
ATOM 5856 O O . PHE A 1 725 ? -2.894 12.531 30.022 1.00 74.44 725 PHE A O 1
ATOM 5863 N N . LYS A 1 726 ? -3.876 10.524 30.206 1.00 79.19 726 LYS A N 1
ATOM 5864 C CA . LYS A 1 726 ? -3.392 10.278 31.569 1.00 79.19 726 LYS A CA 1
ATOM 5865 C C . LYS A 1 726 ? -1.866 10.308 31.639 1.00 79.19 726 LYS A C 1
ATOM 5867 O O . LYS A 1 726 ? -1.315 10.930 32.546 1.00 79.19 726 LYS A O 1
ATOM 5872 N N . GLU A 1 727 ? -1.184 9.647 30.711 1.00 73.56 727 GLU A N 1
ATOM 5873 C CA . GLU A 1 727 ? 0.279 9.606 30.689 1.00 73.56 727 GLU A CA 1
ATOM 5874 C C . GLU A 1 727 ? 0.887 10.994 30.447 1.00 73.56 727 GLU A C 1
ATOM 5876 O O . GLU A 1 727 ? 1.800 11.395 31.172 1.00 73.56 727 GLU A O 1
ATOM 5881 N N . LEU A 1 728 ? 0.313 11.775 29.526 1.00 68.88 728 LEU A N 1
ATOM 5882 C CA . LEU A 1 728 ? 0.701 13.170 29.300 1.00 68.88 728 LEU A CA 1
ATOM 5883 C C . LEU A 1 728 ? 0.575 14.013 30.572 1.00 68.88 728 LEU A C 1
ATOM 5885 O O . LEU A 1 728 ? 1.494 14.749 30.916 1.00 68.88 728 LEU A O 1
ATOM 5889 N N . MET A 1 729 ? -0.524 13.857 31.309 1.00 77.31 729 MET A N 1
ATOM 5890 C CA . MET A 1 729 ? -0.804 14.638 32.516 1.00 77.31 729 MET A CA 1
ATOM 5891 C C . MET A 1 729 ? -0.068 14.146 33.772 1.00 77.31 729 MET A C 1
ATOM 5893 O O . MET A 1 729 ? -0.190 14.767 34.823 1.00 77.31 729 MET A O 1
ATOM 5897 N N . THR A 1 730 ? 0.673 13.033 33.719 1.00 78.06 730 THR A N 1
ATOM 5898 C CA . THR A 1 730 ? 1.282 12.443 34.933 1.00 78.06 730 THR A CA 1
ATOM 5899 C C . THR A 1 730 ? 2.767 12.094 34.809 1.00 78.06 730 THR A C 1
ATOM 5901 O O . THR A 1 730 ? 3.438 11.956 35.833 1.00 78.06 730 THR A O 1
ATOM 5904 N N . ARG A 1 731 ? 3.330 11.999 33.594 1.00 73.62 731 ARG A N 1
ATOM 5905 C CA . ARG A 1 731 ? 4.718 11.542 33.389 1.00 73.62 731 ARG A CA 1
ATOM 5906 C C . ARG A 1 731 ? 5.783 12.579 33.755 1.00 73.62 731 ARG A C 1
ATOM 5908 O O . ARG A 1 731 ? 6.750 12.246 34.439 1.00 73.62 731 ARG A O 1
ATOM 5915 N N . HIS A 1 732 ? 5.649 13.820 33.288 1.00 72.44 732 HIS A N 1
ATOM 5916 C CA . HIS A 1 732 ? 6.645 14.881 33.505 1.00 72.44 732 HIS A CA 1
ATOM 5917 C C . HIS A 1 732 ? 6.094 15.964 34.430 1.00 72.44 732 HIS A C 1
ATOM 5919 O O . HIS A 1 732 ? 5.594 16.997 33.999 1.00 72.44 732 HIS A O 1
ATOM 5925 N N . LYS A 1 733 ? 6.201 15.694 35.730 1.00 79.19 733 LYS A N 1
ATOM 5926 C CA . LYS A 1 733 ? 5.537 16.434 36.810 1.00 79.19 733 LYS A CA 1
ATOM 5927 C C . LYS A 1 733 ? 5.793 17.944 36.797 1.00 79.19 733 LYS A C 1
ATOM 5929 O O . LYS A 1 733 ? 4.850 18.708 36.941 1.00 79.19 733 LYS A O 1
ATOM 5934 N N . SER A 1 734 ? 7.037 18.378 36.585 1.00 76.94 734 SER A N 1
ATOM 5935 C CA . SER A 1 734 ? 7.400 19.804 36.543 1.00 76.94 734 SER A CA 1
ATOM 5936 C C . SER A 1 734 ? 6.727 20.541 35.386 1.00 76.94 734 SER A C 1
ATOM 5938 O O . SER A 1 734 ? 6.177 21.621 35.557 1.00 76.94 734 SER A O 1
ATOM 5940 N N . THR A 1 735 ? 6.729 19.918 34.216 1.00 72.69 735 THR A N 1
ATOM 5941 C CA . THR A 1 735 ? 6.171 20.472 32.988 1.00 72.69 735 THR A CA 1
ATOM 5942 C C . THR A 1 735 ? 4.646 20.499 33.010 1.00 72.69 735 THR A C 1
ATOM 5944 O O . THR A 1 735 ? 4.029 21.478 32.603 1.00 72.69 735 THR A O 1
ATOM 5947 N N . VAL A 1 736 ? 4.026 19.438 33.536 1.00 78.81 736 VAL A N 1
ATOM 5948 C CA . VAL A 1 736 ? 2.578 19.406 33.769 1.00 78.81 736 VAL A CA 1
ATOM 5949 C C . VAL A 1 736 ? 2.176 20.497 34.755 1.00 78.81 736 VAL A C 1
ATOM 5951 O O . VAL A 1 736 ? 1.183 21.179 34.519 1.00 78.81 736 VAL A O 1
ATOM 5954 N N . ALA A 1 737 ? 2.942 20.684 35.832 1.00 84.56 737 ALA A N 1
ATOM 5955 C CA . ALA A 1 737 ? 2.666 21.718 36.821 1.00 84.56 737 ALA A CA 1
ATOM 5956 C C . ALA A 1 737 ? 2.698 23.121 36.212 1.00 84.56 737 ALA A C 1
ATOM 5958 O O . ALA A 1 737 ? 1.795 23.920 36.468 1.00 84.56 737 ALA A O 1
ATOM 5959 N N . GLU A 1 738 ? 3.692 23.406 35.369 1.00 81.81 738 GLU A N 1
ATOM 5960 C CA . GLU A 1 738 ? 3.789 24.671 34.642 1.00 81.81 738 GLU A CA 1
ATOM 5961 C C . GLU A 1 738 ? 2.601 24.868 33.690 1.00 81.81 738 GLU A C 1
ATOM 5963 O O . GLU A 1 738 ? 1.921 25.897 33.746 1.00 81.81 738 GLU A O 1
ATOM 5968 N N . PHE A 1 739 ? 2.281 23.853 32.882 1.00 83.31 739 PHE A N 1
ATOM 5969 C CA . PHE A 1 739 ? 1.134 23.888 31.978 1.00 83.31 739 PHE A CA 1
ATOM 5970 C C . PHE A 1 739 ? -0.185 24.116 32.721 1.00 83.31 739 PHE A C 1
ATOM 5972 O O . PHE A 1 739 ? -0.924 25.029 32.357 1.00 83.31 739 PHE A O 1
ATOM 5979 N N . LEU A 1 740 ? -0.481 23.315 33.750 1.00 87.25 740 LEU A N 1
ATOM 5980 C CA . LEU A 1 740 ? -1.722 23.402 34.522 1.00 87.25 740 LEU A CA 1
ATOM 5981 C C . LEU A 1 740 ? -1.840 24.741 35.244 1.00 87.25 740 LEU A C 1
ATOM 5983 O O . LEU A 1 740 ? -2.933 25.290 35.326 1.00 87.25 740 LEU A O 1
ATOM 5987 N N . SER A 1 741 ? -0.727 25.289 35.734 1.00 88.44 741 SER A N 1
ATOM 5988 C CA . SER A 1 741 ? -0.718 26.608 36.370 1.00 88.44 741 SER A CA 1
ATOM 5989 C C . SER A 1 741 ? -1.031 27.715 35.361 1.00 88.44 741 SER A C 1
ATOM 5991 O O . SER A 1 741 ? -1.849 28.590 35.644 1.00 88.44 741 SER A O 1
ATOM 5993 N N . LYS A 1 742 ? -0.434 27.652 34.163 1.00 87.31 742 LYS A N 1
ATOM 5994 C CA . LYS A 1 742 ? -0.635 28.630 33.079 1.00 87.31 742 LYS A CA 1
ATOM 5995 C C . LYS A 1 742 ? -2.024 28.544 32.438 1.00 87.31 742 LYS A C 1
ATOM 5997 O O . LYS A 1 742 ? -2.563 29.555 32.003 1.00 87.31 742 LYS A O 1
ATOM 6002 N N . ASN A 1 743 ? -2.600 27.345 32.379 1.00 84.88 743 ASN A N 1
ATOM 6003 C CA . ASN A 1 743 ? -3.826 27.030 31.637 1.00 84.88 743 ASN A CA 1
ATOM 6004 C C . ASN A 1 743 ? -5.018 26.673 32.536 1.00 84.88 743 ASN A C 1
ATOM 6006 O O . ASN A 1 743 ? -6.012 26.130 32.054 1.00 84.88 743 ASN A O 1
ATOM 6010 N N . TYR A 1 744 ? -4.917 26.969 33.832 1.00 92.50 744 TYR A N 1
ATOM 6011 C CA . TYR A 1 744 ? -5.834 26.496 34.866 1.00 92.50 744 TYR A CA 1
ATOM 6012 C C . TYR A 1 744 ? -7.314 26.698 34.514 1.00 92.50 744 TYR A C 1
ATOM 6014 O O . TYR A 1 744 ? -8.096 25.749 34.568 1.00 92.50 744 TYR A O 1
ATOM 6022 N N . ASP A 1 745 ? -7.688 27.926 34.142 1.00 90.00 745 ASP A N 1
ATOM 6023 C CA . ASP A 1 745 ? -9.090 28.332 34.027 1.00 90.00 745 ASP A CA 1
ATOM 6024 C C . ASP A 1 745 ? -9.826 27.578 32.921 1.00 90.00 745 ASP A C 1
ATOM 6026 O O . ASP A 1 745 ? -10.861 26.965 33.176 1.00 90.00 745 ASP A O 1
ATOM 6030 N N . TRP A 1 746 ? -9.277 27.554 31.702 1.00 90.75 746 TRP A N 1
ATOM 6031 C CA . TRP A 1 746 ? -9.921 26.826 30.609 1.00 90.75 746 TRP A CA 1
ATOM 6032 C C . TRP A 1 746 ? -9.815 25.312 30.806 1.00 90.75 746 TRP A C 1
ATOM 6034 O O . TRP A 1 746 ? -10.770 24.597 30.505 1.00 90.75 746 TRP A O 1
ATOM 6044 N N . PHE A 1 747 ? -8.682 24.816 31.323 1.00 90.62 747 PHE A N 1
ATOM 6045 C CA . PHE A 1 747 ? -8.454 23.380 31.451 1.00 90.62 747 PHE A CA 1
ATOM 6046 C C . PHE A 1 747 ? -9.432 22.755 32.439 1.00 90.62 747 PHE A C 1
ATOM 6048 O O . PHE A 1 747 ? -10.101 21.788 32.089 1.00 90.62 747 PHE A O 1
ATOM 6055 N N . PHE A 1 748 ? -9.550 23.297 33.656 1.00 93.56 748 PHE A N 1
ATOM 6056 C CA . PHE A 1 748 ? -10.428 22.714 34.673 1.00 93.56 748 PHE A CA 1
ATOM 6057 C C . PHE A 1 748 ? -11.912 22.996 34.424 1.00 93.56 748 PHE A C 1
ATOM 6059 O O . PHE A 1 748 ? -12.738 22.157 34.794 1.00 93.56 748 PHE A O 1
ATOM 6066 N N . ALA A 1 749 ? -12.258 24.100 33.752 1.00 90.00 749 ALA A N 1
ATOM 6067 C CA . ALA A 1 749 ? -13.625 24.325 33.281 1.00 90.00 749 ALA A CA 1
ATOM 6068 C C . ALA A 1 749 ? -14.045 23.242 32.271 1.00 90.00 749 ALA A C 1
ATOM 6070 O O . ALA A 1 749 ? -15.063 22.576 32.460 1.00 90.00 749 ALA A O 1
ATOM 6071 N N . GLU A 1 750 ? -13.215 22.995 31.253 1.00 87.00 750 GLU A N 1
ATOM 6072 C CA . GLU A 1 750 ? -13.475 21.964 30.244 1.00 87.00 750 GLU A CA 1
ATOM 6073 C C . GLU A 1 750 ? -13.401 20.549 30.847 1.00 87.00 750 GLU A C 1
ATOM 6075 O O . GLU A 1 750 ? -14.248 19.710 30.560 1.00 87.00 750 GLU A O 1
ATOM 6080 N N . TYR A 1 751 ? -12.441 20.271 31.738 1.00 90.31 751 TYR A N 1
ATOM 6081 C CA . TYR A 1 751 ? -12.296 18.976 32.425 1.00 90.31 751 TYR A CA 1
ATOM 6082 C C . TYR A 1 751 ? -13.514 18.617 33.266 1.00 90.31 751 TYR A C 1
ATOM 6084 O O . TYR A 1 751 ? -13.956 17.464 33.269 1.00 90.31 751 TYR A O 1
ATOM 6092 N N . SER A 1 752 ? -14.083 19.603 33.951 1.00 91.25 752 SER A N 1
ATOM 6093 C CA . SER A 1 752 ? -15.292 19.406 34.741 1.00 91.25 752 SER A CA 1
ATOM 6094 C C . SER A 1 752 ? -16.490 19.093 33.845 1.00 91.25 752 SER A C 1
ATOM 6096 O O . SER A 1 752 ? -17.091 18.027 33.996 1.00 91.25 752 SER A O 1
ATOM 6098 N N . ALA A 1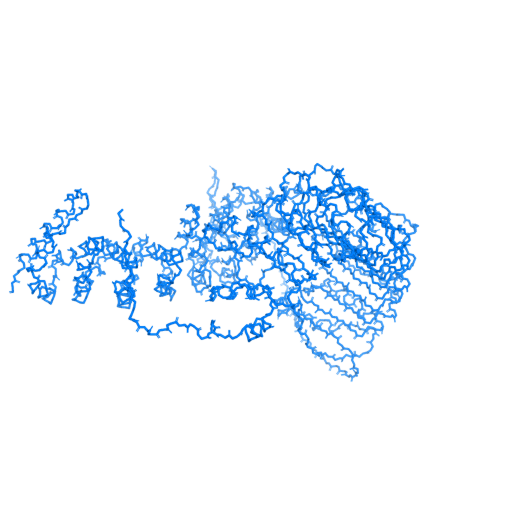 753 ? -16.746 19.947 32.849 1.00 87.69 753 ALA A N 1
ATOM 6099 C CA . ALA A 1 753 ? -17.904 19.835 31.965 1.00 87.69 753 ALA A CA 1
ATOM 6100 C C . ALA A 1 753 ? -17.856 18.590 31.059 1.00 87.69 753 ALA A C 1
ATOM 6102 O O . ALA A 1 753 ? -18.840 17.861 30.938 1.00 87.69 753 ALA A O 1
ATOM 6103 N N . SER A 1 754 ? -16.707 18.322 30.433 1.00 82.88 754 SER A N 1
ATOM 6104 C CA . SER A 1 754 ? -16.556 17.229 29.466 1.00 82.88 754 SER A CA 1
ATOM 6105 C C . SER A 1 754 ? -16.346 15.863 30.123 1.00 82.88 754 SER A C 1
ATOM 6107 O O . SER A 1 754 ? -16.731 14.846 29.540 1.00 82.88 754 SER A O 1
ATOM 6109 N N . PHE A 1 755 ? -15.736 15.796 31.316 1.00 89.94 755 PHE A N 1
ATOM 6110 C CA . PHE A 1 755 ? -15.362 14.514 31.922 1.00 89.94 755 PHE A CA 1
ATOM 6111 C C . PHE A 1 755 ? -16.025 14.212 33.263 1.00 89.94 755 PHE A C 1
ATOM 6113 O O . PHE A 1 755 ? -16.625 13.144 33.393 1.00 89.94 755 PHE A O 1
ATOM 6120 N N . LEU A 1 756 ? -15.920 15.093 34.265 1.00 90.25 756 LEU A N 1
ATOM 6121 C CA . LEU A 1 756 ? -16.464 14.815 35.606 1.00 90.25 756 LEU A CA 1
ATOM 6122 C C . LEU A 1 756 ? -17.998 14.785 35.611 1.00 90.25 756 LEU A C 1
ATOM 6124 O O . LEU A 1 756 ? -18.597 13.967 36.310 1.00 90.25 756 LEU A O 1
ATOM 6128 N N . GLU A 1 757 ? -18.622 15.619 34.785 1.00 88.81 757 GLU A N 1
ATOM 6129 C CA . GLU A 1 757 ? -20.077 15.713 34.628 1.00 88.81 757 GLU A CA 1
ATOM 6130 C C . GLU A 1 757 ? -20.611 14.891 33.439 1.00 88.81 757 GLU A C 1
ATOM 6132 O O . GLU A 1 757 ? -21.796 14.946 33.114 1.00 88.81 757 GLU A O 1
ATOM 6137 N N . SER A 1 758 ? -19.757 14.073 32.809 1.00 87.75 758 SER A N 1
ATOM 6138 C CA . SER A 1 758 ? -20.130 13.240 31.661 1.00 87.75 758 SER A CA 1
ATOM 6139 C C . SER A 1 758 ? -21.247 12.236 32.005 1.00 87.75 758 SER A C 1
ATOM 6141 O O . SER A 1 758 ? -21.199 11.597 33.061 1.00 87.75 758 SER A O 1
ATOM 6143 N N . PRO A 1 759 ? -22.226 11.987 31.110 1.00 83.56 759 PRO A N 1
ATOM 6144 C CA . PRO A 1 759 ? -23.231 10.942 31.329 1.00 83.56 759 PRO A CA 1
ATOM 6145 C C . PRO A 1 759 ? -22.618 9.530 31.326 1.00 83.56 759 PRO A C 1
ATOM 6147 O O . PRO A 1 759 ? -23.187 8.596 31.899 1.00 83.56 759 PRO A O 1
ATOM 6150 N N . GLU A 1 760 ? -21.438 9.365 30.722 1.00 83.00 760 GLU A N 1
ATOM 6151 C CA . GLU A 1 760 ? -20.767 8.078 30.579 1.00 83.00 760 GLU A CA 1
ATOM 6152 C C . GLU A 1 760 ? -20.020 7.675 31.857 1.00 83.00 760 GLU A C 1
ATOM 6154 O O . GLU A 1 760 ? -19.105 8.348 32.338 1.00 83.00 760 GLU A O 1
ATOM 6159 N N . TYR A 1 761 ? -20.375 6.508 32.401 1.00 86.25 761 TYR A N 1
ATOM 6160 C CA . TYR A 1 761 ? -19.774 5.962 33.624 1.00 86.25 761 TYR A CA 1
ATOM 6161 C C . TYR A 1 761 ? -18.243 5.826 33.540 1.00 86.25 761 TYR A C 1
ATOM 6163 O O . TYR A 1 761 ? -17.534 6.132 34.501 1.00 86.25 761 TYR A O 1
ATOM 6171 N N . ILE A 1 762 ? -17.734 5.342 32.403 1.00 82.75 762 ILE A N 1
ATOM 6172 C CA . ILE A 1 762 ? -16.311 5.020 32.227 1.00 82.75 762 ILE A CA 1
ATOM 6173 C C . ILE A 1 762 ? -15.466 6.295 32.232 1.00 82.75 762 ILE A C 1
ATOM 6175 O O . ILE A 1 762 ? -14.443 6.334 32.916 1.00 82.75 762 ILE A O 1
ATOM 6179 N N . ILE A 1 763 ? -15.938 7.339 31.544 1.00 86.56 763 ILE A N 1
ATOM 6180 C CA . ILE A 1 763 ? -15.266 8.639 31.462 1.00 86.56 763 ILE A CA 1
ATOM 6181 C C . ILE A 1 763 ? -15.164 9.252 32.856 1.00 86.56 763 ILE A C 1
ATOM 6183 O O . ILE A 1 763 ? -14.063 9.568 33.301 1.00 86.56 763 ILE A O 1
ATOM 6187 N N . ARG A 1 764 ? -16.276 9.307 33.602 1.00 91.19 764 ARG A N 1
ATOM 6188 C CA . ARG A 1 764 ? -16.275 9.840 34.973 1.00 91.19 764 ARG A CA 1
ATOM 6189 C C . ARG A 1 764 ? -15.317 9.101 35.893 1.00 91.19 764 ARG A C 1
ATOM 6191 O O . ARG A 1 764 ? -14.576 9.731 36.642 1.00 91.19 764 ARG A O 1
ATOM 6198 N N . ARG A 1 765 ? -15.299 7.765 35.823 1.00 89.00 765 ARG A N 1
ATOM 6199 C CA . ARG A 1 765 ? -14.396 6.937 36.634 1.00 89.00 765 ARG A CA 1
ATOM 6200 C C . ARG A 1 765 ? -12.927 7.209 36.308 1.00 89.00 765 ARG A C 1
ATOM 6202 O O . ARG A 1 765 ? -12.128 7.349 37.225 1.00 89.00 765 ARG A O 1
ATOM 6209 N N . GLN A 1 766 ? -12.565 7.280 35.030 1.00 86.38 766 GLN A N 1
ATOM 6210 C CA . GLN A 1 766 ? -11.186 7.571 34.624 1.00 86.38 766 GLN A CA 1
ATOM 6211 C C . GLN A 1 766 ? -10.779 9.001 34.997 1.00 86.38 766 GLN A C 1
ATOM 6213 O O . GLN A 1 766 ? -9.673 9.215 35.494 1.00 86.38 766 GLN A O 1
ATOM 6218 N N . ALA A 1 767 ? -11.689 9.958 34.825 1.00 90.38 767 ALA A N 1
ATOM 6219 C CA . ALA A 1 767 ? -11.453 11.365 35.103 1.00 90.38 767 ALA A CA 1
ATOM 6220 C C . ALA A 1 767 ? -11.257 11.653 36.592 1.00 90.38 767 ALA A C 1
ATOM 6222 O O . ALA A 1 767 ? -10.343 12.398 36.945 1.00 90.38 767 ALA A O 1
ATOM 6223 N N . ILE A 1 768 ? -12.049 11.044 37.481 1.00 93.69 768 ILE A N 1
ATOM 6224 C CA . ILE A 1 768 ? -11.855 11.242 38.923 1.00 93.69 768 ILE A CA 1
ATOM 6225 C C . ILE A 1 768 ? -10.539 10.619 39.406 1.00 93.69 768 ILE A C 1
ATOM 6227 O O . ILE A 1 768 ? -9.834 11.217 40.218 1.00 93.69 768 ILE A O 1
ATOM 6231 N N . THR A 1 769 ? -10.151 9.466 38.851 1.00 92.38 769 THR A N 1
ATOM 6232 C CA . THR A 1 769 ? -8.856 8.844 39.155 1.00 92.38 769 THR A CA 1
ATOM 6233 C C . THR A 1 769 ? -7.692 9.705 38.664 1.00 92.38 769 THR A C 1
ATOM 6235 O O . THR A 1 769 ? -6.742 9.911 39.413 1.00 92.38 769 THR A O 1
ATOM 6238 N N . LEU A 1 770 ? -7.760 10.245 37.443 1.00 91.56 770 LEU A N 1
ATOM 6239 C CA . LEU A 1 770 ? -6.720 11.139 36.927 1.00 91.56 770 LEU A CA 1
ATOM 6240 C C . LEU A 1 770 ? -6.656 12.451 37.722 1.00 91.56 770 LEU A C 1
ATOM 6242 O O . LEU A 1 770 ? -5.565 12.901 38.051 1.00 91.56 770 LEU A O 1
ATOM 6246 N N . LEU A 1 771 ? -7.799 13.028 38.099 1.00 94.69 771 LEU A N 1
ATOM 6247 C CA . LEU A 1 771 ? -7.845 14.230 38.933 1.00 94.69 771 LEU A CA 1
ATOM 6248 C C . LEU A 1 771 ? -7.152 14.002 40.279 1.00 94.69 771 LEU A C 1
ATOM 6250 O O . LEU A 1 771 ? -6.316 14.807 40.686 1.00 94.69 771 LEU A O 1
ATOM 6254 N N . LYS A 1 772 ? -7.448 12.878 40.940 1.00 93.38 772 LYS A N 1
ATOM 6255 C CA . LYS A 1 772 ? -6.759 12.460 42.166 1.00 93.38 772 LYS A CA 1
ATOM 6256 C C . LYS A 1 772 ? -5.248 12.378 41.957 1.00 93.38 772 LYS A C 1
ATOM 6258 O O . LYS A 1 772 ? -4.500 12.904 42.778 1.00 93.38 772 LYS A O 1
ATOM 6263 N N . ASP A 1 773 ? -4.810 11.729 40.882 1.00 90.75 773 ASP A N 1
ATOM 6264 C CA . ASP A 1 773 ? -3.388 11.545 40.587 1.00 90.75 773 ASP A CA 1
ATOM 6265 C C . ASP A 1 773 ? -2.693 12.899 40.312 1.00 90.75 773 ASP A C 1
ATOM 6267 O O . ASP A 1 773 ? -1.597 13.131 40.819 1.00 90.75 773 ASP A O 1
ATOM 6271 N N . MET A 1 774 ? -3.348 13.823 39.594 1.00 91.50 774 MET A N 1
ATOM 6272 C CA . MET A 1 774 ? -2.823 15.168 39.314 1.00 91.50 774 MET A CA 1
ATOM 6273 C C . MET A 1 774 ? -2.709 16.025 40.580 1.00 91.50 774 MET A C 1
ATOM 6275 O O . MET A 1 774 ? -1.668 16.637 40.803 1.00 91.50 774 MET A O 1
ATOM 6279 N N . LEU A 1 775 ? -3.752 16.077 41.415 1.00 92.94 775 LEU A N 1
ATOM 6280 C CA . LEU A 1 775 ? -3.789 16.964 42.587 1.00 92.94 775 LEU A CA 1
ATOM 6281 C C . LEU A 1 775 ? -2.923 16.465 43.751 1.00 92.94 775 LEU A C 1
ATOM 6283 O O . LEU A 1 775 ? -2.465 17.266 44.560 1.00 92.94 775 LEU A O 1
ATOM 6287 N N . ARG A 1 776 ? -2.684 15.152 43.854 1.00 90.38 776 ARG A N 1
ATOM 6288 C CA . ARG A 1 776 ? -1.807 14.581 44.893 1.00 90.38 776 ARG A CA 1
ATOM 6289 C C . ARG A 1 776 ? -0.321 14.711 44.572 1.00 90.38 776 ARG A C 1
ATOM 6291 O O . ARG A 1 776 ? 0.507 14.425 45.440 1.00 90.38 776 ARG A O 1
ATOM 6298 N N . ASP A 1 777 ? 0.030 15.092 43.347 1.00 89.62 777 ASP A N 1
ATOM 6299 C CA . ASP A 1 777 ? 1.424 15.270 42.980 1.00 89.62 777 ASP A CA 1
ATOM 6300 C C . ASP A 1 777 ? 2.014 16.528 43.630 1.00 89.62 777 ASP A C 1
ATOM 6302 O O . ASP A 1 777 ? 1.443 17.616 43.559 1.00 89.62 777 ASP A O 1
ATOM 6306 N N . ARG A 1 778 ? 3.193 16.389 44.247 1.00 90.00 778 ARG A N 1
ATOM 6307 C CA . ARG A 1 778 ? 3.866 17.493 44.948 1.00 90.00 778 ARG A CA 1
ATOM 6308 C C . ARG A 1 778 ? 4.242 18.643 44.014 1.00 90.00 778 ARG A C 1
ATOM 6310 O O . ARG A 1 778 ? 4.272 19.783 44.469 1.00 90.00 778 ARG A O 1
ATOM 6317 N N . SER A 1 779 ? 4.522 18.366 42.739 1.00 89.75 779 SER A N 1
ATOM 6318 C CA . SER A 1 779 ? 4.824 19.407 41.751 1.00 89.75 779 SER A CA 1
ATOM 6319 C C . SER A 1 779 ? 3.604 20.276 41.439 1.00 89.75 779 SER A C 1
ATOM 6321 O O . SER A 1 779 ? 3.771 21.444 41.110 1.00 89.75 779 SER A O 1
ATOM 6323 N N . ASN A 1 780 ? 2.388 19.749 41.613 1.00 91.88 780 ASN A N 1
ATOM 6324 C CA . ASN A 1 780 ? 1.130 20.450 41.351 1.00 91.88 780 ASN A CA 1
ATOM 6325 C C . ASN A 1 780 ? 0.563 21.153 42.596 1.00 91.88 780 ASN A C 1
ATOM 6327 O O . ASN A 1 780 ? -0.625 21.466 42.622 1.00 91.88 780 ASN A O 1
ATOM 6331 N N . SER A 1 781 ? 1.367 21.418 43.631 1.00 91.00 781 SER A N 1
ATOM 6332 C CA . SER A 1 781 ? 0.880 21.986 44.899 1.00 91.00 781 SER A CA 1
ATOM 6333 C C . SER A 1 781 ? 0.115 23.304 44.717 1.00 91.00 781 SER A C 1
ATOM 6335 O O . SER A 1 781 ? -0.972 23.451 45.263 1.00 91.00 781 SER A O 1
ATOM 6337 N N . ALA A 1 782 ? 0.616 24.221 43.883 1.00 90.38 782 ALA A N 1
ATOM 6338 C CA . ALA A 1 782 ? -0.056 25.490 43.587 1.00 90.38 782 ALA A CA 1
ATOM 6339 C C . ALA A 1 782 ? -1.418 25.290 42.893 1.00 90.38 782 ALA A C 1
ATOM 6341 O O . ALA A 1 782 ? -2.408 25.935 43.243 1.00 90.38 782 ALA A O 1
ATOM 6342 N N . VAL A 1 783 ? -1.477 24.357 41.938 1.00 94.06 783 VAL A N 1
ATOM 6343 C CA . VAL A 1 783 ? -2.709 23.977 41.229 1.00 94.06 783 VAL A CA 1
ATOM 6344 C C . VAL A 1 783 ? -3.699 23.329 42.193 1.00 94.06 783 VAL A C 1
ATOM 6346 O O . VAL A 1 783 ? -4.880 23.663 42.167 1.00 94.06 783 VAL A O 1
ATOM 6349 N N . MET A 1 784 ? -3.220 22.443 43.069 1.00 94.62 784 MET A N 1
ATOM 6350 C CA . MET A 1 784 ? -4.027 21.783 44.090 1.00 94.62 784 MET A CA 1
ATOM 6351 C C . MET A 1 784 ? -4.656 22.801 45.034 1.00 94.62 784 MET A C 1
ATOM 6353 O O . MET A 1 784 ? -5.876 22.791 45.174 1.00 94.62 784 MET A O 1
ATOM 6357 N N . THR A 1 785 ? -3.870 23.732 45.583 1.00 91.88 785 THR A N 1
ATOM 6358 C CA . THR A 1 785 ? -4.373 24.793 46.468 1.00 91.88 785 THR A CA 1
ATOM 6359 C C . THR A 1 785 ? -5.451 25.634 45.784 1.00 91.88 785 THR A C 1
ATOM 6361 O O . THR A 1 785 ? -6.499 25.894 46.377 1.00 91.88 785 THR A O 1
ATOM 6364 N N . ARG A 1 786 ? -5.250 26.006 44.511 1.00 94.25 786 ARG A N 1
ATOM 6365 C CA . ARG A 1 786 ? -6.264 26.738 43.733 1.00 94.25 786 ARG A CA 1
ATOM 6366 C C . ARG A 1 786 ? -7.525 25.894 43.509 1.00 94.25 786 ARG A C 1
ATOM 6368 O O . ARG A 1 786 ? -8.631 26.418 43.619 1.00 94.25 786 ARG A O 1
ATOM 6375 N N . TYR A 1 787 ? -7.371 24.592 43.264 1.00 95.25 787 TYR A N 1
ATOM 6376 C CA . TYR A 1 787 ? -8.483 23.665 43.044 1.00 95.25 787 TYR A CA 1
ATOM 6377 C C . TYR A 1 787 ? -9.344 23.460 44.286 1.00 95.25 787 TYR A C 1
ATOM 6379 O O . TYR A 1 787 ? -10.570 23.549 44.186 1.00 95.25 787 TYR A O 1
ATOM 6387 N N . VAL A 1 788 ? -8.721 23.234 45.448 1.00 94.06 788 VAL A N 1
ATOM 6388 C CA . VAL A 1 788 ? -9.430 23.006 46.720 1.00 94.06 788 VAL A CA 1
ATOM 6389 C C . VAL A 1 788 ? -10.029 24.277 47.327 1.00 94.06 788 VAL A C 1
ATOM 6391 O O . VAL A 1 788 ? -10.812 24.205 48.270 1.00 94.06 788 VAL A O 1
ATOM 6394 N N . SER A 1 789 ? -9.694 25.442 46.771 1.00 93.88 789 SER A N 1
ATOM 6395 C CA . SER A 1 789 ? -10.253 26.734 47.182 1.00 93.88 789 SER A CA 1
ATOM 6396 C C . SER A 1 789 ? -11.510 27.136 46.397 1.00 93.88 789 SER A C 1
ATOM 6398 O O . SER A 1 789 ? -12.074 28.193 46.655 1.00 93.88 789 SER A O 1
ATOM 6400 N N . SER A 1 790 ? -11.967 26.324 45.435 1.00 94.38 790 SER A N 1
ATOM 6401 C CA . SER A 1 790 ? -13.151 26.619 44.613 1.00 94.38 790 SER A CA 1
ATOM 6402 C C . SER A 1 790 ? -14.406 25.906 45.125 1.00 94.38 790 SER A C 1
ATOM 6404 O O . SER A 1 790 ? -14.457 24.674 45.209 1.00 94.38 790 SER A O 1
ATOM 6406 N N . SER A 1 791 ? -15.452 26.683 45.418 1.00 92.94 791 SER A N 1
ATOM 6407 C CA . SER A 1 791 ? -16.751 26.172 45.874 1.00 92.94 791 SER A CA 1
ATOM 6408 C C . SER A 1 791 ? -17.509 25.379 44.805 1.00 92.94 791 SER A C 1
ATOM 6410 O O . SER A 1 791 ? -18.210 24.418 45.137 1.00 92.94 791 SER A O 1
ATOM 6412 N N . ASP A 1 792 ? -17.311 25.694 43.524 1.00 92.94 792 ASP A N 1
ATOM 6413 C CA . ASP A 1 792 ? -17.887 24.931 42.413 1.00 92.94 792 ASP A CA 1
ATOM 6414 C C . ASP A 1 792 ? -17.235 23.551 42.270 1.00 92.94 792 ASP A C 1
ATOM 6416 O O . ASP A 1 792 ? -17.941 22.543 42.162 1.00 92.94 792 ASP A O 1
ATOM 6420 N N . ASN A 1 793 ? -15.905 23.472 42.393 1.00 94.75 793 ASN A N 1
ATOM 6421 C CA . ASN A 1 793 ? -15.184 22.196 42.385 1.00 94.75 793 ASN A CA 1
ATOM 6422 C C . ASN A 1 793 ? -15.632 21.284 43.537 1.00 94.75 793 ASN A C 1
ATOM 6424 O O . ASN A 1 793 ? -15.825 20.078 43.340 1.00 94.75 793 ASN A O 1
ATOM 6428 N N . LEU A 1 794 ? -15.846 21.853 44.731 1.00 94.31 794 LEU A N 1
ATOM 6429 C CA . LEU A 1 794 ? -16.395 21.112 45.868 1.00 94.31 794 LEU A CA 1
ATOM 6430 C C . LEU A 1 794 ? -17.796 20.573 45.560 1.00 94.31 794 LEU A C 1
ATOM 6432 O O . LEU A 1 794 ? -18.086 19.412 45.854 1.00 94.31 794 LEU A O 1
ATOM 6436 N N . ARG A 1 795 ? -18.665 21.381 44.941 1.00 92.75 795 ARG A N 1
ATOM 6437 C CA . ARG A 1 795 ? -20.031 20.966 44.588 1.00 92.75 795 ARG A CA 1
ATOM 6438 C C . ARG A 1 795 ? -20.031 19.799 43.595 1.00 92.75 795 ARG A C 1
ATOM 6440 O O . ARG A 1 795 ? -20.770 18.835 43.803 1.00 92.75 795 ARG A O 1
ATOM 6447 N N . ILE A 1 796 ? -19.175 19.844 42.571 1.00 93.62 796 ILE A N 1
ATOM 6448 C CA . ILE A 1 796 ? -19.002 18.745 41.603 1.00 93.62 796 ILE A CA 1
ATOM 6449 C C . ILE A 1 796 ? -18.549 17.467 42.324 1.00 93.62 796 ILE A C 1
ATOM 6451 O O . ILE A 1 796 ? -19.141 16.400 42.140 1.00 93.62 796 ILE A O 1
ATOM 6455 N N . LEU A 1 797 ? -17.557 17.567 43.213 1.00 94.12 797 LEU A N 1
ATOM 6456 C CA . LEU A 1 797 ? -17.077 16.428 44.003 1.00 94.12 797 LEU A CA 1
ATOM 6457 C C . LEU A 1 797 ? -18.145 15.856 44.937 1.00 94.12 797 LEU A C 1
ATOM 6459 O O . LEU A 1 797 ? -18.287 14.638 45.033 1.00 94.12 797 LEU A O 1
ATOM 6463 N N . MET A 1 798 ? -18.937 16.707 45.589 1.00 92.38 798 MET A N 1
ATOM 6464 C CA . MET A 1 798 ? -20.052 16.266 46.432 1.00 92.38 798 MET A CA 1
ATOM 6465 C C . MET A 1 798 ? -21.141 15.548 45.626 1.00 92.38 798 MET A C 1
ATOM 6467 O O . MET A 1 798 ? -21.758 14.610 46.135 1.00 92.38 798 MET A O 1
ATOM 6471 N N . ASN A 1 799 ? -21.357 15.927 44.364 1.00 92.31 799 ASN A N 1
ATOM 6472 C CA . ASN A 1 799 ? -22.241 15.187 43.463 1.00 92.31 799 ASN A CA 1
ATOM 6473 C C . ASN A 1 799 ? -21.653 13.814 43.097 1.00 92.31 799 ASN A C 1
ATOM 6475 O O . ASN A 1 799 ? -22.370 12.815 43.155 1.00 92.31 799 ASN A O 1
ATOM 6479 N N . LEU A 1 800 ? -20.346 13.727 42.820 1.00 92.31 800 LEU A N 1
ATOM 6480 C CA . LEU A 1 800 ? -19.658 12.451 42.566 1.00 92.31 800 LEU A CA 1
ATOM 6481 C C . LEU A 1 800 ? -19.638 11.526 43.793 1.00 92.31 800 LEU A C 1
ATOM 6483 O O . LEU A 1 800 ? -19.732 10.309 43.650 1.00 92.31 800 LEU A O 1
ATOM 6487 N N . LEU A 1 801 ? -19.588 12.075 45.008 1.00 92.06 801 LEU A N 1
ATOM 6488 C CA . LEU A 1 801 ? -19.731 11.308 46.252 1.00 92.06 801 LEU A CA 1
ATOM 6489 C C . LEU A 1 801 ? -21.135 10.706 46.432 1.00 92.06 801 LEU A C 1
ATOM 6491 O O . LEU A 1 801 ? -21.299 9.733 47.165 1.00 92.06 801 LEU A O 1
ATOM 6495 N N . ARG A 1 802 ? -22.150 11.253 45.753 1.00 89.81 802 ARG A N 1
ATOM 6496 C CA . ARG A 1 802 ? -23.537 10.757 45.777 1.00 89.81 802 ARG A CA 1
ATOM 6497 C C . ARG A 1 802 ? -23.855 9.778 44.647 1.00 89.81 802 ARG A C 1
ATOM 6499 O O . ARG A 1 802 ? -24.986 9.299 44.573 1.00 89.81 802 ARG A O 1
ATOM 6506 N N . GLU A 1 803 ? -22.894 9.477 43.775 1.00 86.81 803 GLU A N 1
ATOM 6507 C CA . GLU A 1 803 ? -23.103 8.578 42.641 1.00 86.81 803 GLU A CA 1
ATOM 6508 C C . GLU A 1 803 ? -23.478 7.155 43.055 1.00 86.81 803 GLU A C 1
ATOM 6510 O O . GLU A 1 803 ? -23.120 6.683 44.129 1.00 86.81 803 GLU A O 1
ATOM 6515 N N . SER A 1 804 ? -24.148 6.426 42.162 1.00 85.19 804 SER A N 1
ATOM 6516 C CA . SER A 1 804 ? -24.564 5.035 42.420 1.00 85.19 804 SER A CA 1
ATOM 6517 C C . SER A 1 804 ? -23.385 4.049 42.504 1.00 85.19 804 SER A C 1
ATOM 6519 O O . SER A 1 804 ? -23.492 2.976 43.102 1.00 85.19 804 SER A O 1
ATOM 6521 N N . SER A 1 805 ? -22.243 4.405 41.909 1.00 89.12 805 SER A N 1
ATOM 6522 C CA . SER A 1 805 ? -21.046 3.566 41.849 1.00 89.12 805 SER A CA 1
ATOM 6523 C C . SER A 1 805 ? -20.122 3.789 43.045 1.00 89.12 805 SER A C 1
ATOM 6525 O O . SER A 1 805 ? -19.429 4.805 43.119 1.00 89.12 805 SER A O 1
ATOM 6527 N N . LYS A 1 806 ? -19.971 2.762 43.892 1.00 88.25 806 LYS A N 1
ATOM 6528 C CA . LYS A 1 806 ? -18.994 2.760 44.998 1.00 88.25 806 LYS A CA 1
ATOM 6529 C C . LYS A 1 806 ? -17.559 3.056 44.550 1.00 88.25 806 LYS A C 1
ATOM 6531 O O . LYS A 1 806 ? -16.824 3.724 45.263 1.00 88.25 806 LYS A O 1
ATOM 6536 N N . SER A 1 807 ? -17.155 2.604 43.358 1.00 88.50 807 SER A N 1
ATOM 6537 C CA . SER A 1 807 ? -15.805 2.888 42.845 1.00 88.50 807 SER A CA 1
ATOM 6538 C C . SER A 1 807 ? -15.589 4.375 42.568 1.00 88.50 807 SER A C 1
ATOM 6540 O O . SER A 1 807 ? -14.470 4.836 42.735 1.00 88.50 807 SER A O 1
ATOM 6542 N N . ILE A 1 808 ? -16.619 5.110 42.134 1.00 91.50 808 ILE A N 1
ATOM 6543 C CA . ILE A 1 808 ? -16.501 6.559 41.904 1.00 91.50 808 ILE A CA 1
ATOM 6544 C C . ILE A 1 808 ? -16.519 7.285 43.248 1.00 91.50 808 ILE A C 1
ATOM 6546 O O . ILE A 1 808 ? -15.706 8.176 43.450 1.00 91.50 808 ILE A O 1
ATOM 6550 N N . GLN A 1 809 ? -17.366 6.851 44.188 1.00 92.44 809 GLN A N 1
ATOM 6551 C CA . GLN A 1 809 ? -17.419 7.414 45.541 1.00 92.44 809 GLN A CA 1
ATOM 6552 C C . GLN A 1 809 ? -16.069 7.325 46.267 1.00 92.44 809 GLN A C 1
ATOM 6554 O O . GLN A 1 809 ? -15.635 8.304 46.863 1.00 92.44 809 GLN A O 1
ATOM 6559 N N . ILE A 1 810 ? -15.384 6.176 46.193 1.00 90.56 810 ILE A N 1
ATOM 6560 C CA . ILE A 1 810 ? -14.068 5.979 46.827 1.00 90.56 810 ILE A CA 1
ATOM 6561 C C . ILE A 1 810 ? -13.013 6.911 46.209 1.00 90.56 810 ILE A C 1
ATOM 6563 O O . ILE A 1 810 ? -12.267 7.573 46.924 1.00 90.56 810 ILE A O 1
ATOM 6567 N N . GLU A 1 811 ? -12.966 7.013 44.880 1.00 92.44 811 GLU A N 1
ATOM 6568 C CA . GLU A 1 811 ? -12.017 7.903 44.199 1.00 92.44 811 GLU A CA 1
ATOM 6569 C C . GLU A 1 811 ? -12.329 9.384 44.466 1.00 92.44 811 GLU A C 1
ATOM 6571 O O . GLU A 1 811 ? -11.421 10.171 44.736 1.00 92.44 811 GLU A O 1
ATOM 6576 N N . ALA A 1 812 ? -13.612 9.755 44.477 1.00 94.31 812 ALA A N 1
ATOM 6577 C CA . ALA A 1 812 ? -14.064 11.094 44.836 1.00 94.31 812 ALA A CA 1
ATOM 6578 C C . ALA A 1 812 ? -13.732 11.435 46.294 1.00 94.31 812 ALA A C 1
ATOM 6580 O O . ALA A 1 812 ? -13.339 12.565 46.572 1.00 94.31 812 ALA A O 1
ATOM 6581 N N . PHE A 1 813 ? -13.805 10.464 47.210 1.00 94.31 813 PHE A N 1
ATOM 6582 C CA . PHE A 1 813 ? -13.391 10.641 48.601 1.00 94.31 813 PHE A CA 1
ATOM 6583 C C . PHE A 1 813 ? -11.907 11.017 48.709 1.00 94.31 813 PHE A C 1
ATOM 6585 O O . PHE A 1 813 ? -11.562 11.939 49.446 1.00 94.31 813 PHE A O 1
ATOM 6592 N N . HIS A 1 814 ? -11.026 10.379 47.933 1.00 92.88 814 HIS A N 1
ATOM 6593 C CA . HIS A 1 814 ? -9.600 10.716 47.949 1.00 92.88 814 HIS A CA 1
ATOM 6594 C C . HIS A 1 814 ? -9.303 12.145 47.484 1.00 92.88 814 HIS A C 1
ATOM 6596 O O . HIS A 1 814 ? -8.354 12.751 47.980 1.00 92.88 814 HIS A O 1
ATOM 6602 N N . VAL A 1 815 ? -10.097 12.689 46.558 1.00 94.69 815 VAL A N 1
ATOM 6603 C CA . VAL A 1 815 ? -9.982 14.099 46.153 1.00 94.69 815 VAL A CA 1
ATOM 6604 C C . VAL A 1 815 ? -10.623 15.014 47.195 1.00 94.69 815 VAL A C 1
ATOM 6606 O O . VAL A 1 815 ? -10.036 16.021 47.575 1.00 94.69 815 VAL A O 1
ATOM 6609 N N . PHE A 1 816 ? -11.794 14.642 47.713 1.00 95.31 816 PHE A N 1
ATOM 6610 C CA . PHE A 1 816 ? -12.509 15.392 48.744 1.00 95.31 816 PHE A CA 1
ATOM 6611 C C . PHE A 1 816 ? -11.682 15.551 50.029 1.00 95.31 816 PHE A C 1
ATOM 6613 O O . PHE A 1 816 ? -11.709 16.610 50.650 1.00 95.31 816 PHE A O 1
ATOM 6620 N N . LYS A 1 817 ? -10.881 14.543 50.400 1.00 93.25 817 LYS A N 1
ATOM 6621 C CA . LYS A 1 817 ? -9.930 14.632 51.517 1.00 93.25 817 LYS A CA 1
ATOM 6622 C C . LYS A 1 817 ? -9.035 15.873 51.415 1.00 93.25 817 LYS A C 1
ATOM 6624 O O . LYS A 1 817 ? -8.756 16.489 52.435 1.00 93.25 817 LYS A O 1
ATOM 6629 N N . LEU A 1 818 ? -8.615 16.259 50.207 1.00 93.12 818 LEU A N 1
ATOM 6630 C CA . LEU A 1 818 ? -7.761 17.434 50.001 1.00 93.12 818 LEU A CA 1
ATOM 6631 C C . LEU A 1 818 ? -8.472 18.747 50.363 1.00 93.12 818 LEU A C 1
ATOM 6633 O O . LEU A 1 818 ? -7.812 19.680 50.798 1.00 93.12 818 LEU A O 1
ATOM 6637 N N . PHE A 1 819 ? -9.803 18.810 50.234 1.00 93.38 819 PHE A N 1
ATOM 6638 C CA . PHE A 1 819 ? -10.592 19.951 50.707 1.00 93.38 819 PHE A CA 1
ATOM 6639 C C . PHE A 1 819 ? -10.669 19.969 52.230 1.00 93.38 819 PHE A C 1
ATOM 6641 O O . PHE A 1 819 ? -10.470 21.015 52.831 1.00 93.38 819 PHE A O 1
ATOM 6648 N N . ALA A 1 820 ? -10.932 18.818 52.854 1.00 88.06 820 ALA A N 1
ATOM 6649 C CA . ALA A 1 820 ? -11.094 18.725 54.305 1.00 88.06 820 ALA A CA 1
ATOM 6650 C C . ALA A 1 820 ? -9.795 19.005 55.080 1.00 88.06 820 ALA A C 1
ATOM 6652 O O . ALA A 1 820 ? -9.853 19.533 56.180 1.00 88.06 820 ALA A O 1
ATOM 6653 N N . VAL A 1 821 ? -8.640 18.660 54.503 1.00 87.00 821 VAL A N 1
ATOM 6654 C CA . VAL A 1 821 ? -7.311 18.835 55.123 1.00 87.00 821 VAL A CA 1
ATOM 6655 C C . VAL A 1 821 ? -6.636 20.144 54.662 1.00 87.00 821 VAL A C 1
ATOM 6657 O O . VAL A 1 821 ? -5.454 20.362 54.908 1.00 87.00 821 VAL A O 1
ATOM 6660 N N . ASN A 1 822 ? -7.356 21.034 53.969 1.00 87.56 822 ASN A N 1
ATOM 6661 C CA . ASN A 1 822 ? -6.815 22.332 53.568 1.00 87.56 822 ASN A CA 1
ATOM 6662 C C . ASN A 1 822 ? -6.762 23.292 54.769 1.00 87.56 822 ASN A C 1
ATOM 6664 O O . ASN A 1 822 ? -7.800 23.772 55.217 1.00 87.56 822 ASN A O 1
ATOM 6668 N N . GLU A 1 823 ? -5.556 23.617 55.241 1.00 82.00 823 GLU A N 1
ATOM 6669 C CA . GLU A 1 823 ? -5.332 24.539 56.369 1.00 82.00 823 GLU A CA 1
ATOM 6670 C C . GLU A 1 823 ? -5.861 25.962 56.099 1.00 82.00 823 GLU A C 1
ATOM 6672 O O . GLU A 1 823 ? -6.270 26.654 57.027 1.00 82.00 823 GLU A O 1
ATOM 6677 N N . ASN A 1 824 ? -5.914 26.387 54.830 1.00 85.44 824 ASN A N 1
ATOM 6678 C CA . ASN A 1 824 ? -6.386 27.713 54.411 1.00 85.44 824 ASN A CA 1
ATOM 6679 C C . ASN A 1 824 ? -7.759 27.630 53.725 1.00 85.44 824 ASN A C 1
ATOM 6681 O O . ASN A 1 824 ? -7.942 28.109 52.603 1.00 85.44 824 ASN A O 1
ATOM 6685 N N . MET A 1 825 ? -8.717 26.955 54.359 1.00 87.50 825 MET A N 1
ATOM 6686 C CA . MET A 1 825 ? -10.043 26.716 53.788 1.00 87.50 825 MET A CA 1
ATOM 6687 C C . MET A 1 825 ? -10.854 28.027 53.644 1.00 87.50 825 MET A C 1
ATOM 6689 O O . MET A 1 825 ? -11.082 28.702 54.649 1.00 87.50 825 MET A O 1
ATOM 6693 N N . PRO A 1 826 ? -11.328 28.402 52.436 1.00 91.50 826 PRO A N 1
ATOM 6694 C CA . PRO A 1 826 ? -12.149 29.604 52.251 1.00 91.50 826 PRO A CA 1
ATOM 6695 C C . PRO A 1 826 ? -13.487 29.544 53.004 1.00 91.50 826 PRO A C 1
ATOM 6697 O O . PRO A 1 826 ? -14.083 28.473 53.136 1.00 91.50 826 PRO A O 1
ATOM 6700 N N . ALA A 1 827 ? -14.007 30.697 53.440 1.00 88.62 827 ALA A N 1
ATOM 6701 C CA . ALA A 1 827 ? -15.236 30.783 54.242 1.00 88.62 827 ALA A CA 1
ATOM 6702 C C . ALA A 1 827 ? -16.462 30.165 53.544 1.00 88.62 827 ALA A C 1
ATOM 6704 O O . ALA A 1 827 ? -17.297 29.518 54.171 1.00 88.62 827 ALA A O 1
ATOM 6705 N N . ASP A 1 828 ? -16.552 30.306 52.228 1.00 91.06 828 ASP A N 1
ATOM 6706 C CA . ASP A 1 828 ? -17.604 29.746 51.385 1.00 91.06 828 ASP A CA 1
ATOM 6707 C C . ASP A 1 828 ? -17.515 28.213 51.265 1.00 91.06 828 ASP A C 1
ATOM 6709 O O . ASP A 1 828 ? -18.547 27.539 51.221 1.00 91.06 828 ASP A O 1
ATOM 6713 N N . ILE A 1 829 ? -16.310 27.635 51.324 1.00 92.56 829 ILE A N 1
ATOM 6714 C CA . ILE A 1 829 ? -16.117 26.181 51.443 1.00 92.56 829 ILE A CA 1
ATOM 6715 C C . ILE A 1 829 ? -16.568 25.690 52.819 1.00 92.56 829 ILE A C 1
ATOM 6717 O O . ILE A 1 829 ? -17.334 24.724 52.901 1.00 92.56 829 ILE A O 1
ATOM 6721 N N . VAL A 1 830 ? -16.147 26.377 53.886 1.00 90.81 830 VAL A N 1
ATOM 6722 C CA . VAL A 1 830 ? -16.571 26.069 55.261 1.00 90.81 830 VAL A CA 1
ATOM 6723 C C . VAL A 1 830 ? -18.097 26.110 55.354 1.00 90.81 830 VAL A C 1
ATOM 6725 O O . VAL A 1 830 ? -18.704 25.139 55.803 1.00 90.81 830 VAL A O 1
ATOM 6728 N N . GLY A 1 831 ? -18.735 27.152 54.813 1.00 90.75 831 GLY A N 1
ATOM 6729 C CA . GLY A 1 831 ? -20.192 27.278 54.765 1.00 90.75 831 GLY A CA 1
ATOM 6730 C C . GLY A 1 831 ? -20.884 26.094 54.077 1.00 90.75 831 GLY A C 1
ATOM 6731 O O . GLY A 1 831 ? -21.866 25.563 54.602 1.00 90.75 831 GLY A O 1
ATOM 6732 N N . ILE A 1 832 ? -20.355 25.612 52.944 1.00 92.44 832 ILE A N 1
ATOM 6733 C CA . ILE A 1 832 ? -20.894 24.428 52.247 1.00 92.44 832 ILE A CA 1
ATOM 6734 C C . ILE A 1 832 ? -20.746 23.159 53.099 1.00 92.44 832 ILE A C 1
ATOM 6736 O O . ILE A 1 832 ? -21.691 22.362 53.178 1.00 92.44 832 ILE A O 1
ATOM 6740 N N . LEU A 1 833 ? -19.590 22.957 53.738 1.00 91.31 833 LEU A N 1
ATOM 6741 C CA . LEU A 1 833 ? -19.324 21.779 54.568 1.00 91.31 833 LEU A CA 1
ATOM 6742 C C . LEU A 1 833 ? -20.167 21.775 55.849 1.00 91.31 833 LEU A C 1
ATOM 6744 O O . LEU A 1 833 ? -20.758 20.745 56.178 1.00 91.31 833 LEU A O 1
ATOM 6748 N N . VAL A 1 834 ? -20.296 22.920 56.527 1.00 91.50 834 VAL A N 1
ATOM 6749 C CA . VAL A 1 834 ? -21.145 23.103 57.717 1.00 91.50 834 VAL A CA 1
ATOM 6750 C C . VAL A 1 834 ? -22.610 22.831 57.365 1.00 91.50 834 VAL A C 1
ATOM 6752 O O . VAL A 1 834 ? -23.252 21.999 58.011 1.00 91.50 834 VAL A O 1
ATOM 6755 N N . ALA A 1 835 ? -23.120 23.425 56.278 1.00 92.31 835 ALA A N 1
ATOM 6756 C CA . ALA A 1 835 ? -24.505 23.238 55.832 1.00 92.31 835 ALA A CA 1
ATOM 6757 C C . ALA A 1 835 ? -24.845 21.775 55.480 1.00 92.31 835 ALA A C 1
ATOM 6759 O O . ALA A 1 835 ? -26.004 21.360 55.562 1.00 92.31 835 ALA A O 1
ATOM 6760 N N . ASN A 1 836 ? -23.845 20.972 55.097 1.00 92.12 836 ASN A N 1
ATOM 6761 C CA . ASN A 1 836 ? -24.017 19.569 54.710 1.00 92.12 836 ASN A CA 1
ATOM 6762 C C . ASN A 1 836 ? -23.429 18.564 55.717 1.00 92.12 836 ASN A C 1
ATOM 6764 O O . ASN A 1 836 ? -23.448 17.359 55.441 1.00 92.12 836 ASN A O 1
ATOM 6768 N N . ARG A 1 837 ? -22.966 19.022 56.890 1.00 91.75 837 ARG A N 1
ATOM 6769 C CA . ARG A 1 837 ? -22.207 18.231 57.876 1.00 91.75 837 ARG A CA 1
ATOM 6770 C C . ARG A 1 837 ? -22.867 16.900 58.211 1.00 91.75 837 ARG A C 1
ATOM 6772 O O . ARG A 1 837 ? -22.272 15.842 58.029 1.00 91.75 837 ARG A O 1
ATOM 6779 N N . SER A 1 838 ? -24.124 16.933 58.649 1.00 90.50 838 SER A N 1
ATOM 6780 C CA . SER A 1 838 ? -24.854 15.731 59.077 1.00 90.50 838 SER A CA 1
ATOM 6781 C C . SER A 1 838 ? -25.008 14.692 57.960 1.00 90.50 838 SER A C 1
ATOM 6783 O O . SER A 1 838 ? -24.918 13.488 58.209 1.00 90.50 838 SER A O 1
ATOM 6785 N N . LYS A 1 839 ? -25.200 15.145 56.714 1.00 91.75 839 LYS A N 1
ATOM 6786 C CA . LYS A 1 839 ? -25.337 14.277 55.537 1.00 91.75 839 LYS A CA 1
ATOM 6787 C C . LYS A 1 839 ? -23.995 13.666 55.134 1.00 91.75 839 LYS A C 1
ATOM 6789 O O . LYS A 1 839 ? -23.953 12.477 54.831 1.00 91.75 839 LYS A O 1
ATOM 6794 N N . LEU A 1 840 ? -22.918 14.454 55.161 1.00 90.88 840 LEU A N 1
ATOM 6795 C CA . LEU A 1 840 ? -21.561 13.996 54.842 1.00 90.88 840 LEU A CA 1
ATOM 6796 C C . LEU A 1 840 ? -21.052 12.969 55.858 1.00 90.88 840 LEU A C 1
ATOM 6798 O O . LEU A 1 840 ? -20.557 11.917 55.462 1.00 90.88 840 LEU A O 1
ATOM 6802 N N . LEU A 1 841 ? -21.248 13.222 57.156 1.00 90.25 841 LEU A N 1
ATOM 6803 C CA . LEU A 1 841 ? -20.853 12.288 58.215 1.00 90.25 841 LEU A CA 1
ATOM 6804 C C . LEU A 1 841 ? -21.557 10.932 58.075 1.00 90.25 841 LEU A C 1
ATOM 6806 O O . LEU A 1 841 ? -20.918 9.889 58.200 1.00 90.25 841 LEU A O 1
ATOM 6810 N N . ARG A 1 842 ? -22.857 10.935 57.744 1.00 89.62 842 ARG A N 1
ATOM 6811 C CA . ARG A 1 842 ? -23.602 9.698 57.467 1.00 89.62 842 ARG A CA 1
ATOM 6812 C C . ARG A 1 842 ? -23.069 8.981 56.225 1.00 89.62 842 ARG A C 1
ATOM 6814 O O . ARG A 1 842 ? -22.840 7.779 56.273 1.00 89.62 842 ARG A O 1
ATOM 6821 N N . LEU A 1 843 ? -22.834 9.718 55.137 1.00 90.44 843 LEU A N 1
ATOM 6822 C CA . LEU A 1 843 ? -22.311 9.155 53.891 1.00 90.44 843 LEU A CA 1
ATOM 6823 C C . LEU A 1 843 ? -20.955 8.463 54.101 1.00 90.44 843 LEU A C 1
ATOM 6825 O O . LEU A 1 843 ? -20.754 7.355 53.609 1.00 90.44 843 LEU A O 1
ATOM 6829 N N . PHE A 1 844 ? -20.036 9.087 54.843 1.00 89.56 844 PHE A N 1
ATOM 6830 C CA . PHE A 1 844 ? -18.714 8.513 55.103 1.00 89.56 844 PHE A CA 1
ATOM 6831 C C . PHE A 1 844 ? -18.745 7.354 56.104 1.00 89.56 844 PHE A C 1
ATOM 6833 O O . PHE A 1 844 ? -17.948 6.430 55.969 1.00 89.56 844 PHE A O 1
ATOM 6840 N N . ALA A 1 845 ? -19.683 7.333 57.053 1.00 85.69 845 ALA A N 1
ATOM 6841 C CA . ALA A 1 845 ? -19.878 6.164 57.914 1.00 85.69 845 ALA A CA 1
ATOM 6842 C C . ALA A 1 845 ? -20.278 4.910 57.106 1.00 85.69 845 ALA A C 1
ATOM 6844 O O . ALA A 1 845 ? -19.788 3.810 57.377 1.00 85.69 845 ALA A O 1
ATOM 6845 N N . ASP A 1 846 ? -21.108 5.089 56.074 1.00 84.81 846 ASP A N 1
ATOM 6846 C CA . ASP A 1 846 ? -21.595 4.005 55.210 1.00 84.81 846 ASP A CA 1
ATOM 6847 C C . ASP A 1 846 ? -20.612 3.626 54.081 1.00 84.81 846 ASP A C 1
ATOM 6849 O O . ASP A 1 846 ? -20.718 2.546 53.483 1.00 84.81 846 ASP A O 1
ATOM 6853 N N . LEU A 1 847 ? -19.633 4.488 53.783 1.00 86.69 847 LEU A N 1
ATOM 6854 C CA . LEU A 1 847 ? -18.631 4.258 52.744 1.00 86.69 847 LEU A CA 1
ATOM 6855 C C . LEU A 1 847 ? -17.580 3.246 53.228 1.00 86.69 847 LEU A C 1
ATOM 6857 O O . LEU A 1 847 ? -16.767 3.541 54.103 1.00 86.69 847 LEU A O 1
ATOM 6861 N N . LYS A 1 848 ? -17.592 2.044 52.639 1.00 79.94 848 LYS A N 1
ATOM 6862 C CA . LYS A 1 848 ? -16.644 0.951 52.921 1.00 79.94 848 LYS A CA 1
ATOM 6863 C C . LYS A 1 848 ? -16.033 0.399 51.635 1.00 79.94 848 LYS A C 1
ATOM 6865 O O . LYS A 1 848 ? -16.733 0.246 50.627 1.00 79.94 848 LYS A O 1
ATOM 6870 N N . THR A 1 849 ? -14.754 0.048 51.691 1.00 79.25 849 THR A N 1
ATOM 6871 C CA . THR A 1 849 ? -14.026 -0.675 50.639 1.00 79.25 849 THR A CA 1
ATOM 6872 C C . THR A 1 849 ? -14.381 -2.171 50.645 1.00 79.25 849 THR A C 1
ATOM 6874 O O . THR A 1 849 ? -14.893 -2.711 51.622 1.00 79.25 849 THR A O 1
ATOM 6877 N N . HIS A 1 850 ? -14.147 -2.874 49.527 1.00 66.44 850 HIS A N 1
ATOM 6878 C CA . HIS A 1 850 ? -14.419 -4.321 49.412 1.00 66.44 850 HIS A CA 1
ATOM 6879 C C . HIS A 1 850 ? -13.412 -5.211 50.164 1.00 66.44 850 HIS A C 1
ATOM 6881 O O . HIS A 1 850 ? -13.660 -6.404 50.328 1.00 66.44 850 HIS A O 1
ATOM 6887 N N . LYS A 1 851 ? -12.276 -4.644 50.574 1.00 73.12 851 LYS A N 1
ATOM 6888 C CA . LYS A 1 851 ? -11.218 -5.270 51.373 1.00 73.12 851 LYS A CA 1
ATOM 6889 C C . LYS A 1 851 ? -10.896 -4.341 52.541 1.00 73.12 851 LYS A C 1
ATOM 6891 O O . LYS A 1 851 ? -11.063 -3.131 52.381 1.00 73.12 851 LYS A O 1
ATOM 6896 N N . GLU A 1 852 ? -10.443 -4.898 53.659 1.00 74.00 852 GLU A N 1
ATOM 6897 C CA . GLU A 1 852 ? -9.881 -4.109 54.761 1.00 74.00 852 GLU A CA 1
ATOM 6898 C C . GLU A 1 852 ? -8.696 -3.296 54.219 1.00 74.00 852 GLU A C 1
ATOM 6900 O O . GLU A 1 852 ? -7.727 -3.856 53.705 1.00 74.00 852 GLU A O 1
ATOM 6905 N N . ASP A 1 853 ? -8.855 -1.974 54.218 1.00 83.69 853 ASP A N 1
ATOM 6906 C CA . ASP A 1 853 ? -7.853 -0.998 53.801 1.00 83.69 853 ASP A CA 1
ATOM 6907 C C . ASP A 1 853 ? -7.686 -0.019 54.963 1.00 83.69 853 ASP A C 1
ATOM 6909 O O . ASP A 1 853 ? -8.424 0.961 55.097 1.00 83.69 853 ASP A O 1
ATOM 6913 N N . ASP A 1 854 ? -6.742 -0.343 55.845 1.00 86.75 854 ASP A N 1
ATOM 6914 C CA . ASP A 1 854 ? -6.491 0.409 57.077 1.00 86.75 854 ASP A CA 1
ATOM 6915 C C . ASP A 1 854 ? -6.113 1.870 56.789 1.00 86.75 854 ASP A C 1
ATOM 6917 O O . ASP A 1 854 ? -6.430 2.766 57.573 1.00 86.75 854 ASP A O 1
ATOM 6921 N N . ILE A 1 855 ? -5.481 2.129 55.637 1.00 86.25 855 ILE A N 1
ATOM 6922 C CA . ILE A 1 855 ? -5.099 3.477 55.203 1.00 86.25 855 ILE A CA 1
ATOM 6923 C C . ILE A 1 855 ? -6.352 4.270 54.830 1.00 86.25 855 ILE A C 1
ATOM 6925 O O . ILE A 1 855 ? -6.504 5.419 55.248 1.00 86.25 855 ILE A O 1
ATOM 6929 N N . PHE A 1 856 ? -7.270 3.662 54.076 1.00 88.94 856 PHE A N 1
ATOM 6930 C CA . PHE A 1 856 ? -8.536 4.300 53.722 1.00 88.94 856 PHE A CA 1
ATOM 6931 C C . PHE A 1 856 ? -9.388 4.611 54.958 1.00 88.94 856 PHE A C 1
ATOM 6933 O O . PHE A 1 856 ? -9.923 5.714 55.073 1.00 88.94 856 PHE A O 1
ATOM 6940 N N . GLU A 1 857 ? -9.499 3.675 55.902 1.00 88.81 857 GLU A N 1
ATOM 6941 C CA . GLU A 1 857 ? -10.271 3.890 57.132 1.00 88.81 857 GLU A CA 1
ATOM 6942 C C . GLU A 1 857 ? -9.642 4.967 58.032 1.00 88.81 857 GLU A C 1
ATOM 6944 O O . GLU A 1 857 ? -10.368 5.799 58.585 1.00 88.81 857 GLU A O 1
ATOM 6949 N N . ALA A 1 858 ? -8.308 5.030 58.120 1.00 89.38 858 ALA A N 1
ATOM 6950 C CA . ALA A 1 858 ? -7.605 6.101 58.828 1.00 89.38 858 ALA A CA 1
ATOM 6951 C C . ALA A 1 858 ? -7.844 7.479 58.182 1.00 89.38 858 ALA A C 1
ATOM 6953 O O . ALA A 1 858 ? -8.173 8.444 58.880 1.00 89.38 858 ALA A O 1
ATOM 6954 N N . ASP A 1 859 ? -7.751 7.557 56.852 1.00 90.69 859 ASP A N 1
ATOM 6955 C CA . ASP A 1 859 ? -8.035 8.767 56.074 1.00 90.69 859 ASP A CA 1
ATOM 6956 C C . ASP A 1 859 ? -9.485 9.231 56.262 1.00 90.69 859 ASP A C 1
ATOM 6958 O O . ASP A 1 859 ? -9.755 10.419 56.447 1.00 90.69 859 ASP A O 1
ATOM 6962 N N . LYS A 1 860 ? -10.428 8.287 56.264 1.00 92.38 860 LYS A N 1
ATOM 6963 C CA . LYS A 1 860 ? -11.853 8.533 56.506 1.00 92.38 860 LYS A CA 1
ATOM 6964 C C . LYS A 1 860 ? -12.117 9.049 57.909 1.00 92.38 860 LYS A C 1
ATOM 6966 O O . LYS A 1 860 ? -12.842 10.029 58.067 1.00 92.38 860 LYS A O 1
ATOM 6971 N N . ALA A 1 861 ? -11.490 8.445 58.915 1.00 90.44 861 ALA A N 1
ATOM 6972 C CA . ALA A 1 861 ? -11.581 8.912 60.290 1.00 90.44 861 ALA A CA 1
ATOM 6973 C C . ALA A 1 861 ? -11.010 10.330 60.450 1.00 90.44 861 ALA A C 1
ATOM 6975 O O . ALA A 1 861 ? -11.590 11.132 61.179 1.00 90.44 861 ALA A O 1
ATOM 6976 N N . GLN A 1 862 ? -9.916 10.662 59.753 1.00 92.00 862 GLN A N 1
ATOM 6977 C CA . GLN A 1 862 ? -9.373 12.022 59.741 1.00 92.00 862 GLN A CA 1
ATOM 6978 C C . GLN A 1 862 ? -10.367 13.014 59.131 1.00 92.00 862 GLN A C 1
ATOM 6980 O O . GLN A 1 862 ? -10.733 13.972 59.799 1.00 92.00 862 GLN A O 1
ATOM 6985 N N . VAL A 1 863 ? -10.868 12.754 57.919 1.00 91.62 863 VAL A N 1
ATOM 6986 C CA . VAL A 1 863 ? -11.831 13.643 57.241 1.00 91.62 863 VAL A CA 1
ATOM 6987 C C . VAL A 1 863 ? -13.098 13.853 58.077 1.00 91.62 863 VAL A C 1
ATOM 6989 O O . VAL A 1 863 ? -13.603 14.969 58.166 1.00 91.62 863 VAL A O 1
ATOM 6992 N N . ILE A 1 864 ? -13.598 12.799 58.728 1.00 91.12 864 ILE A N 1
ATOM 6993 C CA . ILE A 1 864 ? -14.742 12.886 59.646 1.00 91.12 864 ILE A CA 1
ATOM 6994 C C . ILE A 1 864 ? -14.444 13.822 60.825 1.00 91.12 864 ILE A C 1
ATOM 6996 O O . ILE A 1 864 ? -15.303 14.633 61.171 1.00 91.12 864 ILE A O 1
ATOM 7000 N N . ARG A 1 865 ? -13.249 13.729 61.428 1.00 91.06 865 ARG A N 1
ATOM 7001 C CA . ARG A 1 865 ? -12.841 14.611 62.533 1.00 91.06 865 ARG A CA 1
ATOM 7002 C C . ARG A 1 865 ? -12.745 16.067 62.091 1.00 91.06 865 ARG A C 1
ATOM 7004 O O . ARG A 1 865 ? -13.321 16.908 62.771 1.00 91.06 865 ARG A O 1
ATOM 7011 N N . GLU A 1 866 ? -12.099 16.341 60.956 1.00 90.12 866 GLU A N 1
ATOM 7012 C CA . GLU A 1 866 ? -11.964 17.709 60.431 1.00 90.12 866 GLU A CA 1
ATOM 7013 C C . GLU A 1 866 ? -13.343 18.343 60.202 1.00 90.12 866 GLU A C 1
ATOM 7015 O O . GLU A 1 866 ? -13.635 19.413 60.721 1.00 90.12 866 GLU A O 1
ATOM 7020 N N . ILE A 1 867 ? -14.258 17.641 59.521 1.00 89.44 867 ILE A N 1
ATOM 7021 C CA . ILE A 1 867 ? -15.606 18.166 59.235 1.00 89.44 867 ILE A CA 1
ATOM 7022 C C . ILE A 1 867 ? -16.440 18.355 60.507 1.00 89.44 867 ILE A C 1
ATOM 7024 O O . ILE A 1 867 ? -17.249 19.284 60.584 1.00 89.44 867 ILE A O 1
ATOM 7028 N N . ALA A 1 868 ? -16.299 17.457 61.484 1.00 88.75 868 ALA A N 1
ATOM 7029 C CA . ALA A 1 868 ? -17.007 17.565 62.755 1.00 88.75 868 ALA A CA 1
ATOM 7030 C C . ALA A 1 868 ? -16.503 18.748 63.596 1.00 88.75 868 ALA A C 1
ATOM 7032 O O . ALA A 1 868 ? -17.315 19.364 64.286 1.00 88.75 868 ALA A O 1
ATOM 7033 N N . GLY A 1 869 ? -15.202 19.047 63.507 1.00 84.62 869 GLY A N 1
ATOM 7034 C CA . GLY A 1 869 ? -14.520 20.122 64.225 1.00 84.62 869 GLY A CA 1
ATOM 7035 C C . GLY A 1 869 ? -14.588 21.500 63.565 1.00 84.62 869 GLY A C 1
ATOM 7036 O O . GLY A 1 869 ? -14.111 22.454 64.163 1.00 84.62 869 GLY A O 1
ATOM 7037 N N . LEU A 1 870 ? -15.174 21.632 62.368 1.00 85.88 870 LEU A N 1
ATOM 7038 C CA . LEU A 1 870 ? -15.431 22.949 61.779 1.00 85.88 870 LEU A CA 1
ATOM 7039 C C . LEU A 1 870 ? -16.407 23.733 62.672 1.00 85.88 870 LEU A C 1
ATOM 7041 O O . LEU A 1 870 ? -17.488 23.236 63.004 1.00 85.88 870 LEU A O 1
ATOM 7045 N N . ASP A 1 871 ? -16.067 24.965 63.026 1.00 71.38 871 ASP A N 1
ATOM 7046 C CA . ASP A 1 871 ? -16.983 25.858 63.736 1.00 71.38 871 ASP A CA 1
ATOM 7047 C C . ASP A 1 871 ? -18.034 26.431 62.768 1.00 71.38 871 ASP A C 1
ATOM 7049 O O . ASP A 1 871 ? -17.802 26.531 61.560 1.00 71.38 871 ASP A O 1
ATOM 7053 N N . SER A 1 872 ? -19.238 26.686 63.287 1.00 57.03 872 SER A N 1
ATOM 7054 C CA . SER A 1 872 ? -20.407 27.144 62.518 1.00 57.03 872 SER A CA 1
ATOM 7055 C C . SER A 1 872 ? -20.358 28.617 62.154 1.00 57.03 872 SER A C 1
ATOM 7057 O O . SER A 1 872 ? -20.049 29.400 63.082 1.00 57.03 872 SER A O 1
#

Organism: Artemisia annua (NCBI:txid35608)

Secondary structure (DSSP, 8-state):
--PPPPPPPP--TT---GGGGS-HHHHHHHHHTSSSHHHHHHGGGT-TTGGGGGGG-TT--EEEEESGGGGGS-S---HHHHHHHHHHHHS--SS--SEEEEEESSS--HHHHHHHHHHHHHTT-SEEEEEE---SSEEE--GGGTT-TT--EEEEEEEEEEEE--SS---SS--EEEEEEEEESSS-HHHHHHHH-TT--EEEEES-EESSEEEE-SS--EEEEE--S--TTS-TT--PPEEEE-TT--EEEEEEE---EEE-S-TT--EEEEEEE---TT-TTTTTTTHHHHHHHTTT-SEEEEEHHHHHHHHH---SS-S-S--TT--EEEEEE---HHHHHHHHHHHHT-TT--EEEEEE-------------HHHHTT---TT--EEEEEEE---HHHHHHHHHHHHH-TT--EEEEEES-HHHHHHHHHHHHHHHTTS--SS--------EE-SS-EEEEEE-----------------------TTHHHHHHHHHHHHHHHHHHHTTT-SS--S-SSS----PPP-----HHHHHHHHHHHHHHHHHHHHHH--SS-PPPHHHHHHHHHHHTSSTHHHHHHHHGGGS-HHHHHHHHHHHHHHTT--BTTB-HHHHHHHHTTHHHHHHHHGGGSTTTHHHHHHHHHHHTTSHHHHHHHHHSTHHHHHHHHHTSS-HHHHHHHHHHS-HHHHHTSTTHHHHHHHTT-S-HHHHHHHHHHHHHHHHSSHHHHHHHHHHTHHHHHHHHIIIIIT-S-HHHHHHHHHHHHHHHTSGGGHHHHHHHHT-HHHHHHHHHHHTSS-HHHHHHHHHHHHHHHT-TT--HHHHHHHHHTHHHHHHHHHH---SS--HHHHHHHHHHHHHHHH---

Sequence (872 aa):
MKKSKRGNPPNLENGVDFISNMPDPILQLILQGLPNTEEVVRTSILSTRWRYLWTSIPYFPSLNLDCDRVVKAPKKFKKNKFKKFVSWALANETVDLDSFRLRCDSYYTMSNVINWIRAAITRKVKSLGLRFYPGPGYMVFPDCLVTCDSLEVLRLSLHRSNLRLPSSQKFGALRVLELNNLCCLYLDAIAQFVRMSPLLEELTLIDCLVNPLIISSPKLKTLIIRNCKQIVNLDDDVWFGVKVSCPELMLFEYIGPICPLNFENLDSLKKAVILPDAMTRQKISSNLRGIRKWLAAISHVESLSLNFFVIRSIQFARDRENFPASFPNLKTLELTTIVDAFIMNIVIRLLRCSPNLESFHLTIQMEHLRTKFWALDEVETSRILTQHLKTVKFLGFNGEKRELVIARFLLEHGNTLEEMVFSWSNQVEYNEKSMETMNEVSKLYKASSNALQYPNVMSPKYITVTLHWLGPSNRLFVQGGKIGSGSGLRLFWVEKLISAGQQFKETAIAADMKSCTHYRDVQGLETPFLPRWSCQAKSCLVKFAELGKLIRELKQILYGNSEAEPVSEACAQLTQEFFRENTLRLLIICLPKFKLEVRKDATQVVSNLQRQQVQSRLIACDYLEANSDLMDILVSGYEDHDMALHYGAMLRECIRHQSVARYVLESEHVKKFFKFIQLPNFDIAADAALTFKVEYVLESEHVKKFFKFIQLPNFDIAADAALTFKELMTRHKSTVAEFLSKNYDWFFAEYSASFLESPEYIIRRQAITLLKDMLRDRSNSAVMTRYVSSSDNLRILMNLLRESSKSIQIEAFHVFKLFAVNENMPADIVGILVANRSKLLRLFADLKTHKEDDIFEADKAQVIREIAGLDS

InterPro domains:
  IPR001810 F-box domain [PF00646] (19-58)
  IPR006566 FBD domain [SM00579] (383-455)
  IPR011989 Armadillo-like helical [G3DSA:1.25.10.10] (530-694)
  IPR011989 Armadillo-like helical [G3DSA:1.25.10.10] (695-870)
  IPR013878 Mo25-like [PF08569] (544-693)
  IPR013878 Mo25-like [PF08569] (695-870)
  IPR013878 Mo25-like [PTHR10182] (695-868)
  IPR016024 Armadillo-type fold [SSF48371] (543-693)
  IPR016024 Armadillo-type fold [SSF48371] (695-870)
  IPR032675 Leucine-rich repeat domain superfamily [G3DSA:3.80.10.10] (79-437)
  IPR036047 F-box-like domain superfamily [SSF81383] (15-60)
  IPR053781 F-box/LRR-repeat protein 13-like, F-box domain [cd22160] (19-55)
  IPR055357 At1g61320/AtMIF1, LRR domain [PF23622] (97-439)

Radius of gyration: 37.01 Å; chains: 1; bounding box: 98×76×106 Å

Foldseek 3Di:
DDDDDDDDDDDDDDPDDPLLPDDLVVVLVVLVPDPAPVVQCVCLVVDVSSNCSSLVRQPHLEAAEAVVVVVVDPDDPDLVVVLVVLLVSLPSLPYARQYYADADEDRDALVSVQSSLVSNLSSLYQEYHDHYANDADEREHDPSNQVRLNHAYYAYAHQAYEYDYDDDAARNHHAYYHYHNYECLPHPVVCVNQVRYQNHQYYHYALYHHAAAEHEHARHAYYEHHNDDDPPDDPPDRHAYYEDAYQNHAYAADEEAQAEYHYDNPPNHAEYAHHYDDDDPDPLLPGHPCLQVVCQVCLAYQEYHYEASSLVNVLNPPDPPGRRQASANHAEYHYHHAQAQSSVVSVLVNLLRYQQHAEYEYEHDDDPDPHDDDDDDPVSLVRSQNVRHAEYEYAQDQLDPSVLVVLLSCQQRVQNHFKYKYWHNDPVSCVPCVVVSVVVSVPHDGNHDFDDADDFDDDPRTGMGMGGGDDDDDDDDDDDDDDDDDDDDDPPPVCVVVVLLVLLVVLLVVLLSQQPPDDDDDDPDDDQADDQTDRPDPVNVVSLVSNLVSLVVLLCLLQNDPVDGRDLVSLLVSLCVCLVDCNVVSLLSCLSVHDPVSLVSSLVSLLSSQPRAHVNDRSNLVSCLVVLCVLVSLLSQLNPVVRLLSSLSNLLSNCVRVSSVLSCQVDPSVVSLLVQLVDPDPVRVVSSLVSPPLQSNLVDPCLVVLLVQLVDPPPSRNVSSLVSNLSSCQVDLLNNLVSCVVCVPVVVVSLLVSACPDPDPVSNLSSLQSVLNNLPDPSNVVSVLVQLQDPVSLVSLVVQCVDPDLSSVLSSLSSVLSNLPDPPHDPSSLVVLLVCVVVVLVSLVPRDDPDDDVVSVVSSVSSNVSSVPRDD

pLDDT: mean 71.32, std 19.3, range [19.83, 97.25]